Protein 5E2H (pdb70)

InterPro domains:
  IPR001466 Beta-lactamase-related [PF00144] (32-378)
  IPR001586 Beta-lactamase, class-C active site [PS00336] (80-87)
  IPR012338 Beta-lactamase/transpeptidase-like [G3DSA:3.40.710.10] (24-380)
  IPR012338 Beta-lactamase/transpeptidase-like [SSF56601] (26-378)
  IPR050491 Beta-lactamase AmpC-like [PTHR46825] (3-372)
  IPR058136 Beta-lactamase AmpC [NF033085] (29-378)

Foldseek 3Di:
DDLVVLLCVQPVVVCVVFVFQWWKWKWFQRDIDIDIDHALEPVVRHTADLLFKFFQFQLLLLLLLLLLLLLVLVPLDPQQAFLCVQVVLQPPAQLRQAGLQLLLQQQSACAAAEDPPVCADPVVSVCNRPDDGPGHGQWKHQHHQVSQLSSLVSSQSSVPHDSQVVVVVRCVLLVQPCKHLDHDPPSVRYGFFQFPVGDTDDFDDGRSCSRRGRMIGGNVSVSLQLCLLPVPPHDVSSNSSSVQQQFFFWDFDLTTGRSKDKHFPPDDLVSVCVVVDPVNPMTTIHTDGGDDDDWMKIKDWRDGRGWTKIKMDINVRRMIMIITRHHGDPSSVSVSRSSSVVVPD/DDLVVLLCVQPVVVCVVFVFQWWKWKWFQRDIDIDIDHALEPVVRHTADLLFKFFQFQLLLLVLLLLLLLLVVVPLDPQQAFLCVQVVLQPPAQLRQAGLQLLLQQQSACAAAEDPPVQFDDVVSVCNRPDDGPDHGQWKHQHHQVSQLSSLCSSQSSVPHDSQVVCVVGCVLLVQVSKHLDHDPVSVRYGFFQFPVGDTDDFDDGRSCSRRGRMIGGNVSVSLQLCLLPVPVHDVSSNSSSVQQQWFFKDFDLTTGRSKDKHFPPDDLVSVCVVVDPVNPMTTIDTDGGDDDDKMKIKDWRDGRGWTKIKMDINVRRMIMIITRHHGDPSSVSVSRSSSVVVPD/DDLVVLLCVQPVVCCVVFVFQWWKWKWFQRDIDIDIDHALEPVVRHTADLLFKFFQFQLLLLVLLLLLLLLVVVPLDDQQAFLCVQVVLQPPAQLRQAGLQLLLQQQSACAAAEDPPVQFDDVVSVCNRPDDGNGHGQWKHQHHQVSQLSSLCSSQSSVPHDSQVVVVVGCVLLVQVSKHLDHDPVNVRYGFFQAPVGDTDDFDDGRSCSRRGRMIGGNVSVSLQLCLLPVPVHDVSSNSSSVQQQWFFKDFDLTTGRSKDKHFPPDDLVSVCVVVDPVNPMTTIHTDGTDDDDKMKIKDWRDGRGWTKIKIDINVRRMIMIITRHHGDPSSVSVSRSSSVVVPD

Secondary structure (DSSP, 8-state):
---HHHHHHHTTHHHHHHT----EEEEETTEEEEE--SBS-TTT-PBP-TT-BEE-GGGHHHHHHHHHHHHHHHTS--TTS-GGGT-GGGTTSGGGGS-HHHHHTT-SS---SS--TT--SS---HHHHH---SS-TTTEE---HHHHHHHHHHHHHHHTS-TTT--IIIIITTT-TT-BSS--S----BPPEE-TT--EE-PPP-TTHHHHH--EE-S---HHHHHHH-GGGS-HHHHHHHHHTT---EE----B-SS-EEEESS--HHHHHHHT------EE-EE------SSEEEEEEEE-SS-EEEEEEEGGGTEEE--BSB---HHHHHHHHHHHHHH--/---HHHHHHHTHHHHHHHT----EEEEETTEEEEE--SBS-TTT-PBP-TT-BEE-GGGHHHHHHHHHHHHHHHTS--TT--GGGT-GGGTTSGGGGS-HHHHHTT-SS---SS--TT--SS---HHHHH---SS-TTSEE---HHHHHHHHHHHHHHHTS-TTT--IIIIITTT-TT-BSS--S----BPPEE-TT--EE-PPP-TTHHHHH--EE-S---HHHHHHH-GGGS-HHHHHHHHGGG---EE----B-SS-EEEESS--HHHHHHHT------EE-EE------SSEEEEEEEE-SS-EEEEEEEGGGTEEE--BSB---HHHHHHHHHHHHHH--/---HHHHHHHTTTHHHHHT----EEEEETTEEEEE--SBS-TTT-PBP-TT-BEE-GGGHHHHHHHHHHHHHHHTS--TT--GGGT-GGGTTSGGGGS-HHHHHTT-SS---SS--TT--SS---HHHHH---SS-TTSEE---HHHHHHHHHHHHHHHTS-TTT--IIIIITTT-TT-BSS--S----BPPEE-TT--EE-PPP-TTHHHHT--EE-S---HHHHHHH-GGGS-HHHHHHHHGGG---EE----B-SS-EEEESS--HHHHHHHT------EE-EE------SSEEEEEEEE-SS-EEEEEEEGGGTEEE--BSB---HHHHHHHHHHHHHH--

Nearest PDB structures (foldseek):
  4u0t-assembly6_F  TM=9.733E-01  e=4.201E-39  Acinetobacter baumannii
  6m5h-assembly1_A  TM=9.587E-01  e=5.134E-40  Klebsiella pneumoniae
  5wac-assembly4_D  TM=9.723E-01  e=1.308E-38  Acinetobacter baumannii
  5wad-assembly3_C  TM=9.687E-01  e=1.552E-38  Acinetobacter baumannii
  7mqn-assembly2_B  TM=9.662E-01  e=7.193E-38  Cereibacter sphaeroides 2.4.1

Radius of gyration: 34.92 Å; Cα contacts (8 Å, |Δi|>4): 2490; chains: 3; bounding box: 64×82×100 Å

Solvent-accessible surface area: 40040 Å² total

Sequence (1035 aa):
ADPSAAVARAFAPLLDQYDVPGAVAVTVDGRRQHFYEFGVVSKQTQAPVTRDTLFEIGSVSKTFTATLAGYAATRGVLNLDDHPGRYLPALAGTPIDRAELRNLGTYTAGGLPLQFPESVTDDEQIAYFQQFQPVTAPGKIRQYSNPSVGLLGHISARALGGQFTDLQQSQILTGLGLRRRRSFVDVTDEADFYAWGYDKKNHPVRVNPGVFDAEAYGVKSTTADIRRFIEHNIDPGALEPTLRREAVKSTQVGYYKVGPVQDLGWEQYPYPVALDQLLAGNSGEEASSPQAATAIAAPPPPSSVVGGSSALFNKTGSTDGFGAYAAFVPERRIGIVLANKNFPIPARVTAAHTVLDALDADPSAAVARAFAPLLDQYDVPGAVAVTVDGRRQHFYEFGVVSKQQTQAPVTRDTLFEIGSVSKTFTATLAGYAAATTRRGGVVLNLDDHPGRYLPALAGTPIDRAELRNLGTYTAGGLPLQFPESVTDDEQIAYFQQFQPVTAPGKIRQYSNPSVGLLGHISARALGGQFTDLQQSQILTGLGLRRRSFVDVTDEADFYAWGYDKKNHPVRVNPGVFDAEAYGVKSTTADIRRFIEHNIDPGALEEPTLREAVKSTQVGYYKVGPVQDLGWEQYPYPVALDQLLLAGNSGEASPQAATAIAAPPPPSSVVGGSSALFNKTGSTDGFGAYAAFVPERRIGIVLANKNFPIPARVTAAHTVLDALDADPSAAVARAFAPLLDQYDVPGAVAVTVDDGRRQHFYEFGVVSKQTQAPVTRDTLFEIGSVSKTFTATLAGYAATRRGVLNLDDHPGRYLPALAGTPIDRAELRNLGTYTAGGLPLQFPESVTDDEEQIAYFQQFQPVTAPGKIRQYSNPSVGLLGHISARALGGQFTDLQQSQILTGLGLRRSFVDVTDEEADFYAWGYDKKNHPVRVNPGVFDAEAYGVKSTTADIRRFIEHNIDPGALEPTLREAVKSTQVGYYKVGPVQDLGWEQQYPYPVALDQLLAGNSGEASPQAATAIAAPPPPSSVVGGSSALFNKTGSTDGFGAYAAFVPERRRRIGIVLANKNFPIPARVTAAHTVLDALD

B-factor: mean 34.12, std 11.23, range [14.65, 82.43]

Structure (mmCIF, N/CA/C/O backbone):
data_5E2H
#
_entry.id   5E2H
#
_cell.length_a   127.779
_cell.length_b   73.682
_cell.length_c   113.413
_cell.angle_alpha   90.00
_cell.angle_beta   90.19
_cell.angle_gamma   90.00
#
_symmetry.space_group_name_H-M   'C 1 2 1'
#
loop_
_entity.id
_entity.type
_entity.pdbx_description
1 polymer Beta-lactamase
2 non-polymer 'CHLORIDE ION'
3 non-polymer GLYCEROL
4 water water
#
loop_
_atom_site.group_PDB
_atom_site.id
_atom_site.type_symbol
_atom_site.label_atom_id
_atom_site.label_alt_id
_atom_site.label_comp_id
_atom_site.label_asym_id
_atom_site.label_entity_id
_atom_site.label_seq_id
_atom_site.pdbx_PDB_ins_code
_atom_site.Cartn_x
_atom_site.Cartn_y
_atom_site.Cartn_z
_atom_site.occupancy
_atom_site.B_iso_or_equiv
_atom_site.auth_seq_id
_atom_site.auth_comp_id
_atom_site.auth_asym_id
_atom_site.auth_atom_id
_atom_site.pdbx_PDB_model_num
ATOM 1 N N . ALA A 1 3 ? 70.558 -0.856 -14.300 1.00 40.80 0 ALA A N 1
ATOM 2 C CA . ALA A 1 3 ? 71.956 -0.629 -13.936 1.00 37.02 0 ALA A CA 1
ATOM 3 C C . ALA A 1 3 ? 72.452 0.742 -14.407 1.00 33.67 0 ALA A C 1
ATOM 4 O O . ALA A 1 3 ? 73.606 1.108 -14.158 1.00 33.06 0 ALA A O 1
ATOM 6 N N . ASP A 1 4 ? 71.588 1.483 -15.109 1.00 30.90 1 ASP A N 1
ATOM 7 C CA . ASP A 1 4 ? 71.901 2.836 -15.552 1.00 28.33 1 ASP A CA 1
ATOM 8 C C . ASP A 1 4 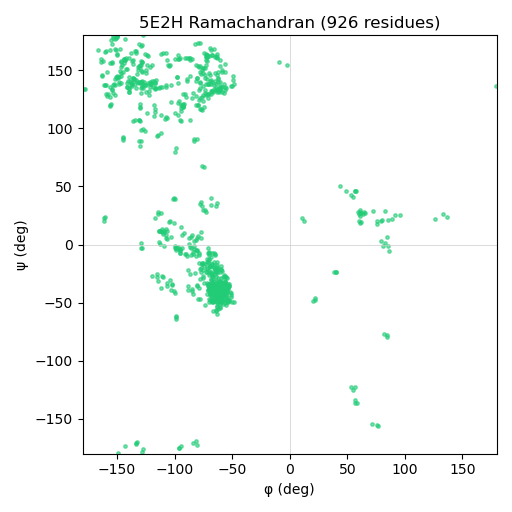? 71.311 3.836 -14.568 1.00 25.36 1 ASP A C 1
ATOM 9 O O . ASP A 1 4 ? 70.078 3.979 -14.509 1.00 25.83 1 ASP A O 1
ATOM 14 N N . PRO A 1 5 ? 72.127 4.569 -13.806 1.00 25.81 2 PRO A N 1
ATOM 15 C CA . PRO A 1 5 ? 71.593 5.484 -12.787 1.00 25.72 2 PRO A CA 1
ATOM 16 C C . PRO A 1 5 ? 71.114 6.830 -13.310 1.00 24.90 2 PRO A C 1
ATOM 17 O O . PRO A 1 5 ? 70.772 7.688 -12.492 1.00 25.62 2 PRO A O 1
ATOM 21 N N . SER A 1 6 ? 71.090 7.067 -14.631 1.00 26.14 3 SER A N 1
ATOM 22 C CA . SER A 1 6 ? 70.965 8.439 -15.128 1.00 24.13 3 SER A CA 1
ATOM 23 C C . SER A 1 6 ? 69.615 9.051 -14.779 1.00 23.30 3 SER A C 1
ATOM 24 O O . SER A 1 6 ? 69.550 10.197 -14.320 1.00 22.30 3 SER A O 1
ATOM 27 N N . ALA A 1 7 ? 68.526 8.323 -15.048 1.00 24.00 4 ALA A N 1
ATOM 28 C CA . ALA A 1 7 ? 67.195 8.867 -14.798 1.00 25.26 4 ALA A CA 1
ATOM 29 C C . ALA A 1 7 ? 67.003 9.161 -13.313 1.00 25.30 4 ALA A C 1
ATOM 30 O O . ALA A 1 7 ? 66.425 10.191 -12.943 1.00 24.76 4 ALA A O 1
ATOM 32 N N . ALA A 1 8 ? 67.496 8.269 -12.451 1.00 21.32 5 ALA A N 1
ATOM 33 C CA . ALA A 1 8 ? 67.362 8.471 -11.013 1.00 21.56 5 ALA A CA 1
ATOM 34 C C . ALA A 1 8 ? 68.183 9.666 -10.549 1.00 20.41 5 ALA A C 1
ATOM 35 O O . ALA A 1 8 ? 67.742 10.422 -9.679 1.00 21.88 5 ALA A O 1
ATOM 37 N N . VAL A 1 9 ? 69.380 9.861 -11.117 1.00 21.06 6 VAL A N 1
ATOM 38 C CA . VAL A 1 9 ? 70.195 11.012 -10.734 1.00 21.71 6 VAL A CA 1
ATOM 39 C C . VAL A 1 9 ? 69.503 12.311 -11.139 1.00 22.21 6 VAL A C 1
ATOM 40 O O . VAL A 1 9 ? 69.493 13.291 -10.386 1.00 21.75 6 VAL A O 1
ATOM 44 N N . ALA A 1 10 ? 68.908 12.342 -12.335 1.00 23.06 7 ALA A N 1
ATOM 45 C CA . ALA A 1 10 ? 68.234 13.560 -12.763 1.00 23.75 7 ALA A CA 1
ATOM 46 C C . ALA A 1 10 ? 67.063 13.881 -11.849 1.00 27.36 7 ALA A C 1
ATOM 47 O O . ALA A 1 10 ? 66.830 15.049 -11.522 1.00 29.89 7 ALA A O 1
ATOM 49 N N . ARG A 1 11 ? 66.307 12.860 -11.425 1.00 23.60 8 ARG A N 1
ATOM 50 C CA . ARG A 1 11 ? 65.172 13.136 -10.549 1.00 24.93 8 ARG A CA 1
ATOM 51 C C . ARG A 1 11 ? 65.632 13.544 -9.156 1.00 27.36 8 ARG A C 1
ATOM 52 O O . ARG A 1 11 ? 65.033 14.425 -8.532 1.00 29.96 8 ARG A O 1
ATOM 60 N N . ALA A 1 12 ? 66.680 12.903 -8.643 1.00 22.53 9 ALA A N 1
ATOM 61 C CA . ALA A 1 12 ? 67.102 13.097 -7.257 1.00 24.37 9 ALA A CA 1
ATOM 62 C C . ALA A 1 12 ? 68.009 14.306 -7.062 1.00 24.97 9 ALA A C 1
ATOM 63 O O . ALA A 1 12 ? 67.901 14.998 -6.040 1.00 26.02 9 ALA A O 1
ATOM 65 N N . PHE A 1 13 ? 68.943 14.553 -7.985 1.00 22.20 10 PHE A N 1
ATOM 66 C CA . PHE A 1 13 ? 69.954 15.580 -7.782 1.00 26.02 10 PHE A CA 1
ATOM 67 C C . PHE A 1 13 ? 69.663 16.894 -8.495 1.00 26.78 10 PHE A C 1
ATOM 68 O O . PHE A 1 13 ? 69.878 17.956 -7.912 1.00 25.07 10 PHE A O 1
ATOM 76 N N . ALA A 1 14 ? 69.191 16.861 -9.737 1.00 27.18 11 ALA A N 1
ATOM 77 C CA . ALA A 1 14 ? 68.928 18.111 -10.461 1.00 27.47 11 ALA A CA 1
ATOM 78 C C . ALA A 1 14 ? 68.071 19.134 -9.710 1.00 26.74 11 ALA A C 1
ATOM 79 O O . ALA A 1 14 ? 68.427 20.326 -9.747 1.00 28.78 11 ALA A O 1
ATOM 81 N N . PRO A 1 15 ? 66.970 18.779 -9.030 1.00 22.77 12 PRO A N 1
ATOM 82 C CA . PRO A 1 15 ? 66.175 19.813 -8.337 1.00 25.95 12 PRO A CA 1
ATOM 83 C C . PRO A 1 15 ? 66.895 20.482 -7.184 1.00 25.81 12 PRO A C 1
ATOM 84 O O . PRO A 1 15 ? 66.429 21.532 -6.716 1.00 23.23 12 PRO A O 1
ATOM 88 N N . LEU A 1 16 ? 67.994 19.900 -6.705 1.00 23.31 13 LEU A N 1
ATOM 89 C CA . LEU A 1 16 ? 68.638 20.411 -5.503 1.00 23.49 13 LEU A CA 1
ATOM 90 C C . LEU A 1 16 ? 69.214 21.799 -5.726 1.00 22.14 13 LEU A C 1
ATOM 91 O O . LEU A 1 16 ? 69.302 22.589 -4.784 1.00 24.94 13 LEU A O 1
ATOM 96 N N . LEU A 1 17 ? 69.656 22.104 -6.940 1.00 21.81 14 LEU A N 1
ATOM 97 C CA . LEU A 1 17 ? 70.337 23.380 -7.130 1.00 24.41 14 LEU A CA 1
ATOM 98 C C . LEU A 1 17 ? 69.374 24.539 -6.898 1.00 26.88 14 LEU A C 1
ATOM 99 O O . LEU A 1 17 ? 69.690 25.491 -6.173 1.00 24.71 14 LEU A O 1
ATOM 104 N N . ASP A 1 18 ? 68.180 24.467 -7.484 1.00 26.96 15 ASP A N 1
ATOM 105 C CA . ASP A 1 18 ? 67.209 25.529 -7.238 1.00 28.36 15 ASP A CA 1
ATOM 106 C C . ASP A 1 18 ? 66.665 25.462 -5.822 1.00 29.44 15 ASP A C 1
ATOM 107 O O . ASP A 1 18 ? 66.393 26.501 -5.221 1.00 29.46 15 ASP A O 1
ATOM 112 N N . GLN A 1 19 ? 66.510 24.260 -5.263 1.00 28.70 16 GLN A N 1
ATOM 113 C CA . GLN A 1 19 ? 65.893 24.162 -3.943 1.00 30.73 16 GLN A CA 1
ATOM 114 C C . GLN A 1 19 ? 66.780 24.776 -2.867 1.00 29.76 16 GLN A C 1
ATOM 115 O O . GLN A 1 19 ? 66.278 25.457 -1.959 1.00 29.49 16 GLN A O 1
ATOM 121 N N . TYR A 1 20 ? 68.098 24.557 -2.952 1.00 26.18 17 TYR A N 1
ATOM 122 C CA . TYR A 1 20 ? 69.035 25.013 -1.926 1.00 27.14 17 TYR A CA 1
ATOM 123 C C . TYR A 1 20 ? 69.959 26.123 -2.416 1.00 29.41 17 TYR A C 1
ATOM 124 O O . TYR A 1 20 ? 70.909 26.471 -1.711 1.00 29.15 17 TYR A O 1
ATOM 133 N N . ASP A 1 21 ? 69.676 26.721 -3.582 1.00 27.77 18 ASP A N 1
ATOM 134 C CA . ASP A 1 21 ? 70.490 27.819 -4.115 1.00 28.52 18 ASP A CA 1
ATOM 135 C C . ASP A 1 21 ? 71.953 27.401 -4.255 1.00 26.12 18 ASP A C 1
ATOM 136 O O . ASP A 1 21 ? 72.876 28.110 -3.840 1.00 27.55 18 ASP A O 1
ATOM 141 N N . VAL A 1 22 ? 72.167 26.224 -4.819 1.00 21.11 19 VAL A N 1
ATOM 142 C CA . VAL A 1 22 ? 73.509 25.657 -4.964 1.00 22.14 19 VAL A CA 1
ATOM 143 C C . VAL A 1 22 ? 74.042 26.073 -6.330 1.00 22.63 19 VAL A C 1
ATOM 144 O O . VAL A 1 22 ? 73.428 25.718 -7.351 1.00 22.96 19 VAL A O 1
ATOM 148 N N . PRO A 1 23 ? 75.146 26.824 -6.411 1.00 24.99 20 PRO A N 1
ATOM 149 C CA . PRO A 1 23 ? 75.610 27.219 -7.751 1.00 24.97 20 PRO A CA 1
ATOM 150 C C . PRO A 1 23 ? 75.980 26.032 -8.631 1.00 23.42 20 PRO A C 1
ATOM 151 O O . PRO A 1 23 ? 75.587 26.018 -9.807 1.00 21.39 20 PRO A O 1
ATOM 155 N N . GLY A 1 24 ? 76.680 25.036 -8.097 1.00 20.20 21 GLY A N 1
ATOM 156 C CA . GLY A 1 24 ? 77.212 23.950 -8.910 1.00 16.85 21 GLY A CA 1
ATOM 157 C C . GLY A 1 24 ? 77.352 22.658 -8.141 1.00 20.26 21 GLY A C 1
ATOM 158 O O . GLY A 1 24 ? 77.572 22.651 -6.927 1.00 19.14 21 GLY A O 1
ATOM 167 N N . ALA A 1 26 ? 78.592 18.273 -8.777 1.00 19.31 23 ALA A N 1
ATOM 168 C CA . ALA A 1 26 ? 79.042 17.139 -9.567 1.00 17.54 23 ALA A CA 1
ATOM 169 C C . ALA A 1 26 ? 78.740 15.830 -8.846 1.00 18.43 23 ALA A C 1
ATOM 170 O O . ALA A 1 26 ? 78.937 15.706 -7.631 1.00 17.45 23 ALA A O 1
ATOM 172 N N . VAL A 1 27 ? 78.259 14.855 -9.601 1.00 17.72 24 VAL A N 1
ATOM 173 C CA . VAL A 1 27 ? 77.896 13.545 -9.075 1.00 18.41 24 VAL A CA 1
ATOM 174 C C . VAL A 1 27 ? 78.568 12.494 -9.940 1.00 20.42 24 VAL A C 1
ATOM 175 O O . VAL A 1 27 ? 78.580 12.610 -11.172 1.00 18.79 24 VAL A O 1
ATOM 179 N N . ALA A 1 28 ? 79.083 11.445 -9.309 1.00 19.62 25 ALA A N 1
ATOM 180 C CA . ALA A 1 28 ? 79.540 10.279 -10.051 1.00 16.27 25 ALA A CA 1
ATOM 181 C C . ALA A 1 28 ? 78.973 9.039 -9.382 1.00 18.06 25 ALA A C 1
ATOM 182 O O . ALA A 1 28 ? 78.875 8.981 -8.153 1.00 18.82 25 ALA A O 1
ATOM 184 N N . VAL A 1 29 ? 78.548 8.072 -10.195 1.00 18.01 26 VAL A N 1
ATOM 185 C CA . VAL A 1 29 ? 78.021 6.803 -9.709 1.00 21.04 26 VAL A CA 1
ATOM 186 C C . VAL A 1 29 ? 78.872 5.701 -10.326 1.00 21.23 26 VAL A C 1
ATOM 187 O O . VAL A 1 29 ? 79.252 5.796 -11.495 1.00 23.43 26 VAL A O 1
ATOM 191 N N . THR A 1 30 ? 79.211 4.674 -9.542 1.00 19.18 27 THR A N 1
ATOM 192 C CA . THR A 1 30 ? 79.883 3.512 -10.097 1.00 21.83 27 THR A CA 1
ATOM 193 C C . THR A 1 30 ? 78.982 2.300 -9.904 1.00 22.16 27 THR A C 1
ATOM 194 O O . THR A 1 30 ? 78.410 2.107 -8.826 1.00 24.71 27 THR A O 1
ATOM 198 N N . VAL A 1 31 ? 78.835 1.507 -10.961 1.00 22.79 28 VAL A N 1
ATOM 199 C CA . VAL A 1 31 ? 77.969 0.327 -10.985 1.00 25.64 28 VAL A CA 1
ATOM 200 C C . VAL A 1 31 ? 78.766 -0.773 -11.672 1.00 28.74 28 VAL A C 1
ATOM 201 O O . VAL A 1 31 ? 78.950 -0.727 -12.895 1.00 28.16 28 VAL A O 1
ATOM 205 N N . ASP A 1 32 ? 79.252 -1.744 -10.893 1.00 32.35 29 ASP A N 1
ATOM 206 C CA . ASP A 1 32 ? 80.053 -2.864 -11.400 1.00 38.91 29 ASP A CA 1
ATOM 207 C C . ASP A 1 32 ? 81.190 -2.385 -12.309 1.00 36.54 29 ASP A C 1
ATOM 208 O O . ASP A 1 32 ? 81.428 -2.917 -13.395 1.00 33.36 29 ASP A O 1
ATOM 213 N N . GLY A 1 33 ? 81.901 -1.363 -11.855 1.00 35.10 30 GLY A N 1
ATOM 214 C CA . GLY A 1 33 ? 83.053 -0.875 -12.573 1.00 36.82 30 GLY A CA 1
ATOM 215 C C . GLY A 1 33 ? 82.776 0.169 -13.635 1.00 34.87 30 GLY A C 1
ATOM 216 O O . GLY A 1 33 ? 83.727 0.804 -14.111 1.00 37.30 30 GLY A O 1
ATOM 217 N N A ARG A 1 34 ? 81.522 0.372 -14.032 0.51 31.70 31 ARG A N 1
ATOM 218 N N B ARG A 1 34 ? 81.520 0.359 -14.034 0.49 31.71 31 ARG A N 1
ATOM 219 C CA A ARG A 1 34 ? 81.208 1.386 -15.030 0.51 30.00 31 ARG A CA 1
ATOM 220 C CA B ARG A 1 34 ? 81.174 1.384 -15.009 0.49 29.99 31 ARG A CA 1
ATOM 221 C C A ARG A 1 34 ? 80.884 2.701 -14.335 0.51 28.22 31 ARG A C 1
ATOM 222 C C B ARG A 1 34 ? 80.919 2.698 -14.284 0.49 28.23 31 ARG A C 1
ATOM 223 O O A ARG A 1 34 ? 80.010 2.751 -13.464 0.51 27.55 31 ARG A O 1
ATOM 224 O O B ARG A 1 34 ? 80.136 2.745 -13.331 0.49 27.74 31 ARG A O 1
ATOM 239 N N . GLN A 1 35 ? 81.584 3.758 -14.731 1.00 26.00 32 GLN A N 1
ATOM 240 C CA . GLN A 1 35 ? 81.482 5.064 -14.097 1.00 25.57 32 GLN A CA 1
ATOM 241 C C . GLN A 1 35 ? 80.534 5.961 -14.886 1.00 25.50 32 GLN A C 1
ATOM 242 O O . GLN A 1 35 ? 80.597 6.014 -16.117 1.00 27.61 32 GLN A O 1
ATOM 248 N N . HIS A 1 36 ? 79.643 6.637 -14.172 1.00 20.85 33 HIS A N 1
ATOM 249 C CA . HIS A 1 36 ? 78.686 7.579 -14.731 1.00 22.08 33 HIS A CA 1
ATOM 250 C C . HIS A 1 36 ? 78.882 8.936 -14.069 1.00 22.21 33 HIS A C 1
ATOM 251 O O . HIS A 1 36 ? 78.880 9.029 -12.838 1.00 23.48 33 HIS A O 1
ATOM 258 N N . PHE A 1 37 ? 79.020 9.977 -14.886 1.00 18.37 34 PHE A N 1
ATOM 259 C CA . PHE A 1 37 ? 79.291 11.326 -14.415 1.00 19.18 34 PHE A CA 1
ATOM 260 C C . PHE A 1 37 ? 78.148 12.254 -14.780 1.00 21.10 34 PHE A C 1
ATOM 261 O O . PHE A 1 37 ? 77.613 12.196 -15.897 1.00 18.62 34 PHE A O 1
ATOM 269 N N . TYR A 1 38 ? 77.791 13.125 -13.835 1.00 18.05 35 TYR A N 1
ATOM 270 C CA . TYR A 1 38 ? 76.705 14.077 -14.031 1.00 21.14 35 TYR A CA 1
ATOM 271 C C . TYR A 1 38 ? 77.150 15.396 -13.429 1.00 20.64 35 TYR A C 1
ATOM 272 O O . TYR A 1 38 ? 77.625 15.422 -12.287 1.00 20.68 35 TYR A O 1
ATOM 281 N N . GLU A 1 39 ? 76.995 16.475 -14.175 1.00 19.66 36 GLU A N 1
ATOM 282 C CA . GLU A 1 39 ? 77.336 17.782 -13.631 1.00 20.06 36 GLU A CA 1
ATOM 283 C C . GLU A 1 39 ? 76.188 18.750 -13.813 1.00 20.62 36 GLU A C 1
ATOM 284 O O . GLU A 1 39 ? 75.438 18.692 -14.802 1.00 21.64 36 GLU A O 1
ATOM 290 N N . PHE A 1 40 ? 76.080 19.678 -12.861 1.00 16.07 37 PHE A N 1
ATOM 291 C CA . PHE A 1 40 ? 75.018 20.672 -12.851 1.00 18.57 37 PHE A CA 1
ATOM 292 C C . PHE A 1 40 ? 75.584 22.035 -12.480 1.00 21.43 37 PHE A C 1
ATOM 293 O O . PHE A 1 40 ? 76.382 22.146 -11.550 1.00 20.84 37 PHE A O 1
ATOM 301 N N . GLY A 1 41 ? 75.160 23.080 -13.188 1.00 22.34 38 GLY A N 1
ATOM 302 C CA . GLY A 1 41 ? 75.512 24.397 -12.651 1.00 20.05 38 GLY A CA 1
ATOM 303 C C . GLY A 1 41 ? 76.965 24.796 -12.882 1.00 21.91 38 GLY A C 1
ATOM 304 O O . GLY A 1 41 ? 77.638 24.316 -13.799 1.00 20.19 38 GLY A O 1
ATOM 305 N N . VAL A 1 42 ? 77.459 25.698 -12.032 1.00 19.82 39 VAL A N 1
ATOM 306 C CA . VAL A 1 42 ? 78.669 26.454 -12.355 1.00 20.76 39 VAL A CA 1
ATOM 307 C C . VAL A 1 42 ? 79.641 26.419 -11.182 1.00 19.52 39 VAL A C 1
ATOM 308 O O . VAL A 1 42 ? 79.238 26.311 -10.022 1.00 19.52 39 VAL A O 1
ATOM 312 N N . VAL A 1 43 ? 80.937 26.553 -11.495 1.00 22.29 40 VAL A N 1
ATOM 313 C CA . VAL A 1 43 ? 81.978 26.564 -10.475 1.00 22.93 40 VAL A CA 1
ATOM 314 C C . VAL A 1 43 ? 82.064 27.896 -9.750 1.00 24.68 40 VAL A C 1
ATOM 315 O O . VAL A 1 43 ? 82.623 27.962 -8.637 1.00 22.83 40 VAL A O 1
ATOM 319 N N . SER A 1 44 ? 81.539 28.964 -10.359 1.00 22.21 41 SER A N 1
ATOM 320 C CA . SER A 1 44 ? 81.663 30.313 -9.840 1.00 25.45 41 SER A CA 1
ATOM 321 C C . SER A 1 44 ? 80.497 31.134 -10.362 1.00 28.98 41 SER A C 1
ATOM 322 O O . SER A 1 44 ? 80.186 31.078 -11.558 1.00 27.08 41 SER A O 1
ATOM 325 N N . LYS A 1 45 ? 79.854 31.889 -9.467 1.00 30.68 42 LYS A N 1
ATOM 326 C CA . LYS A 1 45 ? 78.776 32.767 -9.902 1.00 31.64 42 LYS A CA 1
ATOM 327 C C . LYS A 1 45 ? 79.304 33.888 -10.770 1.00 34.20 42 LYS A C 1
ATOM 328 O O . LYS A 1 45 ? 78.567 34.414 -11.610 1.00 38.04 42 LYS A O 1
ATOM 334 N N . GLN A 1 46 ? 80.581 34.234 -10.613 1.00 33.69 43 GLN A N 1
ATOM 335 C CA . GLN A 1 46 ? 81.161 35.311 -11.396 1.00 35.17 43 GLN A CA 1
ATOM 336 C C . GLN A 1 46 ? 81.532 34.848 -12.807 1.00 35.11 43 GLN A C 1
ATOM 337 O O . GLN A 1 46 ? 81.214 35.525 -13.785 1.00 36.94 43 GLN A O 1
ATOM 343 N N . THR A 1 47 ? 82.201 33.699 -12.945 1.00 34.17 44 THR A N 1
ATOM 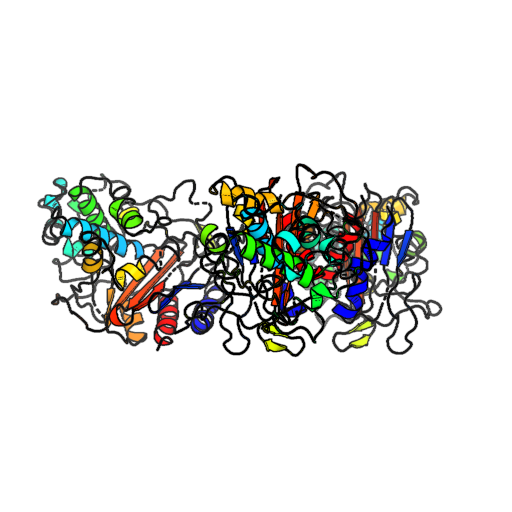344 C CA . THR A 1 47 ? 82.628 33.279 -14.278 1.00 34.43 44 THR A CA 1
ATOM 345 C C . THR A 1 47 ? 81.565 32.496 -15.027 1.00 32.76 44 THR A C 1
ATOM 346 O O . THR A 1 47 ? 81.583 32.478 -16.265 1.00 33.60 44 THR A O 1
ATOM 350 N N . GLN A 1 48 ? 80.658 31.838 -14.305 1.00 30.52 45 GLN A N 1
ATOM 351 C CA . GLN A 1 48 ? 79.622 30.976 -14.878 1.00 31.16 45 GLN A CA 1
ATOM 352 C C . GLN A 1 48 ? 80.214 29.796 -15.650 1.00 30.29 45 GLN A C 1
ATOM 353 O O . GLN A 1 48 ? 79.531 29.175 -16.467 1.00 29.67 45 GLN A O 1
ATOM 359 N N . ALA A 1 49 ? 81.477 29.462 -15.416 1.00 29.89 46 ALA A N 1
ATOM 360 C CA . ALA A 1 49 ? 82.043 28.288 -16.063 1.00 27.77 46 ALA A CA 1
ATOM 361 C C . ALA A 1 49 ? 81.410 27.008 -15.501 1.00 24.97 46 ALA A C 1
ATOM 362 O O . ALA A 1 49 ? 81.151 26.912 -14.292 1.00 25.44 46 ALA A O 1
ATOM 364 N N . PRO A 1 50 ? 81.138 26.019 -16.353 1.00 22.48 47 PRO A N 1
ATOM 365 C CA . PRO A 1 50 ? 80.399 24.826 -15.908 1.00 23.29 47 PRO A CA 1
ATOM 366 C C . PRO A 1 50 ? 81.246 23.913 -15.034 1.00 23.44 47 PRO A C 1
ATOM 367 O O . PRO A 1 50 ? 82.450 23.749 -15.255 1.00 23.29 47 PRO A O 1
ATOM 371 N N . VAL A 1 51 ? 80.591 23.326 -14.033 1.00 22.26 48 VAL A N 1
ATOM 372 C CA . VAL A 1 51 ? 81.157 22.201 -13.294 1.00 21.70 48 VAL A CA 1
ATOM 373 C C . VAL A 1 51 ? 81.481 21.075 -14.261 1.00 20.91 48 VAL A C 1
ATOM 374 O O . VAL A 1 51 ? 80.693 20.768 -15.169 1.00 19.26 48 VAL A O 1
ATOM 378 N N . THR A 1 52 ? 82.632 20.438 -14.063 1.00 20.54 49 THR A N 1
ATOM 379 C CA . THR A 1 52 ? 83.019 19.245 -14.813 1.00 20.34 49 THR A CA 1
ATOM 380 C C . THR A 1 52 ? 83.431 18.162 -13.829 1.00 22.00 49 THR A C 1
ATOM 381 O O . THR A 1 52 ? 83.570 18.415 -12.635 1.00 18.03 49 THR A O 1
ATOM 385 N N . ARG A 1 53 ? 83.645 16.941 -14.338 1.00 21.10 50 ARG A N 1
ATOM 386 C CA . ARG A 1 53 ? 84.173 15.887 -13.477 1.00 21.37 50 ARG A CA 1
ATOM 387 C C . ARG A 1 53 ? 85.598 16.157 -13.004 1.00 20.80 50 ARG A C 1
ATOM 388 O O . ARG A 1 53 ? 86.105 15.389 -12.177 1.00 20.65 50 ARG A O 1
ATOM 396 N N . ASP A 1 54 ? 86.258 17.197 -13.516 1.00 19.57 51 ASP A N 1
ATOM 397 C CA . ASP A 1 54 ? 87.601 17.578 -13.103 1.00 23.30 51 ASP A CA 1
ATOM 398 C C . ASP A 1 54 ? 87.620 18.860 -12.267 1.00 21.93 51 ASP A C 1
ATOM 399 O O . ASP A 1 54 ? 88.698 19.384 -11.968 1.00 24.57 51 ASP A O 1
ATOM 404 N N . THR A 1 55 ? 86.458 19.369 -11.878 1.00 20.30 52 THR A N 1
ATOM 405 C CA . THR A 1 55 ? 86.400 20.515 -10.986 1.00 20.59 52 THR A CA 1
ATOM 406 C C . THR A 1 55 ? 86.782 20.084 -9.568 1.00 20.45 52 THR A C 1
ATOM 407 O O . THR A 1 55 ? 86.280 19.075 -9.070 1.00 18.61 52 THR A O 1
ATOM 411 N N . LEU A 1 56 ? 87.660 20.861 -8.930 1.00 20.19 53 LEU A N 1
ATOM 412 C CA . LEU A 1 56 ? 88.074 20.624 -7.545 1.00 19.36 53 LEU A CA 1
ATOM 413 C C . LEU A 1 56 ? 87.078 21.264 -6.589 1.00 21.57 53 LEU A C 1
ATOM 414 O O . LEU A 1 56 ? 86.760 22.452 -6.724 1.00 23.08 53 LEU A O 1
ATOM 419 N N . PHE A 1 57 ? 86.560 20.462 -5.646 1.00 19.17 54 PHE A N 1
ATOM 420 C CA . PHE A 1 57 ? 85.676 20.906 -4.574 1.00 16.29 54 PHE A CA 1
ATOM 421 C C . PHE A 1 57 ? 86.325 20.563 -3.238 1.00 19.06 54 PHE A C 1
ATOM 422 O O . PHE A 1 57 ? 87.055 19.580 -3.130 1.00 18.30 54 PHE A O 1
ATOM 430 N N . GLU A 1 58 ? 86.007 21.333 -2.208 1.00 22.41 55 GLU A N 1
ATOM 431 C CA . GLU A 1 58 ? 86.404 20.951 -0.860 1.00 22.02 55 GLU A CA 1
ATOM 432 C C . GLU A 1 58 ? 85.507 19.824 -0.384 1.00 22.60 55 GLU A C 1
ATOM 433 O O . GLU A 1 58 ? 84.286 19.954 -0.416 1.00 21.60 55 GLU A O 1
ATOM 439 N N . ILE A 1 59 ? 86.104 18.726 0.097 1.00 23.52 56 ILE A N 1
ATOM 440 C CA . ILE A 1 59 ? 85.290 17.616 0.592 1.00 21.41 56 ILE A CA 1
ATOM 441 C C . ILE A 1 59 ? 85.096 17.658 2.100 1.00 22.48 56 ILE A C 1
ATOM 442 O O . ILE A 1 59 ? 84.386 16.797 2.647 1.00 19.22 56 ILE A O 1
ATOM 447 N N . GLY A 1 60 ? 85.720 18.616 2.798 1.00 21.75 57 GLY A N 1
ATOM 448 C CA . GLY A 1 60 ? 85.485 18.753 4.231 1.00 19.10 57 GLY A CA 1
ATOM 449 C C . GLY A 1 60 ? 85.809 17.465 4.944 1.00 18.15 57 GLY A C 1
ATOM 450 O O . GLY A 1 60 ? 86.796 16.791 4.621 1.00 21.76 57 GLY A O 1
ATOM 451 N N . SER A 1 61 ? 84.931 17.068 5.873 1.00 19.53 58 SER A N 1
ATOM 452 C CA . SER A 1 61 ? 85.222 15.900 6.710 1.00 24.11 58 SER A CA 1
ATOM 453 C C . SER A 1 61 ? 85.242 14.571 5.963 1.00 23.43 58 SER A C 1
ATOM 454 O O . SER A 1 61 ? 85.610 13.559 6.566 1.00 22.68 58 SER A O 1
ATOM 457 N N . VAL A 1 62 ? 84.860 14.522 4.684 1.00 20.18 59 VAL A N 1
ATOM 458 C CA . VAL A 1 62 ? 85.167 13.301 3.953 1.00 22.25 59 VAL A CA 1
ATOM 459 C C . VAL A 1 62 ? 86.684 13.090 3.952 1.00 23.39 59 VAL A C 1
ATOM 460 O O . VAL A 1 62 ? 87.159 11.955 3.802 1.00 23.82 59 VAL A O 1
ATOM 464 N N . SER A 1 63 ? 87.455 14.152 4.239 1.00 21.92 60 SER A N 1
ATOM 465 C CA . SER A 1 63 ? 88.906 14.021 4.383 1.00 24.35 60 SER A CA 1
ATOM 466 C C . SER A 1 63 ? 89.287 13.016 5.466 1.00 22.87 60 SER A C 1
ATOM 467 O O . SER A 1 63 ? 90.368 12.420 5.406 1.00 23.78 60 SER A O 1
ATOM 470 N N . LYS A 1 64 ? 88.437 12.841 6.466 1.00 21.21 61 LYS A N 1
ATOM 471 C CA . LYS A 1 64 ? 88.751 11.899 7.530 1.00 21.47 61 LYS A CA 1
ATOM 472 C C . LYS A 1 64 ? 88.834 10.468 7.019 1.00 23.92 61 LYS A C 1
ATOM 473 O O . LYS A 1 64 ? 89.506 9.649 7.649 1.00 23.30 61 LYS A O 1
ATOM 479 N N . THR A 1 65 ? 88.189 10.141 5.882 1.00 19.13 62 THR A N 1
ATOM 480 C CA . THR A 1 65 ? 88.402 8.810 5.333 1.00 21.57 62 THR A CA 1
ATOM 481 C C . THR A 1 65 ? 89.816 8.686 4.780 1.00 23.92 62 THR A C 1
ATOM 482 O O . THR A 1 65 ? 90.417 7.620 4.865 1.00 22.68 62 THR A O 1
ATOM 486 N N . PHE A 1 66 ? 90.366 9.762 4.217 1.00 22.99 63 PHE A N 1
ATOM 487 C CA . PHE A 1 66 ? 91.773 9.717 3.811 1.00 23.24 63 PHE A CA 1
ATOM 488 C C . PHE A 1 66 ? 92.704 9.662 5.024 1.00 26.17 63 PHE A C 1
ATOM 489 O O . PHE A 1 66 ? 93.693 8.924 5.017 1.00 29.42 63 PHE A O 1
ATOM 497 N N . THR A 1 67 ? 92.414 10.432 6.074 1.00 23.79 64 THR A N 1
ATOM 498 C CA . THR A 1 67 ? 93.270 10.363 7.264 1.00 25.61 64 THR A CA 1
ATOM 499 C C . THR A 1 67 ? 93.260 8.961 7.879 1.00 27.41 64 THR A C 1
ATOM 500 O O . THR A 1 67 ? 94.314 8.437 8.272 1.00 29.08 64 THR A O 1
ATOM 504 N N . ALA A 1 68 ? 92.081 8.327 7.944 1.00 26.66 65 ALA A N 1
ATOM 505 C CA . ALA A 1 68 ? 91.994 6.934 8.374 1.00 28.96 65 ALA A CA 1
ATOM 506 C C . ALA A 1 68 ? 92.849 6.023 7.501 1.00 29.08 65 ALA A C 1
ATOM 507 O O . ALA A 1 68 ? 93.485 5.090 8.006 1.00 31.46 65 ALA A O 1
ATOM 509 N N . THR A 1 69 ? 92.843 6.252 6.182 1.00 25.57 66 THR A N 1
ATOM 510 C CA . THR A 1 69 ? 93.653 5.433 5.275 1.00 27.03 66 THR A CA 1
ATOM 511 C C . THR A 1 69 ? 95.135 5.627 5.569 1.00 29.11 66 THR A C 1
ATOM 512 O O . THR A 1 69 ? 95.905 4.662 5.580 1.00 30.71 66 THR A O 1
ATOM 516 N N . LEU A 1 70 ? 95.549 6.868 5.848 1.00 29.57 67 LEU A N 1
ATOM 517 C CA . LEU A 1 70 ? 96.944 7.103 6.237 1.00 31.29 67 LEU A CA 1
ATOM 518 C C . LEU A 1 70 ? 97.290 6.391 7.538 1.00 31.75 67 LEU A C 1
ATOM 519 O O . LEU A 1 70 ? 98.369 5.797 7.665 1.00 30.70 67 LEU A O 1
ATOM 524 N N . ALA A 1 71 ? 96.399 6.460 8.526 1.00 33.12 68 ALA A N 1
ATOM 525 C CA . ALA A 1 71 ? 96.615 5.740 9.771 1.00 33.23 68 ALA A CA 1
ATOM 526 C C . ALA A 1 71 ? 96.670 4.245 9.524 1.00 34.06 68 ALA A C 1
ATOM 527 O O . ALA A 1 71 ? 97.483 3.541 10.130 1.00 32.55 68 ALA A O 1
ATOM 529 N N . GLY A 1 72 ? 95.835 3.745 8.612 1.00 32.90 69 GLY A N 1
ATOM 530 C CA . GLY A 1 72 ? 95.890 2.336 8.268 1.00 32.87 69 GLY A CA 1
ATOM 531 C C . GLY A 1 72 ? 97.169 1.958 7.547 1.00 35.90 69 GLY A C 1
ATOM 532 O O . GLY A 1 72 ? 97.684 0.853 7.727 1.00 36.98 69 GLY A O 1
ATOM 533 N N . TYR A 1 73 ? 97.692 2.866 6.721 1.00 36.94 70 TYR A N 1
ATOM 534 C CA . TYR A 1 73 ? 98.982 2.645 6.070 1.00 36.53 70 TYR A CA 1
ATOM 535 C C . TYR A 1 73 ? 100.100 2.553 7.109 1.00 38.51 70 TYR A C 1
ATOM 536 O O . TYR A 1 73 ? 100.942 1.650 7.058 1.00 37.45 70 TYR A O 1
ATOM 545 N N . ALA A 1 74 ? 100.106 3.481 8.066 1.00 34.86 71 ALA A N 1
ATOM 546 C CA . ALA A 1 74 ? 101.079 3.435 9.156 1.00 38.02 71 ALA A CA 1
ATOM 547 C C . ALA A 1 74 ? 100.975 2.134 9.944 1.00 39.31 71 ALA A C 1
ATOM 548 O O . ALA A 1 74 ? 101.994 1.500 10.238 1.00 40.19 71 ALA A O 1
ATOM 550 N N . ALA A 1 75 ? 99.754 1.707 10.276 1.00 36.98 72 ALA A N 1
ATOM 551 C CA . ALA A 1 75 ? 99.580 0.479 11.051 1.00 38.47 72 ALA A CA 1
ATOM 552 C C . ALA A 1 75 ? 100.037 -0.755 10.280 1.00 45.88 72 ALA A C 1
ATOM 553 O O . ALA A 1 75 ? 100.633 -1.666 10.864 1.00 42.28 72 ALA A O 1
ATOM 555 N N . THR A 1 76 ? 99.711 -0.833 8.983 1.00 44.90 73 THR A N 1
ATOM 556 C CA . THR A 1 76 ? 100.130 -1.986 8.187 1.00 45.92 73 THR A CA 1
ATOM 557 C C . THR A 1 76 ? 101.644 -2.076 8.116 1.00 44.33 73 THR A C 1
ATOM 558 O O . THR A 1 76 ? 102.212 -3.173 8.158 1.00 48.11 73 THR A O 1
ATOM 562 N N . ARG A 1 77 ? 102.309 -0.928 7.984 1.00 43.55 74 ARG A N 1
ATOM 563 C CA . ARG A 1 77 ? 103.763 -0.894 7.961 1.00 48.75 74 ARG A CA 1
ATOM 564 C C . ARG A 1 77 ? 104.371 -1.234 9.315 1.00 53.99 74 ARG A C 1
ATOM 565 O O . ARG A 1 77 ? 105.552 -1.601 9.378 1.00 57.89 74 ARG A O 1
ATOM 573 N N . GLY A 1 78 ? 103.595 -1.150 10.390 1.00 53.29 75 GLY A N 1
ATOM 574 C CA . GLY A 1 78 ? 104.109 -1.431 11.714 1.00 47.04 75 GLY A CA 1
ATOM 575 C C . GLY A 1 78 ? 104.797 -0.272 12.388 1.00 57.06 75 GLY A C 1
ATOM 576 O O . GLY A 1 78 ? 105.382 -0.458 13.466 1.00 48.50 75 GLY A O 1
ATOM 577 N N . VAL A 1 79 ? 104.754 0.921 11.794 1.00 45.19 76 VAL A N 1
ATOM 578 C CA . VAL A 1 79 ? 105.314 2.083 12.466 1.00 48.03 76 VAL A CA 1
ATOM 579 C C . VAL A 1 79 ? 104.445 2.536 13.640 1.00 43.81 76 VAL A C 1
ATOM 580 O O . VAL A 1 79 ? 104.918 3.265 14.531 1.00 45.07 76 VAL A O 1
ATOM 584 N N . LEU A 1 80 ? 103.193 2.092 13.690 1.00 42.52 77 LEU A N 1
ATOM 585 C CA . LEU A 1 80 ? 102.327 2.378 14.821 1.00 43.99 77 LEU A CA 1
ATOM 586 C C . LEU A 1 80 ? 101.338 1.238 15.000 1.00 41.73 77 LEU A C 1
ATOM 587 O O . LEU A 1 80 ? 101.125 0.422 14.101 1.00 44.67 77 LEU A O 1
ATOM 592 N N . ASN A 1 81 ? 100.725 1.208 16.177 1.00 43.53 78 ASN A N 1
ATOM 593 C CA . ASN A 1 81 ? 99.669 0.264 16.505 1.00 45.44 78 ASN A CA 1
ATOM 594 C C . ASN A 1 81 ? 98.488 1.058 17.031 1.00 42.31 78 ASN A C 1
ATOM 595 O O . ASN A 1 81 ? 98.671 1.975 17.828 1.00 40.15 78 ASN A O 1
ATOM 600 N N . LEU A 1 82 ? 97.279 0.731 16.569 1.00 43.15 79 LEU A N 1
ATOM 601 C CA . LEU A 1 82 ? 96.120 1.505 17.007 1.00 43.26 79 LEU A CA 1
ATOM 602 C C . LEU A 1 82 ? 95.869 1.398 18.509 1.00 40.60 79 LEU A C 1
ATOM 603 O O . LEU A 1 82 ? 95.119 2.209 19.056 1.00 40.18 79 LEU A O 1
ATOM 608 N N . ASP A 1 83 ? 96.478 0.441 19.200 1.00 40.43 80 ASP A N 1
ATOM 609 C CA . ASP A 1 83 ? 96.329 0.399 20.644 1.00 47.42 80 ASP A CA 1
ATOM 610 C C . ASP A 1 83 ? 97.356 1.259 21.367 1.00 45.13 80 ASP A C 1
ATOM 611 O O . ASP A 1 83 ? 97.342 1.307 22.597 1.00 45.68 80 ASP A O 1
ATOM 616 N N . ASP A 1 84 ? 98.242 1.935 20.644 1.00 42.49 81 ASP A N 1
ATOM 617 C CA . ASP A 1 84 ? 99.240 2.759 21.304 1.00 45.58 81 ASP A CA 1
ATOM 618 C C . ASP A 1 84 ? 98.597 4.034 21.839 1.00 43.68 81 ASP A C 1
ATOM 619 O O . ASP A 1 84 ? 97.478 4.400 21.471 1.00 38.92 81 ASP A O 1
ATOM 624 N N . HIS A 1 85 ? 99.314 4.702 22.704 1.00 42.71 82 HIS A N 1
ATOM 625 C CA . HIS A 1 85 ? 98.878 5.966 23.269 1.00 42.10 82 HIS A CA 1
ATOM 626 C C . HIS A 1 85 ? 99.652 7.123 22.637 1.00 41.81 82 HIS A C 1
ATOM 627 O O . HIS A 1 85 ? 100.761 6.934 22.130 1.00 41.48 82 HIS A O 1
ATOM 634 N N . PRO A 1 86 ? 99.080 8.328 22.602 1.00 42.51 83 PRO A N 1
ATOM 635 C CA . PRO A 1 86 ? 99.746 9.441 21.893 1.00 40.85 83 PRO A CA 1
ATOM 636 C C . PRO A 1 86 ? 101.165 9.735 22.368 1.00 41.58 83 PRO A C 1
ATOM 637 O O . PRO A 1 86 ? 102.007 10.149 21.557 1.00 39.36 83 PRO A O 1
ATOM 641 N N . GLY A 1 87 ? 101.454 9.528 23.653 1.00 40.77 84 GLY A N 1
ATOM 642 C CA . GLY A 1 87 ? 102.738 9.910 24.218 1.00 42.51 84 GLY A CA 1
ATOM 643 C C . GLY A 1 87 ? 103.905 9.077 23.726 1.00 45.13 84 GLY A C 1
ATOM 644 O O . GLY A 1 87 ? 105.060 9.499 23.862 1.00 45.45 84 GLY A O 1
ATOM 645 N N . ARG A 1 88 ? 103.628 7.900 23.162 1.00 44.08 85 ARG A N 1
ATOM 646 C CA . ARG A 1 88 ? 104.668 7.117 22.506 1.00 48.55 85 ARG A CA 1
ATOM 647 C C . ARG A 1 88 ? 105.233 7.833 21.283 1.00 48.18 85 ARG A C 1
ATOM 648 O O . ARG A 1 88 ? 106.384 7.583 20.903 1.00 46.42 85 ARG A O 1
ATOM 656 N N . TYR A 1 89 ? 104.467 8.745 20.686 1.00 42.73 86 TYR A N 1
ATOM 657 C CA . TYR A 1 89 ? 104.880 9.453 19.478 1.00 42.04 86 TYR A CA 1
ATOM 658 C C . TYR A 1 89 ? 105.137 10.933 19.706 1.00 45.08 86 TYR A C 1
ATOM 659 O O . TYR A 1 89 ? 106.079 11.488 19.133 1.00 42.48 86 TYR A O 1
ATOM 668 N N . LEU A 1 90 ? 104.342 11.572 20.556 1.00 40.88 87 LEU A N 1
ATOM 669 C CA . LEU A 1 90 ? 104.540 12.967 20.929 1.00 40.82 87 LEU A CA 1
ATOM 670 C C . LEU A 1 90 ? 104.950 13.020 22.395 1.00 42.39 87 LEU A C 1
ATOM 671 O O . LEU A 1 90 ? 104.086 12.982 23.283 1.00 41.92 87 LEU A O 1
ATOM 676 N N . PRO A 1 91 ? 106.246 13.086 22.703 1.00 44.42 88 PRO A N 1
ATOM 677 C CA . PRO A 1 91 ? 106.671 12.992 24.116 1.00 46.14 88 PRO A CA 1
ATOM 678 C C . PRO A 1 91 ? 106.024 14.021 25.033 1.00 45.56 88 PRO A C 1
ATOM 679 O O . PRO A 1 91 ? 105.866 13.756 26.235 1.00 46.44 88 PRO A O 1
ATOM 683 N N . ALA A 1 92 ? 105.647 15.191 24.510 1.00 44.28 89 ALA A N 1
ATOM 684 C CA . ALA A 1 92 ? 105.072 16.221 25.365 1.00 48.05 89 ALA A CA 1
ATOM 685 C C . ALA A 1 92 ? 103.696 15.836 25.895 1.00 45.97 89 ALA A C 1
ATOM 686 O O . ALA A 1 92 ? 103.232 16.444 26.867 1.00 44.00 89 ALA A O 1
ATOM 688 N N . LEU A 1 93 ? 103.039 14.842 25.298 1.00 41.63 90 LEU A N 1
ATOM 689 C CA . LEU A 1 93 ? 101.730 14.403 25.766 1.00 40.65 90 LEU A CA 1
ATOM 690 C C . LEU A 1 93 ? 101.795 13.214 26.717 1.00 43.28 90 LEU A C 1
ATOM 691 O O . LEU A 1 93 ? 100.757 12.817 27.253 1.00 43.21 90 LEU A O 1
ATOM 696 N N . ALA A 1 94 ? 102.973 12.634 26.948 1.00 46.78 91 ALA A N 1
ATOM 697 C CA . ALA A 1 94 ? 103.056 11.497 27.853 1.00 48.92 91 ALA A CA 1
ATOM 698 C C . ALA A 1 94 ? 102.596 11.894 29.254 1.00 51.93 91 ALA A C 1
ATOM 699 O O . ALA A 1 94 ? 102.952 12.959 29.765 1.00 54.22 91 ALA A O 1
ATOM 701 N N . GLY A 1 95 ? 101.790 11.032 29.874 1.00 51.82 92 GLY A N 1
ATOM 702 C CA . GLY A 1 95 ? 101.361 11.251 31.243 1.00 53.73 92 GLY A CA 1
ATOM 703 C C . GLY A 1 95 ? 100.204 12.214 31.410 1.00 53.01 92 GLY A C 1
ATOM 704 O O . GLY A 1 95 ? 99.777 12.452 32.546 1.00 54.99 92 GLY A O 1
ATOM 705 N N . THR A 1 96 ? 99.696 12.783 30.330 1.00 49.22 93 THR A N 1
ATOM 706 C CA . THR A 1 96 ? 98.564 13.691 30.403 1.00 48.40 93 THR A CA 1
ATOM 707 C C . THR A 1 96 ? 97.255 12.914 30.340 1.00 49.14 93 THR A C 1
ATOM 708 O O . THR A 1 96 ? 97.228 11.750 29.922 1.00 44.31 93 THR A O 1
ATOM 712 N N . PRO A 1 97 ? 96.144 13.521 30.777 1.00 48.08 94 PRO A N 1
ATOM 713 C CA . PRO A 1 97 ? 94.875 12.778 30.767 1.00 46.35 94 PRO A CA 1
ATOM 714 C C . PRO A 1 97 ? 94.479 12.260 29.394 1.00 43.75 94 PRO A C 1
ATOM 715 O O . PRO A 1 97 ? 93.939 11.151 29.290 1.00 43.77 94 PRO A O 1
ATOM 719 N N . ILE A 1 98 ? 94.726 13.024 28.324 1.00 42.43 95 ILE A N 1
ATOM 720 C CA . ILE A 1 98 ? 94.379 12.511 27.008 1.00 41.16 95 ILE A CA 1
ATOM 721 C C . ILE A 1 98 ? 95.222 11.294 26.653 1.00 37.84 95 ILE A C 1
ATOM 722 O O . ILE A 1 98 ? 94.816 10.487 25.803 1.00 37.04 95 ILE A O 1
ATOM 727 N N . ASP A 1 99 ? 96.368 11.101 27.313 1.00 40.03 96 ASP A N 1
ATOM 728 C CA . ASP A 1 99 ? 97.217 9.959 27.005 1.00 41.97 96 ASP A CA 1
ATOM 729 C C . ASP A 1 99 ? 96.609 8.641 27.467 1.00 43.69 96 ASP A C 1
ATOM 730 O O . ASP A 1 99 ? 97.173 7.582 27.162 1.00 42.64 96 ASP A O 1
ATOM 735 N N . ARG A 1 100 ? 95.490 8.681 28.206 1.00 43.46 97 ARG A N 1
ATOM 736 C CA . ARG A 1 100 ? 94.759 7.459 28.525 1.00 45.37 97 ARG A CA 1
ATOM 737 C C . ARG A 1 100 ? 94.074 6.888 27.294 1.00 44.93 97 ARG A C 1
ATOM 738 O O . ARG A 1 100 ? 93.789 5.685 27.258 1.00 48.73 97 ARG A O 1
ATOM 746 N N . ALA A 1 101 ? 93.813 7.728 26.296 1.00 41.04 98 ALA A N 1
ATOM 747 C CA . ALA A 1 101 ? 93.184 7.293 25.055 1.00 39.04 98 ALA A CA 1
ATOM 748 C C . ALA A 1 101 ? 94.184 6.542 24.182 1.00 40.09 98 ALA A C 1
ATOM 749 O O . ALA A 1 101 ? 95.396 6.758 24.255 1.00 41.76 98 ALA A O 1
ATOM 751 N N . GLU A 1 102 ? 93.663 5.631 23.374 1.00 37.57 99 GLU A N 1
ATOM 752 C CA . GLU A 1 102 ? 94.432 4.925 22.364 1.00 38.59 99 GLU A CA 1
ATOM 753 C C . GLU A 1 102 ? 94.196 5.582 21.010 1.00 37.47 99 GLU A C 1
ATOM 754 O O . GLU A 1 102 ? 93.220 6.310 20.819 1.00 34.18 99 GLU A O 1
ATOM 760 N N . LEU A 1 103 ? 95.117 5.347 20.070 1.00 35.95 100 LEU A N 1
ATOM 761 C CA . LEU A 1 103 ? 94.928 5.933 18.742 1.00 37.45 100 LEU A CA 1
ATOM 762 C C . LEU A 1 103 ? 93.583 5.529 18.151 1.00 37.03 100 LEU A C 1
ATOM 763 O O . LEU A 1 103 ? 92.953 6.324 17.441 1.00 35.42 100 LEU A O 1
ATOM 768 N N . ARG A 1 104 ? 93.115 4.310 18.450 1.00 38.90 101 ARG A N 1
ATOM 769 C CA . ARG A 1 104 ? 91.811 3.873 17.952 1.00 36.81 101 ARG A CA 1
ATOM 770 C C . ARG A 1 104 ? 90.691 4.770 18.465 1.00 35.07 101 ARG A C 1
ATOM 771 O O . ARG A 1 104 ? 89.716 5.040 17.742 1.00 34.11 101 ARG A O 1
ATOM 779 N N . ASN A 1 105 ? 90.799 5.226 19.719 1.00 32.96 102 ASN A N 1
ATOM 780 C CA . ASN A 1 105 ? 89.782 6.125 20.254 1.00 34.18 102 ASN A CA 1
ATOM 781 C C . ASN A 1 105 ? 89.803 7.463 19.521 1.00 31.48 102 ASN A C 1
ATOM 782 O O . ASN A 1 105 ? 88.750 8.069 19.280 1.00 32.32 102 ASN A O 1
ATOM 787 N N . LEU A 1 106 ? 90.994 7.942 19.156 1.00 30.05 103 LEU A N 1
ATOM 788 C CA . LEU A 1 106 ? 91.075 9.201 18.421 1.00 30.21 103 LEU A CA 1
ATOM 789 C C . LEU A 1 106 ? 90.359 9.094 17.083 1.00 30.34 103 LEU A C 1
ATOM 790 O O . LEU A 1 106 ? 89.659 10.028 16.670 1.00 28.87 103 LEU A O 1
ATOM 795 N N . GLY A 1 107 ? 90.509 7.951 16.407 1.00 31.47 104 GLY A N 1
ATOM 796 C CA . GLY A 1 107 ? 89.924 7.750 15.090 1.00 30.68 104 GLY A CA 1
ATOM 797 C C . GLY A 1 107 ? 88.435 7.475 15.083 1.00 31.61 104 GLY A C 1
ATOM 798 O O . GLY A 1 107 ? 87.804 7.584 14.024 1.00 31.85 104 GLY A O 1
ATOM 799 N N . THR A 1 108 ? 87.865 7.107 16.228 1.00 31.08 105 THR A N 1
ATOM 800 C CA . THR A 1 108 ? 86.442 6.809 16.359 1.00 30.45 105 THR A CA 1
ATOM 801 C C . THR A 1 108 ? 85.703 7.825 17.220 1.00 28.48 105 THR A C 1
ATOM 802 O O . THR A 1 108 ? 84.547 7.583 17.585 1.00 27.45 105 THR A O 1
ATOM 806 N N . TYR A 1 109 ? 86.340 8.956 17.544 1.00 27.44 106 TYR A N 1
ATOM 807 C CA . TYR A 1 109 ? 85.754 10.041 18.340 1.00 29.30 106 TYR A CA 1
ATOM 808 C C . TYR A 1 109 ? 85.359 9.585 19.741 1.00 29.90 106 TYR A C 1
ATOM 809 O O . TYR A 1 109 ? 84.447 10.160 20.348 1.00 28.58 106 TYR A O 1
ATOM 818 N N . THR A 1 110 ? 86.053 8.568 20.276 1.00 32.36 107 THR A N 1
ATOM 819 C CA . THR A 1 110 ? 85.756 8.023 21.597 1.00 33.15 107 THR A CA 1
ATOM 820 C C . THR A 1 110 ? 86.903 8.253 22.586 1.00 34.25 107 THR A C 1
ATOM 821 O O . THR A 1 110 ? 87.039 7.509 23.559 1.00 36.71 107 THR A O 1
ATOM 825 N N . ALA A 1 111 ? 87.716 9.294 22.372 1.00 33.19 108 ALA A N 1
ATOM 826 C CA . ALA A 1 111 ? 88.916 9.482 23.190 1.00 36.25 108 ALA A CA 1
ATOM 827 C C . ALA A 1 111 ? 88.636 10.092 24.555 1.00 40.21 108 ALA A C 1
ATOM 828 O O . ALA A 1 111 ? 89.495 9.997 25.444 1.00 48.04 108 ALA A O 1
ATOM 830 N N . GLY A 1 112 ? 87.466 10.682 24.762 1.00 36.76 109 GLY A N 1
ATOM 831 C CA . GLY A 1 112 ? 87.124 11.197 26.071 1.00 38.95 109 GLY A CA 1
ATOM 832 C C . GLY A 1 112 ? 86.476 12.559 26.016 1.00 39.82 109 GLY A C 1
ATOM 833 O O . GLY A 1 112 ? 86.527 13.315 26.992 1.00 44.34 109 GLY A O 1
ATOM 834 N N . GLY A 1 113 ? 85.872 12.894 24.881 1.00 36.79 110 GLY A N 1
ATOM 835 C CA . GLY A 1 113 ? 85.107 14.114 24.765 1.00 35.16 110 GLY A CA 1
ATOM 836 C C . GLY A 1 113 ? 85.848 15.287 24.181 1.00 32.97 110 GLY A C 1
ATOM 837 O O . GLY A 1 113 ? 85.493 16.436 24.482 1.00 34.24 110 GLY A O 1
ATOM 838 N N . LEU A 1 114 ? 86.874 15.045 23.388 1.00 33.73 111 LEU A N 1
ATOM 839 C CA . LEU A 1 114 ? 87.408 16.105 22.558 1.00 33.41 111 LEU A CA 1
ATOM 840 C C . LEU A 1 114 ? 86.262 16.773 21.796 1.00 33.89 111 LEU A C 1
ATOM 841 O O . LEU A 1 114 ? 85.361 16.084 21.304 1.00 31.14 111 LEU A O 1
ATOM 846 N N . PRO A 1 115 ? 86.237 18.092 21.727 1.00 33.63 112 PRO A N 1
ATOM 847 C CA . PRO A 1 115 ? 85.090 18.795 21.151 1.00 34.83 112 PRO A CA 1
ATOM 848 C C . PRO A 1 115 ? 85.095 18.763 19.629 1.00 34.16 112 PRO A C 1
ATOM 849 O O . PRO A 1 115 ? 86.056 18.338 18.987 1.00 31.90 112 PRO A O 1
ATOM 853 N N . LEU A 1 116 ? 83.989 19.266 19.067 1.00 32.26 113 LEU A N 1
ATOM 854 C CA . LEU A 1 116 ? 83.833 19.357 17.616 1.00 28.75 113 LEU A CA 1
ATOM 855 C C . LEU A 1 116 ? 85.012 20.092 16.987 1.00 33.83 113 LEU A C 1
ATOM 856 O O . LEU A 1 116 ? 85.636 19.592 16.044 1.00 30.86 113 LEU A O 1
ATOM 861 N N . GLN A 1 117 ? 85.355 21.267 17.534 1.00 33.77 114 GLN A N 1
ATOM 862 C CA . GLN A 1 117 ? 86.428 22.109 17.023 1.00 35.43 114 GLN A CA 1
ATOM 863 C C . GLN A 1 117 ? 87.367 22.517 18.154 1.00 35.83 114 GLN A C 1
ATOM 864 O O . GLN A 1 117 ? 86.962 22.577 19.321 1.00 36.25 114 GLN A O 1
ATOM 870 N N . PHE A 1 118 ? 88.622 22.817 17.798 1.00 33.36 115 PHE A N 1
ATOM 871 C CA . PHE A 1 118 ? 89.521 23.492 18.738 1.00 35.46 115 PHE A CA 1
ATOM 872 C C . PHE A 1 118 ? 88.898 24.802 19.216 1.00 37.66 115 PHE A C 1
ATOM 873 O O . PHE A 1 118 ? 88.170 25.459 18.464 1.00 36.98 115 PHE A O 1
ATOM 881 N N . PRO A 1 119 ? 89.185 25.220 20.453 1.00 39.35 116 PRO A N 1
ATOM 882 C CA . PRO A 1 119 ? 88.858 26.590 20.855 1.00 41.92 116 PRO A CA 1
ATOM 883 C C . PRO A 1 119 ? 89.519 27.574 19.907 1.00 43.52 116 PRO A C 1
ATOM 884 O O . PRO A 1 119 ? 90.542 27.279 19.286 1.00 41.71 116 PRO A O 1
ATOM 888 N N . GLU A 1 120 ? 88.929 28.767 19.812 1.00 48.67 117 GLU A N 1
ATOM 889 C CA . GLU A 1 120 ? 89.460 29.779 18.904 1.00 54.87 117 GLU A CA 1
ATOM 890 C C . GLU A 1 120 ? 90.871 30.214 19.280 1.00 54.97 117 GLU A C 1
ATOM 891 O O . GLU A 1 120 ? 91.588 30.758 18.434 1.00 56.09 117 GLU A O 1
ATOM 897 N N . SER A 1 121 ? 91.292 29.966 20.518 1.00 53.18 118 SER A N 1
ATOM 898 C CA . SER A 1 121 ? 92.618 30.380 20.955 1.00 53.43 118 SER A CA 1
ATOM 899 C C . SER A 1 121 ? 93.731 29.484 20.417 1.00 51.72 118 SER A C 1
ATOM 900 O O . SER A 1 121 ? 94.901 29.880 20.458 1.00 54.36 118 SER A O 1
ATOM 903 N N . VAL A 1 122 ? 93.407 28.298 19.912 1.00 47.19 119 VAL A N 1
ATOM 904 C CA . VAL A 1 122 ? 94.410 27.386 19.371 1.00 45.22 119 VAL A CA 1
ATOM 905 C C . VAL A 1 122 ? 94.648 27.748 17.910 1.00 44.17 119 VAL A C 1
ATOM 906 O O . VAL A 1 122 ? 93.809 27.470 17.049 1.00 43.43 119 VAL A O 1
ATOM 910 N N . THR A 1 123 ? 95.804 28.354 17.618 1.00 46.18 120 THR A N 1
ATOM 911 C CA . THR A 1 123 ? 96.095 28.828 16.269 1.00 47.02 120 THR A CA 1
ATOM 912 C C . THR A 1 123 ? 97.433 28.355 15.703 1.00 48.72 120 THR A C 1
ATOM 913 O O . THR A 1 123 ? 97.725 28.662 14.545 1.00 52.04 120 THR A O 1
ATOM 917 N N . ASP A 1 124 ? 98.248 27.622 16.462 1.00 44.73 121 ASP A N 1
ATOM 918 C CA . ASP A 1 124 ? 99.513 27.120 15.941 1.00 45.81 121 ASP A CA 1
ATOM 919 C C . ASP A 1 124 ? 99.856 25.808 16.644 1.00 44.42 121 ASP A C 1
ATOM 920 O O . ASP A 1 124 ? 99.125 25.340 17.520 1.00 41.84 121 ASP A O 1
ATOM 925 N N . ASP A 1 125 ? 100.994 25.222 16.251 1.00 45.14 122 ASP A N 1
ATOM 926 C CA . ASP A 1 125 ? 101.401 23.920 16.772 1.00 46.48 122 ASP A CA 1
ATOM 927 C C . ASP A 1 125 ? 101.749 23.986 18.259 1.00 48.40 122 ASP A C 1
ATOM 928 O O . ASP A 1 125 ? 101.483 23.034 19.004 1.00 47.39 122 ASP A O 1
ATOM 933 N N . GLU A 1 126 ? 102.368 25.086 18.706 1.00 50.74 123 GLU A N 1
ATOM 934 C CA . GLU A 1 126 ? 102.657 25.243 20.128 1.00 52.26 123 GLU A CA 1
ATOM 935 C C . GLU A 1 126 ? 101.372 25.240 20.947 1.00 48.50 123 GLU A C 1
ATOM 936 O O . GLU A 1 126 ? 101.245 24.504 21.936 1.00 45.42 123 GLU A O 1
ATOM 942 N N . GLN A 1 127 ? 100.406 26.070 20.547 1.00 49.09 124 GLN A N 1
ATOM 943 C CA . GLN A 1 127 ? 99.121 26.107 21.229 1.00 48.44 124 GLN A CA 1
ATOM 944 C C . GLN A 1 127 ? 98.382 24.777 21.105 1.00 43.48 124 GLN A C 1
ATOM 945 O O . GLN A 1 127 ? 97.631 24.397 22.013 1.00 42.51 124 GLN A O 1
ATOM 959 N N . ILE A 1 129 ? 99.799 21.731 21.113 1.00 39.70 126 ILE A N 1
ATOM 960 C CA . ILE A 1 129 ? 100.393 20.843 22.116 1.00 40.06 126 ILE A CA 1
ATOM 961 C C . ILE A 1 129 ? 99.877 21.205 23.501 1.00 40.35 126 ILE A C 1
ATOM 962 O O . ILE A 1 129 ? 99.439 20.341 24.268 1.00 40.55 126 ILE A O 1
ATOM 967 N N . ALA A 1 130 ? 99.893 22.499 23.829 1.00 42.32 127 ALA A N 1
ATOM 968 C CA . ALA A 1 130 ? 99.446 22.924 25.151 1.00 43.92 127 ALA A CA 1
ATOM 969 C C . ALA A 1 130 ? 97.973 22.603 25.359 1.00 41.31 127 ALA A C 1
ATOM 970 O O . ALA A 1 130 ? 97.568 22.218 26.462 1.00 41.90 127 ALA A O 1
ATOM 972 N N . TYR A 1 131 ? 97.160 22.742 24.306 1.00 39.61 128 TYR A N 1
ATOM 973 C CA . TYR A 1 131 ? 95.743 22.410 24.413 1.00 40.20 128 TYR A CA 1
ATOM 974 C C . TYR A 1 131 ? 95.548 20.948 24.798 1.00 38.90 128 TYR A C 1
ATOM 975 O O . TYR A 1 131 ? 94.801 20.639 25.734 1.00 38.60 128 TYR A O 1
ATOM 984 N N . PHE A 1 132 ? 96.216 20.027 24.094 1.00 36.47 129 PHE A N 1
ATOM 985 C CA . PHE A 1 132 ? 96.052 18.616 24.440 1.00 39.90 129 PHE A CA 1
ATOM 986 C C . PHE A 1 132 ? 96.641 18.290 25.814 1.00 40.05 129 PHE A C 1
ATOM 987 O O . PHE A 1 132 ? 96.127 17.400 26.502 1.00 37.97 129 PHE A O 1
ATOM 995 N N . GLN A 1 133 ? 97.715 18.978 26.229 1.00 40.70 130 GLN A N 1
ATOM 996 C CA . GLN A 1 133 ? 98.300 18.711 27.544 1.00 41.71 130 GLN A CA 1
ATOM 997 C C . GLN A 1 133 ? 97.322 19.062 28.657 1.00 44.43 130 GLN A C 1
ATOM 998 O O . GLN A 1 133 ? 97.263 18.375 29.685 1.00 43.88 130 GLN A O 1
ATOM 1004 N N . GLN A 1 134 ? 96.556 20.134 28.466 1.00 43.92 131 GLN A N 1
ATOM 1005 C CA . GLN A 1 134 ? 95.660 20.679 29.474 1.00 47.48 131 GLN A CA 1
ATOM 1006 C C . GLN A 1 134 ? 94.262 20.088 29.410 1.00 47.10 131 GLN A C 1
ATOM 1007 O O . GLN A 1 134 ? 93.448 20.361 30.300 1.00 46.37 131 GLN A O 1
ATOM 1013 N N . PHE A 1 135 ? 93.962 19.302 28.379 1.00 43.61 132 PHE A N 1
ATOM 1014 C CA . PHE A 1 135 ? 92.603 18.833 28.169 1.00 43.48 132 PHE A CA 1
ATOM 1015 C C . PHE A 1 135 ? 92.205 17.850 29.259 1.00 44.60 132 PHE A C 1
ATOM 1016 O O . PHE A 1 135 ? 92.920 16.879 29.523 1.00 45.27 132 PHE A O 1
ATOM 1024 N N . GLN A 1 136 ? 91.043 18.084 29.867 1.00 46.54 133 GLN A N 1
ATOM 1025 C CA . GLN A 1 136 ? 90.510 17.197 30.896 1.00 50.61 133 GLN A CA 1
ATOM 1026 C C . GLN A 1 136 ? 89.348 16.403 30.319 1.00 49.18 133 GLN A C 1
ATOM 1027 O O . GLN A 1 136 ? 88.280 16.983 30.073 1.00 50.11 133 GLN A O 1
ATOM 1033 N N . PRO A 1 137 ? 89.490 15.101 30.086 1.00 47.51 134 PRO A N 1
ATOM 1034 C CA . PRO A 1 137 ? 88.388 14.344 29.483 1.00 48.41 134 PRO A CA 1
ATOM 1035 C C . PRO A 1 137 ? 87.147 14.343 30.362 1.00 50.97 134 PRO A C 1
ATOM 1036 O O . PRO A 1 137 ? 87.221 14.319 31.590 1.00 49.98 134 PRO A O 1
ATOM 1040 N N . VAL A 1 138 ? 85.991 14.414 29.702 1.00 54.08 135 VAL A N 1
ATOM 1041 C CA . VAL A 1 138 ? 84.712 14.408 30.397 1.00 60.51 135 VAL A CA 1
ATOM 1042 C C . VAL A 1 138 ? 84.158 13.003 30.556 1.00 64.10 135 VAL A C 1
ATOM 1043 O O . VAL A 1 138 ? 83.167 12.818 31.280 1.00 68.49 135 VAL A O 1
ATOM 1047 N N . THR A 1 139 ? 84.775 12.006 29.928 1.00 61.99 136 THR A N 1
ATOM 1048 C CA . THR A 1 139 ? 84.361 10.621 30.098 1.00 62.64 136 THR A CA 1
ATOM 1049 C C . THR A 1 139 ? 85.540 9.713 29.780 1.00 57.40 136 THR A C 1
ATOM 1050 O O . THR A 1 139 ? 86.549 10.149 29.222 1.00 53.63 136 THR A O 1
ATOM 1054 N N . ALA A 1 140 ? 85.391 8.435 30.142 1.00 55.83 137 ALA A N 1
ATOM 1055 C CA . ALA A 1 140 ? 86.439 7.452 29.920 1.00 53.63 137 ALA A CA 1
ATOM 1056 C C . ALA A 1 140 ? 86.528 7.090 28.439 1.00 50.44 137 ALA A C 1
ATOM 1057 O O . ALA A 1 140 ? 85.534 7.173 27.712 1.00 48.58 137 ALA A O 1
ATOM 1059 N N . PRO A 1 141 ? 87.706 6.687 27.964 1.00 49.08 138 PRO A N 1
ATOM 1060 C CA . PRO A 1 141 ? 87.831 6.330 26.547 1.00 45.44 138 PRO A CA 1
ATOM 1061 C C . PRO A 1 141 ? 86.949 5.140 26.202 1.00 43.72 138 PRO A C 1
ATOM 1062 O O . PRO A 1 141 ? 86.739 4.240 27.020 1.00 43.07 138 PRO A O 1
ATOM 1066 N N . GLY A 1 142 ? 86.382 5.177 24.993 1.00 40.31 139 GLY A N 1
ATOM 1067 C CA . GLY A 1 142 ? 85.610 4.075 24.467 1.00 41.70 139 GLY A CA 1
ATOM 1068 C C . GLY A 1 142 ? 84.147 4.023 24.858 1.00 45.74 139 GLY A C 1
ATOM 1069 O O . GLY A 1 142 ? 83.444 3.104 24.417 1.00 49.05 139 GLY A O 1
ATOM 1070 N N . LYS A 1 143 ? 83.658 4.964 25.669 1.00 43.78 140 LYS A N 1
ATOM 1071 C CA . LYS A 1 143 ? 82.280 4.900 26.145 1.00 45.62 140 LYS A CA 1
ATOM 1072 C C . LYS A 1 143 ? 81.350 5.881 25.449 1.00 41.83 140 LYS A C 1
ATOM 1073 O O . LYS A 1 143 ? 80.155 5.597 25.315 1.00 42.92 140 LYS A O 1
ATOM 1079 N N . ILE A 1 144 ? 81.868 7.026 25.011 1.00 39.15 141 ILE A N 1
ATOM 1080 C CA . ILE A 1 144 ? 81.066 8.111 24.462 1.00 38.99 141 ILE A CA 1
ATOM 1081 C C . ILE A 1 144 ? 81.663 8.509 23.124 1.00 34.63 141 ILE A C 1
ATOM 1082 O O . ILE A 1 144 ? 82.877 8.714 23.026 1.00 34.47 141 ILE A O 1
ATOM 1087 N N . ARG A 1 145 ? 80.822 8.608 22.092 1.00 33.79 142 ARG A N 1
ATOM 1088 C CA . ARG A 1 145 ? 81.244 9.144 20.804 1.00 32.61 142 ARG A CA 1
ATOM 1089 C C . ARG A 1 145 ? 80.853 10.615 20.716 1.00 33.33 142 ARG A C 1
ATOM 1090 O O . ARG A 1 145 ? 79.677 10.959 20.846 1.00 35.44 142 ARG A O 1
ATOM 1098 N N . GLN A 1 146 ? 81.841 11.481 20.501 1.00 32.71 143 GLN A N 1
ATOM 1099 C CA . GLN A 1 146 ? 81.625 12.918 20.344 1.00 30.85 143 GLN A CA 1
ATOM 1100 C C . GLN A 1 146 ? 82.386 13.338 19.096 1.00 28.54 143 GLN A C 1
ATOM 1101 O O . GLN A 1 146 ? 83.622 13.361 19.096 1.00 27.71 143 GLN A O 1
ATOM 1107 N N . TYR A 1 147 ? 81.660 13.622 18.016 1.00 27.68 144 TYR A N 1
ATOM 1108 C CA . TYR A 1 147 ? 82.316 13.891 16.743 1.00 27.91 144 TYR A CA 1
ATOM 1109 C C . TYR A 1 147 ? 83.249 15.095 16.876 1.00 30.24 144 TYR A C 1
ATOM 1110 O O . TYR A 1 147 ? 82.891 16.112 17.478 1.00 28.11 144 TYR A O 1
ATOM 1119 N N . SER A 1 148 ? 84.455 14.972 16.317 1.00 28.36 145 SER A N 1
ATOM 1120 C CA . SER A 1 148 ? 85.556 15.844 16.739 1.00 30.21 145 SER A CA 1
ATOM 1121 C C . SER A 1 148 ? 86.595 15.980 15.637 1.00 30.57 145 SER A C 1
ATOM 1122 O O . SER A 1 148 ? 87.197 14.978 15.225 1.00 29.67 145 SER A O 1
ATOM 1125 N N . ASN A 1 149 ? 86.840 17.221 15.197 1.00 27.36 146 ASN A N 1
ATOM 1126 C CA . ASN A 1 149 ? 87.980 17.486 14.317 1.00 28.58 146 ASN A CA 1
ATOM 1127 C C . ASN A 1 149 ? 89.320 17.344 15.035 1.00 30.56 146 ASN A C 1
ATOM 1128 O O . ASN A 1 149 ? 90.219 16.690 14.474 1.00 34.15 146 ASN A O 1
ATOM 1133 N N . PRO A 1 150 ? 89.552 17.947 16.215 1.00 30.57 147 PRO A N 1
ATOM 1134 C CA . PRO A 1 150 ? 90.840 17.719 16.906 1.00 33.77 147 PRO A CA 1
ATOM 1135 C C . PRO A 1 150 ? 91.177 16.259 17.089 1.00 35.56 147 PRO A C 1
ATOM 1136 O O . PRO A 1 150 ? 92.361 15.890 17.053 1.00 35.70 147 PRO A O 1
ATOM 1140 N N . SER A 1 151 ? 90.163 15.414 17.295 1.00 35.00 148 SER A N 1
ATOM 1141 C CA . SER A 1 151 ? 90.398 13.998 17.570 1.00 34.91 148 SER A CA 1
ATOM 1142 C C . SER A 1 151 ? 91.055 13.300 16.376 1.00 31.14 148 SER A C 1
ATOM 1143 O O . SER A 1 151 ? 92.126 12.700 16.512 1.00 29.03 148 SER A O 1
ATOM 1146 N N . VAL A 1 152 ? 90.422 13.362 15.196 1.00 27.24 149 VAL A N 1
ATOM 1147 C CA . VAL A 1 152 ? 91.012 12.753 14.001 1.00 28.69 149 VAL A CA 1
ATOM 1148 C C . VAL A 1 152 ? 92.237 13.535 13.557 1.00 30.62 149 VAL A C 1
ATOM 1149 O O . VAL A 1 152 ? 93.202 12.952 13.049 1.00 28.13 149 VAL A O 1
ATOM 1153 N N . GLY A 1 153 ? 92.215 14.860 13.727 1.00 29.41 150 GLY A N 1
ATOM 1154 C CA . GLY A 1 153 ? 93.408 15.652 13.480 1.00 30.53 150 GLY A CA 1
ATOM 1155 C C . GLY A 1 153 ? 94.632 15.106 14.183 1.00 30.45 150 GLY A C 1
ATOM 1156 O O . GLY A 1 153 ? 95.682 14.916 13.567 1.00 30.45 150 GLY A O 1
ATOM 1157 N N . LEU A 1 154 ? 94.509 14.826 15.489 1.00 29.19 151 LEU A N 1
ATOM 1158 C CA . LEU A 1 154 ? 95.647 14.315 16.244 1.00 33.25 151 LEU A CA 1
ATOM 1159 C C . LEU A 1 154 ? 96.097 12.952 15.726 1.00 34.25 151 LEU A C 1
ATOM 1160 O O . LEU A 1 154 ? 97.303 12.677 15.640 1.00 36.32 151 LEU A O 1
ATOM 1165 N N . LEU A 1 155 ? 95.144 12.087 15.370 1.00 32.36 152 LEU A N 1
ATOM 1166 C CA . LEU A 1 155 ? 95.506 10.796 14.794 1.00 32.51 152 LEU A CA 1
ATOM 1167 C C . LEU A 1 155 ? 96.330 10.969 13.519 1.00 33.03 152 LEU A C 1
ATOM 1168 O O . LEU A 1 155 ? 97.306 10.241 13.298 1.00 34.05 152 LEU A O 1
ATOM 1173 N N . GLY A 1 156 ? 95.956 11.929 12.670 1.00 31.80 153 GLY A N 1
ATOM 1174 C CA . GLY A 1 156 ? 96.733 12.164 11.462 1.00 32.24 153 GLY A CA 1
ATOM 1175 C C . GLY A 1 156 ? 98.104 12.735 11.761 1.00 33.22 153 GLY A C 1
ATOM 1176 O O . GLY A 1 156 ? 99.092 12.378 11.102 1.00 33.08 153 GLY A O 1
ATOM 1177 N N . HIS A 1 157 ? 98.183 13.640 12.748 1.00 32.07 154 HIS A N 1
ATOM 1178 C CA . HIS A 1 157 ? 99.467 14.194 13.158 1.00 35.66 154 HIS A CA 1
ATOM 1179 C C . HIS A 1 157 ? 100.396 13.094 13.653 1.00 37.98 154 HIS A C 1
ATOM 1180 O O . HIS A 1 157 ? 101.584 13.059 13.303 1.00 37.12 154 HIS A O 1
ATOM 1187 N N . ILE A 1 158 ? 99.858 12.166 14.445 1.00 32.94 155 ILE A N 1
ATOM 1188 C CA . ILE A 1 158 ? 100.662 11.074 14.977 1.00 34.36 155 ILE A CA 1
ATOM 1189 C C . ILE A 1 158 ? 101.050 10.099 13.873 1.00 37.29 155 ILE A C 1
ATOM 1190 O O . ILE A 1 158 ? 102.167 9.566 13.866 1.00 41.15 155 ILE A O 1
ATOM 1195 N N . SER A 1 159 ? 100.145 9.844 12.924 1.00 32.08 156 SER A N 1
ATOM 1196 C CA . SER A 1 159 ? 100.496 8.972 11.803 1.00 31.68 156 SER A CA 1
ATOM 1197 C C . SER A 1 159 ? 101.691 9.527 11.038 1.00 32.66 156 SER A C 1
ATOM 1198 O O . SER A 1 159 ? 102.645 8.797 10.740 1.00 33.40 156 SER A O 1
ATOM 1201 N N . ALA A 1 160 ? 101.668 10.830 10.736 1.00 32.00 157 ALA A N 1
ATOM 1202 C CA . ALA A 1 160 ? 102.801 11.467 10.067 1.00 38.57 157 ALA A CA 1
ATOM 1203 C C . ALA A 1 160 ? 104.081 11.333 10.884 1.00 41.18 157 ALA A C 1
ATOM 1204 O O . ALA A 1 160 ? 105.137 10.995 10.341 1.00 39.74 157 ALA A O 1
ATOM 1206 N N . ARG A 1 161 ? 104.010 11.639 12.184 1.00 40.11 158 ARG A N 1
ATOM 1207 C CA . ARG A 1 161 ? 105.192 11.539 13.039 1.00 44.65 158 ARG A CA 1
ATOM 1208 C C . ARG A 1 161 ? 105.746 10.126 13.027 1.00 43.98 158 ARG A C 1
ATOM 1209 O O . ARG A 1 161 ? 106.953 9.922 12.855 1.00 44.18 158 ARG A O 1
ATOM 1217 N N . ALA A 1 162 ? 104.877 9.131 13.197 1.00 38.09 159 ALA A N 1
ATOM 1218 C CA . ALA A 1 162 ? 105.337 7.749 13.133 1.00 38.89 159 ALA A CA 1
ATOM 1219 C C . ALA A 1 162 ? 106.056 7.474 11.812 1.00 43.41 159 ALA A C 1
ATOM 1220 O O . ALA A 1 162 ? 107.193 7.003 11.800 1.00 42.88 159 ALA A O 1
ATOM 1222 N N . LEU A 1 163 ? 105.423 7.804 10.684 1.00 42.53 160 LEU A N 1
ATOM 1223 C CA . LEU A 1 163 ? 106.020 7.523 9.376 1.00 43.77 160 LEU A CA 1
ATOM 1224 C C . LEU A 1 163 ? 107.232 8.395 9.067 1.00 45.66 160 LEU A C 1
ATOM 1225 O O . LEU A 1 163 ? 107.895 8.159 8.052 1.00 47.49 160 LEU A O 1
ATOM 1230 N N . GLY A 1 164 ? 107.514 9.406 9.884 1.00 44.86 161 GLY A N 1
ATOM 1231 C CA . GLY A 1 164 ? 108.735 10.172 9.747 1.00 44.01 161 GLY A CA 1
ATOM 1232 C C . GLY A 1 164 ? 108.708 11.270 8.710 1.00 45.23 161 GLY A C 1
ATOM 1233 O O . GLY A 1 164 ? 109.758 11.610 8.153 1.00 47.15 161 GLY A O 1
ATOM 1234 N N . GLY A 1 165 ? 107.542 11.849 8.432 1.00 43.59 162 GLY A N 1
ATOM 1235 C CA . GLY A 1 165 ? 107.478 12.944 7.490 1.00 44.04 162 GLY A CA 1
ATOM 1236 C C . GLY A 1 165 ? 106.366 13.908 7.839 1.00 44.46 162 GLY A C 1
ATOM 1237 O O . GLY A 1 165 ? 105.648 13.728 8.823 1.00 45.96 162 GLY A O 1
ATOM 1238 N N . GLN A 1 166 ? 106.238 14.945 7.012 1.00 44.11 163 GLN A N 1
ATOM 1239 C CA . GLN A 1 166 ? 105.129 15.882 7.116 1.00 44.72 163 GLN A CA 1
ATOM 1240 C C . GLN A 1 166 ? 103.836 15.241 6.625 1.00 40.73 163 GLN A C 1
ATOM 1241 O O . GLN A 1 166 ? 103.818 14.555 5.597 1.00 40.38 163 GLN A O 1
ATOM 1247 N N . PHE A 1 167 ? 102.741 15.493 7.351 1.00 36.84 164 PHE A N 1
ATOM 1248 C CA . PHE A 1 167 ? 101.453 14.906 6.980 1.00 34.06 164 PHE A CA 1
ATOM 1249 C C . PHE A 1 167 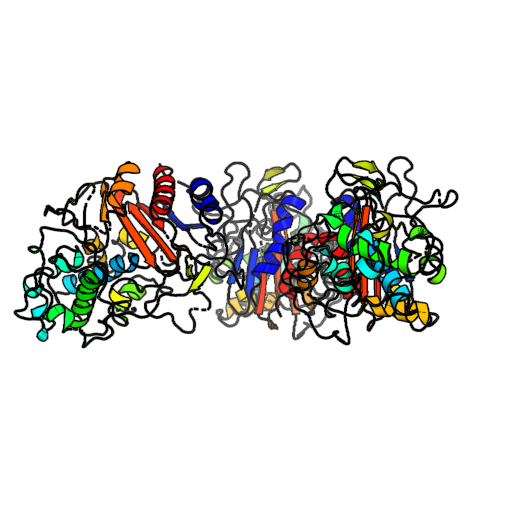? 101.108 15.216 5.525 1.00 35.34 164 PHE A C 1
ATOM 1250 O O . PHE A 1 167 ? 100.715 14.328 4.760 1.00 35.57 164 PHE A O 1
ATOM 1258 N N . THR A 1 168 ? 101.244 16.483 5.130 1.00 38.20 165 THR A N 1
ATOM 1259 C CA . THR A 1 168 ? 100.863 16.885 3.781 1.00 38.95 165 THR A CA 1
ATOM 1260 C C . THR A 1 168 ? 101.653 16.114 2.725 1.00 38.24 165 THR A C 1
ATOM 1261 O O . THR A 1 168 ? 101.079 15.623 1.744 1.00 38.12 165 THR A O 1
ATOM 1265 N N . ASP A 1 169 ? 102.962 15.972 2.924 1.00 38.46 166 ASP A N 1
ATOM 1266 C CA . ASP A 1 169 ? 103.790 15.267 1.952 1.00 40.84 166 ASP A CA 1
ATOM 1267 C C . ASP A 1 169 ? 103.444 13.786 1.904 1.00 39.38 166 ASP A C 1
ATOM 1268 O O . ASP A 1 169 ? 103.354 13.199 0.818 1.00 40.04 166 ASP A O 1
ATOM 1273 N N . LEU A 1 170 ? 103.229 13.171 3.069 1.00 35.83 167 LEU A N 1
ATOM 1274 C CA . LEU A 1 170 ? 102.890 11.751 3.118 1.00 34.56 167 LEU A CA 1
ATOM 1275 C C . LEU A 1 170 ? 101.535 11.488 2.486 1.00 32.76 167 LEU A C 1
ATOM 1276 O O . LEU A 1 170 ? 101.369 10.529 1.718 1.00 34.24 167 LEU A O 1
ATOM 1289 N N A GLN A 1 172 ? 99.956 13.310 0.284 0.52 32.39 169 GLN A N 1
ATOM 1290 N N B GLN A 1 172 ? 99.962 13.293 0.253 0.48 32.47 169 GLN A N 1
ATOM 1291 C CA A GLN A 1 172 ? 99.992 13.561 -1.152 0.52 33.84 169 GLN A CA 1
ATOM 1292 C CA B GLN A 1 172 ? 99.935 13.525 -1.190 0.48 33.73 169 GLN A CA 1
ATOM 1293 C C A GLN A 1 172 ? 100.688 12.426 -1.888 0.52 34.89 169 GLN A C 1
ATOM 1294 C C B GLN A 1 172 ? 100.721 12.459 -1.946 0.48 34.96 169 GLN A C 1
ATOM 1295 O O A GLN A 1 172 ? 100.167 11.905 -2.881 0.52 35.53 169 GLN A O 1
ATOM 1296 O O B GLN A 1 172 ? 100.295 12.018 -3.019 0.48 35.78 169 GLN A O 1
ATOM 1307 N N . SER A 1 173 ? 101.865 12.026 -1.410 1.00 35.35 170 SER A N 1
ATOM 1308 C CA . SER A 1 173 ? 102.672 11.052 -2.141 1.00 38.77 170 SER A CA 1
ATOM 1309 C C . SER A 1 173 ? 102.197 9.620 -1.898 1.00 39.95 170 SER A C 1
ATOM 1310 O O . SER A 1 173 ? 101.902 8.892 -2.850 1.00 44.55 170 SER A O 1
ATOM 1313 N N . GLN A 1 174 ? 102.082 9.206 -0.635 1.00 34.70 171 GLN A N 1
ATOM 1314 C CA . GLN A 1 174 ? 101.844 7.799 -0.331 1.00 31.99 171 GLN A CA 1
ATOM 1315 C C . GLN A 1 174 ? 100.381 7.406 -0.495 1.00 31.19 171 GLN A C 1
ATOM 1316 O O . GLN A 1 174 ? 100.093 6.277 -0.921 1.00 30.63 171 GLN A O 1
ATOM 1322 N N . ILE A 1 175 ? 99.448 8.305 -0.175 1.00 31.09 172 ILE A N 1
ATOM 1323 C CA . ILE A 1 175 ? 98.032 7.954 -0.212 1.00 29.57 172 ILE A CA 1
ATOM 1324 C C . ILE A 1 175 ? 97.373 8.439 -1.502 1.00 29.82 172 ILE A C 1
ATOM 1325 O O . ILE A 1 175 ? 96.864 7.634 -2.287 1.00 31.92 172 ILE A O 1
ATOM 1330 N N . LEU A 1 176 ? 97.344 9.753 -1.731 1.00 27.70 173 LEU A N 1
ATOM 1331 C CA . LEU A 1 176 ? 96.614 10.261 -2.893 1.00 26.84 173 LEU A CA 1
ATOM 1332 C C . LEU A 1 176 ? 97.239 9.755 -4.194 1.00 29.08 173 LEU A C 1
ATOM 1333 O O . LEU A 1 176 ? 96.591 9.041 -4.973 1.00 29.93 173 LEU A O 1
ATOM 1338 N N . THR A 1 177 ? 98.521 10.074 -4.425 1.00 29.66 174 THR A N 1
ATOM 1339 C CA . THR A 1 177 ? 99.212 9.561 -5.608 1.00 32.70 174 THR A CA 1
ATOM 1340 C C . THR A 1 177 ? 99.221 8.037 -5.634 1.00 31.57 174 THR A C 1
ATOM 1341 O O . THR A 1 177 ? 98.978 7.428 -6.687 1.00 31.41 174 THR A O 1
ATOM 1345 N N . GLY A 1 178 ? 99.485 7.401 -4.485 1.00 30.24 175 GLY A N 1
ATOM 1346 C CA . GLY A 1 178 ? 99.476 5.945 -4.441 1.00 32.04 175 GLY A CA 1
ATOM 1347 C C . GLY A 1 178 ? 98.168 5.345 -4.932 1.00 32.49 175 GLY A C 1
ATOM 1348 O O . GLY A 1 178 ? 98.155 4.295 -5.575 1.00 35.44 175 GLY A O 1
ATOM 1349 N N . LEU A 1 179 ? 97.052 5.999 -4.635 1.00 29.58 176 LEU A N 1
ATOM 1350 C CA . LEU A 1 179 ? 95.749 5.521 -5.056 1.00 28.53 176 LEU A CA 1
ATOM 1351 C C . LEU A 1 179 ? 95.380 5.991 -6.456 1.00 30.12 176 LEU A C 1
ATOM 1352 O O . LEU A 1 179 ? 94.245 5.772 -6.892 1.00 30.62 176 LEU A O 1
ATOM 1357 N N . GLY A 1 180 ? 96.303 6.636 -7.167 1.00 28.08 177 GLY A N 1
ATOM 1358 C CA . GLY A 1 180 ? 95.949 7.123 -8.489 1.00 26.32 177 GLY A CA 1
ATOM 1359 C C . GLY A 1 180 ? 95.089 8.363 -8.505 1.00 28.94 177 GLY A C 1
ATOM 1360 O O . GLY A 1 180 ? 94.475 8.660 -9.533 1.00 28.83 177 GLY A O 1
ATOM 1361 N N . LEU A 1 181 ? 95.024 9.100 -7.397 1.00 29.82 178 LEU A N 1
ATOM 1362 C CA . LEU A 1 181 ? 94.207 10.311 -7.295 1.00 30.21 178 LEU A CA 1
ATOM 1363 C C . LEU A 1 181 ? 95.121 11.495 -7.595 1.00 34.68 178 LEU A C 1
ATOM 1364 O O . LEU A 1 181 ? 95.643 12.155 -6.694 1.00 34.39 178 LEU A O 1
ATOM 1369 N N A ARG A 1 182 ? 95.366 11.726 -8.879 0.50 34.53 179 ARG A N 1
ATOM 1370 N N B ARG A 1 182 ? 95.218 11.819 -8.887 0.50 34.31 179 ARG A N 1
ATOM 1371 C CA A ARG A 1 182 ? 96.326 12.738 -9.297 0.50 36.48 179 ARG A CA 1
ATOM 1372 C CA B ARG A 1 182 ? 96.186 12.775 -9.406 0.50 36.46 179 ARG A CA 1
ATOM 1373 C C A ARG A 1 182 ? 95.716 14.127 -9.415 0.50 33.99 179 ARG A C 1
ATOM 1374 C C B ARG A 1 182 ? 95.712 14.222 -9.375 0.50 33.95 179 ARG A C 1
ATOM 1375 O O A ARG A 1 182 ? 96.421 15.065 -9.795 0.50 33.54 179 ARG A O 1
ATOM 1376 O O B ARG A 1 182 ? 96.554 15.122 -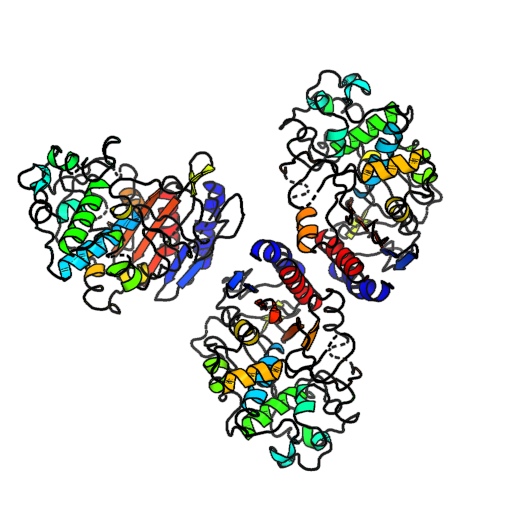9.446 0.50 33.45 179 ARG A O 1
ATOM 1391 N N A ARG A 1 183 ? 94.429 14.281 -9.111 0.50 32.52 180 ARG A N 1
ATOM 1392 N N B ARG A 1 183 ? 94.405 14.481 -9.302 0.50 32.71 180 ARG A N 1
ATOM 1393 C CA A ARG A 1 183 ? 93.783 15.587 -9.105 0.50 31.98 180 ARG A CA 1
ATOM 1394 C CA B ARG A 1 183 ? 93.901 15.831 -9.059 0.50 31.83 180 ARG A CA 1
ATOM 1395 C C A ARG A 1 183 ? 93.182 15.878 -7.732 0.50 31.14 180 ARG A C 1
ATOM 1396 C C B ARG A 1 183 ? 93.182 15.906 -7.716 0.50 31.14 180 ARG A C 1
ATOM 1397 O O A ARG A 1 183 ? 92.186 16.593 -7.606 0.50 31.87 180 ARG A O 1
ATOM 1398 O O B ARG A 1 183 ? 92.092 16.471 -7.597 0.50 31.71 180 ARG A O 1
ATOM 1413 N N . SER A 1 184 ? 93.771 15.307 -6.688 1.00 28.04 181 SER A N 1
ATOM 1414 C CA . SER A 1 184 ? 93.300 15.476 -5.326 1.00 26.67 181 SER A CA 1
ATOM 1415 C C . SER A 1 184 ? 94.468 16.023 -4.519 1.00 26.11 181 SER A C 1
ATOM 1416 O O . SER A 1 184 ? 95.618 15.631 -4.745 1.00 27.64 181 SER A O 1
ATOM 1419 N N . PHE A 1 185 ? 94.191 16.975 -3.634 1.00 24.68 182 PHE A N 1
ATOM 1420 C CA . PHE A 1 185 ? 95.281 17.718 -3.005 1.00 25.42 182 PHE A CA 1
ATOM 1421 C C . PHE A 1 185 ? 94.906 18.095 -1.584 1.00 27.86 182 PHE A C 1
ATOM 1422 O O . PHE A 1 185 ? 93.744 18.391 -1.305 1.00 28.37 182 PHE A O 1
ATOM 1430 N N . VAL A 1 186 ? 95.906 18.141 -0.688 1.00 29.13 183 VAL A N 1
ATOM 1431 C CA . VAL A 1 186 ? 95.704 18.953 0.509 1.00 32.61 183 VAL A CA 1
ATOM 1432 C C . VAL A 1 186 ? 96.053 20.402 0.207 1.00 32.44 183 VAL A C 1
ATOM 1433 O O . VAL A 1 186 ? 95.312 21.313 0.577 1.00 34.60 183 VAL A O 1
ATOM 1437 N N . ASP A 1 187 ? 97.152 20.639 -0.510 1.00 29.29 184 ASP A N 1
ATOM 1438 C CA . ASP A 1 187 ? 97.503 21.964 -1.025 1.00 32.03 184 ASP A CA 1
ATOM 1439 C C . ASP A 1 187 ? 97.401 21.960 -2.552 1.00 29.90 184 ASP A C 1
ATOM 1440 O O . ASP A 1 187 ? 98.218 21.331 -3.232 1.00 29.21 184 ASP A O 1
ATOM 1445 N N . VAL A 1 188 ? 96.419 22.683 -3.091 1.00 27.28 185 VAL A N 1
ATOM 1446 C CA . VAL A 1 188 ? 96.219 22.686 -4.535 1.00 28.68 185 VAL A CA 1
ATOM 1447 C C . VAL A 1 188 ? 97.395 23.381 -5.208 1.00 33.32 185 VAL A C 1
ATOM 1448 O O . VAL A 1 188 ? 97.819 24.473 -4.802 1.00 33.51 185 VAL A O 1
ATOM 1452 N N . THR A 1 189 ? 97.928 22.745 -6.244 1.00 31.24 186 THR A N 1
ATOM 1453 C CA . THR A 1 189 ? 99.087 23.257 -6.947 1.00 33.61 186 THR A CA 1
ATOM 1454 C C . THR A 1 189 ? 98.718 24.483 -7.779 1.00 34.01 186 THR A C 1
ATOM 1455 O O . THR A 1 189 ? 97.548 24.739 -8.075 1.00 30.84 186 THR A O 1
ATOM 1459 N N . ASP A 1 190 ? 99.749 25.234 -8.180 1.00 36.00 187 ASP A N 1
ATOM 1460 C CA . ASP A 1 190 ? 99.530 26.354 -9.091 1.00 40.23 187 ASP A CA 1
ATOM 1461 C C . ASP A 1 190 ? 98.798 25.898 -10.350 1.00 42.25 187 ASP A C 1
ATOM 1462 O O . ASP A 1 190 ? 97.886 26.582 -10.827 1.00 43.18 187 ASP A O 1
ATOM 1467 N N . GLU A 1 191 ? 99.166 24.727 -10.882 1.00 43.45 188 GLU A N 1
ATOM 1468 C CA . GLU A 1 191 ? 98.554 24.231 -12.113 1.00 45.31 188 GLU A CA 1
ATOM 1469 C C . GLU A 1 191 ? 97.072 23.917 -11.910 1.00 39.15 188 GLU A C 1
ATOM 1470 O O . GLU A 1 191 ? 96.220 24.340 -12.703 1.00 39.55 188 GLU A O 1
ATOM 1476 N N . ALA A 1 192 ? 96.747 23.178 -10.849 1.00 33.34 189 ALA A N 1
ATOM 1477 C CA . ALA A 1 192 ? 95.375 22.744 -10.627 1.00 30.77 189 ALA A CA 1
ATOM 1478 C C . ALA A 1 192 ? 94.465 23.862 -10.151 1.00 30.12 189 ALA A C 1
ATOM 1479 O O . ALA A 1 192 ? 93.245 23.656 -10.098 1.00 27.28 189 ALA A O 1
ATOM 1489 N N . ASP A 1 194 ? 93.363 26.534 -11.461 1.00 28.56 191 ASP A N 1
ATOM 1490 C CA . ASP A 1 194 ? 92.344 26.909 -12.445 1.00 32.26 191 ASP A CA 1
ATOM 1491 C C . ASP A 1 194 ? 91.076 26.069 -12.325 1.00 30.98 191 ASP A C 1
ATOM 1492 O O . ASP A 1 194 ? 90.009 26.499 -12.787 1.00 32.23 191 ASP A O 1
ATOM 1497 N N . PHE A 1 195 ? 91.172 24.869 -11.761 1.00 26.33 192 PHE A N 1
ATOM 1498 C CA . PHE A 1 195 ? 90.042 23.958 -11.658 1.00 25.39 192 PHE A CA 1
ATOM 1499 C C . PHE A 1 195 ? 89.320 24.042 -10.326 1.00 25.50 192 PHE A C 1
ATOM 1500 O O . PHE A 1 195 ? 88.315 23.360 -10.144 1.00 26.66 192 PHE A O 1
ATOM 1508 N N . TYR A 1 196 ? 89.818 24.822 -9.377 1.00 26.70 193 TYR A N 1
ATOM 1509 C CA . TYR A 1 196 ? 89.244 24.834 -8.034 1.00 26.31 193 TYR A CA 1
ATOM 1510 C C . TYR A 1 196 ? 87.991 25.709 -8.060 1.00 24.54 193 TYR A C 1
ATOM 1511 O O . TYR A 1 196 ? 88.070 26.883 -8.408 1.00 23.11 193 TYR A O 1
ATOM 1520 N N . ALA A 1 197 ? 86.833 25.141 -7.737 1.00 25.33 194 ALA A N 1
ATOM 1521 C CA . ALA A 1 197 ? 85.610 25.938 -7.686 1.00 24.75 194 ALA A CA 1
ATOM 1522 C C . ALA A 1 197 ? 85.681 26.972 -6.562 1.00 24.65 194 ALA A C 1
ATOM 1523 O O . ALA A 1 197 ? 86.553 26.929 -5.696 1.00 25.76 194 ALA A O 1
ATOM 1525 N N . TRP A 1 198 ? 84.743 27.912 -6.576 1.00 22.86 195 TRP A N 1
ATOM 1526 C CA . TRP A 1 198 ? 84.507 28.772 -5.424 1.00 22.54 195 TRP A CA 1
ATOM 1527 C C . TRP A 1 198 ? 83.341 28.202 -4.641 1.00 24.53 195 TRP A C 1
ATOM 1528 O O . TRP A 1 198 ? 82.420 27.629 -5.228 1.00 23.71 195 TRP A O 1
ATOM 1539 N N . GLY A 1 199 ? 83.400 28.319 -3.311 1.00 22.76 196 GLY A N 1
ATOM 1540 C CA . GLY A 1 199 ? 82.292 27.927 -2.469 1.00 19.88 196 GLY A CA 1
ATOM 1541 C C . GLY A 1 199 ? 81.444 29.135 -2.148 1.00 25.00 196 GLY A C 1
ATOM 1542 O O . GLY A 1 199 ? 81.885 30.270 -2.283 1.00 24.85 196 GLY A O 1
ATOM 1543 N N . TYR A 1 200 ? 80.205 28.903 -1.732 1.00 24.70 197 TYR A N 1
ATOM 1544 C CA . TYR A 1 200 ? 79.285 30.015 -1.521 1.00 25.14 197 TYR A CA 1
ATOM 1545 C C . TYR A 1 200 ? 78.640 29.870 -0.149 1.00 26.63 197 TYR A C 1
ATOM 1546 O O . TYR A 1 200 ? 77.976 28.863 0.127 1.00 26.85 197 TYR A O 1
ATOM 1555 N N . ASP A 1 201 ? 78.889 30.843 0.729 1.00 25.80 198 ASP A N 1
ATOM 1556 C CA . ASP A 1 201 ? 78.483 30.713 2.127 1.00 28.95 198 ASP A CA 1
ATOM 1557 C C . ASP A 1 201 ? 77.001 31.083 2.261 1.00 32.14 198 ASP A C 1
ATOM 1558 O O . ASP A 1 201 ? 76.289 31.262 1.268 1.00 30.11 198 ASP A O 1
ATOM 1563 N N . LYS A 1 202 ? 76.535 31.230 3.510 1.00 40.01 199 LYS A N 1
ATOM 1564 C CA . LYS A 1 202 ? 75.120 31.489 3.774 1.00 44.97 199 LYS A CA 1
ATOM 1565 C C . LYS A 1 202 ? 74.637 32.790 3.144 1.00 46.43 199 LYS A C 1
ATOM 1566 O O . LYS A 1 202 ? 73.465 32.895 2.766 1.00 47.67 199 LYS A O 1
ATOM 1572 N N . LYS A 1 203 ? 75.504 33.794 3.030 1.00 45.71 200 LYS A N 1
ATOM 1573 C CA . LYS A 1 203 ? 75.139 35.052 2.394 1.00 46.34 200 LYS A CA 1
ATOM 1574 C C . LYS A 1 203 ? 75.521 35.090 0.918 1.00 42.12 200 LYS A C 1
ATOM 1575 O O . LYS A 1 203 ? 75.538 36.173 0.319 1.00 40.88 200 LYS A O 1
ATOM 1581 N N . ASN A 1 204 ? 75.824 33.928 0.330 1.00 36.57 201 ASN A N 1
ATOM 1582 C CA . ASN A 1 204 ? 76.213 33.789 -1.076 1.00 32.88 201 ASN A CA 1
ATOM 1583 C C . ASN A 1 204 ? 77.524 34.512 -1.395 1.00 31.82 201 ASN A C 1
ATOM 1584 O O . ASN A 1 204 ? 77.769 34.901 -2.541 1.00 30.02 201 ASN A O 1
ATOM 1589 N N . HIS A 1 205 ? 78.408 34.681 -0.363 1.00 31.62 202 HIS A N 1
ATOM 1590 C CA . HIS A 1 205 ? 79.706 35.239 -0.715 1.00 32.81 202 HIS A CA 1
ATOM 1591 C C . HIS A 1 205 ? 80.647 34.121 -1.147 1.00 29.37 202 HIS A C 1
ATOM 1592 O O . HIS A 1 205 ? 80.564 33.006 -0.620 1.00 26.75 202 HIS A O 1
ATOM 1599 N N . PRO A 1 206 ? 81.531 34.381 -2.114 1.00 26.93 203 PRO A N 1
ATOM 1600 C CA . PRO A 1 206 ? 82.492 33.340 -2.533 1.00 25.97 203 PRO A CA 1
ATOM 1601 C C . PRO A 1 206 ? 83.544 33.140 -1.452 1.00 24.77 203 PRO A C 1
ATOM 1602 O O . PRO A 1 206 ? 84.150 34.107 -0.981 1.00 26.19 203 PRO A O 1
ATOM 1606 N N . VAL A 1 207 ? 83.764 31.882 -1.063 1.00 26.39 204 VAL A N 1
ATOM 1607 C CA . VAL A 1 207 ? 84.696 31.554 0.009 1.00 26.40 204 VAL A CA 1
ATOM 1608 C C . VAL A 1 207 ? 85.417 30.252 -0.326 1.00 28.02 204 VAL A C 1
ATOM 1609 O O . VAL A 1 207 ? 84.933 29.420 -1.099 1.00 23.81 204 VAL A O 1
ATOM 1613 N N . ARG A 1 208 ? 86.577 30.070 0.304 1.00 25.22 205 ARG A N 1
ATOM 1614 C CA . ARG A 1 208 ? 87.267 28.787 0.348 1.00 25.31 205 ARG A CA 1
ATOM 1615 C C . ARG A 1 208 ? 87.692 28.548 1.789 1.00 24.61 205 ARG A C 1
ATOM 1616 O O . ARG A 1 208 ? 87.685 29.474 2.607 1.00 23.61 205 ARG A O 1
ATOM 1624 N N . VAL A 1 209 ? 88.059 27.299 2.098 1.00 25.15 206 VAL A N 1
ATOM 1625 C CA . VAL A 1 209 ? 88.279 26.914 3.498 1.00 22.50 206 VAL A CA 1
ATOM 1626 C C . VAL A 1 209 ? 89.434 27.705 4.088 1.00 26.06 206 VAL A C 1
ATOM 1627 O O . VAL A 1 209 ? 90.511 27.823 3.487 1.00 26.66 206 VAL A O 1
ATOM 1631 N N . ASN A 1 210 ? 89.222 28.244 5.289 1.00 28.22 207 ASN A N 1
ATOM 1632 C CA . ASN A 1 210 ? 90.246 29.045 5.954 1.00 30.00 207 ASN A CA 1
ATOM 1633 C C . ASN A 1 210 ? 91.300 28.162 6.629 1.00 30.88 207 ASN A C 1
ATOM 1634 O O . ASN A 1 210 ? 91.018 27.023 7.012 1.00 28.07 207 ASN A O 1
ATOM 1639 N N . PRO A 1 211 ? 92.525 28.658 6.792 1.00 33.50 208 PRO A N 1
ATOM 1640 C CA . PRO A 1 211 ? 93.548 27.838 7.439 1.00 34.59 208 PRO A CA 1
ATOM 1641 C C . PRO A 1 211 ? 93.215 27.655 8.911 1.00 31.35 208 PRO A C 1
ATOM 1642 O O . PRO A 1 211 ? 92.638 28.534 9.552 1.00 31.31 208 PRO A O 1
ATOM 1646 N N . GLY A 1 212 ? 93.553 26.479 9.435 1.00 30.33 209 GLY A N 1
ATOM 1647 C CA . GLY A 1 212 ? 93.325 26.217 10.844 1.00 30.69 209 GLY A CA 1
ATOM 1648 C C . GLY A 1 212 ? 94.197 25.069 11.302 1.00 30.85 209 GLY A C 1
ATOM 1649 O O . GLY A 1 212 ? 94.753 24.322 10.494 1.00 29.13 209 GLY A O 1
ATOM 1650 N N . VAL A 1 213 ? 94.297 24.920 12.625 1.00 30.19 210 VAL A N 1
ATOM 1651 C CA . VAL A 1 213 ? 95.111 23.840 13.161 1.00 32.04 210 VAL A CA 1
ATOM 1652 C C . VAL A 1 213 ? 94.512 22.501 12.749 1.00 30.69 210 VAL A C 1
ATOM 1653 O O . VAL A 1 213 ? 93.293 22.284 12.830 1.00 30.26 210 VAL A O 1
ATOM 1657 N N . PHE A 1 214 ? 95.365 21.609 12.257 1.00 28.82 211 PHE A N 1
ATOM 1658 C CA . PHE A 1 214 ? 94.926 20.301 11.771 1.00 30.88 211 PHE A CA 1
ATOM 1659 C C . PHE A 1 214 ? 93.913 20.411 10.615 1.00 28.26 211 PHE A C 1
ATOM 1660 O O . PHE A 1 214 ? 93.079 19.522 10.426 1.00 25.18 211 PHE A O 1
ATOM 1668 N N . ASP A 1 215 ? 93.954 21.486 9.814 1.00 28.44 212 ASP A N 1
ATOM 1669 C CA . ASP A 1 215 ? 93.021 21.562 8.689 1.00 29.72 212 ASP A CA 1
ATOM 1670 C C . ASP A 1 215 ? 93.283 20.444 7.688 1.00 28.68 212 ASP A C 1
ATOM 1671 O O . ASP A 1 215 ? 92.354 19.737 7.278 1.00 26.76 212 ASP A O 1
ATOM 1676 N N . ALA A 1 216 ? 94.548 20.244 7.310 1.00 29.87 213 ALA A N 1
ATOM 1677 C CA . ALA A 1 216 ? 94.848 19.184 6.349 1.00 30.76 213 ALA A CA 1
ATOM 1678 C C . ALA A 1 216 ? 94.428 17.826 6.895 1.00 30.53 213 ALA A C 1
ATOM 1679 O O . ALA A 1 216 ? 93.915 16.982 6.158 1.00 27.66 213 ALA A O 1
ATOM 1681 N N . GLU A 1 217 ? 94.607 17.620 8.204 1.00 29.92 214 GLU A N 1
ATOM 1682 C CA . GLU A 1 217 ? 94.396 16.318 8.823 1.00 31.37 214 GLU A CA 1
ATOM 1683 C C . GLU A 1 217 ? 92.917 15.987 9.044 1.00 33.40 214 GLU A C 1
ATOM 1684 O O . GLU A 1 217 ? 92.551 14.805 9.044 1.00 35.20 214 GLU A O 1
ATOM 1690 N N . ALA A 1 218 ? 92.056 16.995 9.250 1.00 28.43 215 ALA A N 1
ATOM 1691 C CA . ALA A 1 218 ? 90.657 16.759 9.593 1.00 27.32 215 ALA A CA 1
ATOM 1692 C C . ALA A 1 218 ? 89.659 17.110 8.495 1.00 28.94 215 ALA A C 1
ATOM 1693 O O . ALA A 1 218 ? 88.566 16.537 8.468 1.00 28.85 215 ALA A O 1
ATOM 1695 N N . TYR A 1 219 ? 89.973 18.058 7.612 1.00 24.87 216 TYR A N 1
ATOM 1696 C CA . TYR A 1 219 ? 88.927 18.492 6.678 1.00 26.38 216 TYR A CA 1
ATOM 1697 C C . TYR A 1 219 ? 89.488 19.197 5.454 1.00 26.96 216 TYR A C 1
ATOM 1698 O O . TYR A 1 219 ? 88.744 19.955 4.822 1.00 29.75 216 TYR A O 1
ATOM 1707 N N . GLY A 1 220 ? 90.743 18.968 5.079 1.00 25.45 217 GLY A N 1
ATOM 1708 C CA . GLY A 1 220 ? 91.407 19.847 4.141 1.00 30.41 217 GLY A CA 1
ATOM 1709 C C . GLY A 1 220 ? 91.621 19.345 2.730 1.00 28.45 217 GLY A C 1
ATOM 1710 O O . GLY A 1 220 ? 92.272 20.042 1.947 1.00 28.99 217 GLY A O 1
ATOM 1711 N N . VAL A 1 221 ? 91.111 18.166 2.370 1.00 26.72 218 VAL A N 1
ATOM 1712 C CA . VAL A 1 221 ? 91.344 17.631 1.027 1.00 23.30 218 VAL A CA 1
ATOM 1713 C C . VAL A 1 221 ? 90.426 18.310 0.020 1.00 23.21 218 VAL A C 1
ATOM 1714 O O . VAL A 1 221 ? 89.243 18.557 0.296 1.00 22.34 218 VAL A O 1
ATOM 1718 N N . LYS A 1 222 ? 90.974 18.600 -1.158 1.00 21.53 219 LYS A N 1
ATOM 1719 C CA . LYS A 1 222 ? 90.212 19.025 -2.319 1.00 21.59 219 LYS A CA 1
ATOM 1720 C C . LYS A 1 222 ? 90.297 17.925 -3.372 1.00 22.09 219 LYS A C 1
ATOM 1721 O O . LYS A 1 222 ? 91.379 17.392 -3.629 1.00 22.50 219 LYS A O 1
ATOM 1727 N N . SER A 1 223 ? 89.167 17.591 -3.993 1.00 21.98 220 SER A N 1
ATOM 1728 C CA . SER A 1 223 ? 89.148 16.474 -4.927 1.00 21.20 220 SER A CA 1
ATOM 1729 C C . SER A 1 223 ? 88.075 16.722 -5.983 1.00 19.14 220 SER A C 1
ATOM 1730 O O . SER A 1 223 ? 87.379 17.741 -5.962 1.00 20.45 220 SER A O 1
ATOM 1733 N N . THR A 1 224 ? 87.989 15.795 -6.932 1.00 18.98 221 THR A N 1
ATOM 1734 C CA . THR A 1 224 ? 87.090 15.874 -8.086 1.00 19.10 221 THR A CA 1
ATOM 1735 C C . THR A 1 224 ? 86.227 14.623 -8.095 1.00 17.60 221 THR A C 1
ATOM 1736 O O . THR A 1 224 ? 86.556 13.624 -7.440 1.00 19.22 221 THR A O 1
ATOM 1740 N N . THR A 1 225 ? 85.119 14.651 -8.846 1.00 19.14 222 THR A N 1
ATOM 1741 C CA . THR A 1 225 ? 84.344 13.412 -8.875 1.00 21.15 222 THR A CA 1
ATOM 1742 C C . THR A 1 225 ? 85.092 12.312 -9.615 1.00 21.60 222 THR A C 1
ATOM 1743 O O . THR A 1 225 ? 84.895 11.132 -9.315 1.00 20.76 222 THR A O 1
ATOM 1747 N N . ALA A 1 226 ? 85.928 12.669 -10.595 1.00 20.55 223 ALA A N 1
ATOM 1748 C CA . ALA A 1 226 ? 86.703 11.642 -11.281 1.00 20.73 223 ALA A CA 1
ATOM 1749 C C . ALA A 1 226 ? 87.648 10.941 -10.306 1.00 24.27 223 ALA A C 1
ATOM 1750 O O . ALA A 1 226 ? 87.764 9.707 -10.315 1.00 24.43 223 ALA A O 1
ATOM 1752 N N . ASP A 1 227 ? 88.311 11.708 -9.434 1.00 19.78 224 ASP A N 1
ATOM 1753 C CA . ASP A 1 227 ? 89.179 11.095 -8.430 1.00 18.38 224 ASP A CA 1
ATOM 1754 C C . ASP A 1 227 ? 88.373 10.403 -7.334 1.00 20.36 224 ASP A C 1
ATOM 1755 O O . ASP A 1 227 ? 88.728 9.297 -6.902 1.00 20.69 224 ASP A O 1
ATOM 1768 N N . ILE A 1 229 ? 85.421 9.032 -7.341 1.00 18.93 226 ILE A N 1
ATOM 1769 C CA . ILE A 1 229 ? 84.825 7.756 -7.740 1.00 19.27 226 ILE A CA 1
ATOM 1770 C C . ILE A 1 229 ? 85.904 6.674 -7.851 1.00 20.71 226 ILE A C 1
ATOM 1771 O O . ILE A 1 229 ? 85.638 5.496 -7.586 1.00 19.07 226 ILE A O 1
ATOM 1776 N N A ARG A 1 230 ? 87.139 7.046 -8.213 0.56 22.38 227 ARG A N 1
ATOM 1777 N N B ARG A 1 230 ? 87.134 7.055 -8.207 0.44 22.37 227 ARG A N 1
ATOM 1778 C CA A ARG A 1 230 ? 88.226 6.069 -8.199 0.56 23.71 227 ARG A CA 1
ATOM 1779 C CA B ARG A 1 230 ? 88.238 6.101 -8.204 0.44 23.81 227 ARG A CA 1
ATOM 1780 C C A ARG A 1 230 ? 88.538 5.626 -6.774 0.56 23.38 227 ARG A C 1
ATOM 1781 C C B ARG A 1 230 ? 88.554 5.639 -6.785 0.44 23.33 227 ARG A C 1
ATOM 1782 O O A ARG A 1 230 ? 88.742 4.433 -6.517 0.56 23.60 227 ARG A O 1
ATOM 1783 O O B ARG A 1 230 ? 88.775 4.446 -6.545 0.44 23.66 227 ARG A O 1
ATOM 1798 N N . PHE A 1 231 ? 88.549 6.572 -5.831 1.00 21.33 228 PHE A N 1
ATOM 1799 C CA . PHE A 1 231 ? 88.742 6.223 -4.421 1.00 22.53 228 PHE A CA 1
ATOM 1800 C C . PHE A 1 231 ? 87.639 5.293 -3.937 1.00 22.08 228 PHE A C 1
ATOM 1801 O O . PHE A 1 231 ? 87.904 4.294 -3.258 1.00 21.73 228 PHE A O 1
ATOM 1809 N N . ILE A 1 232 ? 86.387 5.608 -4.288 1.00 20.29 229 ILE A N 1
ATOM 1810 C CA . ILE A 1 232 ? 85.274 4.744 -3.912 1.00 19.89 229 ILE A CA 1
ATOM 1811 C C . ILE A 1 232 ? 85.421 3.365 -4.545 1.00 22.38 229 ILE A C 1
ATOM 1812 O O . ILE A 1 232 ? 85.092 2.350 -3.920 1.00 21.16 229 ILE A O 1
ATOM 1817 N N . GLU A 1 233 ? 85.911 3.296 -5.796 1.00 24.98 230 GLU A N 1
ATOM 1818 C CA . GLU A 1 233 ? 86.098 1.984 -6.416 1.00 23.57 230 GLU A CA 1
ATOM 1819 C C . GLU A 1 233 ? 87.201 1.190 -5.719 1.00 24.37 230 GLU A C 1
ATOM 1820 O O . GLU A 1 233 ? 87.108 -0.042 -5.614 1.00 25.40 230 GLU A O 1
ATOM 1826 N N . HIS A 1 234 ? 88.264 1.862 -5.264 1.00 22.56 231 HIS A N 1
ATOM 1827 C CA . HIS A 1 234 ? 89.252 1.166 -4.432 1.00 24.55 231 HIS A CA 1
ATOM 1828 C C . HIS A 1 234 ? 88.611 0.612 -3.163 1.00 24.38 231 HIS A C 1
ATOM 1829 O O . HIS A 1 234 ? 88.925 -0.498 -2.733 1.00 26.73 231 HIS A O 1
ATOM 1836 N N . ASN A 1 235 ? 87.718 1.384 -2.539 1.00 23.97 232 ASN A N 1
ATOM 1837 C CA . ASN A 1 235 ? 87.084 0.913 -1.314 1.00 21.47 232 ASN A CA 1
ATOM 1838 C C . ASN A 1 235 ? 86.127 -0.242 -1.588 1.00 24.52 232 ASN A C 1
ATOM 1839 O O . ASN A 1 235 ? 85.999 -1.157 -0.762 1.00 26.50 232 ASN A O 1
ATOM 1844 N N . ILE A 1 236 ? 85.469 -0.227 -2.748 1.00 24.96 233 ILE A N 1
ATOM 1845 C CA . ILE A 1 236 ? 84.573 -1.318 -3.121 1.00 23.37 233 ILE A CA 1
ATOM 1846 C C . ILE A 1 236 ? 85.354 -2.618 -3.280 1.00 26.52 233 ILE A C 1
ATOM 1847 O O . ILE A 1 236 ? 84.955 -3.677 -2.780 1.00 26.75 233 ILE A O 1
ATOM 1852 N N . ASP A 1 237 ? 86.488 -2.559 -3.973 1.00 25.64 234 ASP A N 1
ATOM 1853 C CA . ASP A 1 237 ? 87.299 -3.745 -4.223 1.00 30.04 234 ASP A CA 1
ATOM 1854 C C . ASP A 1 237 ? 88.766 -3.349 -4.207 1.00 32.08 234 ASP A C 1
ATOM 1855 O O . ASP A 1 237 ? 89.346 -3.005 -5.243 1.00 34.22 234 ASP A O 1
ATOM 1860 N N . PRO A 1 238 ? 89.408 -3.394 -3.041 1.00 31.26 235 PRO A N 1
ATOM 1861 C CA . PRO A 1 238 ? 90.819 -3.021 -2.964 1.00 33.42 235 PRO A CA 1
ATOM 1862 C C . PRO A 1 238 ? 91.772 -4.087 -3.478 1.00 36.00 235 PRO A C 1
ATOM 1863 O O . PRO A 1 238 ? 92.983 -3.929 -3.309 1.00 34.08 235 PRO A O 1
ATOM 1867 N N . GLY A 1 239 ? 91.250 -5.134 -4.132 1.00 38.32 236 GLY A N 1
ATOM 1868 C CA . GLY A 1 239 ? 92.074 -6.277 -4.479 1.00 41.15 236 GLY A CA 1
ATOM 1869 C C . GLY A 1 239 ? 93.135 -5.961 -5.509 1.00 41.97 236 GLY A C 1
ATOM 1870 O O . GLY A 1 239 ? 94.178 -6.615 -5.547 1.00 44.66 236 GLY A O 1
ATOM 1871 N N . ALA A 1 240 ? 92.896 -4.955 -6.347 1.00 38.27 237 ALA A N 1
ATOM 1872 C CA . ALA A 1 240 ? 93.876 -4.574 -7.355 1.00 40.46 237 ALA A CA 1
ATOM 1873 C C . ALA A 1 240 ? 95.012 -3.730 -6.789 1.00 36.00 237 ALA A C 1
ATOM 1874 O O . ALA A 1 240 ? 96.016 -3.514 -7.483 1.00 37.59 237 ALA A O 1
ATOM 1876 N N . LEU A 1 241 ? 94.896 -3.283 -5.545 1.00 32.41 238 LEU A N 1
ATOM 1877 C CA . LEU A 1 241 ? 95.917 -2.444 -4.942 1.00 30.82 238 LEU A CA 1
ATOM 1878 C C . LEU A 1 241 ? 97.122 -3.259 -4.500 1.00 33.03 238 LEU A C 1
ATOM 1879 O O . LEU A 1 241 ? 97.011 -4.431 -4.128 1.00 32.03 238 LEU A O 1
ATOM 1884 N N . GLU A 1 242 ? 98.281 -2.618 -4.571 1.00 34.47 239 GLU A N 1
ATOM 1885 C CA . GLU A 1 242 ? 99.472 -3.083 -3.883 1.00 36.57 239 GLU A CA 1
ATOM 1886 C C . GLU A 1 242 ? 99.134 -3.376 -2.421 1.00 31.75 239 GLU A C 1
ATOM 1887 O O . GLU A 1 242 ? 98.358 -2.629 -1.814 1.00 29.77 239 GLU A O 1
ATOM 1893 N N . PRO A 1 243 ? 99.703 -4.439 -1.823 1.00 32.78 240 PRO A N 1
ATOM 1894 C CA . PRO A 1 243 ? 99.267 -4.882 -0.480 1.00 36.95 240 PRO A CA 1
ATOM 1895 C C . PRO A 1 243 ? 99.288 -3.829 0.625 1.00 35.93 240 PRO A C 1
ATOM 1896 O O . PRO A 1 243 ? 98.389 -3.850 1.475 1.00 31.15 240 PRO A O 1
ATOM 1900 N N . THR A 1 244 ? 100.285 -2.940 0.677 1.00 32.07 241 THR A N 1
ATOM 1901 C CA . THR A 1 244 ? 100.282 -1.925 1.740 1.00 32.13 241 THR A CA 1
ATOM 1902 C C . THR A 1 244 ? 99.039 -1.044 1.645 1.00 31.25 241 THR A C 1
ATOM 1903 O O . THR A 1 244 ? 98.286 -0.905 2.616 1.00 31.33 241 THR A O 1
ATOM 1907 N N . LEU A 1 245 ? 98.793 -0.455 0.467 1.00 30.47 242 LEU A N 1
ATOM 1908 C CA . LEU A 1 245 ? 97.590 0.353 0.285 1.00 30.54 242 LEU A CA 1
ATOM 1909 C C . LEU A 1 245 ? 96.317 -0.481 0.398 1.00 28.20 242 LEU A C 1
ATOM 1910 O O . LEU A 1 245 ? 95.297 0.000 0.909 1.00 26.34 242 LEU A O 1
ATOM 1915 N N A ARG A 1 246 ? 96.346 -1.726 -0.085 0.50 29.21 243 ARG A N 1
ATOM 1916 N N B ARG A 1 246 ? 96.348 -1.723 -0.090 0.50 29.21 243 ARG A N 1
ATOM 1917 C CA A ARG A 1 246 ? 95.165 -2.580 0.031 0.50 28.89 243 ARG A CA 1
ATOM 1918 C CA B ARG A 1 246 ? 95.175 -2.586 0.030 0.50 28.91 243 ARG A CA 1
ATOM 1919 C C A ARG A 1 246 ? 94.731 -2.720 1.487 0.50 28.59 243 ARG A C 1
ATOM 1920 C C B ARG A 1 246 ? 94.736 -2.713 1.485 0.50 28.60 243 ARG A C 1
ATOM 1921 O O A ARG A 1 246 ? 93.558 -2.513 1.823 0.50 28.49 243 ARG A O 1
ATOM 1922 O O B ARG A 1 246 ? 93.564 -2.495 1.817 0.50 28.47 243 ARG A O 1
ATOM 1937 N N . GLU A 1 247 ? 95.673 -3.058 2.370 1.00 29.41 244 GLU A N 1
ATOM 1938 C CA . GLU A 1 247 ? 95.338 -3.165 3.786 1.00 33.46 244 GLU A CA 1
ATOM 1939 C C . GLU A 1 247 ? 94.988 -1.812 4.389 1.00 31.84 244 GLU A C 1
ATOM 1940 O O . GLU A 1 247 ? 94.148 -1.744 5.293 1.00 29.87 244 GLU A O 1
ATOM 1946 N N . ALA A 1 248 ? 95.621 -0.731 3.921 1.00 33.13 245 ALA A N 1
ATOM 1947 C CA . ALA A 1 248 ? 95.254 0.591 4.427 1.00 29.11 245 ALA A CA 1
ATOM 1948 C C . ALA A 1 248 ? 93.792 0.891 4.128 1.00 28.15 245 ALA A C 1
ATOM 1949 O O . ALA A 1 248 ? 93.055 1.361 5.001 1.00 25.85 245 ALA A O 1
ATOM 1951 N N . VAL A 1 249 ? 93.340 0.572 2.919 1.00 26.24 246 VAL A N 1
ATOM 1952 C CA . VAL A 1 249 ? 91.937 0.786 2.581 1.00 27.12 246 VAL A CA 1
ATOM 1953 C C . VAL A 1 249 ? 91.042 -0.146 3.394 1.00 26.66 246 VAL A C 1
ATOM 1954 O O . VAL A 1 249 ? 90.022 0.282 3.964 1.00 26.82 246 VAL A O 1
ATOM 1958 N N . LYS A 1 250 ? 91.402 -1.435 3.466 1.00 27.66 247 LYS A N 1
ATOM 1959 C CA . LYS A 1 250 ? 90.551 -2.367 4.201 1.00 28.12 247 LYS A CA 1
ATOM 1960 C C . LYS A 1 250 ? 90.421 -1.958 5.654 1.00 28.80 247 LYS A C 1
ATOM 1961 O O . LYS A 1 250 ? 89.360 -2.145 6.259 1.00 31.84 247 LYS A O 1
ATOM 1967 N N . SER A 1 251 ? 91.469 -1.360 6.217 1.00 30.62 248 SER A N 1
ATOM 1968 C CA . SER A 1 251 ? 91.454 -1.000 7.633 1.00 32.87 248 SER A CA 1
ATOM 1969 C C . SER A 1 251 ? 90.379 0.031 7.957 1.00 31.98 248 SER A C 1
ATOM 1970 O O . SER A 1 251 ? 89.992 0.143 9.125 1.00 33.07 248 SER A O 1
ATOM 1973 N N . THR A 1 252 ? 89.892 0.783 6.953 1.00 24.23 249 THR A N 1
ATOM 1974 C CA . THR A 1 252 ? 88.853 1.792 7.177 1.00 28.22 249 THR A CA 1
ATOM 1975 C C . THR A 1 252 ? 87.454 1.200 7.186 1.00 26.95 249 THR A C 1
ATOM 1976 O O . THR A 1 252 ? 86.496 1.935 7.449 1.00 26.34 249 THR A O 1
ATOM 1980 N N . GLN A 1 253 ? 87.316 -0.097 6.921 1.00 26.63 250 GLN A N 1
ATOM 1981 C CA . GLN A 1 253 ? 86.015 -0.740 6.789 1.00 29.31 250 GLN A CA 1
ATOM 1982 C C . GLN A 1 253 ? 85.729 -1.691 7.945 1.00 30.30 250 GLN A C 1
ATOM 1983 O O . GLN A 1 253 ? 84.779 -2.475 7.879 1.00 34.10 250 GLN A O 1
ATOM 1989 N N . VAL A 1 254 ? 86.514 -1.614 9.012 1.00 29.17 251 VAL A N 1
ATOM 1990 C CA . VAL A 1 254 ? 86.336 -2.450 10.196 1.00 30.34 251 VAL A CA 1
ATOM 1991 C C . VAL A 1 254 ? 85.485 -1.670 11.193 1.00 31.70 251 VAL A C 1
ATOM 1992 O O . VAL A 1 254 ? 85.865 -0.572 11.622 1.00 29.44 251 VAL A O 1
ATOM 1996 N N . GLY A 1 255 ? 84.333 -2.230 11.558 1.00 31.39 252 GLY A N 1
ATOM 1997 C CA . GLY A 1 255 ? 83.468 -1.576 12.530 1.00 31.39 252 GLY A CA 1
ATOM 1998 C C . GLY A 1 255 ? 83.974 -1.790 13.949 1.00 32.48 252 GLY A C 1
ATOM 1999 O O . GLY A 1 255 ? 84.322 -2.912 14.338 1.00 35.94 252 GLY A O 1
ATOM 2000 N N . TYR A 1 256 ? 84.021 -0.712 14.727 1.00 31.80 253 TYR A N 1
ATOM 2001 C CA . TYR A 1 256 ? 84.531 -0.793 16.094 1.00 33.91 253 TYR A CA 1
ATOM 2002 C C . TYR A 1 256 ? 83.507 -0.495 17.177 1.00 35.50 253 TYR A C 1
ATOM 2003 O O . TYR A 1 256 ? 83.655 -1.013 18.292 1.00 37.56 253 TYR A O 1
ATOM 2012 N N . TYR A 1 257 ? 82.487 0.315 16.890 1.00 32.41 254 TYR A N 1
ATOM 2013 C CA . TYR A 1 257 ? 81.477 0.686 17.871 1.00 34.79 254 TYR A CA 1
ATOM 2014 C C . TYR A 1 257 ? 80.099 0.672 17.236 1.00 33.11 254 TYR A C 1
ATOM 2015 O O . TYR A 1 257 ? 79.918 1.114 16.097 1.00 30.63 254 TYR A O 1
ATOM 2024 N N . LYS A 1 258 ? 79.122 0.196 17.991 1.00 36.33 255 LYS A N 1
ATOM 2025 C CA . LYS A 1 258 ? 77.732 0.461 17.671 1.00 34.23 255 LYS A CA 1
ATOM 2026 C C . LYS A 1 258 ? 77.310 1.741 18.380 1.00 34.52 255 LYS A C 1
ATOM 2027 O O . LYS A 1 258 ? 77.528 1.893 19.587 1.00 36.12 255 LYS A O 1
ATOM 2033 N N . VAL A 1 259 ? 76.764 2.683 17.613 1.00 31.04 256 VAL A N 1
ATOM 2034 C CA . VAL A 1 259 ? 76.263 3.951 18.144 1.00 32.99 256 VAL A CA 1
ATOM 2035 C C . VAL A 1 259 ? 74.849 4.099 17.592 1.00 35.01 256 VAL A C 1
ATOM 2036 O O . VAL A 1 259 ? 74.646 4.654 16.508 1.00 32.51 256 VAL A O 1
ATOM 2040 N N . GLY A 1 260 ? 73.864 3.569 18.310 1.00 36.64 257 GLY A N 1
ATOM 2041 C CA . GLY A 1 260 ? 72.508 3.576 17.816 1.00 36.61 257 GLY A CA 1
ATOM 2042 C C . GLY A 1 260 ? 72.416 2.936 16.444 1.00 35.18 257 GLY A C 1
ATOM 2043 O O . GLY A 1 260 ? 72.872 1.809 16.227 1.00 34.74 257 GLY A O 1
ATOM 2044 N N . PRO A 1 261 ? 71.856 3.662 15.474 1.00 32.26 258 PRO A N 1
ATOM 2045 C CA . PRO A 1 261 ? 71.627 3.079 14.145 1.00 33.15 258 PRO A CA 1
ATOM 2046 C C . PRO A 1 261 ? 72.871 2.978 13.273 1.00 33.31 258 PRO A C 1
ATOM 2047 O O . PRO A 1 261 ? 72.766 2.477 12.149 1.00 35.08 258 PRO A O 1
ATOM 2059 N N . VAL A 1 263 ? 77.349 2.236 12.781 1.00 24.99 260 VAL A N 1
ATOM 2060 C CA . VAL A 1 263 ? 78.562 1.580 13.266 1.00 27.77 260 VAL A CA 1
ATOM 2061 C C . VAL A 1 263 ? 79.742 2.459 12.873 1.00 27.72 260 VAL A C 1
ATOM 2062 O O . VAL A 1 263 ? 79.840 2.873 11.716 1.00 29.13 260 VAL A O 1
ATOM 2066 N N . GLN A 1 264 ? 80.602 2.777 13.842 1.00 28.82 261 GLN A N 1
ATOM 2067 C CA . GLN A 1 264 ? 81.743 3.670 13.643 1.00 28.02 261 GLN A CA 1
ATOM 2068 C C . GLN A 1 264 ? 82.991 2.868 13.285 1.00 27.89 261 GLN A C 1
ATOM 2069 O O . GLN A 1 264 ? 83.430 2.029 14.077 1.00 32.61 261 GLN A O 1
ATOM 2075 N N . ASP A 1 265 ? 83.567 3.149 12.113 1.00 27.63 262 ASP A N 1
ATOM 2076 C CA . ASP A 1 265 ? 84.885 2.702 11.694 1.00 26.94 262 ASP A CA 1
ATOM 2077 C C . ASP A 1 265 ? 85.894 3.810 11.982 1.00 29.34 262 ASP A C 1
ATOM 2078 O O . ASP A 1 265 ? 85.560 4.859 12.540 1.00 29.79 262 ASP A O 1
ATOM 2083 N N . LEU A 1 266 ? 87.138 3.600 11.554 1.00 29.89 263 LEU A N 1
ATOM 2084 C CA . LEU A 1 266 ? 88.040 4.714 11.293 1.00 29.44 263 LEU A CA 1
ATOM 2085 C C . LEU A 1 266 ? 87.655 5.333 9.945 1.00 31.27 263 LEU A C 1
ATOM 2086 O O . LEU A 1 266 ? 87.723 4.658 8.909 1.00 27.86 263 LEU A O 1
ATOM 2091 N N . GLY A 1 267 ? 87.229 6.598 9.957 1.00 30.09 264 GLY A N 1
ATOM 2092 C CA . GLY A 1 267 ? 86.795 7.263 8.742 1.00 29.18 264 GLY A CA 1
ATOM 2093 C C . GLY A 1 267 ? 85.352 7.012 8.353 1.00 24.81 264 GLY A C 1
ATOM 2094 O O . GLY A 1 267 ? 84.481 7.867 8.585 1.00 23.40 264 GLY A O 1
ATOM 2095 N N . TRP A 1 268 ? 85.072 5.841 7.776 1.00 24.46 265 TRP A N 1
ATOM 2096 C CA . TRP A 1 268 ? 83.717 5.545 7.322 1.00 23.15 265 TRP A CA 1
ATOM 2097 C C . TRP A 1 268 ? 82.787 5.292 8.507 1.00 24.82 265 TRP A C 1
ATOM 2098 O O . TRP A 1 268 ? 83.216 5.008 9.634 1.00 26.16 265 TRP A O 1
ATOM 2109 N N . GLU A 1 269 ? 81.498 5.409 8.224 1.00 21.04 266 GLU A N 1
ATOM 2110 C CA . GLU A 1 269 ? 80.414 5.005 9.106 1.00 23.62 266 GLU A CA 1
ATOM 2111 C C . GLU A 1 269 ? 79.544 4.036 8.323 1.00 24.96 266 GLU A C 1
ATOM 2112 O O . GLU A 1 269 ? 79.298 4.249 7.125 1.00 23.51 266 GLU A O 1
ATOM 2118 N N . GLN A 1 270 ? 79.116 2.946 8.973 1.00 24.03 267 GLN A N 1
ATOM 2119 C CA . GLN A 1 270 ? 78.563 1.834 8.223 1.00 26.53 267 GLN A CA 1
ATOM 2120 C C . GLN A 1 270 ? 77.204 1.409 8.766 1.00 27.77 267 GLN A C 1
ATOM 2121 O O . GLN A 1 270 ? 76.842 1.667 9.924 1.00 25.13 267 GLN A O 1
ATOM 2127 N N . TYR A 1 271 ? 76.461 0.769 7.870 1.00 21.31 268 TYR A N 1
ATOM 2128 C CA . TYR A 1 271 ? 75.055 0.412 7.972 1.00 29.67 268 TYR A CA 1
ATOM 2129 C C . TYR A 1 271 ? 74.871 -0.942 7.302 1.00 28.75 268 TYR A C 1
ATOM 2130 O O . TYR A 1 271 ? 75.706 -1.356 6.487 1.00 27.32 268 TYR A O 1
ATOM 2139 N N . PRO A 1 272 ? 73.795 -1.651 7.619 1.00 26.49 269 PRO A N 1
ATOM 2140 C CA . PRO A 1 272 ? 73.430 -2.804 6.797 1.00 26.25 269 PRO A CA 1
ATOM 2141 C C . PRO A 1 272 ? 73.004 -2.321 5.420 1.00 27.82 269 PRO A C 1
ATOM 2142 O O . PRO A 1 272 ? 72.745 -1.132 5.206 1.00 28.97 269 PRO A O 1
ATOM 2146 N N . TYR A 1 273 ? 72.989 -3.250 4.468 1.00 28.46 270 TYR A N 1
ATOM 2147 C CA . TYR A 1 273 ? 72.424 -2.940 3.147 1.00 28.31 270 TYR A CA 1
ATOM 2148 C C . TYR A 1 273 ? 71.647 -4.151 2.632 1.00 29.26 270 TYR A C 1
ATOM 2149 O O . TYR A 1 273 ? 72.103 -5.286 2.765 1.00 30.06 270 TYR A O 1
ATOM 2158 N N . PRO A 1 274 ? 70.443 -3.934 2.084 1.00 30.93 271 PRO A N 1
ATOM 2159 C CA . PRO A 1 274 ? 69.752 -2.641 1.943 1.00 29.73 271 PRO A CA 1
ATOM 2160 C C . PRO A 1 274 ? 69.432 -2.025 3.305 1.00 30.11 271 PRO A C 1
ATOM 2161 O O . PRO A 1 274 ? 69.448 -2.726 4.320 1.00 26.94 271 PRO A O 1
ATOM 2165 N N . VAL A 1 275 ? 69.169 -0.728 3.299 1.00 30.14 272 VAL A N 1
ATOM 2166 C CA . VAL A 1 275 ? 68.975 0.072 4.500 1.00 30.38 272 VAL A CA 1
ATOM 2167 C C . VAL A 1 275 ? 67.796 0.992 4.230 1.00 28.89 272 VAL A C 1
ATOM 2168 O O . VAL A 1 275 ? 67.652 1.509 3.117 1.00 29.16 272 VAL A O 1
ATOM 2172 N N . ALA A 1 276 ? 66.907 1.140 5.213 1.00 27.61 273 ALA A N 1
ATOM 2173 C CA . ALA A 1 276 ? 65.855 2.131 5.068 1.00 26.26 273 ALA A CA 1
ATOM 2174 C C . ALA A 1 276 ? 66.491 3.509 5.103 1.00 24.94 273 ALA A C 1
ATOM 2175 O O . ALA A 1 276 ? 67.435 3.748 5.864 1.00 26.15 273 ALA A O 1
ATOM 2177 N N . LEU A 1 277 ? 66.004 4.416 4.254 1.00 23.35 274 LEU A N 1
ATOM 2178 C CA . LEU A 1 277 ? 66.524 5.777 4.296 1.00 22.20 274 LEU A CA 1
ATOM 2179 C C . LEU A 1 277 ? 66.383 6.369 5.690 1.00 22.69 274 LEU A C 1
ATOM 2180 O O . LEU A 1 277 ? 67.274 7.082 6.161 1.00 23.08 274 LEU A O 1
ATOM 2185 N N . ASP A 1 278 ? 65.308 6.036 6.401 1.00 23.50 275 ASP A N 1
ATOM 2186 C CA . ASP A 1 278 ? 65.168 6.600 7.736 1.00 25.63 275 ASP A CA 1
ATOM 2187 C C . ASP A 1 278 ? 66.351 6.230 8.636 1.00 26.52 275 ASP A C 1
ATOM 2188 O O . ASP A 1 278 ? 66.794 7.052 9.449 1.00 24.55 275 ASP A O 1
ATOM 2193 N N . GLN A 1 279 ? 66.882 5.004 8.512 1.00 24.92 276 GLN A N 1
ATOM 2194 C CA . GLN A 1 279 ? 67.995 4.619 9.372 1.00 24.65 276 GLN A CA 1
ATOM 2195 C C . GLN A 1 279 ? 69.257 5.375 8.985 1.00 24.73 276 GLN A C 1
ATOM 2196 O O . GLN A 1 279 ? 70.016 5.813 9.863 1.00 25.17 276 GLN A O 1
ATOM 2202 N N . LEU A 1 280 ? 69.477 5.567 7.677 1.00 21.76 277 LEU A N 1
ATOM 2203 C CA . LEU A 1 280 ? 70.577 6.407 7.197 1.00 22.96 277 LEU A CA 1
ATOM 2204 C C . LEU A 1 280 ? 70.432 7.854 7.648 1.00 23.97 277 LEU A C 1
ATOM 2205 O O . LEU A 1 280 ? 71.433 8.517 7.954 1.00 25.32 277 LEU A O 1
ATOM 2210 N N . LEU A 1 281 ? 69.199 8.381 7.661 1.00 23.67 278 LEU A N 1
ATOM 2211 C CA . LEU A 1 281 ? 69.017 9.750 8.128 1.00 22.68 278 LEU A CA 1
ATOM 2212 C C . LEU A 1 281 ? 69.244 9.859 9.631 1.00 24.65 278 LEU A C 1
ATOM 2213 O O . LEU A 1 281 ? 69.792 10.862 10.101 1.00 25.15 278 LEU A O 1
ATOM 2218 N N . ALA A 1 282 ? 68.798 8.856 10.396 1.00 24.94 279 ALA A N 1
ATOM 2219 C CA . ALA A 1 282 ? 69.045 8.838 11.840 1.00 25.98 279 ALA A CA 1
ATOM 2220 C C . ALA A 1 282 ? 70.539 8.816 12.138 1.00 27.64 279 ALA A C 1
ATOM 2221 O O . ALA A 1 282 ? 71.024 9.555 13.005 1.00 27.78 279 ALA A O 1
ATOM 2223 N N . GLY A 1 283 ? 71.287 7.963 11.430 1.00 24.21 280 GLY A N 1
ATOM 2224 C CA . GLY A 1 283 ? 72.726 7.871 11.658 1.00 23.44 280 GLY A CA 1
ATOM 2225 C C . GLY A 1 283 ? 73.498 9.106 11.234 1.00 24.56 280 GLY A C 1
ATOM 2226 O O . GLY A 1 283 ? 74.598 9.349 11.742 1.00 26.38 280 GLY A O 1
ATOM 2227 N N . ASN A 1 284 ? 72.944 9.891 10.318 1.00 23.97 281 ASN A N 1
ATOM 2228 C CA . ASN A 1 284 ? 73.566 11.098 9.800 1.00 23.31 281 ASN A CA 1
ATOM 2229 C C . ASN A 1 284 ? 72.936 12.374 10.371 1.00 25.49 281 ASN A C 1
ATOM 2230 O O . ASN A 1 284 ? 73.088 13.454 9.793 1.00 24.53 281 ASN A O 1
ATOM 2235 N N . SER A 1 285 ? 72.244 12.271 11.495 1.00 24.53 282 SER A N 1
ATOM 2236 C CA . SER A 1 285 ? 71.497 13.400 12.023 1.00 26.02 282 SER A CA 1
ATOM 2237 C C . SER A 1 285 ? 72.427 14.463 12.599 1.00 30.02 282 SER A C 1
ATOM 2238 O O . SER A 1 285 ? 73.593 14.209 12.934 1.00 27.65 282 SER A O 1
ATOM 2241 N N . GLY A 1 286 ? 71.870 15.664 12.761 1.00 30.26 283 GLY A N 1
ATOM 2242 C CA . GLY A 1 286 ? 72.601 16.719 13.440 1.00 30.21 283 GLY A CA 1
ATOM 2243 C C . GLY A 1 286 ? 72.940 16.365 14.876 1.00 30.24 283 GLY A C 1
ATOM 2244 O O . GLY A 1 286 ? 74.022 16.697 15.364 1.00 32.94 283 GLY A O 1
ATOM 2245 N N A GLU A 1 287 ? 72.032 15.676 15.571 0.45 28.68 284 GLU A N 1
ATOM 2246 N N B GLU A 1 287 ? 72.020 15.686 15.570 0.55 28.36 284 GLU A N 1
ATOM 2247 C CA A GLU A 1 287 ? 72.325 15.307 16.953 0.45 32.30 284 GLU A CA 1
ATOM 2248 C CA B GLU A 1 287 ? 72.301 15.268 16.943 0.55 32.36 284 GLU A CA 1
ATOM 2249 C C A GLU A 1 287 ? 73.423 14.255 17.048 0.45 31.21 284 GLU A C 1
ATOM 2250 C C B GLU A 1 287 ? 73.503 14.337 16.993 0.55 31.21 284 GLU A C 1
ATOM 2251 O O A GLU A 1 287 ? 74.102 14.172 18.080 0.45 30.43 284 GLU A O 1
ATOM 2252 O O B GLU A 1 287 ? 74.319 14.404 17.924 0.55 29.51 284 GLU A O 1
ATOM 2271 N N . ALA A 1 289 ? 76.076 14.346 15.178 1.00 28.59 286 ALA A N 1
ATOM 2272 C CA . ALA A 1 289 ? 77.307 15.095 14.958 1.00 29.30 286 ALA A CA 1
ATOM 2273 C C . ALA A 1 289 ? 77.577 16.144 16.035 1.00 32.56 286 ALA A C 1
ATOM 2274 O O . ALA A 1 289 ? 78.722 16.590 16.176 1.00 31.58 286 ALA A O 1
ATOM 2292 N N A SER A 1 291 ? 76.209 16.070 19.551 0.44 35.59 288 SER A N 1
ATOM 2293 N N B SER A 1 291 ? 76.283 16.090 19.535 0.56 35.46 288 SER A N 1
ATOM 2294 C CA A SER A 1 291 ? 75.977 15.685 20.934 0.44 36.67 288 SER A CA 1
ATOM 2295 C CA B SER A 1 291 ? 76.066 15.724 20.924 0.56 36.64 288 SER A CA 1
ATOM 2296 C C A SER A 1 291 ? 76.712 14.393 21.277 0.44 36.12 288 SER A C 1
ATOM 2297 C C B SER A 1 291 ? 76.756 14.411 21.274 0.56 36.12 288 SER A C 1
ATOM 2298 O O A SER A 1 291 ? 77.069 13.613 20.384 0.44 34.24 288 SER A O 1
ATOM 2299 O O B SER A 1 291 ? 77.116 13.629 20.384 0.56 33.98 288 SER A O 1
ATOM 2304 N N . PRO A 1 292 ? 76.969 14.139 22.562 1.00 37.27 289 PRO A N 1
ATOM 2305 C CA . PRO A 1 292 ? 77.572 12.854 22.943 1.00 38.64 289 PRO A CA 1
ATOM 2306 C C . PRO A 1 292 ? 76.567 11.729 22.771 1.00 38.68 289 PRO A C 1
ATOM 2307 O O . PRO A 1 292 ? 75.398 11.863 23.144 1.00 39.61 289 PRO A O 1
ATOM 2311 N N . GLN A 1 293 ? 77.036 10.603 22.241 1.00 34.38 290 GLN A N 1
ATOM 2312 C CA . GLN A 1 293 ? 76.209 9.413 22.086 1.00 35.07 290 GLN A CA 1
ATOM 2313 C C . GLN A 1 293 ? 76.914 8.200 22.683 1.00 35.84 290 GLN A C 1
ATOM 2314 O O . GLN A 1 293 ? 78.122 8.019 22.505 1.00 33.72 290 GLN A O 1
ATOM 2320 N N . ALA A 1 294 ? 76.158 7.373 23.403 1.00 36.84 291 ALA A N 1
ATOM 2321 C CA . ALA A 1 294 ? 76.733 6.169 23.984 1.00 39.03 291 ALA A CA 1
ATOM 2322 C C . ALA A 1 294 ? 77.272 5.271 22.876 1.00 36.94 291 ALA A C 1
ATOM 2323 O O . ALA A 1 294 ? 76.622 5.072 21.846 1.00 35.95 291 ALA A O 1
ATOM 2325 N N . ALA A 1 295 ? 78.490 4.776 23.063 1.00 35.89 292 ALA A N 1
ATOM 2326 C CA . ALA A 1 295 ? 79.133 3.912 22.086 1.00 35.22 292 ALA A CA 1
ATOM 2327 C C . ALA A 1 295 ? 79.413 2.568 22.732 1.00 36.72 292 ALA A C 1
ATOM 2328 O O . ALA A 1 295 ? 79.885 2.502 23.870 1.00 39.61 292 ALA A O 1
ATOM 2330 N N . THR A 1 296 ? 79.116 1.498 22.010 1.00 37.04 293 THR A N 1
ATOM 2331 C CA . THR A 1 296 ? 79.288 0.143 22.518 1.00 42.15 293 THR A CA 1
ATOM 2332 C C . THR A 1 296 ? 80.309 -0.582 21.653 1.00 40.86 293 THR A C 1
ATOM 2333 O O . THR A 1 296 ? 80.110 -0.727 20.437 1.00 39.28 293 THR A O 1
ATOM 2337 N N . ALA A 1 297 ? 81.402 -1.023 22.275 1.00 40.75 294 ALA A N 1
ATOM 2338 C CA . ALA A 1 297 ? 82.433 -1.727 21.523 1.00 39.54 294 ALA A CA 1
ATOM 2339 C C . ALA A 1 297 ? 81.875 -3.044 21.005 1.00 42.06 294 ALA A C 1
ATOM 2340 O O . ALA A 1 297 ? 81.204 -3.776 21.733 1.00 41.95 294 ALA A O 1
ATOM 2342 N N . ILE A 1 298 ? 82.121 -3.332 19.727 1.00 42.59 295 ILE A N 1
ATOM 2343 C CA . ILE A 1 298 ? 81.622 -4.553 19.115 1.00 44.15 295 ILE A CA 1
ATOM 2344 C C . ILE A 1 298 ? 82.766 -5.237 18.379 1.00 49.84 295 ILE A C 1
ATOM 2345 O O . ILE A 1 298 ? 83.793 -4.629 18.063 1.00 50.16 295 ILE A O 1
ATOM 2350 N N A ALA A 1 299 ? 82.604 -6.535 18.157 0.49 53.93 296 ALA A N 1
ATOM 2351 N N B ALA A 1 299 ? 82.559 -6.517 18.089 0.51 53.81 296 ALA A N 1
ATOM 2352 C CA A ALA A 1 299 ? 83.521 -7.231 17.277 0.49 55.66 296 ALA A CA 1
ATOM 2353 C CA B ALA A 1 299 ? 83.397 -7.201 17.122 0.51 55.47 296 ALA A CA 1
ATOM 2354 C C A ALA A 1 299 ? 83.307 -6.734 15.850 0.49 54.50 296 ALA A C 1
ATOM 2355 C C B ALA A 1 299 ? 83.021 -6.747 15.713 0.51 54.38 296 ALA A C 1
ATOM 2356 O O A ALA A 1 299 ? 82.195 -6.339 15.489 0.49 53.48 296 ALA A O 1
ATOM 2357 O O B ALA A 1 299 ? 81.864 -6.401 15.451 0.51 53.17 296 ALA A O 1
ATOM 2360 N N A PRO A 1 300 ? 84.355 -6.720 15.031 0.49 55.20 297 PRO A N 1
ATOM 2361 N N B PRO A 1 300 ? 83.975 -6.740 14.787 0.51 54.97 297 PRO A N 1
ATOM 2362 C CA A PRO A 1 300 ? 84.201 -6.272 13.639 0.49 53.81 297 PRO A CA 1
ATOM 2363 C CA B PRO A 1 300 ? 83.708 -6.204 13.439 0.51 53.56 297 PRO A CA 1
ATOM 2364 C C A PRO A 1 300 ? 83.116 -7.072 12.948 0.49 55.26 297 PRO A C 1
ATOM 2365 C C B PRO A 1 300 ? 82.668 -7.036 12.709 0.51 54.90 297 PRO A C 1
ATOM 2366 O O A PRO A 1 300 ? 83.253 -8.294 12.776 0.49 57.41 297 PRO A O 1
ATOM 2367 O O B PRO A 1 300 ? 82.827 -8.259 12.571 0.51 57.22 297 PRO A O 1
ATOM 2374 N N A PRO A 1 301 ? 82.005 -6.438 12.574 0.49 54.15 298 PRO A N 1
ATOM 2375 N N B PRO A 1 301 ? 81.585 -6.416 12.234 0.51 54.24 298 PRO A N 1
ATOM 2376 C CA A PRO A 1 301 ? 80.938 -7.177 11.893 0.49 55.06 298 PRO A CA 1
ATOM 2377 C CA B PRO A 1 301 ? 80.686 -7.112 11.302 0.51 54.74 298 PRO A CA 1
ATOM 2378 C C A PRO A 1 301 ? 81.283 -7.374 10.425 0.49 54.02 298 PRO A C 1
ATOM 2379 C C B PRO A 1 301 ? 81.384 -7.317 9.967 0.51 53.33 298 PRO A C 1
ATOM 2380 O O A PRO A 1 301 ? 81.239 -6.432 9.631 0.49 52.13 298 PRO A O 1
ATOM 2381 O O B PRO A 1 301 ? 82.246 -6.531 9.574 0.51 51.59 298 PRO A O 1
ATOM 2388 N N A SER A 1 302 ? 81.639 -8.602 10.060 0.49 55.99 299 SER A N 1
ATOM 2389 N N B SER A 1 302 ? 81.033 -8.399 9.270 0.51 54.28 299 SER A N 1
ATOM 2390 C CA A SER A 1 302 ? 81.751 -8.896 8.635 0.49 54.77 299 SER A CA 1
ATOM 2391 C CA B SER A 1 302 ? 81.940 -8.821 8.208 0.51 54.43 299 SER A CA 1
ATOM 2392 C C A SER A 1 302 ? 80.354 -8.959 8.028 0.49 53.51 299 SER A C 1
ATOM 2393 C C B SER A 1 302 ? 81.323 -9.628 7.072 0.51 54.54 299 SER A C 1
ATOM 2394 O O A SER A 1 302 ? 79.912 -10.017 7.562 0.49 54.88 299 SER A O 1
ATOM 2395 O O B SER A 1 302 ? 82.011 -9.908 6.084 0.51 53.42 299 SER A O 1
ATOM 2400 N N A VAL A 1 303 ? 79.649 -7.824 8.046 0.49 50.40 300 VAL A N 1
ATOM 2401 N N B VAL A 1 303 ? 80.060 -10.034 7.181 0.51 54.16 300 VAL A N 1
ATOM 2402 C CA A VAL A 1 303 ? 78.307 -7.764 7.477 0.49 47.92 300 VAL A CA 1
ATOM 2403 C CA B VAL A 1 303 ? 79.479 -10.879 6.144 0.51 52.39 300 VAL A CA 1
ATOM 2404 C C A VAL A 1 303 ? 78.395 -8.154 6.013 0.49 47.06 300 VAL A C 1
ATOM 2405 C C B VAL A 1 303 ? 78.278 -10.181 5.524 0.51 49.37 300 VAL A C 1
ATOM 2406 O O A VAL A 1 303 ? 79.070 -7.484 5.220 0.49 45.13 300 VAL A O 1
ATOM 2407 O O B VAL A 1 303 ? 77.653 -9.297 6.120 0.51 47.95 300 VAL A O 1
ATOM 2414 N N A GLY A 1 304 ? 77.743 -9.267 5.659 0.49 48.01 301 GLY A N 1
ATOM 2415 N N B GLY A 1 304 ? 77.967 -10.594 4.297 0.51 49.46 301 GLY A N 1
ATOM 2416 C CA A GLY A 1 304 ? 77.783 -9.742 4.282 0.49 47.62 301 GLY A CA 1
ATOM 2417 C CA B GLY A 1 304 ? 76.793 -10.077 3.624 0.51 47.87 301 GLY A CA 1
ATOM 2418 C C A GLY A 1 304 ? 77.476 -8.652 3.276 0.49 45.01 301 GLY A C 1
ATOM 2419 C C B GLY A 1 304 ? 77.025 -8.689 3.056 0.51 45.16 301 GLY A C 1
ATOM 2420 O O A GLY A 1 304 ? 78.131 -8.547 2.237 0.49 45.18 301 GLY A O 1
ATOM 2421 O O B GLY A 1 304 ? 78.102 -8.362 2.541 0.51 44.73 301 GLY A O 1
ATOM 2422 N N A SER A 1 305 ? 76.494 -7.807 3.582 0.49 43.15 302 SER A N 1
ATOM 2423 N N B SER A 1 305 ? 75.997 -7.853 3.158 0.51 43.11 302 SER A N 1
ATOM 2424 C CA A SER A 1 305 ? 76.105 -6.703 2.712 0.49 40.00 302 SER A CA 1
ATOM 2425 C CA B SER A 1 305 ? 75.971 -6.560 2.498 0.51 39.86 302 SER A CA 1
ATOM 2426 C C A SER A 1 305 ? 76.030 -5.450 3.575 0.49 35.51 302 SER A C 1
ATOM 2427 C C B SER A 1 305 ? 76.031 -5.454 3.544 0.51 35.50 302 SER A C 1
ATOM 2428 O O A SER A 1 305 ? 75.159 -5.343 4.442 0.49 34.60 302 SER A O 1
ATOM 2429 O O B SER A 1 305 ? 75.266 -5.466 4.514 0.51 34.76 302 SER A O 1
ATOM 2434 N N . ALA A 1 306 ? 76.943 -4.507 3.348 1.00 31.68 303 ALA A N 1
ATOM 2435 C CA . ALA A 1 306 ? 77.048 -3.327 4.195 1.00 28.19 303 ALA A CA 1
ATOM 2436 C C . ALA A 1 306 ? 77.225 -2.075 3.353 1.00 25.42 303 ALA A C 1
ATOM 2437 O O . ALA A 1 306 ? 77.864 -2.099 2.301 1.00 24.91 303 ALA A O 1
ATOM 2439 N N . LEU A 1 307 ? 76.687 -0.971 3.846 1.00 23.42 304 LEU A N 1
ATOM 2440 C CA . LEU A 1 307 ? 76.883 0.323 3.220 1.00 24.00 304 LEU A CA 1
ATOM 2441 C C . LEU A 1 307 ? 77.824 1.149 4.084 1.00 23.82 304 LEU A C 1
ATOM 2442 O O . LEU A 1 307 ? 77.700 1.157 5.317 1.00 25.64 304 LEU A O 1
ATOM 2447 N N . PHE A 1 308 ? 78.763 1.840 3.435 1.00 22.19 305 PHE A N 1
ATOM 2448 C CA . PHE A 1 308 ? 79.690 2.747 4.104 1.00 23.19 305 PHE A CA 1
ATOM 2449 C C . PHE A 1 308 ? 79.458 4.166 3.596 1.00 21.49 305 PHE A C 1
ATOM 2450 O O . PHE A 1 308 ? 79.236 4.365 2.402 1.00 19.36 305 PHE A O 1
ATOM 2458 N N . ASN A 1 309 ? 79.491 5.162 4.484 1.00 19.35 306 ASN A N 1
ATOM 2459 C CA . ASN A 1 309 ? 79.313 6.524 4.000 1.00 19.29 306 ASN A CA 1
ATOM 2460 C C . ASN A 1 309 ? 80.110 7.504 4.843 1.00 18.34 306 ASN A C 1
ATOM 2461 O O . ASN A 1 309 ? 80.616 7.175 5.921 1.00 21.49 306 ASN A O 1
ATOM 2466 N N . LYS A 1 310 ? 80.204 8.734 4.331 1.00 19.60 307 LYS A N 1
ATOM 2467 C CA . LYS A 1 310 ? 80.748 9.841 5.112 1.00 17.99 307 LYS A CA 1
ATOM 2468 C C . LYS A 1 310 ? 80.272 11.152 4.504 1.00 18.46 307 LYS A C 1
ATOM 2469 O O . LYS A 1 310 ? 80.334 11.333 3.271 1.00 17.35 307 LYS A O 1
ATOM 2475 N N . THR A 1 311 ? 79.720 12.018 5.349 1.00 19.90 308 THR A N 1
ATOM 2476 C CA . THR A 1 311 ? 79.370 13.379 4.959 1.00 19.89 308 THR A CA 1
ATOM 2477 C C . THR A 1 311 ? 80.549 14.306 5.197 1.00 22.23 308 THR A C 1
ATOM 2478 O O . THR A 1 311 ? 81.418 14.034 6.020 1.00 19.53 308 THR A O 1
ATOM 2482 N N . GLY A 1 312 ? 80.536 15.461 4.533 1.00 17.58 309 GLY A N 1
ATOM 2483 C CA . GLY A 1 312 ? 81.562 16.445 4.826 1.00 22.90 309 GLY A CA 1
ATOM 2484 C C . GLY A 1 312 ? 81.152 17.799 4.306 1.00 20.89 309 GLY A C 1
ATOM 2485 O O . GLY A 1 312 ? 80.501 17.900 3.265 1.00 20.57 309 GLY A O 1
ATOM 2486 N N . SER A 1 313 ? 81.534 18.846 5.038 1.00 21.45 310 SER A N 1
ATOM 2487 C CA . SER A 1 313 ? 81.193 20.205 4.628 1.00 22.31 310 SER A CA 1
ATOM 2488 C C . SER A 1 313 ? 82.301 21.165 5.024 1.00 22.82 310 SER A C 1
ATOM 2489 O O . SER A 1 313 ? 83.073 20.911 5.954 1.00 22.06 310 SER A O 1
ATOM 2492 N N . THR A 1 314 ? 82.336 22.301 4.341 1.00 21.44 311 THR A N 1
ATOM 2493 C CA . THR A 1 314 ? 83.069 23.477 4.787 1.00 24.74 311 THR A CA 1
ATOM 2494 C C . THR A 1 314 ? 82.098 24.650 4.751 1.00 25.57 311 THR A C 1
ATOM 2495 O O . THR A 1 314 ? 80.919 24.480 4.429 1.00 22.91 311 THR A O 1
ATOM 2499 N N . ASP A 1 315 ? 82.579 25.847 5.102 1.00 25.86 312 ASP A N 1
ATOM 2500 C CA . ASP A 1 315 ? 81.693 27.009 5.053 1.00 26.87 312 ASP A CA 1
ATOM 2501 C C . ASP A 1 315 ? 81.041 27.153 3.680 1.00 25.55 312 ASP A C 1
ATOM 2502 O O . ASP A 1 315 ? 79.866 27.513 3.584 1.00 24.15 312 ASP A O 1
ATOM 2507 N N . GLY A 1 316 ? 81.777 26.852 2.611 1.00 24.95 313 GLY A N 1
ATOM 2508 C CA . GLY A 1 316 ? 81.255 27.042 1.269 1.00 24.16 313 GLY A CA 1
ATOM 2509 C C . GLY A 1 316 ? 80.920 25.790 0.472 1.00 21.96 313 GLY A C 1
ATOM 2510 O O . GLY A 1 316 ? 80.448 25.903 -0.660 1.00 20.44 313 GLY A O 1
ATOM 2511 N N . PHE A 1 317 ? 81.145 24.589 1.015 1.00 20.36 314 PHE A N 1
ATOM 2512 C CA . PHE A 1 317 ? 80.991 23.378 0.218 1.00 20.24 314 PHE A CA 1
ATOM 2513 C C . PHE A 1 317 ? 80.267 22.295 0.997 1.00 18.05 314 PHE A C 1
ATOM 2514 O O . PHE A 1 317 ? 80.289 22.262 2.230 1.00 18.59 314 PHE A O 1
ATOM 2522 N N . GLY A 1 318 ? 79.689 21.361 0.249 1.00 17.30 315 GLY A N 1
ATOM 2523 C CA . GLY A 1 318 ? 79.077 20.178 0.821 1.00 21.26 315 GLY A CA 1
ATOM 2524 C C . GLY A 1 318 ? 79.456 18.939 0.028 1.00 24.07 315 GLY A C 1
ATOM 2525 O O . GLY A 1 318 ? 79.560 19.005 -1.201 1.00 25.25 315 GLY A O 1
ATOM 2526 N N . ALA A 1 319 ? 79.659 17.804 0.699 1.00 20.19 316 ALA A N 1
ATOM 2527 C CA . ALA A 1 319 ? 79.989 16.565 0.006 1.00 18.70 316 ALA A CA 1
ATOM 2528 C C . ALA A 1 319 ? 79.316 15.374 0.687 1.00 20.95 316 ALA A C 1
ATOM 2529 O O . ALA A 1 319 ? 78.959 15.422 1.872 1.00 19.72 316 ALA A O 1
ATOM 2531 N N . TYR A 1 320 ? 79.179 14.283 -0.072 1.00 18.40 317 TYR A N 1
ATOM 2532 C CA . TYR A 1 320 ? 78.701 13.021 0.486 1.00 19.84 317 TYR A CA 1
ATOM 2533 C C . TYR A 1 320 ? 79.255 11.871 -0.354 1.00 19.60 317 TYR A C 1
ATOM 2534 O O . TYR A 1 320 ? 79.300 11.960 -1.584 1.00 19.44 317 TYR A O 1
ATOM 2543 N N . ALA A 1 321 ? 79.723 10.804 0.309 1.00 16.33 318 ALA A N 1
ATOM 2544 C CA . ALA A 1 321 ? 80.130 9.589 -0.398 1.00 16.79 318 ALA A CA 1
ATOM 2545 C C . ALA A 1 321 ? 79.499 8.364 0.250 1.00 21.31 318 ALA A C 1
ATOM 2546 O O . ALA A 1 321 ? 79.460 8.274 1.474 1.00 18.99 318 ALA A O 1
ATOM 2548 N N . ALA A 1 322 ? 79.035 7.409 -0.561 1.00 18.70 319 ALA A N 1
ATOM 2549 C CA . ALA A 1 322 ? 78.490 6.171 -0.010 1.00 19.40 319 ALA A CA 1
ATOM 2550 C C . ALA A 1 322 ? 78.721 5.038 -0.993 1.00 19.86 319 ALA A C 1
ATOM 2551 O O . ALA A 1 322 ? 78.646 5.252 -2.207 1.00 21.15 319 ALA A O 1
ATOM 2553 N N . PHE A 1 323 ? 78.981 3.832 -0.474 1.00 19.39 320 PHE A N 1
ATOM 2554 C CA . PHE A 1 323 ? 79.234 2.702 -1.352 1.00 19.90 320 PHE A CA 1
ATOM 2555 C C . PHE A 1 323 ? 78.880 1.395 -0.645 1.00 23.80 320 PHE A C 1
ATOM 2556 O O . PHE A 1 323 ? 78.828 1.307 0.594 1.00 23.01 320 PHE A O 1
ATOM 2564 N N . VAL A 1 324 ? 78.617 0.379 -1.459 1.00 18.63 321 VAL A N 1
ATOM 2565 C CA . VAL A 1 324 ? 78.238 -0.946 -0.970 1.00 21.40 321 VAL A CA 1
ATOM 2566 C C . VAL A 1 324 ? 79.141 -1.952 -1.663 1.00 22.57 321 VAL A C 1
ATOM 2567 O O . VAL A 1 324 ? 78.895 -2.310 -2.827 1.00 24.36 321 VAL A O 1
ATOM 2571 N N . PRO A 1 325 ? 80.201 -2.403 -0.999 1.00 22.10 322 PRO A N 1
ATOM 2572 C CA . PRO A 1 325 ? 81.147 -3.311 -1.660 1.00 22.56 322 PRO A CA 1
ATOM 2573 C C . PRO A 1 325 ? 80.504 -4.569 -2.231 1.00 29.07 322 PRO A C 1
ATOM 2574 O O . PRO A 1 325 ? 80.749 -4.911 -3.399 1.00 28.68 322 PRO A O 1
ATOM 2578 N N . GLU A 1 326 ? 79.659 -5.261 -1.456 1.00 27.65 323 GLU A N 1
ATOM 2579 C CA . GLU A 1 326 ? 79.101 -6.522 -1.947 1.00 33.82 323 GLU A CA 1
ATOM 2580 C C . GLU A 1 326 ? 78.293 -6.336 -3.231 1.00 29.01 323 GLU A C 1
ATOM 2581 O O . GLU A 1 326 ? 78.216 -7.259 -4.047 1.00 32.08 323 GLU A O 1
ATOM 2587 N N . ARG A 1 327 ? 77.692 -5.161 -3.428 1.00 28.55 324 ARG A N 1
ATOM 2588 C CA . ARG A 1 327 ? 76.893 -4.851 -4.610 1.00 28.87 324 ARG A CA 1
ATOM 2589 C C . ARG A 1 327 ? 77.685 -4.136 -5.702 1.00 29.80 324 ARG A C 1
ATOM 2590 O O . ARG A 1 327 ? 77.141 -3.906 -6.796 1.00 28.62 324 ARG A O 1
ATOM 2598 N N . ARG A 1 328 ? 78.930 -3.755 -5.417 1.00 27.05 325 ARG A N 1
ATOM 2599 C CA . ARG A 1 328 ? 79.779 -2.999 -6.341 1.00 28.43 325 ARG A CA 1
ATOM 2600 C C . ARG A 1 328 ? 79.096 -1.728 -6.865 1.00 26.64 325 ARG A C 1
ATOM 2601 O O . ARG A 1 328 ? 79.174 -1.407 -8.055 1.00 26.39 325 ARG A O 1
ATOM 2609 N N . ILE A 1 329 ? 78.415 -0.995 -5.972 1.00 23.52 326 ILE A N 1
ATOM 2610 C CA . ILE A 1 329 ? 77.791 0.285 -6.297 1.00 21.64 326 ILE A CA 1
ATOM 2611 C C . ILE A 1 329 ? 78.309 1.350 -5.329 1.00 22.27 326 ILE A C 1
ATOM 2612 O O . ILE A 1 329 ? 78.654 1.062 -4.176 1.00 21.55 326 ILE A O 1
ATOM 2617 N N . GLY A 1 330 ? 78.416 2.580 -5.828 1.00 20.46 327 GLY A N 1
ATOM 2618 C CA . GLY A 1 330 ? 78.925 3.694 -5.047 1.00 20.23 327 GLY A CA 1
ATOM 2619 C C . GLY A 1 330 ? 78.531 5.007 -5.686 1.00 20.81 327 GLY A C 1
ATOM 2620 O O . GLY A 1 330 ? 78.226 5.074 -6.890 1.00 19.09 327 GLY A O 1
ATOM 2621 N N . ILE A 1 331 ? 78.530 6.057 -4.869 1.00 19.88 328 ILE A N 1
ATOM 2622 C CA . ILE A 1 331 ? 78.140 7.383 -5.343 1.00 19.00 328 ILE A CA 1
ATOM 2623 C C . ILE A 1 331 ? 78.903 8.457 -4.568 1.00 18.27 328 ILE A C 1
ATOM 2624 O O . ILE A 1 331 ? 79.164 8.328 -3.361 1.00 18.04 328 ILE A O 1
ATOM 2629 N N . VAL A 1 332 ? 79.263 9.540 -5.267 1.00 17.51 329 VAL A N 1
ATOM 2630 C CA . VAL A 1 332 ? 79.834 10.716 -4.619 1.00 15.78 329 VAL A CA 1
ATOM 2631 C C . VAL A 1 332 ? 79.128 11.940 -5.168 1.00 18.43 329 VAL A C 1
ATOM 2632 O O . VAL A 1 332 ? 78.834 12.007 -6.366 1.00 19.50 329 VAL A O 1
ATOM 2644 N N . LEU A 1 334 ? 79.610 16.211 -4.891 1.00 17.99 331 LEU A N 1
ATOM 2645 C CA . LEU A 1 334 ? 80.361 17.386 -4.465 1.00 15.08 331 LEU A CA 1
ATOM 2646 C C . LEU A 1 334 ? 79.624 18.652 -4.911 1.00 19.55 331 LEU A C 1
ATOM 2647 O O . LEU A 1 334 ? 79.153 18.735 -6.050 1.00 19.62 331 LEU A O 1
ATOM 2652 N N . ALA A 1 335 ? 79.532 19.644 -4.025 1.00 18.70 332 ALA A N 1
ATOM 2653 C CA . ALA A 1 335 ? 78.734 20.827 -4.311 1.00 18.54 332 ALA A CA 1
ATOM 2654 C C . ALA A 1 335 ? 79.412 22.041 -3.699 1.00 22.56 332 ALA A C 1
ATOM 2655 O O . ALA A 1 335 ? 80.058 21.941 -2.647 1.00 20.19 332 ALA A O 1
ATOM 2657 N N . ASN A 1 336 ? 79.251 23.191 -4.350 1.00 18.25 333 ASN A N 1
ATOM 2658 C CA . ASN A 1 336 ? 79.876 24.408 -3.826 1.00 20.35 333 ASN A CA 1
ATOM 2659 C C . ASN A 1 336 ? 78.880 25.264 -3.057 1.00 21.33 333 ASN A C 1
ATOM 2660 O O . ASN A 1 336 ? 78.909 26.502 -3.100 1.00 21.15 333 ASN A O 1
ATOM 2665 N N . LYS A 1 337 ? 78.018 24.587 -2.296 1.00 21.37 334 LYS A N 1
ATOM 2666 C CA . LYS A 1 337 ? 77.265 25.191 -1.207 1.00 24.30 334 LYS A CA 1
ATOM 2667 C C . LYS A 1 337 ? 77.046 24.138 -0.126 1.00 22.20 334 LYS A C 1
ATOM 2668 O O . LYS A 1 337 ? 76.773 22.981 -0.435 1.00 21.66 334 LYS A O 1
ATOM 2674 N N . ASN A 1 338 ? 77.203 24.537 1.139 1.00 22.53 335 ASN A N 1
ATOM 2675 C CA . ASN A 1 338 ? 76.973 23.657 2.294 1.00 23.76 335 ASN A CA 1
ATOM 2676 C C . ASN A 1 338 ? 75.469 23.642 2.529 1.00 24.77 335 ASN A C 1
ATOM 2677 O O . ASN A 1 338 ? 74.929 24.502 3.216 1.00 24.93 335 ASN A O 1
ATOM 2682 N N . PHE A 1 339 ? 74.775 22.686 1.907 1.00 23.28 336 PHE A N 1
ATOM 2683 C CA . PHE A 1 339 ? 73.331 22.609 2.062 1.00 23.80 336 PHE A CA 1
ATOM 2684 C C . PHE A 1 339 ? 72.983 21.350 2.863 1.00 23.81 336 PHE A C 1
ATOM 2685 O O . PHE A 1 339 ? 73.841 20.484 3.054 1.00 21.49 336 PHE A O 1
ATOM 2693 N N . PRO A 1 340 ? 71.763 21.243 3.398 1.00 21.30 337 PRO A N 1
ATOM 2694 C CA . PRO A 1 340 ? 71.511 20.280 4.480 1.00 23.02 337 PRO A CA 1
ATOM 2695 C C . PRO A 1 340 ? 71.864 18.842 4.120 1.00 24.05 337 PRO A C 1
ATOM 2696 O O . PRO A 1 340 ? 71.489 18.329 3.068 1.00 20.82 337 PRO A O 1
ATOM 2700 N N . ILE A 1 341 ? 72.572 18.191 5.040 1.00 25.21 338 ILE A N 1
ATOM 2701 C CA . ILE A 1 341 ? 72.957 16.792 4.914 1.00 23.39 338 ILE A CA 1
ATOM 2702 C C . ILE A 1 341 ? 71.779 15.875 4.588 1.00 19.46 338 ILE A C 1
ATOM 2703 O O . ILE A 1 341 ? 71.942 15.005 3.721 1.00 18.34 338 ILE A O 1
ATOM 2708 N N . PRO A 1 342 ? 70.602 15.989 5.232 1.00 20.08 339 PRO A N 1
ATOM 2709 C CA . PRO A 1 342 ? 69.510 15.065 4.873 1.00 19.71 339 PRO A CA 1
ATOM 2710 C C . PRO A 1 342 ? 69.161 15.091 3.395 1.00 21.37 339 PRO A C 1
ATOM 2711 O O . PRO A 1 342 ? 68.793 14.048 2.843 1.00 24.17 339 PRO A O 1
ATOM 2715 N N . ALA A 1 343 ? 69.261 16.248 2.736 1.00 17.46 340 ALA A N 1
ATOM 2716 C CA . ALA A 1 343 ? 68.974 16.288 1.306 1.00 19.28 340 ALA A CA 1
ATOM 2717 C C . ALA A 1 343 ? 70.041 15.544 0.509 1.00 21.99 340 ALA A C 1
ATOM 2718 O O . ALA A 1 343 ? 69.720 14.836 -0.458 1.00 20.80 340 ALA A O 1
ATOM 2720 N N . ARG A 1 344 ? 71.309 15.646 0.924 1.00 18.69 341 ARG A N 1
ATOM 2721 C CA . ARG A 1 344 ? 72.375 14.892 0.262 1.00 19.04 341 ARG A CA 1
ATOM 2722 C C . ARG A 1 344 ? 72.138 13.398 0.394 1.00 20.18 341 ARG A C 1
ATOM 2723 O O . ARG A 1 344 ? 72.260 12.637 -0.578 1.00 20.48 341 ARG A O 1
ATOM 2731 N N . VAL A 1 345 ? 71.869 12.957 1.624 1.00 19.12 342 VAL A N 1
ATOM 2732 C CA . VAL A 1 345 ? 71.753 11.535 1.894 1.00 21.51 342 VAL A CA 1
ATOM 2733 C C . VAL A 1 345 ? 70.543 10.958 1.167 1.00 22.45 342 VAL A C 1
ATOM 2734 O O . VAL A 1 345 ? 70.611 9.865 0.591 1.00 22.85 342 VAL A O 1
ATOM 2738 N N . THR A 1 346 ? 69.422 11.684 1.189 1.00 21.98 343 THR A N 1
ATOM 2739 C CA . THR A 1 346 ? 68.210 11.222 0.520 1.00 19.32 343 THR A CA 1
ATOM 2740 C C . THR A 1 346 ? 68.451 11.044 -0.975 1.00 19.85 343 THR A C 1
ATOM 2741 O O . THR A 1 346 ? 68.091 10.018 -1.560 1.00 20.55 343 THR A O 1
ATOM 2745 N N . ALA A 1 347 ? 69.050 12.044 -1.610 1.00 20.11 344 ALA A N 1
ATOM 2746 C CA . ALA A 1 347 ? 69.319 11.940 -3.044 1.00 23.72 344 ALA A CA 1
ATOM 2747 C C . ALA A 1 347 ? 70.208 10.738 -3.342 1.00 23.21 344 ALA A C 1
ATOM 2748 O O . ALA A 1 347 ? 69.903 9.924 -4.224 1.00 20.07 344 ALA A O 1
ATOM 2750 N N . ALA A 1 348 ? 71.299 10.591 -2.596 1.00 21.94 345 ALA A N 1
ATOM 2751 C CA . ALA A 1 348 ? 72.214 9.485 -2.861 1.00 21.56 345 ALA A CA 1
ATOM 2752 C C . ALA A 1 348 ? 71.550 8.135 -2.598 1.00 22.05 345 ALA A C 1
ATOM 2753 O O . ALA A 1 348 ? 71.714 7.197 -3.385 1.00 22.60 345 ALA A O 1
ATOM 2755 N N . HIS A 1 349 ? 70.787 8.021 -1.502 1.00 18.81 346 HIS A N 1
ATOM 2756 C CA . HIS A 1 349 ? 70.129 6.757 -1.188 1.00 23.20 346 HIS A CA 1
ATOM 2757 C C . HIS A 1 349 ? 69.117 6.385 -2.266 1.00 24.00 346 HIS A C 1
ATOM 2758 O O . HIS A 1 349 ? 69.015 5.215 -2.658 1.00 23.93 346 HIS A O 1
ATOM 2765 N N . THR A 1 350 ? 68.368 7.375 -2.756 1.00 22.83 347 THR A N 1
ATOM 2766 C CA . THR A 1 350 ? 67.373 7.137 -3.800 1.00 22.60 347 THR A CA 1
ATOM 2767 C C . THR A 1 350 ? 68.024 6.557 -5.053 1.00 21.82 347 THR A C 1
ATOM 2768 O O . THR A 1 350 ? 67.505 5.608 -5.651 1.00 20.81 347 THR A O 1
ATOM 2772 N N . VAL A 1 351 ? 69.179 7.097 -5.447 1.00 21.87 348 VAL A N 1
ATOM 2773 C CA . VAL A 1 351 ? 69.874 6.587 -6.630 1.00 21.32 348 VAL A CA 1
ATOM 2774 C C . VAL A 1 351 ? 70.370 5.161 -6.400 1.00 21.67 348 VAL A C 1
ATOM 2775 O O . VAL A 1 351 ? 70.156 4.269 -7.231 1.00 20.95 348 VAL A O 1
ATOM 2779 N N . LEU A 1 352 ? 71.053 4.917 -5.275 1.00 19.34 349 LEU A N 1
ATOM 2780 C CA . LEU A 1 352 ? 71.538 3.562 -5.008 1.00 19.95 349 LEU A CA 1
ATOM 2781 C C . LEU A 1 352 ? 70.389 2.563 -4.943 1.00 22.13 349 LEU A C 1
ATOM 2782 O O . LEU A 1 352 ? 70.486 1.461 -5.502 1.00 23.15 349 LEU A O 1
ATOM 2787 N N . ASP A 1 353 ? 69.287 2.923 -4.269 1.00 21.60 350 ASP A N 1
ATOM 2788 C CA . ASP A 1 353 ? 68.129 2.029 -4.195 1.00 24.42 350 ASP A CA 1
ATOM 2789 C C . ASP A 1 353 ? 67.558 1.714 -5.578 1.00 27.41 350 ASP A C 1
ATOM 2790 O O . ASP A 1 353 ? 67.014 0.623 -5.791 1.00 28.00 350 ASP A O 1
ATOM 2795 N N . ALA A 1 354 ? 67.641 2.663 -6.515 1.00 25.44 351 ALA A N 1
ATOM 2796 C CA . ALA A 1 354 ? 67.075 2.469 -7.849 1.00 25.43 351 ALA A CA 1
ATOM 2797 C C . ALA A 1 354 ? 67.890 1.479 -8.673 1.00 28.83 351 ALA A C 1
ATOM 2798 O O . ALA A 1 354 ? 67.370 0.932 -9.648 1.00 30.90 351 ALA A O 1
ATOM 2800 N N . LEU A 1 355 ? 69.148 1.241 -8.306 1.00 29.02 352 LEU A N 1
ATOM 2801 C CA . LEU A 1 355 ? 69.948 0.196 -8.933 1.00 31.21 352 LEU A CA 1
ATOM 2802 C C . LEU A 1 355 ? 69.558 -1.162 -8.347 1.00 42.16 352 LEU A C 1
ATOM 2803 O O . LEU A 1 355 ? 69.590 -1.351 -7.130 1.00 45.99 352 LEU A O 1
ATOM 2808 N N . ASP A 1 356 ? 69.179 -2.100 -9.207 1.00 51.21 353 ASP A N 1
ATOM 2809 C CA . ASP A 1 356 ? 68.533 -3.343 -8.743 1.00 62.00 353 ASP A CA 1
ATOM 2810 C C . ASP A 1 356 ? 67.326 -3.034 -7.858 1.00 64.77 353 ASP A C 1
ATOM 2811 O O . ASP A 1 356 ? 66.182 -3.114 -8.302 1.00 67.79 353 ASP A O 1
ATOM 2816 N N . ALA B 1 3 ? 89.542 31.862 -23.585 1.00 39.08 0 ALA B N 1
ATOM 2817 C CA . ALA B 1 3 ? 90.106 30.521 -23.767 1.00 37.02 0 ALA B CA 1
ATOM 2818 C C . ALA B 1 3 ? 89.130 29.419 -23.348 1.00 33.67 0 ALA B C 1
ATOM 2819 O O . ALA B 1 3 ? 89.382 28.244 -23.602 1.00 33.04 0 ALA B O 1
ATOM 2821 N N . ASP B 1 4 ? 88.022 29.792 -22.699 1.00 30.76 1 ASP B N 1
ATOM 2822 C CA . ASP B 1 4 ? 87.014 28.825 -22.286 1.00 30.13 1 ASP B CA 1
ATOM 2823 C C . ASP B 1 4 ? 85.857 28.833 -23.277 1.00 27.08 1 ASP B C 1
ATOM 2824 O O . ASP B 1 4 ? 85.121 29.835 -23.343 1.00 26.87 1 ASP B O 1
ATOM 2829 N N . PRO B 1 5 ? 85.630 27.756 -24.036 1.00 22.95 2 PRO B N 1
ATOM 2830 C CA . PRO B 1 5 ? 84.586 27.789 -25.070 1.00 23.76 2 PRO B CA 1
ATOM 2831 C C . PRO B 1 5 ? 83.176 27.557 -24.553 1.00 23.60 2 PRO B C 1
ATOM 2832 O O . PRO B 1 5 ? 82.249 27.477 -25.370 1.00 22.66 2 PRO B O 1
ATOM 2836 N N . SER B 1 6 ? 82.980 27.431 -23.231 1.00 23.16 3 SER B N 1
ATOM 2837 C CA . SER B 1 6 ? 81.730 26.870 -22.714 1.00 23.20 3 SER B CA 1
ATOM 2838 C C . SER B 1 6 ? 80.532 27.748 -23.045 1.00 24.14 3 SER B C 1
ATOM 2839 O O . SER B 1 6 ? 79.486 27.244 -23.471 1.00 24.46 3 SER B O 1
ATOM 2842 N N . ALA B 1 7 ? 80.647 29.059 -22.795 1.00 23.70 4 ALA B N 1
ATOM 2843 C CA . ALA B 1 7 ? 79.526 29.963 -23.048 1.00 25.06 4 ALA B CA 1
ATOM 2844 C C . ALA B 1 7 ? 79.139 29.963 -24.525 1.00 25.36 4 ALA B C 1
ATOM 2845 O O . ALA B 1 7 ? 77.955 29.974 -24.857 1.00 24.36 4 ALA B O 1
ATOM 2847 N N . ALA B 1 8 ? 80.130 29.968 -25.421 1.00 24.34 5 ALA B N 1
ATOM 2848 C CA . ALA B 1 8 ? 79.841 29.978 -26.855 1.00 26.51 5 ALA B CA 1
ATOM 2849 C C . ALA B 1 8 ? 79.235 28.656 -27.316 1.00 23.65 5 ALA B C 1
ATOM 2850 O O . ALA B 1 8 ? 78.343 28.649 -28.181 1.00 22.46 5 ALA B O 1
ATOM 2852 N N . VAL B 1 9 ? 79.722 27.526 -26.775 1.00 21.80 6 VAL B N 1
ATOM 2853 C CA . VAL B 1 9 ? 79.151 26.225 -27.116 1.00 20.13 6 VAL B CA 1
ATOM 2854 C C . VAL B 1 9 ? 77.675 26.184 -26.730 1.00 23.65 6 VAL B C 1
ATOM 2855 O O . VAL B 1 9 ? 76.822 25.735 -27.512 1.00 22.72 6 VAL B O 1
ATOM 2859 N N . ALA B 1 10 ? 77.339 26.707 -25.541 1.00 24.66 7 ALA B N 1
ATOM 2860 C CA . ALA B 1 10 ? 75.940 26.720 -25.120 1.00 25.28 7 ALA B CA 1
ATOM 2861 C C . ALA B 1 10 ? 75.078 27.572 -26.047 1.00 29.07 7 ALA B C 1
ATOM 2862 O O . ALA B 1 10 ? 73.943 27.202 -26.360 1.00 31.26 7 ALA B O 1
ATOM 2864 N N . ARG B 1 11 ? 75.574 28.737 -26.470 1.00 24.92 8 ARG B N 1
ATOM 2865 C CA . ARG B 1 11 ? 74.758 29.560 -27.361 1.00 28.63 8 ARG B CA 1
ATOM 2866 C C . ARG B 1 11 ? 74.647 28.934 -28.745 1.00 29.93 8 ARG B C 1
ATOM 2867 O O . ARG B 1 11 ? 73.583 28.994 -29.377 1.00 31.64 8 ARG B O 1
ATOM 2875 N N . ALA B 1 12 ? 75.733 28.345 -29.239 1.00 25.03 9 ALA B N 1
ATOM 2876 C CA . ALA B 1 12 ? 75.787 27.904 -30.628 1.00 27.32 9 ALA B CA 1
ATOM 2877 C C . ALA B 1 12 ? 75.196 26.512 -30.838 1.00 26.63 9 ALA B C 1
ATOM 2878 O O . ALA B 1 12 ? 74.540 26.274 -31.857 1.00 28.00 9 ALA B O 1
ATOM 2880 N N . PHE B 1 13 ? 75.415 25.578 -29.914 1.00 22.42 10 PHE B N 1
ATOM 2881 C CA . PHE B 1 13 ? 75.033 24.190 -30.124 1.00 24.16 10 PHE B CA 1
ATOM 2882 C C . PHE B 1 13 ? 73.768 23.782 -29.374 1.00 27.13 10 PHE B C 1
ATOM 2883 O O . PHE B 1 13 ? 72.956 23.032 -29.918 1.00 26.01 10 PHE B O 1
ATOM 2891 N N . ALA B 1 14 ? 73.575 24.238 -28.140 1.00 26.05 11 ALA B N 1
ATOM 2892 C CA . ALA B 1 14 ? 72.380 23.840 -27.389 1.00 28.58 11 ALA B CA 1
ATOM 2893 C C . ALA B 1 14 ? 71.064 24.032 -28.141 1.00 28.78 11 ALA B C 1
ATOM 2894 O O . ALA B 1 14 ? 70.208 23.133 -28.047 1.00 29.49 11 ALA B O 1
ATOM 2896 N N . PRO B 1 15 ? 70.826 25.121 -28.886 1.00 25.00 12 PRO B N 1
ATOM 2897 C CA . PRO B 1 15 ? 69.520 25.273 -29.545 1.00 28.12 12 PRO B CA 1
ATOM 2898 C C . PRO B 1 15 ? 69.310 24.338 -30.708 1.00 27.20 12 PRO B C 1
ATOM 2899 O O . PRO B 1 15 ? 68.172 24.248 -31.198 1.00 26.19 12 PRO B O 1
ATOM 2903 N N . LEU B 1 16 ? 70.378 23.709 -31.214 1.00 24.30 13 LEU B N 1
ATOM 2904 C CA . LEU B 1 16 ? 70.248 22.876 -32.399 1.00 22.74 13 LEU B CA 1
ATOM 2905 C C . LEU B 1 16 ? 69.342 21.691 -32.148 1.00 22.53 13 LEU B C 1
ATOM 2906 O O . LEU B 1 16 ? 68.690 21.207 -33.076 1.00 23.97 13 LEU B O 1
ATOM 2911 N N . LEU B 1 17 ? 69.308 21.174 -30.921 1.00 24.59 14 LEU B N 1
ATOM 2912 C CA . LEU B 1 17 ? 68.526 19.959 -30.708 1.00 24.74 14 LEU B CA 1
ATOM 2913 C C . LEU B 1 17 ? 67.045 20.222 -30.966 1.00 26.73 14 LEU B C 1
ATOM 2914 O O . LEU B 1 17 ? 66.384 19.483 -31.711 1.00 25.68 14 LEU B O 1
ATOM 2919 N N . ASP B 1 18 ? 66.510 21.290 -30.381 1.00 27.61 15 ASP B N 1
ATOM 2920 C CA . ASP B 1 18 ? 65.102 21.597 -30.619 1.00 28.96 15 ASP B CA 1
ATOM 2921 C C . ASP B 1 18 ? 64.869 22.077 -32.044 1.00 28.24 15 ASP B C 1
ATOM 2922 O O . ASP B 1 18 ? 63.841 21.752 -32.644 1.00 30.25 15 ASP B O 1
ATOM 2927 N N . GLN B 1 19 ? 65.809 22.837 -32.615 1.00 28.08 16 GLN B N 1
ATOM 2928 C CA . GLN B 1 19 ? 65.557 23.406 -33.941 1.00 30.18 16 GLN B CA 1
ATOM 2929 C C . GLN B 1 19 ? 65.489 22.327 -35.020 1.00 29.18 16 GLN B C 1
ATOM 2930 O O . GLN B 1 19 ? 64.702 22.444 -35.974 1.00 25.67 16 GLN B O 1
ATOM 2936 N N . TYR B 1 20 ? 66.320 21.286 -34.907 1.00 27.91 17 TYR B N 1
ATOM 2937 C CA . TYR B 1 20 ? 66.411 20.257 -35.938 1.00 27.79 17 TYR B CA 1
ATOM 2938 C C . TYR B 1 20 ? 65.923 18.899 -35.460 1.00 27.31 17 TYR B C 1
ATOM 2939 O O . TYR B 1 20 ? 66.106 17.905 -36.173 1.00 27.18 17 TYR B O 1
ATOM 2948 N N . ASP B 1 21 ? 65.272 18.837 -34.300 1.00 26.69 18 ASP B N 1
ATOM 2949 C CA . ASP B 1 21 ? 64.728 17.578 -33.791 1.00 26.03 18 ASP B CA 1
ATOM 2950 C C . ASP B 1 21 ? 65.836 16.536 -33.655 1.00 25.95 18 ASP B C 1
ATOM 2951 O O . ASP B 1 21 ? 65.693 15.386 -34.077 1.00 27.08 18 ASP B O 1
ATOM 2956 N N . VAL B 1 22 ? 66.962 16.948 -33.087 1.00 21.12 19 VAL B N 1
ATOM 2957 C CA . VAL B 1 22 ? 68.121 16.071 -32.924 1.00 20.78 19 VAL B CA 1
ATOM 2958 C C . VAL B 1 22 ? 68.024 15.436 -31.542 1.00 21.90 19 VAL B C 1
ATOM 2959 O O . VAL B 1 22 ? 67.985 16.174 -30.542 1.00 20.77 19 VAL B O 1
ATOM 2963 N N . PRO B 1 23 ? 67.931 14.111 -31.435 1.00 21.96 20 PRO B N 1
ATOM 2964 C CA . PRO B 1 23 ? 67.794 13.520 -30.092 1.00 21.67 20 PRO B CA 1
ATOM 2965 C C . PRO B 1 23 ? 68.994 13.768 -29.203 1.00 20.07 20 PRO B C 1
ATOM 2966 O O . PRO B 1 23 ? 68.813 14.067 -28.020 1.00 21.59 20 PRO B O 1
ATOM 2970 N N . GLY B 1 24 ? 70.208 13.695 -29.743 1.00 19.57 21 GLY B N 1
ATOM 2971 C CA . GLY B 1 24 ? 71.404 13.756 -28.922 1.00 20.25 21 GLY B CA 1
ATOM 2972 C C . GLY B 1 24 ? 72.592 14.256 -29.708 1.00 19.05 21 GLY B C 1
ATOM 2973 O O . GLY B 1 24 ? 72.668 14.098 -30.929 1.00 18.88 21 GLY B O 1
ATOM 2982 N N . ALA B 1 26 ? 77.031 15.339 -29.051 1.00 21.50 23 ALA B N 1
ATOM 2983 C CA . ALA B 1 26 ? 78.231 15.517 -28.244 1.00 20.98 23 ALA B CA 1
ATOM 2984 C C . ALA B 1 26 ? 79.203 16.440 -28.974 1.00 20.25 23 ALA B C 1
ATOM 2985 O O . ALA B 1 26 ? 79.393 16.329 -30.191 1.00 19.40 23 ALA B O 1
ATOM 2987 N N . VAL B 1 27 ? 79.801 17.357 -28.228 1.00 16.83 24 VAL B N 1
ATOM 2988 C CA . VAL B 1 27 ? 80.755 18.322 -28.754 1.00 17.68 24 VAL B CA 1
ATOM 2989 C C . VAL B 1 27 ? 82.011 18.273 -27.898 1.00 21.49 24 VAL B C 1
ATOM 2990 O O . VAL B 1 27 ? 81.925 18.177 -26.668 1.00 20.67 24 VAL B O 1
ATOM 2994 N N . ALA B 1 28 ? 83.177 18.373 -28.533 1.00 20.04 25 ALA B N 1
ATOM 2995 C CA . ALA B 1 28 ? 84.406 18.537 -27.760 1.00 20.44 25 ALA B CA 1
ATOM 2996 C C . ALA B 1 28 ? 85.233 19.625 -28.427 1.00 19.80 25 ALA B C 1
ATOM 2997 O O . ALA B 1 28 ? 85.205 19.773 -29.649 1.00 18.81 25 ALA B O 1
ATOM 2999 N N . VAL B 1 29 ? 85.888 20.437 -27.613 1.00 19.06 26 VAL B N 1
ATOM 3000 C CA . VAL B 1 29 ? 86.726 21.532 -28.082 1.00 19.93 26 VAL B CA 1
ATOM 3001 C C . VAL B 1 29 ? 88.098 21.347 -27.453 1.00 19.05 26 VAL B C 1
ATOM 3002 O O . VAL B 1 29 ? 88.204 21.020 -26.267 1.00 21.28 26 VAL B O 1
ATOM 3006 N N . THR B 1 30 ? 89.160 21.546 -28.233 1.00 19.86 27 THR B N 1
ATOM 3007 C CA . THR B 1 30 ? 90.492 21.576 -27.655 1.00 23.79 27 THR B CA 1
ATOM 3008 C C . THR B 1 30 ? 91.092 22.964 -27.849 1.00 21.75 27 THR B C 1
ATOM 3009 O O . THR B 1 30 ? 90.957 23.564 -28.922 1.00 20.62 27 THR B O 1
ATOM 3013 N N . VAL B 1 31 ? 91.699 23.489 -26.790 1.00 23.12 28 VAL B N 1
ATOM 3014 C CA . VAL B 1 31 ? 92.310 24.821 -26.775 1.00 24.84 28 VAL B CA 1
ATOM 3015 C C . VAL B 1 31 ? 93.674 24.681 -26.108 1.00 25.55 28 VAL B C 1
ATOM 3016 O O . VAL B 1 31 ? 93.744 24.512 -24.885 1.00 27.10 28 VAL B O 1
ATOM 3020 N N . ASP B 1 32 ? 94.750 24.761 -26.900 1.00 27.56 29 ASP B N 1
ATOM 3021 C CA . ASP B 1 32 ? 96.134 24.565 -26.438 1.00 35.08 29 ASP B CA 1
ATOM 3022 C C . ASP B 1 32 ? 96.252 23.356 -25.500 1.00 32.20 29 ASP B C 1
ATOM 3023 O O . ASP B 1 32 ? 96.806 23.427 -24.401 1.00 33.15 29 ASP B O 1
ATOM 3028 N N . GLY B 1 33 ? 95.711 22.228 -25.945 1.00 28.40 30 GLY B N 1
ATOM 3029 C CA . GLY B 1 33 ? 95.849 20.980 -25.218 1.00 30.16 30 GLY B CA 1
ATOM 3030 C C . GLY B 1 33 ? 94.833 20.733 -24.121 1.00 31.19 30 GLY B C 1
ATOM 3031 O O . GLY B 1 33 ? 94.778 19.608 -23.593 1.00 32.66 30 GLY B O 1
ATOM 3032 N N A ARG B 1 34 ? 94.035 21.729 -23.742 0.56 28.69 31 ARG B N 1
ATOM 3033 N N B ARG B 1 34 ? 94.043 21.738 -23.747 0.44 28.80 31 ARG B N 1
ATOM 3034 C CA A ARG B 1 34 ? 92.975 21.507 -22.770 0.56 28.05 31 ARG B CA 1
ATOM 3035 C CA B ARG B 1 34 ? 92.952 21.553 -22.800 0.44 28.01 31 ARG B CA 1
ATOM 3036 C C A ARG B 1 34 ? 91.698 21.137 -23.510 0.56 26.67 31 ARG B C 1
ATOM 3037 C C B ARG B 1 34 ? 91.711 21.112 -23.562 0.44 26.61 31 ARG B C 1
ATOM 3038 O O A ARG B 1 34 ? 91.259 21.865 -24.402 0.56 25.56 31 ARG B O 1
ATOM 3039 O O B ARG B 1 34 ? 91.308 21.764 -24.528 0.44 25.88 31 ARG B O 1
ATOM 3054 N N . GLN B 1 35 ? 91.108 20.009 -23.127 1.00 26.27 32 GLN B N 1
ATOM 3055 C CA . GLN B 1 35 ? 89.915 19.475 -23.766 1.00 26.04 32 GLN B CA 1
ATOM 3056 C C . GLN B 1 35 ? 88.677 19.848 -22.955 1.00 25.28 32 GLN B C 1
ATOM 3057 O O . GLN B 1 35 ? 88.689 19.807 -21.722 1.00 25.30 32 GLN B O 1
ATOM 3063 N N . HIS B 1 36 ? 87.623 20.234 -23.661 1.00 20.99 33 HIS B N 1
ATOM 3064 C CA . HIS B 1 36 ? 86.343 20.616 -23.081 1.00 19.50 33 HIS B CA 1
ATOM 3065 C C . HIS B 1 36 ? 85.262 19.764 -23.726 1.00 22.79 33 HIS B C 1
ATOM 3066 O O . HIS B 1 36 ? 85.206 19.680 -24.955 1.00 21.99 33 HIS B O 1
ATOM 3073 N N . PHE B 1 37 ? 84.387 19.172 -22.911 1.00 19.72 34 PHE B N 1
ATOM 3074 C CA . PHE B 1 37 ? 83.361 18.265 -23.395 1.00 19.85 34 PHE B CA 1
ATOM 3075 C C . PHE B 1 37 ? 81.987 18.795 -23.034 1.00 20.33 34 PHE B C 1
ATOM 3076 O O . PHE B 1 37 ? 81.768 19.283 -21.921 1.00 20.06 34 PHE B O 1
ATOM 3084 N N . TYR B 1 38 ? 81.065 18.682 -23.977 1.00 17.94 35 TYR B N 1
ATOM 3085 C CA . TYR B 1 38 ? 79.691 19.112 -23.763 1.00 19.02 35 TYR B CA 1
ATOM 3086 C C . TYR B 1 38 ? 78.782 18.073 -24.403 1.00 23.44 35 TYR B C 1
ATOM 3087 O O . TYR B 1 38 ? 79.009 17.673 -25.548 1.00 22.65 35 TYR B O 1
ATOM 3096 N N . GLU B 1 39 ? 77.743 17.661 -23.693 1.00 20.60 36 GLU B N 1
ATOM 3097 C CA . GLU B 1 39 ? 76.808 16.708 -24.270 1.00 21.01 36 GLU B CA 1
ATOM 3098 C C . GLU B 1 39 ? 75.393 17.204 -24.058 1.00 22.32 36 GLU B C 1
ATOM 3099 O O . GLU B 1 39 ? 75.108 17.879 -23.067 1.00 23.08 36 GLU B O 1
ATOM 3105 N N . PHE B 1 40 ? 74.507 16.848 -24.995 1.00 18.57 37 PHE B N 1
ATOM 3106 C CA . PHE B 1 40 ? 73.115 17.265 -24.971 1.00 21.04 37 PHE B CA 1
ATOM 3107 C C . PHE B 1 40 ? 72.227 16.088 -25.353 1.00 22.30 37 PHE B C 1
ATOM 3108 O O . PHE B 1 40 ? 72.540 15.347 -26.288 1.00 20.43 37 PHE B O 1
ATOM 3116 N N . GLY B 1 41 ? 71.102 15.933 -24.664 1.00 22.38 38 GLY B N 1
ATOM 3117 C CA . GLY B 1 41 ? 70.147 14.971 -25.190 1.00 20.65 38 GLY B CA 1
ATOM 3118 C C . GLY B 1 41 ? 70.540 13.515 -24.952 1.00 20.60 38 GLY B C 1
ATOM 3119 O O . GLY B 1 41 ? 71.290 13.175 -24.031 1.00 21.21 38 GLY B O 1
ATOM 3120 N N . VAL B 1 42 ? 70.016 12.641 -25.811 1.00 18.32 39 VAL B N 1
ATOM 3121 C CA . VAL B 1 42 ? 69.988 11.207 -25.523 1.00 17.86 39 VAL B CA 1
ATOM 3122 C C . VAL B 1 42 ? 70.509 10.397 -26.696 1.00 20.01 39 VAL B C 1
ATOM 3123 O O . VAL B 1 42 ? 70.408 10.799 -27.862 1.00 20.10 39 VAL B O 1
ATOM 3127 N N . VAL B 1 43 ? 71.032 9.210 -26.373 1.00 23.28 40 VAL B N 1
ATOM 3128 C CA . VAL B 1 43 ? 71.546 8.303 -27.390 1.00 23.84 40 VAL B CA 1
ATOM 3129 C C . VAL B 1 43 ? 70.435 7.564 -28.105 1.00 23.87 40 VAL B C 1
ATOM 3130 O O . VAL B 1 43 ? 70.656 7.018 -29.196 1.00 21.24 40 VAL B O 1
ATOM 3134 N N . SER B 1 44 ? 69.258 7.479 -27.494 1.00 23.21 41 SER B N 1
ATOM 3135 C CA . SER B 1 44 ? 68.163 6.697 -28.033 1.00 25.58 41 SER B CA 1
ATOM 3136 C C . SER B 1 44 ? 66.866 7.285 -27.505 1.00 28.25 41 SER B C 1
ATOM 3137 O O . SER B 1 44 ? 66.756 7.567 -26.307 1.00 28.50 41 SER B O 1
ATOM 3140 N N . LYS B 1 45 ? 65.900 7.485 -28.401 1.00 28.47 42 LYS B N 1
ATOM 3141 C CA . LYS B 1 45 ? 64.599 7.971 -27.969 1.00 29.41 42 LYS B CA 1
ATOM 3142 C C . LYS B 1 45 ? 63.897 6.966 -27.084 1.00 33.09 42 LYS B C 1
ATOM 3143 O O . LYS B 1 45 ? 63.043 7.352 -26.281 1.00 34.16 42 LYS B O 1
ATOM 3149 N N A GLN B 1 46 ? 64.240 5.680 -27.211 0.59 33.77 43 GLN B N 1
ATOM 3150 N N B GLN B 1 46 ? 64.222 5.677 -27.227 0.41 33.74 43 GLN B N 1
ATOM 3151 C CA A GLN B 1 46 ? 63.560 4.645 -26.444 0.59 35.10 43 GLN B CA 1
ATOM 3152 C CA B GLN B 1 46 ? 63.565 4.643 -26.436 0.41 35.07 43 GLN B CA 1
ATOM 3153 C C A GLN B 1 46 ? 64.114 4.533 -25.024 0.59 34.60 43 GLN B C 1
ATOM 3154 C C B GLN B 1 46 ? 64.119 4.582 -25.017 0.41 34.49 43 GLN B C 1
ATOM 3155 O O A GLN B 1 46 ? 63.344 4.484 -24.061 0.59 34.94 43 GLN B O 1
ATOM 3156 O O B GLN B 1 46 ? 63.355 4.624 -24.048 0.41 35.01 43 GLN B O 1
ATOM 3167 N N . THR B 1 47 ? 65.443 4.472 -24.867 1.00 32.70 44 THR B N 1
ATOM 3168 C CA . THR B 1 47 ? 66.008 4.344 -23.522 1.00 33.14 44 THR B CA 1
ATOM 3169 C C . THR B 1 47 ? 66.130 5.679 -22.815 1.00 32.44 44 THR B C 1
ATOM 3170 O O . THR B 1 47 ? 66.122 5.720 -21.580 1.00 33.42 44 THR B O 1
ATOM 3174 N N . GLN B 1 48 ? 66.253 6.765 -23.572 1.00 28.46 45 GLN B N 1
ATOM 3175 C CA . GLN B 1 48 ? 66.474 8.104 -23.019 1.00 29.59 45 GLN B CA 1
ATOM 3176 C C . GLN B 1 48 ? 67.787 8.191 -22.240 1.00 27.90 45 GLN B C 1
ATOM 3177 O O . GLN B 1 48 ? 67.979 9.111 -21.448 1.00 28.48 45 GLN B O 1
ATOM 3183 N N . ALA B 1 49 ? 68.717 7.259 -22.466 1.00 29.62 46 ALA B N 1
ATOM 3184 C CA . ALA B 1 49 ? 70.022 7.337 -21.814 1.00 29.03 46 ALA B CA 1
ATOM 3185 C C . ALA B 1 49 ? 70.812 8.529 -22.361 1.00 25.45 46 ALA B C 1
ATOM 3186 O O . ALA B 1 49 ? 70.740 8.827 -23.552 1.00 24.44 46 ALA B O 1
ATOM 3188 N N . PRO B 1 50 ? 71.558 9.237 -21.523 1.00 23.67 47 PRO B N 1
ATOM 3189 C CA . PRO B 1 50 ? 72.187 10.481 -21.974 1.00 23.15 47 PRO B CA 1
ATOM 3190 C C . PRO B 1 50 ? 73.411 10.228 -22.829 1.00 23.19 47 PRO B C 1
ATOM 3191 O O . PRO B 1 50 ? 74.136 9.248 -22.648 1.00 24.67 47 PRO B O 1
ATOM 3195 N N . VAL B 1 51 ? 73.612 11.136 -23.781 1.00 20.66 48 VAL B N 1
ATOM 3196 C CA . VAL B 1 51 ? 74.865 11.200 -24.532 1.00 20.11 48 VAL B CA 1
ATOM 3197 C C . VAL B 1 51 ? 76.012 11.465 -23.562 1.00 21.87 48 VAL B C 1
ATOM 3198 O O . VAL B 1 51 ? 75.881 12.261 -22.626 1.00 19.19 48 VAL B O 1
ATOM 3202 N N . THR B 1 52 ? 77.147 10.805 -23.787 1.00 20.98 49 THR B N 1
ATOM 3203 C CA . THR B 1 52 ? 78.373 11.091 -23.055 1.00 20.52 49 THR B CA 1
ATOM 3204 C C . THR B 1 52 ? 79.504 11.240 -24.058 1.00 21.81 49 THR B C 1
ATOM 3205 O O . THR B 1 52 ? 79.334 10.976 -25.249 1.00 20.87 49 THR B O 1
ATOM 3209 N N . ARG B 1 53 ? 80.675 11.663 -23.561 1.00 20.20 50 ARG B N 1
ATOM 3210 C CA . ARG B 1 53 ? 81.878 11.730 -24.386 1.00 20.47 50 ARG B CA 1
ATOM 3211 C C . ARG B 1 53 ? 82.356 10.361 -24.851 1.00 20.94 50 ARG B C 1
ATOM 3212 O O . ARG B 1 53 ? 83.273 10.303 -25.681 1.00 21.30 50 ARG B O 1
ATOM 3220 N N . ASP B 1 54 ? 81.784 9.273 -24.331 1.00 20.96 51 ASP B N 1
ATOM 3221 C CA . ASP B 1 54 ? 82.133 7.915 -24.742 1.00 22.92 51 ASP B CA 1
ATOM 3222 C C . ASP B 1 54 ? 81.043 7.252 -25.577 1.00 22.14 51 ASP B C 1
ATOM 3223 O O . ASP B 1 54 ? 81.160 6.068 -25.899 1.00 22.59 51 ASP B O 1
ATOM 3228 N N . THR B 1 55 ? 79.994 7.985 -25.932 1.00 20.15 52 THR B N 1
ATOM 3229 C CA . THR B 1 55 ? 78.992 7.483 -26.859 1.00 19.97 52 THR B CA 1
ATOM 3230 C C . THR B 1 55 ? 79.565 7.380 -28.268 1.00 19.48 52 THR B C 1
ATOM 3231 O O . THR B 1 55 ? 80.126 8.343 -28.789 1.00 21.00 52 THR B O 1
ATOM 3235 N N . LEU B 1 56 ? 79.387 6.219 -28.885 1.00 22.31 53 LEU B N 1
ATOM 3236 C CA . LEU B 1 56 ? 79.776 6.010 -30.270 1.00 21.26 53 LEU B CA 1
ATOM 3237 C C . LEU B 1 56 ? 78.715 6.557 -31.212 1.00 20.22 53 LEU B C 1
ATOM 3238 O O . LEU B 1 56 ? 77.532 6.218 -31.093 1.00 20.81 53 LEU B O 1
ATOM 3243 N N . PHE B 1 57 ? 79.148 7.395 -32.151 1.00 19.12 54 PHE B N 1
ATOM 3244 C CA . PHE B 1 57 ? 78.332 7.898 -33.251 1.00 18.56 54 PHE B CA 1
ATOM 3245 C C . PHE B 1 57 ? 78.944 7.490 -34.584 1.00 19.15 54 PHE B C 1
ATOM 3246 O O . PHE B 1 57 ? 80.159 7.338 -34.707 1.00 21.73 54 PHE B O 1
ATOM 3254 N N . GLU B 1 58 ? 78.109 7.400 -35.613 1.00 22.69 55 GLU B N 1
ATOM 3255 C CA . GLU B 1 58 ? 78.618 7.236 -36.968 1.00 21.78 55 GLU B CA 1
ATOM 3256 C C . GLU B 1 58 ? 79.156 8.567 -37.468 1.00 21.20 55 GLU B C 1
ATOM 3257 O O . GLU B 1 58 ? 78.440 9.572 -37.451 1.00 23.01 55 GLU B O 1
ATOM 3263 N N . ILE B 1 59 ? 80.410 8.580 -37.940 1.00 21.72 56 ILE B N 1
ATOM 3264 C CA . ILE B 1 59 ? 80.985 9.833 -38.420 1.00 24.19 56 ILE B CA 1
ATOM 3265 C C . ILE B 1 59 ? 80.854 10.004 -39.932 1.00 23.43 56 ILE B C 1
ATOM 3266 O O . ILE B 1 59 ? 81.239 11.055 -40.449 1.00 20.13 56 ILE B O 1
ATOM 3271 N N . GLY B 1 60 ? 80.333 9.006 -40.654 1.00 23.71 57 GLY B N 1
ATOM 3272 C CA . GLY B 1 60 ? 80.108 9.165 -42.086 1.00 21.71 57 GLY B CA 1
ATOM 3273 C C . GLY B 1 60 ? 81.395 9.500 -42.816 1.00 21.96 57 GLY B C 1
ATOM 3274 O O . GLY B 1 60 ? 82.461 8.944 -42.525 1.00 24.89 57 GLY B O 1
ATOM 3275 N N . SER B 1 61 ? 81.320 10.466 -43.740 1.00 20.20 58 SER B N 1
ATOM 3276 C CA . SER B 1 61 ? 82.496 10.770 -44.563 1.00 24.85 58 SER B CA 1
ATOM 3277 C C . SER B 1 61 ? 83.629 11.461 -43.813 1.00 25.18 58 SER B C 1
ATOM 3278 O O . SER B 1 61 ? 84.698 11.662 -44.417 1.00 24.86 58 SER B O 1
ATOM 3281 N N . VAL B 1 62 ? 83.482 11.791 -42.525 1.00 21.51 59 VAL B N 1
ATOM 3282 C CA . VAL B 1 62 ? 84.689 12.110 -41.770 1.00 21.99 59 VAL B CA 1
ATOM 3283 C C . VAL B 1 62 ? 85.629 10.902 -41.776 1.00 22.66 59 VAL B C 1
ATOM 3284 O O . VAL B 1 62 ? 86.854 11.062 -41.658 1.00 23.10 59 VAL B O 1
ATOM 3288 N N . SER B 1 63 ? 85.089 9.696 -42.015 1.00 20.89 60 SER B N 1
ATOM 3289 C CA . SER B 1 63 ? 85.936 8.515 -42.177 1.00 24.50 60 SER B CA 1
ATOM 3290 C C . SER B 1 63 ? 86.974 8.692 -43.283 1.00 23.89 60 SER B C 1
ATOM 3291 O O . SER B 1 63 ? 88.028 8.051 -43.243 1.00 25.40 60 SER B O 1
ATOM 3294 N N . LYS B 1 64 ? 86.694 9.528 -44.282 1.00 22.16 61 LYS B N 1
ATOM 3295 C CA . LYS B 1 64 ? 87.674 9.720 -45.344 1.00 21.61 61 LYS B CA 1
ATOM 3296 C C . LYS B 1 64 ? 88.979 10.331 -44.829 1.00 22.03 61 LYS B C 1
ATOM 3297 O O . LYS B 1 64 ? 90.020 10.146 -45.477 1.00 23.11 61 LYS B O 1
ATOM 3303 N N . THR B 1 65 ? 88.967 11.029 -43.674 1.00 20.49 62 THR B N 1
ATOM 3304 C CA . THR B 1 65 ? 90.230 11.524 -43.126 1.00 21.00 62 THR B CA 1
ATOM 3305 C C . THR B 1 65 ? 91.074 10.375 -42.574 1.00 20.08 62 THR B C 1
ATOM 3306 O O . THR B 1 65 ? 92.297 10.399 -42.688 1.00 22.57 62 THR B O 1
ATOM 3310 N N . PHE B 1 66 ? 90.432 9.343 -42.037 1.00 21.29 63 PHE B N 1
ATOM 3311 C CA . PHE B 1 66 ? 91.152 8.138 -41.625 1.00 23.35 63 PHE B CA 1
ATOM 3312 C C . PHE B 1 66 ? 91.635 7.327 -42.827 1.00 25.60 63 PHE B C 1
ATOM 3313 O O . PHE B 1 66 ? 92.763 6.829 -42.836 1.00 28.17 63 PHE B O 1
ATOM 3321 N N . THR B 1 67 ? 90.801 7.175 -43.855 1.00 25.78 64 THR B N 1
ATOM 3322 C CA . THR B 1 67 ? 91.284 6.497 -45.054 1.00 25.95 64 THR B CA 1
ATOM 3323 C C . THR B 1 67 ? 92.483 7.219 -45.656 1.00 28.14 64 THR B C 1
ATOM 3324 O O . THR B 1 67 ? 93.449 6.574 -46.088 1.00 26.53 64 THR B O 1
ATOM 3328 N N . ALA B 1 68 ? 92.453 8.560 -45.673 1.00 25.71 65 ALA B N 1
ATOM 3329 C CA . ALA B 1 68 ? 93.608 9.318 -46.158 1.00 26.16 65 ALA B CA 1
ATOM 3330 C C . ALA B 1 68 ? 94.827 9.093 -45.274 1.00 27.63 65 ALA B C 1
ATOM 3331 O O . ALA B 1 68 ? 95.964 9.084 -45.759 1.00 26.86 65 ALA B O 1
ATOM 3333 N N . THR B 1 69 ? 94.616 8.962 -43.965 1.00 25.43 66 THR B N 1
ATOM 3334 C CA . THR B 1 69 ? 95.747 8.669 -43.081 1.00 27.62 66 THR B CA 1
ATOM 3335 C C . THR B 1 69 ? 96.330 7.295 -43.392 1.00 27.36 66 THR B C 1
ATOM 3336 O O . THR B 1 69 ? 97.558 7.127 -43.435 1.00 27.82 66 THR B O 1
ATOM 3340 N N . LEU B 1 70 ? 95.466 6.308 -43.658 1.00 27.00 67 LEU B N 1
ATOM 3341 C CA . LEU B 1 70 ? 95.966 4.981 -44.023 1.00 28.51 67 LEU B CA 1
ATOM 3342 C C . LEU B 1 70 ? 96.733 5.018 -45.336 1.00 30.27 67 LEU B C 1
ATOM 3343 O O . LEU B 1 70 ? 97.777 4.367 -45.469 1.00 31.22 67 LEU B O 1
ATOM 3348 N N . ALA B 1 71 ? 96.248 5.784 -46.316 1.00 30.89 68 ALA B N 1
ATOM 3349 C CA . ALA B 1 71 ? 96.982 5.911 -47.571 1.00 30.47 68 ALA B CA 1
ATOM 3350 C C . ALA B 1 71 ? 98.316 6.594 -47.341 1.00 33.41 68 ALA B C 1
ATOM 3351 O O . ALA B 1 71 ? 99.331 6.204 -47.930 1.00 30.55 68 ALA B O 1
ATOM 3353 N N . GLY B 1 72 ? 98.335 7.611 -46.475 1.00 33.53 69 GLY B N 1
ATOM 3354 C CA . GLY B 1 72 ? 99.595 8.243 -46.120 1.00 31.61 69 GLY B CA 1
ATOM 3355 C C . GLY B 1 72 ? 100.511 7.314 -45.343 1.00 31.81 69 GLY B C 1
ATOM 3356 O O . GLY B 1 72 ? 101.729 7.327 -45.534 1.00 33.02 69 GLY B O 1
ATOM 3357 N N . TYR B 1 73 ? 99.937 6.477 -44.481 1.00 31.24 70 TYR B N 1
ATOM 3358 C CA . TYR B 1 73 ? 100.725 5.444 -43.813 1.00 33.38 70 TYR B CA 1
ATOM 3359 C C . TYR B 1 73 ? 101.361 4.506 -44.837 1.00 35.36 70 TYR B C 1
ATOM 3360 O O . TYR B 1 73 ? 102.564 4.237 -44.785 1.00 34.32 70 TYR B O 1
ATOM 3369 N N . ALA B 1 74 ? 100.575 4.037 -45.807 1.00 32.06 71 ALA B N 1
ATOM 3370 C CA . ALA B 1 74 ? 101.118 3.136 -46.822 1.00 36.68 71 ALA B CA 1
ATOM 3371 C C . ALA B 1 74 ? 102.197 3.820 -47.661 1.00 36.29 71 ALA B C 1
ATOM 3372 O O . ALA B 1 74 ? 103.204 3.193 -48.024 1.00 37.54 71 ALA B O 1
ATOM 3374 N N A ALA B 1 75 ? 101.997 5.095 -48.004 0.48 35.11 72 ALA B N 1
ATOM 3375 N N B ALA B 1 75 ? 102.027 5.115 -47.936 0.52 35.04 72 ALA B N 1
ATOM 3376 C CA A ALA B 1 75 ? 103.042 5.830 -48.712 0.48 36.75 72 ALA B CA 1
ATOM 3377 C CA B ALA B 1 75 ? 102.996 5.852 -48.745 0.52 36.70 72 ALA B CA 1
ATOM 3378 C C A ALA B 1 75 ? 104.269 6.031 -47.835 0.48 38.62 72 ALA B C 1
ATOM 3379 C C B ALA B 1 75 ? 104.325 6.020 -48.015 0.52 38.79 72 ALA B C 1
ATOM 3380 O O A ALA B 1 75 ? 105.383 6.183 -48.348 0.48 39.45 72 ALA B O 1
ATOM 3381 O O B ALA B 1 75 ? 105.379 5.640 -48.533 0.52 40.65 72 ALA B O 1
ATOM 3384 N N A THR B 1 76 ? 104.080 6.051 -46.516 0.48 38.38 73 THR B N 1
ATOM 3385 N N B THR B 1 76 ? 104.296 6.616 -46.818 0.52 37.97 73 THR B N 1
ATOM 3386 C CA A THR B 1 76 ? 105.212 6.162 -45.605 0.48 39.74 73 THR B CA 1
ATOM 3387 C CA B THR B 1 76 ? 105.530 6.865 -46.071 0.52 39.91 73 THR B CA 1
ATOM 3388 C C A THR B 1 76 ? 105.988 4.851 -45.539 0.48 40.68 73 THR B C 1
ATOM 3389 C C B THR B 1 76 ? 106.389 5.610 -45.964 0.52 40.74 73 THR B C 1
ATOM 3390 O O A THR B 1 76 ? 107.222 4.843 -45.604 0.48 43.16 73 THR B O 1
ATOM 3391 O O B THR B 1 76 ? 107.621 5.678 -46.073 0.52 43.82 73 THR B O 1
ATOM 3398 N N A ARG B 1 77 ? 105.278 3.725 -45.419 0.48 40.71 74 ARG B N 1
ATOM 3399 N N B ARG B 1 77 ? 105.754 4.454 -45.751 0.52 40.61 74 ARG B N 1
ATOM 3400 C CA A ARG B 1 77 ? 105.933 2.421 -45.390 0.48 42.11 74 ARG B CA 1
ATOM 3401 C CA B ARG B 1 77 ? 106.469 3.183 -45.735 0.52 42.46 74 ARG B CA 1
ATOM 3402 C C A ARG B 1 77 ? 106.490 2.011 -46.745 0.48 43.89 74 ARG B C 1
ATOM 3403 C C B ARG B 1 77 ? 107.079 2.847 -47.093 0.52 44.66 74 ARG B C 1
ATOM 3404 O O A ARG B 1 77 ? 107.164 0.976 -46.827 0.48 45.27 74 ARG B O 1
ATOM 3405 O O B ARG B 1 77 ? 108.068 2.105 -47.152 0.52 46.76 74 ARG B O 1
ATOM 3420 N N A GLY B 1 78 ? 106.232 2.788 -47.796 0.48 43.11 75 GLY B N 1
ATOM 3421 N N B GLY B 1 78 ? 106.526 3.384 -48.179 0.52 43.68 75 GLY B N 1
ATOM 3422 C CA A GLY B 1 78 ? 106.809 2.548 -49.101 0.48 43.02 75 GLY B CA 1
ATOM 3423 C CA B GLY B 1 78 ? 106.977 3.053 -49.517 0.52 43.19 75 GLY B CA 1
ATOM 3424 C C A GLY B 1 78 ? 106.113 1.501 -49.940 0.48 47.49 75 GLY B C 1
ATOM 3425 C C B GLY B 1 78 ? 106.293 1.859 -50.141 0.52 47.56 75 GLY B C 1
ATOM 3426 O O A GLY B 1 78 ? 106.608 1.175 -51.028 0.48 44.78 75 GLY B O 1
ATOM 3427 O O B GLY B 1 78 ? 106.772 1.352 -51.165 0.52 44.98 75 GLY B O 1
ATOM 3428 N N A VAL B 1 79 ? 104.993 0.946 -49.474 0.48 41.68 76 VAL B N 1
ATOM 3429 N N B VAL B 1 79 ? 105.201 1.378 -49.548 0.52 41.70 76 VAL B N 1
ATOM 3430 C CA A VAL B 1 79 ? 104.275 -0.029 -50.290 0.48 41.89 76 VAL B CA 1
ATOM 3431 C CA B VAL B 1 79 ? 104.478 0.239 -50.098 0.52 41.85 76 VAL B CA 1
ATOM 3432 C C A VAL B 1 79 ? 103.514 0.624 -51.430 0.48 43.75 76 VAL B C 1
ATOM 3433 C C B VAL B 1 79 ? 103.628 0.654 -51.295 0.52 43.80 76 VAL B C 1
ATOM 3434 O O A VAL B 1 79 ? 103.067 -0.082 -52.345 0.48 44.08 76 VAL B O 1
ATOM 3435 O O B VAL B 1 79 ? 103.244 -0.192 -52.113 0.52 44.65 76 VAL B O 1
ATOM 3442 N N . LEU B 1 80 ? 103.353 1.947 -51.419 1.00 39.88 77 LEU B N 1
ATOM 3443 C CA . LEU B 1 80 ? 102.678 2.565 -52.546 1.00 44.69 77 LEU B CA 1
ATOM 3444 C C . LEU B 1 80 ? 103.237 3.962 -52.739 1.00 42.75 77 LEU B C 1
ATOM 3445 O O . LEU B 1 80 ? 103.856 4.533 -51.841 1.00 42.67 77 LEU B O 1
ATOM 3450 N N . ASN B 1 81 ? 102.988 4.511 -53.920 1.00 42.85 78 ASN B N 1
ATOM 3451 C CA . ASN B 1 81 ? 103.295 5.899 -54.221 1.00 45.74 78 ASN B CA 1
ATOM 3452 C C . ASN B 1 81 ? 102.053 6.553 -54.794 1.00 43.09 78 ASN B C 1
ATOM 3453 O O . ASN B 1 81 ? 101.381 5.970 -55.646 1.00 39.84 78 ASN B O 1
ATOM 3458 N N . LEU B 1 82 ? 101.747 7.766 -54.331 1.00 43.60 79 LEU B N 1
ATOM 3459 C CA . LEU B 1 82 ? 100.503 8.404 -54.755 1.00 44.62 79 LEU B CA 1
ATOM 3460 C C . LEU B 1 82 ? 100.462 8.686 -56.248 1.00 42.87 79 LEU B C 1
ATOM 3461 O O . LEU B 1 82 ? 99.377 8.910 -56.788 1.00 40.12 79 LEU B O 1
ATOM 3466 N N . ASP B 1 83 ? 101.607 8.674 -56.933 1.00 41.55 80 ASP B N 1
ATOM 3467 C CA . ASP B 1 83 ? 101.599 8.816 -58.382 1.00 44.55 80 ASP B CA 1
ATOM 3468 C C . ASP B 1 83 ? 101.281 7.511 -59.099 1.00 42.93 80 ASP B C 1
ATOM 3469 O O . ASP B 1 83 ? 101.154 7.518 -60.324 1.00 42.49 80 ASP B O 1
ATOM 3474 N N . ASP B 1 84 ? 101.150 6.401 -58.376 1.00 41.46 81 ASP B N 1
ATOM 3475 C CA . ASP B 1 84 ? 100.933 5.114 -59.016 1.00 44.19 81 ASP B CA 1
ATOM 3476 C C . ASP B 1 84 ? 99.516 5.018 -59.574 1.00 41.61 81 ASP B C 1
ATOM 3477 O O . ASP B 1 84 ? 98.625 5.791 -59.222 1.00 38.58 81 ASP B O 1
ATOM 3482 N N . HIS B 1 85 ? 99.316 4.046 -60.449 1.00 43.10 82 HIS B N 1
ATOM 3483 C CA . HIS B 1 85 ? 98.008 3.795 -61.014 1.00 44.70 82 HIS B CA 1
ATOM 3484 C C . HIS B 1 85 ? 97.384 2.558 -60.376 1.00 42.61 82 HIS B C 1
ATOM 3485 O O . HIS B 1 85 ? 98.090 1.688 -59.857 1.00 42.95 82 HIS B O 1
ATOM 3492 N N . PRO B 1 86 ? 96.053 2.469 -60.360 1.00 41.96 83 PRO B N 1
ATOM 3493 C CA . PRO B 1 86 ? 95.388 1.334 -59.690 1.00 40.77 83 PRO B CA 1
ATOM 3494 C C . PRO B 1 86 ? 95.812 -0.035 -60.190 1.00 39.99 83 PRO B C 1
ATOM 3495 O O . PRO B 1 86 ? 95.825 -0.995 -59.407 1.00 42.24 83 PRO B O 1
ATOM 3499 N N . GLY B 1 87 ? 96.158 -0.156 -61.469 1.00 41.66 84 GLY B N 1
ATOM 3500 C CA . GLY B 1 87 ? 96.459 -1.456 -62.036 1.00 43.50 84 GLY B CA 1
ATOM 3501 C C . GLY B 1 87 ? 97.738 -2.074 -61.521 1.00 44.69 84 GLY B C 1
ATOM 3502 O O . GLY B 1 87 ? 97.935 -3.283 -61.682 1.00 46.09 84 GLY B O 1
ATOM 3503 N N . ARG B 1 88 ? 98.619 -1.267 -60.928 1.00 44.35 85 ARG B N 1
ATOM 3504 C CA . ARG B 1 88 ? 99.813 -1.800 -60.277 1.00 46.81 85 ARG B CA 1
ATOM 3505 C C . ARG B 1 88 ? 99.456 -2.638 -59.053 1.00 45.15 85 ARG B C 1
ATOM 3506 O O . ARG B 1 88 ? 100.201 -3.557 -58.686 1.00 47.17 85 ARG B O 1
ATOM 3514 N N . TYR B 1 89 ? 98.318 -2.355 -58.428 1.00 42.59 86 TYR B N 1
ATOM 3515 C CA . TYR B 1 89 ? 97.882 -3.064 -57.231 1.00 41.76 86 TYR B CA 1
ATOM 3516 C C . TYR B 1 89 ? 96.726 -4.022 -57.480 1.00 50.55 86 TYR B C 1
ATOM 3517 O O . TYR B 1 89 ? 96.701 -5.111 -56.900 1.00 42.35 86 TYR B O 1
ATOM 3526 N N . LEU B 1 90 ? 95.799 -3.667 -58.368 1.00 45.27 87 LEU B N 1
ATOM 3527 C CA . LEU B 1 90 ? 94.673 -4.524 -58.738 1.00 43.89 87 LEU B CA 1
ATOM 3528 C C . LEU B 1 90 ? 94.811 -4.917 -60.205 1.00 45.82 87 LEU B C 1
ATOM 3529 O O . LEU B 1 90 ? 94.391 -4.155 -61.094 1.00 44.52 87 LEU B O 1
ATOM 3534 N N . PRO B 1 91 ? 95.405 -6.078 -60.510 1.00 48.00 88 PRO B N 1
ATOM 3535 C CA . PRO B 1 91 ? 95.712 -6.404 -61.919 1.00 48.13 88 PRO B CA 1
ATOM 3536 C C . PRO B 1 91 ? 94.506 -6.389 -62.840 1.00 47.21 88 PRO B C 1
ATOM 3537 O O . PRO B 1 91 ? 94.665 -6.167 -64.049 1.00 48.38 88 PRO B O 1
ATOM 3541 N N . ALA B 1 92 ? 93.304 -6.626 -62.312 1.00 46.00 89 ALA B N 1
ATOM 3542 C CA . ALA B 1 92 ? 92.112 -6.620 -63.149 1.00 54.62 89 ALA B CA 1
ATOM 3543 C C . ALA B 1 92 ? 91.811 -5.241 -63.724 1.00 53.58 89 ALA B C 1
ATOM 3544 O O . ALA B 1 92 ? 91.081 -5.144 -64.717 1.00 45.51 89 ALA B O 1
ATOM 3546 N N . LEU B 1 93 ? 92.359 -4.178 -63.139 1.00 43.69 90 LEU B N 1
ATOM 3547 C CA . LEU B 1 93 ? 92.096 -2.826 -63.619 1.00 46.11 90 LEU B CA 1
ATOM 3548 C C . LEU B 1 93 ? 93.171 -2.295 -64.554 1.00 44.17 90 LEU B C 1
ATOM 3549 O O . LEU B 1 93 ? 93.035 -1.174 -65.049 1.00 44.54 90 LEU B O 1
ATOM 3554 N N . ALA B 1 94 ? 94.237 -3.054 -64.804 1.00 45.74 91 ALA B N 1
ATOM 3555 C CA . ALA B 1 94 ? 95.280 -2.580 -65.705 1.00 51.12 91 ALA B CA 1
ATOM 3556 C C . ALA B 1 94 ? 94.715 -2.323 -67.099 1.00 51.91 91 ALA B C 1
ATOM 3557 O O . ALA B 1 94 ? 93.986 -3.151 -67.654 1.00 53.37 91 ALA B O 1
ATOM 3559 N N . GLY B 1 95 ? 95.048 -1.167 -67.664 1.00 51.35 92 GLY B N 1
ATOM 3560 C CA . GLY B 1 95 ? 94.694 -0.872 -69.036 1.00 53.73 92 GLY B CA 1
ATOM 3561 C C . GLY B 1 95 ? 93.263 -0.440 -69.266 1.00 53.21 92 GLY B C 1
ATOM 3562 O O . GLY B 1 95 ? 92.874 -0.254 -70.424 1.00 56.66 92 GLY B O 1
ATOM 3563 N N . THR B 1 96 ? 92.468 -0.298 -68.214 1.00 50.62 93 THR B N 1
ATOM 3564 C CA . THR B 1 96 ? 91.123 0.243 -68.248 1.00 50.19 93 THR B CA 1
ATOM 3565 C C . THR B 1 96 ? 91.164 1.765 -68.169 1.00 50.61 93 THR B C 1
ATOM 3566 O O . THR B 1 96 ? 92.157 2.348 -67.713 1.00 48.63 93 THR B O 1
ATOM 3570 N N . PRO B 1 97 ? 90.090 2.446 -68.594 1.00 49.08 94 PRO B N 1
ATOM 3571 C CA . PRO B 1 97 ? 90.112 3.918 -68.557 1.00 48.51 94 PRO B CA 1
ATOM 3572 C C . PRO B 1 97 ? 90.371 4.505 -67.180 1.00 45.57 94 PRO B C 1
ATOM 3573 O O . PRO B 1 97 ? 91.106 5.495 -67.078 1.00 46.22 94 PRO B O 1
ATOM 3577 N N . ILE B 1 98 ? 89.798 3.934 -66.113 1.00 43.36 95 ILE B N 1
ATOM 3578 C CA . ILE B 1 98 ? 90.054 4.477 -64.779 1.00 43.53 95 ILE B CA 1
ATOM 3579 C C . ILE B 1 98 ? 91.525 4.348 -64.411 1.00 44.38 95 ILE B C 1
ATOM 3580 O O . ILE B 1 98 ? 92.015 5.090 -63.551 1.00 45.69 95 ILE B O 1
ATOM 3585 N N . ASP B 1 99 ? 92.258 3.435 -65.058 1.00 40.36 96 ASP B N 1
ATOM 3586 C CA . ASP B 1 99 ? 93.674 3.265 -64.757 1.00 41.29 96 ASP B CA 1
ATOM 3587 C C . ASP B 1 99 ? 94.515 4.442 -65.239 1.00 45.91 96 ASP B C 1
ATOM 3588 O O . ASP B 1 99 ? 95.709 4.492 -64.927 1.00 45.86 96 ASP B O 1
ATOM 3593 N N . ARG B 1 100 ? 93.932 5.384 -65.992 1.00 44.88 97 ARG B N 1
ATOM 3594 C CA . ARG B 1 100 ? 94.638 6.618 -66.321 1.00 46.10 97 ARG B CA 1
ATOM 3595 C C . ARG B 1 100 ? 94.801 7.510 -65.103 1.00 44.55 97 ARG B C 1
ATOM 3596 O O . ARG B 1 100 ? 95.703 8.353 -65.076 1.00 48.25 97 ARG B O 1
ATOM 3604 N N . ALA B 1 101 ? 93.932 7.351 -64.114 1.00 40.85 98 ALA B N 1
ATOM 3605 C CA . ALA B 1 101 ? 93.997 8.126 -62.886 1.00 39.32 98 ALA B CA 1
ATOM 3606 C C . ALA B 1 101 ? 95.129 7.633 -61.992 1.00 41.32 98 ALA B C 1
ATOM 3607 O O . ALA B 1 101 ? 95.521 6.463 -62.031 1.00 43.28 98 ALA B O 1
ATOM 3609 N N . GLU B 1 102 ? 95.660 8.544 -61.193 1.00 37.94 99 GLU B N 1
ATOM 3610 C CA . GLU B 1 102 ? 96.626 8.213 -60.155 1.00 44.10 99 GLU B CA 1
ATOM 3611 C C . GLU B 1 102 ? 95.919 8.066 -58.811 1.00 40.55 99 GLU B C 1
ATOM 3612 O O . GLU B 1 102 ? 94.801 8.545 -58.621 1.00 38.27 99 GLU B O 1
ATOM 3618 N N . LEU B 1 103 ? 96.572 7.362 -57.878 1.00 37.76 100 LEU B N 1
ATOM 3619 C CA . LEU B 1 103 ? 95.972 7.217 -56.552 1.00 36.76 100 LEU B CA 1
ATOM 3620 C C . LEU B 1 103 ? 95.633 8.584 -55.959 1.00 33.95 100 LEU B C 1
ATOM 3621 O O . LEU B 1 103 ? 94.589 8.751 -55.317 1.00 31.64 100 LEU B O 1
ATOM 3626 N N . ARG B 1 104 ? 96.491 9.583 -56.197 1.00 36.69 101 ARG B N 1
ATOM 3627 C CA . ARG B 1 104 ? 96.224 10.940 -55.716 1.00 35.78 101 ARG B CA 1
ATOM 3628 C C . ARG B 1 104 ? 94.896 11.465 -56.231 1.00 37.56 101 ARG B C 1
ATOM 3629 O O . ARG B 1 104 ? 94.176 12.172 -55.512 1.00 38.25 101 ARG B O 1
ATOM 3637 N N . ASN B 1 105 ? 94.568 11.157 -57.491 1.00 35.60 102 ASN B N 1
ATOM 3638 C CA . ASN B 1 105 ? 93.297 11.607 -58.039 1.00 35.11 102 ASN B CA 1
ATOM 3639 C C . ASN B 1 105 ? 92.137 10.952 -57.305 1.00 33.02 102 ASN B C 1
ATOM 3640 O O . ASN B 1 105 ? 91.135 11.609 -57.016 1.00 31.55 102 ASN B O 1
ATOM 3645 N N . LEU B 1 106 ? 92.257 9.657 -56.987 1.00 31.86 103 LEU B N 1
ATOM 3646 C CA . LEU B 1 106 ? 91.190 8.997 -56.239 1.00 32.03 103 LEU B CA 1
ATOM 3647 C C . LEU B 1 106 ? 90.962 9.684 -54.900 1.00 30.73 103 LEU B C 1
ATOM 3648 O O . LEU B 1 106 ? 89.817 9.832 -54.452 1.00 30.17 103 LEU B O 1
ATOM 3653 N N . GLY B 1 107 ? 92.048 10.115 -54.251 1.00 30.95 104 GLY B N 1
ATOM 3654 C CA . GLY B 1 107 ? 91.956 10.706 -52.924 1.00 31.11 104 GLY B CA 1
ATOM 3655 C C . GLY B 1 107 ? 91.437 12.129 -52.901 1.00 31.75 104 GLY B C 1
ATOM 3656 O O . GLY B 1 107 ? 91.039 12.612 -51.837 1.00 32.61 104 GLY B O 1
ATOM 3657 N N . THR B 1 108 ? 91.448 12.814 -54.044 1.00 30.91 105 THR B N 1
ATOM 3658 C CA . THR B 1 108 ? 90.992 14.195 -54.168 1.00 31.20 105 THR B CA 1
ATOM 3659 C C . THR B 1 108 ? 89.738 14.333 -55.038 1.00 31.90 105 THR B C 1
ATOM 3660 O O . THR B 1 108 ? 89.368 15.455 -55.401 1.00 28.06 105 THR B O 1
ATOM 3664 N N . TYR B 1 109 ? 89.077 13.219 -55.375 1.00 32.19 106 TYR B N 1
ATOM 3665 C CA . TYR B 1 109 ? 87.847 13.192 -56.189 1.00 32.72 106 TYR B CA 1
ATOM 3666 C C . TYR B 1 109 ? 88.059 13.774 -57.585 1.00 33.20 106 TYR B C 1
ATOM 3667 O O . TYR B 1 109 ? 87.121 14.307 -58.192 1.00 30.76 106 TYR B O 1
ATOM 3676 N N . THR B 1 110 ? 89.280 13.662 -58.113 1.00 33.34 107 THR B N 1
ATOM 3677 C CA . THR B 1 110 ? 89.611 14.166 -59.444 1.00 33.30 107 THR B CA 1
ATOM 3678 C C . THR B 1 110 ? 89.980 13.044 -60.424 1.00 35.30 107 THR B C 1
ATOM 3679 O O . THR B 1 110 ? 90.729 13.274 -61.373 1.00 39.14 107 THR B O 1
ATOM 3683 N N . ALA B 1 111 ? 89.453 11.830 -60.228 1.00 34.03 108 ALA B N 1
ATOM 3684 C CA . ALA B 1 111 ? 89.893 10.692 -61.032 1.00 35.10 108 ALA B CA 1
ATOM 3685 C C . ALA B 1 111 ? 89.180 10.573 -62.372 1.00 39.70 108 ALA B C 1
ATOM 3686 O O . ALA B 1 111 ? 89.601 9.759 -63.203 1.00 46.97 108 ALA B O 1
ATOM 3688 N N . GLY B 1 112 ? 88.147 11.367 -62.620 1.00 37.32 109 GLY B N 1
ATOM 3689 C CA . GLY B 1 112 ? 87.493 11.347 -63.912 1.00 37.69 109 GLY B CA 1
ATOM 3690 C C . GLY B 1 112 ? 85.986 11.284 -63.854 1.00 40.59 109 GLY B C 1
ATOM 3691 O O . GLY B 1 112 ? 85.343 10.821 -64.803 1.00 45.01 109 GLY B O 1
ATOM 3692 N N . GLY B 1 113 ? 85.401 11.772 -62.762 1.00 39.65 110 GLY B N 1
ATOM 3693 C CA . GLY B 1 113 ? 83.957 11.835 -62.658 1.00 37.81 110 GLY B CA 1
ATOM 3694 C C . GLY B 1 113 ? 83.308 10.600 -62.086 1.00 37.34 110 GLY B C 1
ATOM 3695 O O . GLY B 1 113 ? 82.132 10.350 -62.369 1.00 41.51 110 GLY B O 1
ATOM 3696 N N . LEU B 1 114 ? 84.045 9.794 -61.334 1.00 35.74 111 LEU B N 1
ATOM 3697 C CA . LEU B 1 114 ? 83.410 8.783 -60.507 1.00 34.68 111 LEU B CA 1
ATOM 3698 C C . LEU B 1 114 ? 82.276 9.429 -59.712 1.00 35.08 111 LEU B C 1
ATOM 3699 O O . LEU B 1 114 ? 82.432 10.551 -59.217 1.00 36.03 111 LEU B O 1
ATOM 3704 N N . PRO B 1 115 ? 81.129 8.778 -59.595 1.00 34.27 112 PRO B N 1
ATOM 3705 C CA . PRO B 1 115 ? 79.952 9.428 -59.015 1.00 33.27 112 PRO B CA 1
ATOM 3706 C C . PRO B 1 115 ? 79.986 9.458 -57.491 1.00 33.07 112 PRO B C 1
ATOM 3707 O O . PRO B 1 115 ? 80.834 8.852 -56.838 1.00 30.21 112 PRO B O 1
ATOM 3711 N N . LEU B 1 116 ? 78.999 10.164 -56.928 1.00 30.91 113 LEU B N 1
ATOM 3712 C CA . LEU B 1 116 ? 78.875 10.249 -55.474 1.00 30.42 113 LEU B CA 1
ATOM 3713 C C . LEU B 1 116 ? 78.780 8.860 -54.844 1.00 33.39 113 LEU B C 1
ATOM 3714 O O . LEU B 1 116 ? 79.475 8.564 -53.866 1.00 30.10 113 LEU B O 1
ATOM 3719 N N . GLN B 1 117 ? 77.929 7.990 -55.404 1.00 35.37 114 GLN B N 1
ATOM 3720 C CA . GLN B 1 117 ? 77.689 6.650 -54.889 1.00 35.69 114 GLN B CA 1
ATOM 3721 C C . GLN B 1 117 ? 77.827 5.626 -56.010 1.00 35.44 114 GLN B C 1
ATOM 3722 O O . GLN B 1 117 ? 77.628 5.951 -57.184 1.00 36.46 114 GLN B O 1
ATOM 3728 N N . PHE B 1 118 ? 78.157 4.382 -55.639 1.00 34.52 115 PHE B N 1
ATOM 3729 C CA . PHE B 1 118 ? 78.060 3.274 -56.587 1.00 36.14 115 PHE B CA 1
ATOM 3730 C C . PHE B 1 118 ? 76.622 3.158 -57.086 1.00 38.25 115 PHE B C 1
ATOM 3731 O O . PHE B 1 118 ? 75.680 3.472 -56.353 1.00 37.63 115 PHE B O 1
ATOM 3739 N N . PRO B 1 119 ? 76.418 2.682 -58.314 1.00 41.25 116 PRO B N 1
ATOM 3740 C CA . PRO B 1 119 ? 75.061 2.321 -58.734 1.00 43.48 116 PRO B CA 1
ATOM 3741 C C . PRO B 1 119 ? 74.518 1.226 -57.832 1.00 43.47 116 PRO B C 1
ATOM 3742 O O . PRO B 1 119 ? 75.272 0.433 -57.270 1.00 38.74 116 PRO B O 1
ATOM 3746 N N . GLU B 1 120 ? 73.189 1.170 -57.714 1.00 48.86 117 GLU B N 1
ATOM 3747 C CA . GLU B 1 120 ? 72.565 0.161 -56.860 1.00 55.06 117 GLU B CA 1
ATOM 3748 C C . GLU B 1 120 ? 72.913 -1.263 -57.271 1.00 55.20 117 GLU B C 1
ATOM 3749 O O . GLU B 1 120 ? 72.837 -2.172 -56.438 1.00 55.29 117 GLU B O 1
ATOM 3755 N N . SER B 1 121 ? 73.299 -1.482 -58.527 1.00 54.74 118 SER B N 1
ATOM 3756 C CA . SER B 1 121 ? 73.641 -2.823 -58.978 1.00 55.59 118 SER B CA 1
ATOM 3757 C C . SER B 1 121 ? 74.962 -3.335 -58.407 1.00 52.64 118 SER B C 1
ATOM 3758 O O . SER B 1 121 ? 75.246 -4.531 -58.529 1.00 52.55 118 SER B O 1
ATOM 3761 N N . VAL B 1 122 ? 75.776 -2.481 -57.797 1.00 49.22 119 VAL B N 1
ATOM 3762 C CA . VAL B 1 122 ? 77.076 -2.896 -57.282 1.00 46.96 119 VAL B CA 1
ATOM 3763 C C . VAL B 1 122 ? 76.914 -3.242 -55.804 1.00 46.97 119 VAL B C 1
ATOM 3764 O O . VAL B 1 122 ? 76.751 -2.355 -54.958 1.00 45.35 119 VAL B O 1
ATOM 3768 N N . THR B 1 123 ? 76.960 -4.545 -55.490 1.00 49.14 120 THR B N 1
ATOM 3769 C CA . THR B 1 123 ? 76.687 -5.028 -54.144 1.00 49.49 120 THR B CA 1
ATOM 3770 C C . THR B 1 123 ? 77.748 -5.967 -53.589 1.00 50.16 120 THR B C 1
ATOM 3771 O O . THR B 1 123 ? 77.613 -6.398 -52.443 1.00 52.24 120 THR B O 1
ATOM 3775 N N . ASP B 1 124 ? 78.782 -6.313 -54.354 1.00 48.56 121 ASP B N 1
ATOM 3776 C CA . ASP B 1 124 ? 79.878 -7.109 -53.818 1.00 48.23 121 ASP B CA 1
ATOM 3777 C C . ASP B 1 124 ? 81.156 -6.749 -54.568 1.00 46.30 121 ASP B C 1
ATOM 3778 O O . ASP B 1 124 ? 81.154 -5.911 -55.471 1.00 44.37 121 ASP B O 1
ATOM 3783 N N . ASP B 1 125 ? 82.257 -7.400 -54.188 1.00 48.03 122 ASP B N 1
ATOM 3784 C CA . ASP B 1 125 ? 83.566 -7.010 -54.688 1.00 50.41 122 ASP B CA 1
ATOM 3785 C C . ASP B 1 125 ? 83.825 -7.488 -56.107 1.00 50.84 122 ASP B C 1
ATOM 3786 O O . ASP B 1 125 ? 84.652 -6.888 -56.807 1.00 48.87 122 ASP B O 1
ATOM 3791 N N . GLU B 1 126 ? 83.137 -8.547 -56.542 1.00 51.50 123 GLU B N 1
ATOM 3792 C CA . GLU B 1 126 ? 83.193 -8.951 -57.937 1.00 52.78 123 GLU B CA 1
ATOM 3793 C C . GLU B 1 126 ? 82.524 -7.905 -58.821 1.00 51.21 123 GLU B C 1
ATOM 3794 O O . GLU B 1 126 ? 83.063 -7.511 -59.865 1.00 48.20 123 GLU B O 1
ATOM 3800 N N . GLN B 1 127 ? 81.349 -7.429 -58.399 1.00 48.74 124 GLN B N 1
ATOM 3801 C CA . GLN B 1 127 ? 80.660 -6.366 -59.114 1.00 46.78 124 GLN B CA 1
ATOM 3802 C C . GLN B 1 127 ? 81.408 -5.042 -59.015 1.00 42.03 124 GLN B C 1
ATOM 3803 O O . GLN B 1 127 ? 81.321 -4.209 -59.926 1.00 41.72 124 GLN B O 1
ATOM 3817 N N . ILE B 1 129 ? 84.771 -4.670 -58.913 1.00 42.27 126 ILE B N 1
ATOM 3818 C CA . ILE B 1 129 ? 85.852 -4.744 -59.899 1.00 44.03 126 ILE B CA 1
ATOM 3819 C C . ILE B 1 129 ? 85.301 -4.530 -61.301 1.00 42.40 126 ILE B C 1
ATOM 3820 O O . ILE B 1 129 ? 85.847 -3.753 -62.094 1.00 41.51 126 ILE B O 1
ATOM 3825 N N . ALA B 1 130 ? 84.198 -5.208 -61.624 1.00 45.28 127 ALA B N 1
ATOM 3826 C CA . ALA B 1 130 ? 83.624 -5.076 -62.957 1.00 46.69 127 ALA B CA 1
ATOM 3827 C C . ALA B 1 130 ? 83.111 -3.662 -63.197 1.00 44.72 127 ALA B C 1
ATOM 3828 O O . ALA B 1 130 ? 83.213 -3.138 -64.312 1.00 45.49 127 ALA B O 1
ATOM 3830 N N . TYR B 1 131 ? 82.563 -3.025 -62.162 1.00 42.43 128 TYR B N 1
ATOM 3831 C CA . TYR B 1 131 ? 82.156 -1.630 -62.292 1.00 41.83 128 TYR B CA 1
ATOM 3832 C C . TYR B 1 131 ? 83.337 -0.747 -62.678 1.00 41.06 128 TYR B C 1
ATOM 3833 O O . TYR B 1 131 ? 83.243 0.072 -63.601 1.00 39.38 128 TYR B O 1
ATOM 3842 N N . PHE B 1 132 ? 84.458 -0.882 -61.964 1.00 38.93 129 PHE B N 1
ATOM 3843 C CA . PHE B 1 132 ? 85.606 -0.041 -62.286 1.00 39.93 129 PHE B CA 1
ATOM 3844 C C . PHE B 1 132 ? 86.200 -0.396 -63.643 1.00 40.48 129 PHE B C 1
ATOM 3845 O O . PHE B 1 132 ? 86.699 0.495 -64.339 1.00 41.04 129 PHE B O 1
ATOM 3853 N N . GLN B 1 133 ? 86.165 -1.681 -64.036 1.00 41.03 130 GLN B N 1
ATOM 3854 C CA . GLN B 1 133 ? 86.664 -2.070 -65.356 1.00 40.92 130 GLN B CA 1
ATOM 3855 C C . GLN B 1 133 ? 85.895 -1.380 -66.470 1.00 43.97 130 GLN B C 1
ATOM 3856 O O . GLN B 1 133 ? 86.475 -1.038 -67.510 1.00 43.46 130 GLN B O 1
ATOM 3862 N N . GLN B 1 134 ? 84.594 -1.176 -66.278 1.00 43.17 131 GLN B N 1
ATOM 3863 C CA . GLN B 1 134 ? 83.703 -0.687 -67.321 1.00 49.29 131 GLN B CA 1
ATOM 3864 C C . GLN B 1 134 ? 83.443 0.808 -67.229 1.00 47.44 131 GLN B C 1
ATOM 3865 O O . GLN B 1 134 ? 82.768 1.360 -68.100 1.00 45.80 131 GLN B O 1
ATOM 3871 N N . PHE B 1 135 ? 83.954 1.469 -66.197 1.00 43.55 132 PHE B N 1
ATOM 3872 C CA . PHE B 1 135 ? 83.678 2.884 -65.993 1.00 43.76 132 PHE B CA 1
ATOM 3873 C C . PHE B 1 135 ? 84.334 3.716 -67.089 1.00 46.09 132 PHE B C 1
ATOM 3874 O O . PHE B 1 135 ? 85.518 3.544 -67.393 1.00 45.37 132 PHE B O 1
ATOM 3882 N N . GLN B 1 136 ? 83.564 4.631 -67.670 1.00 47.73 133 GLN B N 1
ATOM 3883 C CA . GLN B 1 136 ? 84.051 5.532 -68.710 1.00 50.00 133 GLN B CA 1
ATOM 3884 C C . GLN B 1 136 ? 84.160 6.939 -68.144 1.00 50.97 133 GLN B C 1
ATOM 3885 O O . GLN B 1 136 ? 83.125 7.581 -67.905 1.00 50.81 133 GLN B O 1
ATOM 3891 N N . PRO B 1 137 ? 85.363 7.458 -67.905 1.00 52.44 134 PRO B N 1
ATOM 3892 C CA . PRO B 1 137 ? 85.477 8.786 -67.293 1.00 52.07 134 PRO B CA 1
ATOM 3893 C C . PRO B 1 137 ? 84.929 9.873 -68.203 1.00 53.10 134 PRO B C 1
ATOM 3894 O O . PRO B 1 137 ? 85.089 9.836 -69.425 1.00 53.38 134 PRO B O 1
ATOM 3898 N N . VAL B 1 138 ? 84.249 10.840 -67.586 1.00 54.65 135 VAL B N 1
ATOM 3899 C CA . VAL B 1 138 ? 83.653 11.940 -68.334 1.00 59.75 135 VAL B CA 1
ATOM 3900 C C . VAL B 1 138 ? 84.613 13.105 -68.506 1.00 62.89 135 VAL B C 1
ATOM 3901 O O . VAL B 1 138 ? 84.317 14.029 -69.277 1.00 64.25 135 VAL B O 1
ATOM 3905 N N . THR B 1 139 ? 85.755 13.093 -67.823 1.00 61.86 136 THR B N 1
ATOM 3906 C CA . THR B 1 139 ? 86.783 14.089 -68.080 1.00 63.65 136 THR B CA 1
ATOM 3907 C C . THR B 1 139 ? 88.138 13.524 -67.693 1.00 57.37 136 THR B C 1
ATOM 3908 O O . THR B 1 139 ? 88.236 12.445 -67.108 1.00 53.25 136 THR B O 1
ATOM 3912 N N . ALA B 1 140 ? 89.188 14.275 -68.029 1.00 56.84 137 ALA B N 1
ATOM 3913 C CA . ALA B 1 140 ? 90.546 13.830 -67.776 1.00 54.43 137 ALA B CA 1
ATOM 3914 C C . ALA B 1 140 ? 90.876 13.980 -66.293 1.00 49.76 137 ALA B C 1
ATOM 3915 O O . ALA B 1 140 ? 90.331 14.854 -65.614 1.00 45.17 137 ALA B O 1
ATOM 3917 N N . PRO B 1 141 ? 91.749 13.127 -65.766 1.00 50.76 138 PRO B N 1
ATOM 3918 C CA . PRO B 1 141 ? 92.057 13.187 -64.334 1.00 47.67 138 PRO B CA 1
ATOM 3919 C C . PRO B 1 141 ? 92.703 14.510 -63.952 1.00 46.00 138 PRO B C 1
ATOM 3920 O O . PRO B 1 141 ? 93.447 15.113 -64.728 1.00 46.83 138 PRO B O 1
ATOM 3924 N N . GLY B 1 142 ? 92.389 14.967 -62.737 1.00 42.78 139 GLY B N 1
ATOM 3925 C CA . GLY B 1 142 ? 92.955 16.178 -62.181 1.00 43.45 139 GLY B CA 1
ATOM 3926 C C . GLY B 1 142 ? 92.292 17.474 -62.598 1.00 45.80 139 GLY B C 1
ATOM 3927 O O . GLY B 1 142 ? 92.740 18.544 -62.162 1.00 46.53 139 GLY B O 1
ATOM 3928 N N . LYS B 1 143 ? 91.242 17.426 -63.416 1.00 45.00 140 LYS B N 1
ATOM 3929 C CA . LYS B 1 143 ? 90.647 18.650 -63.943 1.00 47.78 140 LYS B CA 1
ATOM 3930 C C . LYS B 1 143 ? 89.359 19.052 -63.241 1.00 45.35 140 LYS B C 1
ATOM 3931 O O . LYS B 1 143 ? 89.090 20.250 -63.107 1.00 40.81 140 LYS B O 1
ATOM 3937 N N . ILE B 1 144 ? 88.545 18.097 -62.805 1.00 41.34 141 ILE B N 1
ATOM 3938 C CA . ILE B 1 144 ? 87.301 18.434 -62.132 1.00 41.49 141 ILE B CA 1
ATOM 3939 C C . ILE B 1 144 ? 87.196 17.596 -60.872 1.00 38.47 141 ILE B C 1
ATOM 3940 O O . ILE B 1 144 ? 87.642 16.442 -60.817 1.00 38.20 141 ILE B O 1
ATOM 3945 N N . ARG B 1 145 ? 86.585 18.195 -59.856 1.00 34.74 142 ARG B N 1
ATOM 3946 C CA . ARG B 1 145 ? 86.357 17.545 -58.577 1.00 31.21 142 ARG B CA 1
ATOM 3947 C C . ARG B 1 145 ? 84.900 17.120 -58.507 1.00 35.94 142 ARG B C 1
ATOM 3948 O O . ARG B 1 145 ? 84.002 17.955 -58.648 1.00 38.13 142 ARG B O 1
ATOM 3956 N N . GLN B 1 146 ? 84.663 15.829 -58.302 1.00 31.41 143 GLN B N 1
ATOM 3957 C CA . GLN B 1 146 ? 83.307 15.310 -58.164 1.00 30.35 143 GLN B CA 1
ATOM 3958 C C . GLN B 1 146 ? 83.310 14.445 -56.917 1.00 31.11 143 GLN B C 1
ATOM 3959 O O . GLN B 1 146 ? 83.886 13.348 -56.918 1.00 31.24 143 GLN B O 1
ATOM 3965 N N . TYR B 1 147 ? 82.691 14.951 -55.853 1.00 28.85 144 TYR B N 1
ATOM 3966 C CA . TYR B 1 147 ? 82.762 14.271 -54.568 1.00 30.67 144 TYR B CA 1
ATOM 3967 C C . TYR B 1 147 ? 82.192 12.862 -54.716 1.00 32.52 144 TYR B C 1
ATOM 3968 O O . TYR B 1 147 ? 81.167 12.669 -55.379 1.00 32.01 144 TYR B O 1
ATOM 3977 N N . SER B 1 148 ? 82.886 11.873 -54.150 1.00 29.49 145 SER B N 1
ATOM 3978 C CA . SER B 1 148 ? 82.687 10.483 -54.574 1.00 29.00 145 SER B CA 1
ATOM 3979 C C . SER B 1 148 ? 83.091 9.517 -53.471 1.00 30.18 145 SER B C 1
ATOM 3980 O O . SER B 1 148 ? 84.265 9.483 -53.090 1.00 29.25 145 SER B O 1
ATOM 3983 N N . ASN B 1 149 ? 82.137 8.691 -53.016 1.00 29.37 146 ASN B N 1
ATOM 3984 C CA . ASN B 1 149 ? 82.482 7.569 -52.138 1.00 30.69 146 ASN B CA 1
ATOM 3985 C C . ASN B 1 149 ? 83.283 6.480 -52.851 1.00 32.49 146 ASN B C 1
ATOM 3986 O O . ASN B 1 149 ? 84.314 6.050 -52.297 1.00 33.22 146 ASN B O 1
ATOM 3991 N N . PRO B 1 150 ? 82.898 5.988 -54.048 1.00 30.47 147 PRO B N 1
ATOM 3992 C CA . PRO B 1 150 ? 83.739 4.978 -54.726 1.00 29.90 147 PRO B CA 1
ATOM 3993 C C . PRO B 1 150 ? 85.175 5.419 -54.950 1.00 30.76 147 PRO B C 1
ATOM 3994 O O . PRO B 1 150 ? 86.085 4.575 -54.955 1.00 30.64 147 PRO B O 1
ATOM 3998 N N . SER B 1 151 ? 85.403 6.719 -55.154 1.00 30.91 148 SER B N 1
ATOM 3999 C CA . SER B 1 151 ? 86.754 7.217 -55.406 1.00 31.36 148 SER B CA 1
ATOM 4000 C C . SER B 1 151 ? 87.674 6.976 -54.203 1.00 29.83 148 SER B C 1
ATOM 4001 O O . SER B 1 151 ? 88.766 6.411 -54.347 1.00 30.26 148 SER B O 1
ATOM 4004 N N . VAL B 1 152 ? 87.262 7.431 -53.014 1.00 27.28 149 VAL B N 1
ATOM 4005 C CA . VAL B 1 152 ? 88.082 7.226 -51.812 1.00 30.71 149 VAL B CA 1
ATOM 4006 C C . VAL B 1 152 ? 87.995 5.780 -51.354 1.00 30.88 149 VAL B C 1
ATOM 4007 O O . VAL B 1 152 ? 88.976 5.226 -50.825 1.00 30.56 149 VAL B O 1
ATOM 4011 N N . GLY B 1 153 ? 86.836 5.144 -51.560 1.00 27.47 150 GLY B N 1
ATOM 4012 C CA . GLY B 1 153 ? 86.735 3.707 -51.356 1.00 29.36 150 GLY B CA 1
ATOM 4013 C C . GLY B 1 153 ? 87.856 2.945 -52.032 1.00 31.53 150 GLY B C 1
ATOM 4014 O O . GLY B 1 153 ? 88.531 2.123 -51.407 1.00 29.97 150 GLY B O 1
ATOM 4015 N N . LEU B 1 154 ? 88.096 3.239 -53.314 1.00 29.71 151 LEU B N 1
ATOM 4016 C CA . LEU B 1 154 ? 89.110 2.518 -54.071 1.00 32.54 151 LEU B CA 1
ATOM 4017 C C . LEU B 1 154 ? 90.514 2.817 -53.554 1.00 34.03 151 LEU B C 1
ATOM 4018 O O . LEU B 1 154 ? 91.345 1.904 -53.436 1.00 33.88 151 LEU B O 1
ATOM 4023 N N . LEU B 1 155 ? 90.793 4.079 -53.211 1.00 30.25 152 LEU B N 1
ATOM 4024 C CA . LEU B 1 155 ? 92.088 4.398 -52.611 1.00 30.50 152 LEU B CA 1
ATOM 4025 C C . LEU B 1 155 ? 92.328 3.590 -51.340 1.00 32.56 152 LEU B C 1
ATOM 4026 O O . LEU B 1 155 ? 93.434 3.081 -51.124 1.00 32.11 152 LEU B O 1
ATOM 4031 N N . GLY B 1 156 ? 91.310 3.467 -50.481 1.00 29.71 153 GLY B N 1
ATOM 4032 C CA . GLY B 1 156 ? 91.467 2.648 -49.288 1.00 29.90 153 GLY B CA 1
ATOM 4033 C C . GLY B 1 156 ? 91.704 1.183 -49.606 1.00 31.14 153 GLY B C 1
ATOM 4034 O O . GLY B 1 156 ? 92.545 0.531 -48.977 1.00 33.19 153 GLY B O 1
ATOM 4035 N N . HIS B 1 157 ? 90.949 0.639 -50.569 1.00 31.53 154 HIS B N 1
ATOM 4036 C CA . HIS B 1 157 ? 91.113 -0.758 -50.966 1.00 35.70 154 HIS B CA 1
ATOM 4037 C C . HIS B 1 157 ? 92.523 -1.009 -51.485 1.00 39.47 154 HIS B C 1
ATOM 4038 O O . HIS B 1 157 ? 93.151 -2.026 -51.152 1.00 41.32 154 HIS B O 1
ATOM 4045 N N . ILE B 1 158 ? 93.046 -0.073 -52.279 1.00 33.82 155 ILE B N 1
ATOM 4046 C CA . ILE B 1 158 ? 94.401 -0.199 -52.802 1.00 34.96 155 ILE B CA 1
ATOM 4047 C C . ILE B 1 158 ? 95.426 -0.080 -51.685 1.00 36.65 155 ILE B C 1
ATOM 4048 O O . ILE B 1 158 ? 96.450 -0.778 -51.691 1.00 42.68 155 ILE B O 1
ATOM 4053 N N . SER B 1 159 ? 95.197 0.828 -50.732 1.00 33.90 156 SER B N 1
ATOM 4054 C CA . SER B 1 159 ? 96.130 0.955 -49.616 1.00 34.14 156 SER B CA 1
ATOM 4055 C C . SER B 1 159 ? 96.223 -0.352 -48.842 1.00 34.96 156 SER B C 1
ATOM 4056 O O . SER B 1 159 ? 97.320 -0.798 -48.483 1.00 36.10 156 SER B O 1
ATOM 4059 N N . ALA B 1 160 ? 95.078 -0.989 -48.594 1.00 34.61 157 ALA B N 1
ATOM 4060 C CA . ALA B 1 160 ? 95.072 -2.268 -47.893 1.00 38.74 157 ALA B CA 1
ATOM 4061 C C . ALA B 1 160 ? 95.826 -3.325 -48.685 1.00 40.24 157 ALA B C 1
ATOM 4062 O O . ALA B 1 160 ? 96.647 -4.066 -48.131 1.00 39.07 157 ALA B O 1
ATOM 4064 N N . ARG B 1 161 ? 95.557 -3.412 -49.990 1.00 38.95 158 ARG B N 1
ATOM 4065 C CA . ARG B 1 161 ? 96.259 -4.389 -50.815 1.00 44.00 158 ARG B CA 1
ATOM 4066 C C . ARG B 1 161 ? 97.755 -4.126 -50.803 1.00 44.66 158 ARG B C 1
ATOM 4067 O O . ARG B 1 161 ? 98.557 -5.054 -50.640 1.00 41.87 158 ARG B O 1
ATOM 4075 N N . ALA B 1 162 ? 98.152 -2.863 -50.953 1.00 39.36 159 ALA B N 1
ATOM 4076 C CA . ALA B 1 162 ? 99.573 -2.546 -50.935 1.00 40.31 159 ALA B CA 1
ATOM 4077 C C . ALA B 1 162 ? 100.215 -2.963 -49.611 1.00 40.89 159 ALA B C 1
ATOM 4078 O O . ALA B 1 162 ? 101.345 -3.450 -49.590 1.00 42.47 159 ALA B O 1
ATOM 4080 N N . LEU B 1 163 ? 99.494 -2.819 -48.501 1.00 42.58 160 LEU B N 1
ATOM 4081 C CA . LEU B 1 163 ? 100.028 -3.194 -47.192 1.00 44.57 160 LEU B CA 1
ATOM 4082 C C . LEU B 1 163 ? 99.935 -4.691 -46.914 1.00 44.48 160 LEU B C 1
ATOM 4083 O O . LEU B 1 163 ? 100.453 -5.151 -45.885 1.00 45.98 160 LEU B O 1
ATOM 4088 N N . GLY B 1 164 ? 99.306 -5.456 -47.803 1.00 42.21 161 GLY B N 1
ATOM 4089 C CA . GLY B 1 164 ? 99.202 -6.891 -47.628 1.00 43.82 161 GLY B CA 1
ATOM 4090 C C . GLY B 1 164 ? 98.248 -7.333 -46.543 1.00 47.07 161 GLY B C 1
ATOM 4091 O O . GLY B 1 164 ? 98.449 -8.396 -45.951 1.00 48.01 161 GLY B O 1
ATOM 4092 N N . GLY B 1 165 ? 97.205 -6.547 -46.258 1.00 44.09 162 GLY B N 1
ATOM 4093 C CA . GLY B 1 165 ? 96.208 -6.942 -45.288 1.00 44.49 162 GLY B CA 1
ATOM 4094 C C . GLY B 1 165 ? 94.820 -6.510 -45.715 1.00 45.66 162 GLY B C 1
ATOM 4095 O O . GLY B 1 165 ? 94.643 -5.846 -46.738 1.00 46.17 162 GLY B O 1
ATOM 4096 N N . GLN B 1 166 ? 93.837 -6.901 -44.908 1.00 46.06 163 GLN B N 1
ATOM 4097 C CA . GLN B 1 166 ? 92.476 -6.426 -45.104 1.00 44.87 163 GLN B CA 1
ATOM 4098 C C . GLN B 1 166 ? 92.326 -5.031 -44.515 1.00 41.19 163 GLN B C 1
ATOM 4099 O O . GLN B 1 166 ? 92.912 -4.711 -43.472 1.00 39.17 163 GLN B O 1
ATOM 4105 N N . PHE B 1 167 ? 91.529 -4.207 -45.193 1.00 35.40 164 PHE B N 1
ATOM 4106 C CA . PHE B 1 167 ? 91.381 -2.805 -44.803 1.00 35.03 164 PHE B CA 1
ATOM 4107 C C . PHE B 1 167 ? 90.966 -2.655 -43.343 1.00 36.27 164 PHE B C 1
ATOM 4108 O O . PHE B 1 167 ? 91.486 -1.796 -42.624 1.00 32.60 164 PHE B O 1
ATOM 4116 N N . THR B 1 168 ? 89.994 -3.450 -42.892 1.00 38.65 165 THR B N 1
ATOM 4117 C CA . THR B 1 168 ? 89.467 -3.223 -41.550 1.00 37.18 165 THR B CA 1
ATOM 4118 C C . THR B 1 168 ? 90.508 -3.550 -40.484 1.00 38.04 165 THR B C 1
ATOM 4119 O O . THR B 1 168 ? 90.648 -2.812 -39.500 1.00 39.07 165 THR B O 1
ATOM 4123 N N . ASP B 1 169 ? 91.267 -4.625 -40.677 1.00 38.39 166 ASP B N 1
ATOM 4124 C CA . ASP B 1 169 ? 92.303 -4.973 -39.709 1.00 42.83 166 ASP B CA 1
ATOM 4125 C C . ASP B 1 169 ? 93.414 -3.931 -39.701 1.00 40.89 166 ASP B C 1
ATOM 4126 O O . ASP B 1 169 ? 93.886 -3.533 -38.633 1.00 39.43 166 ASP B O 1
ATOM 4131 N N . LEU B 1 170 ? 93.831 -3.466 -40.880 1.00 40.42 167 LEU B N 1
ATOM 4132 C CA . LEU B 1 170 ? 94.877 -2.453 -40.953 1.00 35.18 167 LEU B CA 1
ATOM 4133 C C . LEU B 1 170 ? 94.416 -1.145 -40.326 1.00 34.94 167 LEU B C 1
ATOM 4134 O O . LEU B 1 170 ? 95.146 -0.530 -39.538 1.00 35.91 167 LEU B O 1
ATOM 4147 N N A GLN B 1 172 ? 92.072 -0.681 -38.094 0.57 33.35 169 GLN B N 1
ATOM 4148 N N B GLN B 1 172 ? 92.103 -0.681 -38.074 0.43 33.56 169 GLN B N 1
ATOM 4149 C CA A GLN B 1 172 ? 91.880 -0.826 -36.654 0.57 34.95 169 GLN B CA 1
ATOM 4150 C CA B GLN B 1 172 ? 91.876 -0.745 -36.636 0.43 34.77 169 GLN B CA 1
ATOM 4151 C C A GLN B 1 172 ? 93.215 -0.859 -35.922 0.57 35.01 169 GLN B C 1
ATOM 4152 C C B GLN B 1 172 ? 93.167 -0.963 -35.846 0.43 35.25 169 GLN B C 1
ATOM 4153 O O A GLN B 1 172 ? 93.421 -0.129 -34.944 0.57 35.47 169 GLN B O 1
ATOM 4154 O O B GLN B 1 172 ? 93.295 -0.434 -34.736 0.43 36.29 169 GLN B O 1
ATOM 4165 N N . SER B 1 173 ? 94.142 -1.695 -36.392 1.00 34.76 170 SER B N 1
ATOM 4166 C CA . SER B 1 173 ? 95.387 -1.916 -35.653 1.00 43.95 170 SER B CA 1
ATOM 4167 C C . SER B 1 173 ? 96.408 -0.806 -35.882 1.00 44.79 170 SER B C 1
ATOM 4168 O O . SER B 1 173 ? 96.920 -0.226 -34.921 1.00 50.12 170 SER B O 1
ATOM 4171 N N . GLN B 1 174 ? 96.701 -0.483 -37.140 1.00 41.42 171 GLN B N 1
ATOM 4172 C CA . GLN B 1 174 ? 97.779 0.448 -37.451 1.00 35.36 171 GLN B CA 1
ATOM 4173 C C . GLN B 1 174 ? 97.371 1.900 -37.250 1.00 34.04 171 GLN B C 1
ATOM 4174 O O . GLN B 1 174 ? 98.173 2.704 -36.751 1.00 34.40 171 GLN B O 1
ATOM 4180 N N . ILE B 1 175 ? 96.126 2.254 -37.583 1.00 28.72 172 ILE B N 1
ATOM 4181 C CA . ILE B 1 175 ? 95.717 3.652 -37.517 1.00 27.59 172 ILE B CA 1
ATOM 4182 C C . ILE B 1 175 ? 94.958 3.978 -36.233 1.00 29.20 172 ILE B C 1
ATOM 4183 O O . ILE B 1 175 ? 95.396 4.816 -35.440 1.00 29.40 172 ILE B O 1
ATOM 4188 N N . LEU B 1 176 ? 93.811 3.350 -36.003 1.00 28.93 173 LEU B N 1
ATOM 4189 C CA . LEU B 1 176 ? 93.012 3.755 -34.847 1.00 27.34 173 LEU B CA 1
ATOM 4190 C C . LEU B 1 176 ? 93.731 3.418 -33.541 1.00 28.86 173 LEU B C 1
ATOM 4191 O O . LEU B 1 176 ? 94.015 4.309 -32.723 1.00 27.51 173 LEU B O 1
ATOM 4196 N N . THR B 1 177 ? 94.076 2.146 -33.346 1.00 28.34 174 THR B N 1
ATOM 4197 C CA . THR B 1 177 ? 94.872 1.778 -32.170 1.00 30.52 174 THR B CA 1
ATOM 4198 C C . THR B 1 177 ? 96.201 2.519 -32.156 1.00 32.53 174 THR B C 1
ATOM 4199 O O . THR B 1 177 ? 96.634 3.010 -31.107 1.00 31.88 174 THR B O 1
ATOM 4203 N N . GLY B 1 178 ? 96.855 2.642 -33.319 1.00 31.37 175 GLY B N 1
ATOM 4204 C CA . GLY B 1 178 ? 98.139 3.327 -33.354 1.00 32.04 175 GLY B CA 1
ATOM 4205 C C . GLY B 1 178 ? 98.063 4.766 -32.874 1.00 31.99 175 GLY B C 1
ATOM 4206 O O . GLY B 1 178 ? 99.011 5.274 -32.266 1.00 32.06 175 GLY B O 1
ATOM 4207 N N . LEU B 1 179 ? 96.945 5.444 -33.144 1.00 30.68 176 LEU B N 1
ATOM 4208 C CA . LEU B 1 179 ? 96.717 6.822 -32.713 1.00 29.68 176 LEU B CA 1
ATOM 4209 C C . LEU B 1 179 ? 96.106 6.921 -31.316 1.00 33.26 176 LEU B C 1
ATOM 4210 O O . LEU B 1 179 ? 95.797 8.034 -30.864 1.00 32.84 176 LEU B O 1
ATOM 4215 N N . GLY B 1 180 ? 95.948 5.798 -30.611 1.00 30.84 177 GLY B N 1
ATOM 4216 C CA . GLY B 1 180 ? 95.384 5.849 -29.277 1.00 30.42 177 GLY B CA 1
ATOM 4217 C C . GLY B 1 180 ? 93.882 5.974 -29.239 1.00 27.58 177 GLY B C 1
ATOM 4218 O O . GLY B 1 180 ? 93.329 6.360 -28.204 1.00 28.97 177 GLY B O 1
ATOM 4219 N N . LEU B 1 181 ? 93.201 5.627 -30.325 1.00 27.61 178 LEU B N 1
ATOM 4220 C CA . LEU B 1 181 ? 91.749 5.744 -30.420 1.00 30.25 178 LEU B CA 1
ATOM 4221 C C . LEU B 1 181 ? 91.146 4.367 -30.153 1.00 32.22 178 LEU B C 1
ATOM 4222 O O . LEU B 1 181 ? 90.779 3.632 -31.066 1.00 32.03 178 LEU B O 1
ATOM 4227 N N . ARG B 1 182 ? 91.005 4.043 -28.871 1.00 32.03 179 ARG B N 1
ATOM 4228 C CA . ARG B 1 182 ? 90.604 2.711 -28.445 1.00 37.58 179 ARG B CA 1
ATOM 4229 C C . ARG B 1 182 ? 89.098 2.515 -28.409 1.00 33.36 179 ARG B C 1
ATOM 4230 O O . ARG B 1 182 ? 88.645 1.400 -28.154 1.00 35.07 179 ARG B O 1
ATOM 4238 N N A ARG B 1 183 ? 88.310 3.573 -28.595 0.50 31.08 180 ARG B N 1
ATOM 4239 N N B ARG B 1 183 ? 88.321 3.566 -28.643 0.50 31.08 180 ARG B N 1
ATOM 4240 C CA A ARG B 1 183 ? 86.859 3.475 -28.729 0.50 29.88 180 ARG B CA 1
ATOM 4241 C CA B ARG B 1 183 ? 86.871 3.455 -28.710 0.50 29.92 180 ARG B CA 1
ATOM 4242 C C A ARG B 1 183 ? 86.434 4.024 -30.085 0.50 28.43 180 ARG B C 1
ATOM 4243 C C B ARG B 1 183 ? 86.353 3.789 -30.097 0.50 28.25 180 ARG B C 1
ATOM 4244 O O A ARG B 1 183 ? 85.464 4.782 -30.216 0.50 28.19 180 ARG B O 1
ATOM 4245 O O B ARG B 1 183 ? 85.190 4.166 -30.248 0.50 28.36 180 ARG B O 1
ATOM 4260 N N . SER B 1 184 ? 87.204 3.687 -31.112 1.00 25.87 181 SER B N 1
ATOM 4261 C CA . SER B 1 184 ? 86.845 3.995 -32.480 1.00 22.96 181 SER B CA 1
ATOM 4262 C C . SER B 1 184 ? 86.962 2.699 -33.267 1.00 24.27 181 SER B C 1
ATOM 4263 O O . SER B 1 184 ? 87.883 1.903 -33.022 1.00 25.97 181 SER B O 1
ATOM 4266 N N . PHE B 1 185 ? 86.000 2.466 -34.163 1.00 25.49 182 PHE B N 1
ATOM 4267 C CA . PHE B 1 185 ? 85.867 1.161 -34.803 1.00 27.21 182 PHE B CA 1
ATOM 4268 C C . PHE B 1 185 ? 85.355 1.300 -36.223 1.00 25.85 182 PHE B C 1
ATOM 4269 O O . PHE B 1 185 ? 84.504 2.145 -36.513 1.00 26.14 182 PHE B O 1
ATOM 4277 N N . VAL B 1 186 ? 85.847 0.415 -37.099 1.00 25.81 183 VAL B N 1
ATOM 4278 C CA . VAL B 1 186 ? 85.119 0.102 -38.318 1.00 29.86 183 VAL B CA 1
ATOM 4279 C C . VAL B 1 186 ? 83.981 -0.857 -38.006 1.00 33.46 183 VAL B C 1
ATOM 4280 O O . VAL B 1 186 ? 82.844 -0.673 -38.454 1.00 34.55 183 VAL B O 1
ATOM 4284 N N . ASP B 1 187 ? 84.278 -1.900 -37.235 1.00 31.51 184 ASP B N 1
ATOM 4285 C CA . ASP B 1 187 ? 83.287 -2.868 -36.775 1.00 35.19 184 ASP B CA 1
ATOM 4286 C C . ASP B 1 187 ? 83.232 -2.788 -35.256 1.00 31.90 184 ASP B C 1
ATOM 4287 O O . ASP B 1 187 ? 84.216 -3.105 -34.580 1.00 32.23 184 ASP B O 1
ATOM 4292 N N . VAL B 1 188 ? 82.101 -2.336 -34.717 1.00 29.38 185 VAL B N 1
ATOM 4293 C CA . VAL B 1 188 ? 82.027 -2.121 -33.280 1.00 28.38 185 VAL B CA 1
ATOM 4294 C C . VAL B 1 188 ? 82.024 -3.472 -32.580 1.00 31.50 185 VAL B C 1
ATOM 4295 O O . VAL B 1 188 ? 81.279 -4.386 -32.957 1.00 33.64 185 VAL B O 1
ATOM 4299 N N . THR B 1 189 ? 82.895 -3.621 -31.589 1.00 31.29 186 THR B N 1
ATOM 4300 C CA . THR B 1 189 ? 83.017 -4.871 -30.862 1.00 33.83 186 THR B CA 1
ATOM 4301 C C . THR B 1 189 ? 81.765 -5.142 -30.032 1.00 33.37 186 THR B C 1
ATOM 4302 O O . THR B 1 189 ? 80.963 -4.244 -29.752 1.00 30.84 186 THR B O 1
ATOM 4306 N N . ASP B 1 190 ? 81.627 -6.403 -29.607 1.00 35.28 187 ASP B N 1
ATOM 4307 C CA . ASP B 1 190 ? 80.520 -6.777 -28.730 1.00 39.98 187 ASP B CA 1
ATOM 4308 C C . ASP B 1 190 ? 80.508 -5.925 -27.466 1.00 41.00 187 ASP B C 1
ATOM 4309 O O . ASP B 1 190 ? 79.442 -5.502 -27.008 1.00 40.67 187 ASP B O 1
ATOM 4314 N N . GLU B 1 191 ? 81.687 -5.654 -26.896 1.00 41.83 188 GLU B N 1
ATOM 4315 C CA . GLU B 1 191 ? 81.757 -4.904 -25.646 1.00 44.87 188 GLU B CA 1
ATOM 4316 C C . GLU B 1 191 ? 81.335 -3.454 -25.850 1.00 39.06 188 GLU B C 1
ATOM 4317 O O . GLU B 1 191 ? 80.599 -2.894 -25.028 1.00 41.22 188 GLU B O 1
ATOM 4323 N N . ALA B 1 192 ? 81.801 -2.826 -26.931 1.00 32.24 189 ALA B N 1
ATOM 4324 C CA . ALA B 1 192 ? 81.503 -1.424 -27.194 1.00 29.78 189 ALA B CA 1
ATOM 4325 C C . ALA B 1 192 ? 80.088 -1.206 -27.708 1.00 28.66 189 ALA B C 1
ATOM 4326 O O . ALA B 1 192 ? 79.635 -0.058 -27.761 1.00 26.68 189 ALA B O 1
ATOM 4336 N N . ASP B 1 194 ? 77.298 -1.560 -26.368 1.00 30.10 191 ASP B N 1
ATOM 4337 C CA . ASP B 1 194 ? 76.491 -0.869 -25.363 1.00 32.65 191 ASP B CA 1
ATOM 4338 C C . ASP B 1 194 ? 76.565 0.650 -25.472 1.00 30.80 191 ASP B C 1
ATOM 4339 O O . ASP B 1 194 ? 75.667 1.333 -24.967 1.00 29.71 191 ASP B O 1
ATOM 4344 N N . PHE B 1 195 ? 77.632 1.195 -26.064 1.00 26.89 192 PHE B N 1
ATOM 4345 C CA . PHE B 1 195 ? 77.849 2.633 -26.150 1.00 26.39 192 PHE B CA 1
ATOM 4346 C C . PHE B 1 195 ? 77.459 3.219 -27.501 1.00 25.62 192 PHE B C 1
ATOM 4347 O O . PHE B 1 195 ? 77.594 4.420 -27.697 1.00 25.62 192 PHE B O 1
ATOM 4355 N N . TYR B 1 196 ? 77.005 2.400 -28.433 1.00 24.99 193 TYR B N 1
ATOM 4356 C CA . TYR B 1 196 ? 76.693 2.856 -29.788 1.00 23.53 193 TYR B CA 1
ATOM 4357 C C . TYR B 1 196 ? 75.306 3.502 -29.774 1.00 21.85 193 TYR B C 1
ATOM 4358 O O . TYR B 1 196 ? 74.330 2.861 -29.383 1.00 22.41 193 TYR B O 1
ATOM 4367 N N . ALA B 1 197 ? 75.219 4.782 -30.136 1.00 21.63 194 ALA B N 1
ATOM 4368 C CA . ALA B 1 197 ? 73.919 5.436 -30.196 1.00 21.56 194 ALA B CA 1
ATOM 4369 C C . ALA B 1 197 ? 73.067 4.871 -31.341 1.00 22.35 194 ALA B C 1
ATOM 4370 O O . ALA B 1 197 ? 73.550 4.189 -32.243 1.00 24.61 194 ALA B O 1
ATOM 4372 N N . TRP B 1 198 ? 71.784 5.211 -31.317 1.00 21.18 195 TRP B N 1
ATOM 4373 C CA . TRP B 1 198 ? 70.894 5.021 -32.456 1.00 20.78 195 TRP B CA 1
ATOM 4374 C C . TRP B 1 198 ? 70.784 6.321 -33.236 1.00 23.74 195 TRP B C 1
ATOM 4375 O O . TRP B 1 198 ? 70.758 7.406 -32.651 1.00 22.63 195 TRP B O 1
ATOM 4386 N N . GLY B 1 199 ? 70.793 6.209 -34.578 1.00 25.20 196 GLY B N 1
ATOM 4387 C CA . GLY B 1 199 ? 70.524 7.349 -35.419 1.00 21.74 196 GLY B CA 1
ATOM 4388 C C . GLY B 1 199 ? 69.057 7.446 -35.736 1.00 24.45 196 GLY B C 1
ATOM 4389 O O . GLY B 1 199 ? 68.318 6.474 -35.592 1.00 25.73 196 GLY B O 1
ATOM 4390 N N . TYR B 1 200 ? 68.619 8.630 -36.150 1.00 23.24 197 TYR B N 1
ATOM 4391 C CA . TYR B 1 200 ? 67.199 8.870 -36.370 1.00 24.54 197 TYR B CA 1
ATOM 4392 C C . TYR B 1 200 ? 67.007 9.491 -37.746 1.00 27.81 197 TYR B C 1
ATOM 4393 O O . TYR B 1 200 ? 67.520 10.584 -38.010 1.00 24.82 197 TYR B O 1
ATOM 4402 N N . ASP B 1 201 ? 66.277 8.792 -38.625 1.00 25.52 198 ASP B N 1
ATOM 4403 C CA . ASP B 1 201 ? 66.165 9.257 -40.008 1.00 28.59 198 ASP B CA 1
ATOM 4404 C C . ASP B 1 201 ? 65.115 10.364 -40.105 1.00 33.30 198 ASP B C 1
ATOM 4405 O O . ASP B 1 201 ? 64.579 10.833 -39.099 1.00 30.68 198 ASP B O 1
ATOM 4410 N N . LYS B 1 202 ? 64.796 10.788 -41.339 1.00 39.89 199 LYS B N 1
ATOM 4411 C CA . LYS B 1 202 ? 63.850 11.883 -41.549 1.00 45.90 199 LYS B CA 1
ATOM 4412 C C . LYS B 1 202 ? 62.475 11.564 -40.995 1.00 44.78 199 LYS B C 1
ATOM 4413 O O . LYS B 1 202 ? 61.710 12.485 -40.694 1.00 46.67 199 LYS B O 1
ATOM 4419 N N . LYS B 1 203 ? 62.139 10.286 -40.862 1.00 41.62 200 LYS B N 1
ATOM 4420 C CA . LYS B 1 203 ? 60.874 9.891 -40.266 1.00 44.01 200 LYS B CA 1
ATOM 4421 C C . LYS B 1 203 ? 61.005 9.613 -38.776 1.00 39.96 200 LYS B C 1
ATOM 4422 O O . LYS B 1 203 ? 60.043 9.147 -38.159 1.00 38.59 200 LYS B O 1
ATOM 4428 N N . ASN B 1 204 ? 62.167 9.913 -38.189 1.00 35.39 201 ASN B N 1
ATOM 4429 C CA . ASN B 1 204 ? 62.435 9.681 -36.773 1.00 33.42 201 ASN B CA 1
ATOM 4430 C C . ASN B 1 204 ? 62.446 8.195 -36.419 1.00 32.12 201 ASN B C 1
ATOM 4431 O O . ASN B 1 204 ? 62.168 7.820 -35.279 1.00 31.33 201 ASN B O 1
ATOM 4436 N N . HIS B 1 205 ? 62.764 7.359 -37.366 1.00 33.23 202 HIS B N 1
ATOM 4437 C CA . HIS B 1 205 ? 62.928 5.937 -37.093 1.00 31.65 202 HIS B CA 1
ATOM 4438 C C . HIS B 1 205 ? 64.370 5.643 -36.690 1.00 30.31 202 HIS B C 1
ATOM 4439 O O . HIS B 1 205 ? 65.300 6.258 -37.220 1.00 27.38 202 HIS B O 1
ATOM 4446 N N . PRO B 1 206 ? 64.574 4.732 -35.736 1.00 29.95 203 PRO B N 1
ATOM 4447 C CA . PRO B 1 206 ? 65.945 4.385 -35.330 1.00 29.62 203 PRO B CA 1
ATOM 4448 C C . PRO B 1 206 ? 66.636 3.598 -36.430 1.00 26.43 203 PRO B C 1
ATOM 4449 O O . PRO B 1 206 ? 66.111 2.589 -36.905 1.00 27.47 203 PRO B O 1
ATOM 4453 N N . VAL B 1 207 ? 67.811 4.074 -36.851 1.00 23.33 204 VAL B N 1
ATOM 4454 C CA . VAL B 1 207 ? 68.576 3.407 -37.895 1.00 25.81 204 VAL B CA 1
ATOM 4455 C C . VAL B 1 207 ? 70.055 3.441 -37.544 1.00 26.54 204 VAL B C 1
ATOM 4456 O O . VAL B 1 207 ? 70.521 4.278 -36.767 1.00 23.84 204 VAL B O 1
ATOM 4460 N N . ARG B 1 208 ? 70.800 2.541 -38.173 1.00 24.18 205 ARG B N 1
ATOM 4461 C CA . ARG B 1 208 ? 72.256 2.605 -38.219 1.00 23.41 205 ARG B CA 1
ATOM 4462 C C . ARG B 1 208 ? 72.683 2.349 -39.658 1.00 24.40 205 ARG B C 1
ATOM 4463 O O . ARG B 1 208 ? 71.879 1.938 -40.502 1.00 26.26 205 ARG B O 1
ATOM 4471 N N . VAL B 1 209 ? 73.948 2.642 -39.951 1.00 25.08 206 VAL B N 1
ATOM 4472 C CA . VAL B 1 209 ? 74.394 2.680 -41.342 1.00 24.77 206 VAL B CA 1
ATOM 4473 C C . VAL B 1 209 ? 74.282 1.286 -41.946 1.00 24.90 206 VAL B C 1
ATOM 4474 O O . VAL B 1 209 ? 74.661 0.288 -41.321 1.00 25.66 206 VAL B O 1
ATOM 4478 N N . ASN B 1 210 ? 73.741 1.206 -43.153 1.00 26.11 207 ASN B N 1
ATOM 4479 C CA . ASN B 1 210 ? 73.556 -0.083 -43.810 1.00 28.71 207 ASN B CA 1
ATOM 4480 C C . ASN B 1 210 ? 74.856 -0.562 -44.465 1.00 28.95 207 ASN B C 1
ATOM 4481 O O . ASN B 1 210 ? 75.714 0.249 -44.818 1.00 29.11 207 ASN B O 1
ATOM 4486 N N . PRO B 1 211 ? 75.023 -1.876 -44.635 1.00 30.58 208 PRO B N 1
ATOM 4487 C CA . PRO B 1 211 ? 76.198 -2.382 -45.358 1.00 30.07 208 PRO B CA 1
ATOM 4488 C C . PRO B 1 211 ? 76.213 -1.886 -46.797 1.00 29.62 208 PRO B C 1
ATOM 4489 O O . PRO B 1 211 ? 75.170 -1.691 -47.418 1.00 29.62 208 PRO B O 1
ATOM 4493 N N . GLY B 1 212 ? 77.413 -1.705 -47.337 1.00 31.14 209 GLY B N 1
ATOM 4494 C CA . GLY B 1 212 ? 77.523 -1.426 -48.760 1.00 30.10 209 GLY B CA 1
ATOM 4495 C C . GLY B 1 212 ? 78.965 -1.579 -49.186 1.00 29.19 209 GLY B C 1
ATOM 4496 O O . GLY B 1 212 ? 79.876 -1.637 -48.356 1.00 28.90 209 GLY B O 1
ATOM 4497 N N . VAL B 1 213 ? 79.167 -1.609 -50.505 1.00 29.11 210 VAL B N 1
ATOM 4498 C CA . VAL B 1 213 ? 80.519 -1.760 -51.029 1.00 32.52 210 VAL B CA 1
ATOM 4499 C C . VAL B 1 213 ? 81.365 -0.569 -50.599 1.00 32.84 210 VAL B C 1
ATOM 4500 O O . VAL B 1 213 ? 80.935 0.589 -50.678 1.00 31.11 210 VAL B O 1
ATOM 4504 N N . PHE B 1 214 ? 82.566 -0.852 -50.108 1.00 33.08 211 PHE B N 1
ATOM 4505 C CA . PHE B 1 214 ? 83.486 0.186 -49.634 1.00 31.05 211 PHE B CA 1
ATOM 4506 C C . PHE B 1 214 ? 82.913 1.017 -48.477 1.00 30.40 211 PHE B C 1
ATOM 4507 O O . PHE B 1 214 ? 83.328 2.159 -48.271 1.00 29.42 211 PHE B O 1
ATOM 4515 N N . ASP B 1 215 ? 81.982 0.463 -47.687 1.00 29.67 212 ASP B N 1
ATOM 4516 C CA . ASP B 1 215 ? 81.418 1.238 -46.580 1.00 28.53 212 ASP B CA 1
ATOM 4517 C C . ASP B 1 215 ? 82.491 1.571 -45.545 1.00 29.05 212 ASP B C 1
ATOM 4518 O O . ASP B 1 215 ? 82.650 2.737 -45.149 1.00 28.29 212 ASP B O 1
ATOM 4523 N N . ALA B 1 216 ? 83.278 0.571 -45.143 1.00 29.24 213 ALA B N 1
ATOM 4524 C CA . ALA B 1 216 ? 84.375 0.822 -44.210 1.00 30.83 213 ALA B CA 1
ATOM 4525 C C . ALA B 1 216 ? 85.340 1.873 -44.756 1.00 31.76 213 ALA B C 1
ATOM 4526 O O . ALA B 1 216 ? 85.816 2.737 -44.010 1.00 29.83 213 ALA B O 1
ATOM 4528 N N . GLU B 1 217 ? 85.635 1.804 -46.061 1.00 32.21 214 GLU B N 1
ATOM 4529 C CA . GLU B 1 217 ? 86.675 2.622 -46.676 1.00 32.64 214 GLU B CA 1
ATOM 4530 C C . GLU B 1 217 ? 86.243 4.075 -46.872 1.00 33.40 214 GLU B C 1
ATOM 4531 O O . GLU B 1 217 ? 87.096 4.970 -46.898 1.00 33.94 214 GLU B O 1
ATOM 4537 N N . ALA B 1 218 ? 84.938 4.334 -47.025 1.00 30.68 215 ALA B N 1
ATOM 4538 C CA . ALA B 1 218 ? 84.466 5.664 -47.396 1.00 29.89 215 ALA B CA 1
ATOM 4539 C C . ALA B 1 218 ? 83.615 6.350 -46.335 1.00 27.74 215 ALA B C 1
ATOM 4540 O O . ALA B 1 218 ? 83.568 7.583 -46.307 1.00 27.53 215 ALA B O 1
ATOM 4542 N N . TYR B 1 219 ? 82.946 5.606 -45.454 1.00 26.42 216 TYR B N 1
ATOM 4543 C CA . TYR B 1 219 ? 82.043 6.303 -44.531 1.00 27.04 216 TYR B CA 1
ATOM 4544 C C . TYR B 1 219 ? 81.685 5.480 -43.301 1.00 29.11 216 TYR B C 1
ATOM 4545 O O . TYR B 1 219 ? 80.650 5.763 -42.687 1.00 28.94 216 TYR B O 1
ATOM 4554 N N . GLY B 1 220 ? 82.492 4.499 -42.908 1.00 27.26 217 GLY B N 1
ATOM 4555 C CA . GLY B 1 220 ? 82.059 3.507 -41.952 1.00 28.62 217 GLY B CA 1
ATOM 4556 C C . GLY B 1 220 ? 82.662 3.551 -40.564 1.00 25.25 217 GLY B C 1
ATOM 4557 O O . GLY B 1 220 ? 82.467 2.598 -39.803 1.00 28.60 217 GLY B O 1
ATOM 4558 N N . VAL B 1 221 ? 83.384 4.591 -40.197 1.00 23.10 218 VAL B N 1
ATOM 4559 C CA . VAL B 1 221 ? 83.980 4.630 -38.859 1.00 21.48 218 VAL B CA 1
ATOM 4560 C C . VAL B 1 221 ? 82.934 5.094 -37.856 1.00 22.97 218 VAL B C 1
ATOM 4561 O O . VAL B 1 221 ? 82.143 5.993 -38.138 1.00 21.01 218 VAL B O 1
ATOM 4565 N N . LYS B 1 222 ? 82.934 4.483 -36.673 1.00 23.47 219 LYS B N 1
ATOM 4566 C CA . LYS B 1 222 ? 82.149 4.943 -35.539 1.00 20.84 219 LYS B CA 1
ATOM 4567 C C . LYS B 1 222 ? 83.131 5.402 -34.467 1.00 19.77 219 LYS B C 1
ATOM 4568 O O . LYS B 1 222 ? 84.136 4.736 -34.222 1.00 22.03 219 LYS B O 1
ATOM 4574 N N . SER B 1 223 ? 82.876 6.554 -33.866 1.00 20.78 220 SER B N 1
ATOM 4575 C CA . SER B 1 223 ? 83.851 7.094 -32.924 1.00 20.90 220 SER B CA 1
ATOM 4576 C C . SER B 1 223 ? 83.123 7.907 -31.856 1.00 20.59 220 SER B C 1
ATOM 4577 O O . SER B 1 223 ? 81.897 8.046 -31.880 1.00 21.09 220 SER B O 1
ATOM 4580 N N . THR B 1 224 ? 83.897 8.432 -30.899 1.00 19.24 221 THR B N 1
ATOM 4581 C CA . THR B 1 224 ? 83.381 9.181 -29.762 1.00 19.88 221 THR B CA 1
ATOM 4582 C C . THR B 1 224 ? 84.030 10.558 -29.754 1.00 18.03 221 THR B C 1
ATOM 4583 O O . THR B 1 224 ? 85.070 10.769 -30.390 1.00 18.66 221 THR B O 1
ATOM 4587 N N . THR B 1 225 ? 83.430 11.507 -29.032 1.00 18.39 222 THR B N 1
ATOM 4588 C CA . THR B 1 225 ? 84.125 12.796 -28.953 1.00 23.09 222 THR B CA 1
ATOM 4589 C C . THR B 1 225 ? 85.457 12.677 -28.202 1.00 23.00 222 THR B C 1
ATOM 4590 O O . THR B 1 225 ? 86.420 13.376 -28.552 1.00 21.14 222 THR B O 1
ATOM 4594 N N . ALA B 1 226 ? 85.546 11.799 -27.185 1.00 21.54 223 ALA B N 1
ATOM 4595 C CA . ALA B 1 226 ? 86.825 11.621 -26.503 1.00 21.32 223 ALA B CA 1
ATOM 4596 C C . ALA B 1 226 ? 87.903 11.152 -27.480 1.00 23.72 223 ALA B C 1
ATOM 4597 O O . ALA B 1 226 ? 89.034 11.659 -27.449 1.00 21.73 223 ALA B O 1
ATOM 4599 N N . ASP B 1 227 ? 87.567 10.206 -28.380 1.00 19.14 224 ASP B N 1
ATOM 4600 C CA . ASP B 1 227 ? 88.547 9.757 -29.359 1.00 20.23 224 ASP B CA 1
ATOM 4601 C C . ASP B 1 227 ? 88.753 10.788 -30.462 1.00 22.45 224 ASP B C 1
ATOM 4602 O O . ASP B 1 227 ? 89.890 11.015 -30.893 1.00 22.91 224 ASP B O 1
ATOM 4615 N N . ILE B 1 229 ? 88.498 14.012 -30.422 1.00 20.69 226 ILE B N 1
ATOM 4616 C CA . ILE B 1 229 ? 89.298 15.177 -30.050 1.00 19.98 226 ILE B CA 1
ATOM 4617 C C . ILE B 1 229 ? 90.774 14.794 -29.943 1.00 21.61 226 ILE B C 1
ATOM 4618 O O . ILE B 1 229 ? 91.651 15.614 -30.246 1.00 21.39 226 ILE B O 1
ATOM 4623 N N A ARG B 1 230 ? 91.074 13.543 -29.561 0.54 21.66 227 ARG B N 1
ATOM 4624 N N B ARG B 1 230 ? 91.064 13.539 -29.577 0.46 21.74 227 ARG B N 1
ATOM 4625 C CA A ARG B 1 230 ? 92.454 13.060 -29.607 0.54 23.19 227 ARG B CA 1
ATOM 4626 C CA B ARG B 1 230 ? 92.437 13.038 -29.596 0.46 23.26 227 ARG B CA 1
ATOM 4627 C C A ARG B 1 230 ? 92.985 13.049 -31.035 0.54 23.36 227 ARG B C 1
ATOM 4628 C C B ARG B 1 230 ? 92.994 12.996 -31.016 0.46 23.27 227 ARG B C 1
ATOM 4629 O O A ARG B 1 230 ? 94.120 13.475 -31.292 0.54 22.69 227 ARG B O 1
ATOM 4630 O O B ARG B 1 230 ? 94.154 13.364 -31.248 0.46 22.65 227 ARG B O 1
ATOM 4645 N N . PHE B 1 231 ? 92.182 12.541 -31.980 1.00 21.01 228 PHE B N 1
ATOM 4646 C CA . PHE B 1 231 ? 92.599 12.529 -33.382 1.00 22.61 228 PHE B CA 1
ATOM 4647 C C . PHE B 1 231 ? 92.851 13.948 -33.889 1.00 23.63 228 PHE B C 1
ATOM 4648 O O . PHE B 1 231 ? 93.852 14.212 -34.569 1.00 22.59 228 PHE B O 1
ATOM 4656 N N . ILE B 1 232 ? 91.985 14.886 -33.516 1.00 22.97 229 ILE B N 1
ATOM 4657 C CA . ILE B 1 232 ? 92.181 16.284 -33.888 1.00 22.39 229 ILE B CA 1
ATOM 4658 C C . ILE B 1 232 ? 93.436 16.854 -33.232 1.00 22.62 229 ILE B C 1
ATOM 4659 O O . ILE B 1 232 ? 94.171 17.638 -33.851 1.00 22.94 229 ILE B O 1
ATOM 4664 N N . GLU B 1 233 ? 93.710 16.481 -31.975 1.00 21.06 230 GLU B N 1
ATOM 4665 C CA . GLU B 1 233 ? 94.936 16.975 -31.352 1.00 22.04 230 GLU B CA 1
ATOM 4666 C C . GLU B 1 233 ? 96.176 16.405 -32.042 1.00 22.68 230 GLU B C 1
ATOM 4667 O O . GLU B 1 233 ? 97.182 17.109 -32.182 1.00 24.17 230 GLU B O 1
ATOM 4673 N N . HIS B 1 234 ? 96.130 15.136 -32.473 1.00 21.05 231 HIS B N 1
ATOM 4674 C CA . HIS B 1 234 ? 97.222 14.600 -33.297 1.00 21.92 231 HIS B CA 1
ATOM 4675 C C . HIS B 1 234 ? 97.387 15.412 -34.580 1.00 25.20 231 HIS B C 1
ATOM 4676 O O . HIS B 1 234 ? 98.514 15.653 -35.034 1.00 25.41 231 HIS B O 1
ATOM 4683 N N . ASN B 1 235 ? 96.272 15.814 -35.197 1.00 22.90 232 ASN B N 1
ATOM 4684 C CA . ASN B 1 235 ? 96.362 16.589 -36.430 1.00 22.19 232 ASN B CA 1
ATOM 4685 C C . ASN B 1 235 ? 96.883 18.004 -36.161 1.00 24.47 232 ASN B C 1
ATOM 4686 O O . ASN B 1 235 ? 97.659 18.549 -36.959 1.00 24.87 232 ASN B O 1
ATOM 4691 N N . ILE B 1 236 ? 96.504 18.597 -35.027 1.00 23.02 233 ILE B N 1
ATOM 4692 C CA . ILE B 1 236 ? 97.026 19.914 -34.645 1.00 22.77 233 ILE B CA 1
ATOM 4693 C C . ILE B 1 236 ? 98.542 19.880 -34.507 1.00 27.22 233 ILE B C 1
ATOM 4694 O O . ILE B 1 236 ? 99.250 20.759 -35.017 1.00 26.20 233 ILE B O 1
ATOM 4699 N N . ASP B 1 237 ? 99.067 18.874 -33.808 1.00 26.61 234 ASP B N 1
ATOM 4700 C CA . ASP B 1 237 ? 100.505 18.763 -33.579 1.00 29.91 234 ASP B CA 1
ATOM 4701 C C . ASP B 1 237 ? 100.888 17.293 -33.586 1.00 30.75 234 ASP B C 1
ATOM 4702 O O . ASP B 1 237 ? 100.841 16.616 -32.553 1.00 32.32 234 ASP B O 1
ATOM 4707 N N . PRO B 1 238 ? 101.288 16.772 -34.737 1.00 30.94 235 PRO B N 1
ATOM 4708 C CA . PRO B 1 238 ? 101.626 15.344 -34.842 1.00 33.04 235 PRO B CA 1
ATOM 4709 C C . PRO B 1 238 ? 102.991 15.021 -34.249 1.00 35.58 235 PRO B C 1
ATOM 4710 O O . PRO B 1 238 ? 103.455 13.878 -34.336 1.00 33.77 235 PRO B O 1
ATOM 4714 N N . GLY B 1 239 ? 103.626 16.027 -33.635 1.00 37.86 236 GLY B N 1
ATOM 4715 C CA . GLY B 1 239 ? 105.037 15.939 -33.306 1.00 36.98 236 GLY B CA 1
ATOM 4716 C C . GLY B 1 239 ? 105.373 14.865 -32.297 1.00 40.48 236 GLY B C 1
ATOM 4717 O O . GLY B 1 239 ? 106.486 14.327 -32.312 1.00 43.94 236 GLY B O 1
ATOM 4718 N N . ALA B 1 240 ? 104.432 14.524 -31.417 1.00 37.78 237 ALA B N 1
ATOM 4719 C CA . ALA B 1 240 ? 104.730 13.490 -30.434 1.00 40.01 237 ALA B CA 1
ATOM 4720 C C . ALA B 1 240 ? 104.478 12.088 -30.962 1.00 35.20 237 ALA B C 1
ATOM 4721 O O . ALA B 1 240 ? 104.752 11.118 -30.252 1.00 37.09 237 ALA B O 1
ATOM 4723 N N . LEU B 1 241 ? 103.975 11.957 -32.181 1.00 31.20 238 LEU B N 1
ATOM 4724 C CA . LEU B 1 241 ? 103.730 10.645 -32.760 1.00 28.72 238 LEU B CA 1
ATOM 4725 C C . LEU B 1 241 ? 105.024 10.018 -33.249 1.00 30.84 238 LEU B C 1
ATOM 4726 O O . LEU B 1 241 ? 105.968 10.712 -33.640 1.00 31.08 238 LEU B O 1
ATOM 4731 N N A GLU B 1 242 ? 105.054 8.687 -33.200 0.59 29.32 239 GLU B N 1
ATOM 4732 N N B GLU B 1 242 ? 105.067 8.690 -33.220 0.41 29.49 239 GLU B N 1
ATOM 4733 C CA A GLU B 1 242 ? 106.058 7.887 -33.883 0.59 30.65 239 GLU B CA 1
ATOM 4734 C CA B GLU B 1 242 ? 106.190 8.001 -33.821 0.41 30.58 239 GLU B CA 1
ATOM 4735 C C A GLU B 1 242 ? 106.175 8.338 -35.342 0.59 28.80 239 GLU B C 1
ATOM 4736 C C B GLU B 1 242 ? 106.198 8.282 -35.326 0.41 28.90 239 GLU B C 1
ATOM 4737 O O A GLU B 1 242 ? 105.162 8.712 -35.947 0.59 26.70 239 GLU B O 1
ATOM 4738 O O B GLU B 1 242 ? 105.142 8.482 -35.933 0.41 26.76 239 GLU B O 1
ATOM 4749 N N . PRO B 1 243 ? 107.383 8.328 -35.937 1.00 29.39 240 PRO B N 1
ATOM 4750 C CA . PRO B 1 243 ? 107.525 8.915 -37.290 1.00 27.81 240 PRO B CA 1
ATOM 4751 C C . PRO B 1 243 ? 106.624 8.366 -38.389 1.00 27.40 240 PRO B C 1
ATOM 4752 O O . PRO B 1 243 ? 106.225 9.151 -39.253 1.00 28.61 240 PRO B O 1
ATOM 4756 N N . THR B 1 244 ? 106.312 7.068 -38.420 1.00 27.48 241 THR B N 1
ATOM 4757 C CA . THR B 1 244 ? 105.451 6.566 -39.496 1.00 27.20 241 THR B CA 1
ATOM 4758 C C . THR B 1 244 ? 104.077 7.208 -39.417 1.00 30.32 241 THR B C 1
ATOM 4759 O O . THR B 1 244 ? 103.589 7.794 -40.391 1.00 30.63 241 THR B O 1
ATOM 4763 N N . LEU B 1 245 ? 103.454 7.130 -38.243 1.00 30.97 242 LEU B N 1
ATOM 4764 C CA . LEU B 1 245 ? 102.149 7.738 -38.042 1.00 31.89 242 LEU B CA 1
ATOM 4765 C C . LEU B 1 245 ? 102.219 9.257 -38.149 1.00 29.47 242 LEU B C 1
ATOM 4766 O O . LEU B 1 245 ? 101.293 9.890 -38.666 1.00 28.58 242 LEU B O 1
ATOM 4771 N N . ARG B 1 246 ? 103.307 9.866 -37.673 1.00 28.83 243 ARG B N 1
ATOM 4772 C CA . ARG B 1 246 ? 103.442 11.316 -37.796 1.00 27.35 243 ARG B CA 1
ATOM 4773 C C . ARG B 1 246 ? 103.329 11.765 -39.250 1.00 27.34 243 ARG B C 1
ATOM 4774 O O . ARG B 1 246 ? 102.602 12.713 -39.563 1.00 27.92 243 ARG B O 1
ATOM 4782 N N . GLU B 1 247 ? 104.091 11.133 -40.142 1.00 28.03 244 GLU B N 1
ATOM 4783 C CA . GLU B 1 247 ? 104.005 11.493 -41.553 1.00 33.57 244 GLU B CA 1
ATOM 4784 C C . GLU B 1 247 ? 102.664 11.104 -42.149 1.00 30.69 244 GLU B C 1
ATOM 4785 O O . GLU B 1 247 ? 102.171 11.778 -43.064 1.00 31.17 244 GLU B O 1
ATOM 4791 N N . ALA B 1 248 ? 102.079 9.999 -41.690 1.00 29.78 245 ALA B N 1
ATOM 4792 C CA . ALA B 1 248 ? 100.758 9.648 -42.195 1.00 28.65 245 ALA B CA 1
ATOM 4793 C C . ALA B 1 248 ? 99.767 10.771 -41.923 1.00 29.04 245 ALA B C 1
ATOM 4794 O O . ALA B 1 248 ? 99.002 11.151 -42.812 1.00 26.60 245 ALA B O 1
ATOM 4796 N N . VAL B 1 249 ? 99.803 11.349 -40.713 1.00 27.10 246 VAL B N 1
ATOM 4797 C CA . VAL B 1 249 ? 98.890 12.442 -40.379 1.00 26.15 246 VAL B CA 1
ATOM 4798 C C . VAL B 1 249 ? 99.252 13.703 -41.159 1.00 28.45 246 VAL B C 1
ATOM 4799 O O . VAL B 1 249 ? 98.372 14.409 -41.681 1.00 29.09 246 VAL B O 1
ATOM 4803 N N . LYS B 1 250 ? 100.550 14.016 -41.249 1.00 26.92 247 LYS B N 1
ATOM 4804 C CA . LYS B 1 250 ? 100.938 15.211 -41.983 1.00 26.72 247 LYS B CA 1
ATOM 4805 C C . LYS B 1 250 ? 100.536 15.105 -43.445 1.00 25.32 247 LYS B C 1
ATOM 4806 O O . LYS B 1 250 ? 100.203 16.118 -44.069 1.00 29.22 247 LYS B O 1
ATOM 4812 N N . SER B 1 251 ? 100.538 13.890 -43.998 1.00 27.51 248 SER B N 1
ATOM 4813 C CA . SER B 1 251 ? 100.225 13.713 -45.418 1.00 27.29 248 SER B CA 1
ATOM 4814 C C . SER B 1 251 ? 98.810 14.152 -45.751 1.00 27.90 248 SER B C 1
ATOM 4815 O O . SER B 1 251 ? 98.534 14.453 -46.912 1.00 28.78 248 SER B O 1
ATOM 4818 N N . THR B 1 252 ? 97.913 14.218 -44.760 1.00 23.59 249 THR B N 1
ATOM 4819 C CA . THR B 1 252 ? 96.522 14.618 -44.989 1.00 27.13 249 THR B CA 1
ATOM 4820 C C . THR B 1 252 ? 96.337 16.128 -45.001 1.00 27.54 249 THR B C 1
ATOM 4821 O O . THR B 1 252 ? 95.226 16.601 -45.283 1.00 23.99 249 THR B O 1
ATOM 4825 N N . GLN B 1 253 ? 97.384 16.885 -44.682 1.00 25.77 250 GLN B N 1
ATOM 4826 C CA . GLN B 1 253 ? 97.313 18.335 -44.573 1.00 26.08 250 GLN B CA 1
ATOM 4827 C C . GLN B 1 253 ? 97.983 19.033 -45.746 1.00 28.05 250 GLN B C 1
ATOM 4828 O O . GLN B 1 253 ? 98.162 20.253 -45.716 1.00 28.64 250 GLN B O 1
ATOM 4834 N N . VAL B 1 254 ? 98.315 18.290 -46.795 1.00 29.31 251 VAL B N 1
ATOM 4835 C CA . VAL B 1 254 ? 98.938 18.838 -47.993 1.00 29.45 251 VAL B CA 1
ATOM 4836 C C . VAL B 1 254 ? 97.839 19.189 -48.992 1.00 29.69 251 VAL B C 1
ATOM 4837 O O . VAL B 1 254 ? 97.101 18.308 -49.443 1.00 30.25 251 VAL B O 1
ATOM 4841 N N . GLY B 1 255 ? 97.737 20.468 -49.344 1.00 29.28 252 GLY B N 1
ATOM 4842 C CA . GLY B 1 255 ? 96.804 20.880 -50.384 1.00 31.34 252 GLY B CA 1
ATOM 4843 C C . GLY B 1 255 ? 97.299 20.528 -51.783 1.00 32.10 252 GLY B C 1
ATOM 4844 O O . GLY B 1 255 ? 98.475 20.699 -52.121 1.00 33.54 252 GLY B O 1
ATOM 4845 N N . TYR B 1 256 ? 96.380 20.014 -52.603 1.00 31.54 253 TYR B N 1
ATOM 4846 C CA . TYR B 1 256 ? 96.702 19.594 -53.965 1.00 32.93 253 TYR B CA 1
ATOM 4847 C C . TYR B 1 256 ? 95.923 20.325 -55.046 1.00 33.26 253 TYR B C 1
ATOM 4848 O O . TYR B 1 256 ? 96.424 20.439 -56.176 1.00 35.74 253 TYR B O 1
ATOM 4857 N N . TYR B 1 257 ? 94.719 20.811 -54.738 1.00 30.39 254 TYR B N 1
ATOM 4858 C CA . TYR B 1 257 ? 93.858 21.493 -55.701 1.00 34.77 254 TYR B CA 1
ATOM 4859 C C . TYR B 1 257 ? 93.158 22.661 -55.030 1.00 33.53 254 TYR B C 1
ATOM 4860 O O . TYR B 1 257 ? 92.713 22.553 -53.881 1.00 33.57 254 TYR B O 1
ATOM 4869 N N . LYS B 1 258 ? 93.066 23.770 -55.752 1.00 34.30 255 LYS B N 1
ATOM 4870 C CA . LYS B 1 258 ? 92.142 24.842 -55.415 1.00 32.30 255 LYS B CA 1
ATOM 4871 C C . LYS B 1 258 ? 90.831 24.594 -56.145 1.00 31.78 255 LYS B C 1
ATOM 4872 O O . LYS B 1 258 ? 90.823 24.333 -57.357 1.00 29.70 255 LYS B O 1
ATOM 4878 N N . VAL B 1 259 ? 89.732 24.634 -55.397 1.00 31.60 256 VAL B N 1
ATOM 4879 C CA . VAL B 1 259 ? 88.388 24.432 -55.937 1.00 35.74 256 VAL B CA 1
ATOM 4880 C C . VAL B 1 259 ? 87.550 25.584 -55.389 1.00 35.94 256 VAL B C 1
ATOM 4881 O O . VAL B 1 259 ? 86.953 25.477 -54.312 1.00 33.26 256 VAL B O 1
ATOM 4885 N N . GLY B 1 260 ? 87.519 26.703 -56.117 1.00 36.35 257 GLY B N 1
ATOM 4886 C CA . GLY B 1 260 ? 86.870 27.899 -55.632 1.00 34.80 257 GLY B CA 1
ATOM 4887 C C . GLY B 1 260 ? 87.366 28.321 -54.258 1.00 34.79 257 GLY B C 1
ATOM 4888 O O . GLY B 1 260 ? 88.562 28.546 -54.037 1.00 35.27 257 GLY B O 1
ATOM 4889 N N . PRO B 1 261 ? 86.446 28.419 -53.298 1.00 32.33 258 PRO B N 1
ATOM 4890 C CA . PRO B 1 261 ? 86.811 28.901 -51.961 1.00 31.21 258 PRO B CA 1
ATOM 4891 C C . PRO B 1 261 ? 87.537 27.869 -51.114 1.00 29.55 258 PRO B C 1
ATOM 4892 O O . PRO B 1 261 ? 87.912 28.184 -49.977 1.00 29.41 258 PRO B O 1
ATOM 4904 N N . VAL B 1 263 ? 90.354 24.350 -50.668 1.00 28.53 260 VAL B N 1
ATOM 4905 C CA . VAL B 1 263 ? 91.549 23.638 -51.119 1.00 29.59 260 VAL B CA 1
ATOM 4906 C C . VAL B 1 263 ? 91.404 22.174 -50.696 1.00 28.56 260 VAL B C 1
ATOM 4907 O O . VAL B 1 263 ? 91.161 21.883 -49.519 1.00 27.60 260 VAL B O 1
ATOM 4911 N N . GLN B 1 264 ? 91.556 21.260 -51.654 1.00 28.42 261 GLN B N 1
ATOM 4912 C CA . GLN B 1 264 ? 91.332 19.834 -51.432 1.00 26.86 261 GLN B CA 1
ATOM 4913 C C . GLN B 1 264 ? 92.639 19.147 -51.042 1.00 27.77 261 GLN B C 1
ATOM 4914 O O . GLN B 1 264 ? 93.586 19.137 -51.834 1.00 25.44 261 GLN B O 1
ATOM 4920 N N . ASP B 1 265 ? 92.675 18.549 -49.843 1.00 27.43 262 ASP B N 1
ATOM 4921 C CA . ASP B 1 265 ? 93.739 17.635 -49.455 1.00 26.82 262 ASP B CA 1
ATOM 4922 C C . ASP B 1 265 ? 93.323 16.192 -49.746 1.00 29.63 262 ASP B C 1
ATOM 4923 O O . ASP B 1 265 ? 92.266 15.920 -50.324 1.00 30.54 262 ASP B O 1
ATOM 4928 N N . LEU B 1 266 ? 94.144 15.245 -49.305 1.00 28.93 263 LEU B N 1
ATOM 4929 C CA . LEU B 1 266 ? 93.672 13.891 -49.047 1.00 28.08 263 LEU B CA 1
ATOM 4930 C C . LEU B 1 266 ? 92.897 13.912 -47.728 1.00 29.51 263 LEU B C 1
ATOM 4931 O O . LEU B 1 266 ? 93.467 14.220 -46.673 1.00 27.85 263 LEU B O 1
ATOM 4936 N N . GLY B 1 267 ? 91.598 13.619 -47.790 1.00 28.13 264 GLY B N 1
ATOM 4937 C CA . GLY B 1 267 ? 90.753 13.661 -46.612 1.00 28.01 264 GLY B CA 1
ATOM 4938 C C . GLY B 1 267 ? 90.249 15.043 -46.238 1.00 28.85 264 GLY B C 1
ATOM 4939 O O . GLY B 1 267 ? 89.085 15.387 -46.500 1.00 27.77 264 GLY B O 1
ATOM 4940 N N . TRP B 1 268 ? 91.114 15.852 -45.634 1.00 24.76 265 TRP B N 1
ATOM 4941 C CA . TRP B 1 268 ? 90.704 17.177 -45.198 1.00 22.94 265 TRP B CA 1
ATOM 4942 C C . TRP B 1 268 ? 90.491 18.121 -46.384 1.00 24.43 265 TRP B C 1
ATOM 4943 O O . TRP B 1 268 ? 91.006 17.924 -47.489 1.00 28.06 265 TRP B O 1
ATOM 4954 N N . GLU B 1 269 ? 89.703 19.160 -46.123 1.00 22.04 266 GLU B N 1
ATOM 4955 C CA . GLU B 1 269 ? 89.539 20.313 -46.995 1.00 23.87 266 GLU B CA 1
ATOM 4956 C C . GLU B 1 269 ? 89.952 21.537 -46.192 1.00 25.38 266 GLU B C 1
ATOM 4957 O O . GLU B 1 269 ? 89.635 21.619 -44.997 1.00 25.08 266 GLU B O 1
ATOM 4963 N N . GLN B 1 270 ? 90.692 22.471 -46.814 1.00 25.06 267 GLN B N 1
ATOM 4964 C CA . GLN B 1 270 ? 91.352 23.504 -46.029 1.00 24.62 267 GLN B CA 1
ATOM 4965 C C . GLN B 1 270 ? 91.051 24.893 -46.571 1.00 24.69 267 GLN B C 1
ATOM 4966 O O . GLN B 1 270 ? 90.687 25.081 -47.741 1.00 23.59 267 GLN B O 1
ATOM 4972 N N . TYR B 1 271 ? 91.219 25.857 -45.672 1.00 21.20 268 TYR B N 1
ATOM 4973 C CA . TYR B 1 271 ? 90.852 27.258 -45.802 1.00 23.65 268 TYR B CA 1
ATOM 4974 C C . TYR B 1 271 ? 91.922 28.102 -45.130 1.00 26.42 268 TYR B C 1
ATOM 4975 O O . TYR B 1 271 ? 92.678 27.599 -44.290 1.00 27.60 268 TYR B O 1
ATOM 4984 N N . PRO B 1 272 ? 91.999 29.390 -45.454 1.00 26.42 269 PRO B N 1
ATOM 4985 C CA . PRO B 1 272 ? 92.797 30.295 -44.627 1.00 26.63 269 PRO B CA 1
ATOM 4986 C C . PRO B 1 272 ? 92.183 30.404 -43.238 1.00 30.03 269 PRO B C 1
ATOM 4987 O O . PRO B 1 272 ? 91.020 30.053 -43.007 1.00 30.29 269 PRO B O 1
ATOM 4991 N N . TYR B 1 273 ? 92.988 30.863 -42.292 1.00 31.52 270 TYR B N 1
ATOM 4992 C CA . TYR B 1 273 ? 92.427 31.187 -40.990 1.00 31.27 270 TYR B CA 1
ATOM 4993 C C . TYR B 1 273 ? 93.108 32.457 -40.480 1.00 34.79 270 TYR B C 1
ATOM 4994 O O . TYR B 1 273 ? 94.318 32.602 -40.613 1.00 35.22 270 TYR B O 1
ATOM 5003 N N . PRO B 1 274 ? 92.326 33.403 -39.932 1.00 36.41 271 PRO B N 1
ATOM 5004 C CA . PRO B 1 274 ? 90.859 33.373 -39.821 1.00 33.45 271 PRO B CA 1
ATOM 5005 C C . PRO B 1 274 ? 90.139 33.353 -41.166 1.00 30.57 271 PRO B C 1
ATOM 5006 O O . PRO B 1 274 ? 90.733 33.657 -42.201 1.00 28.78 271 PRO B O 1
ATOM 5010 N N . VAL B 1 275 ? 88.862 32.992 -41.122 1.00 29.16 272 VAL B N 1
ATOM 5011 C CA . VAL B 1 275 ? 88.047 32.773 -42.311 1.00 30.33 272 VAL B CA 1
ATOM 5012 C C . VAL B 1 275 ? 86.658 33.330 -42.033 1.00 27.92 272 VAL B C 1
ATOM 5013 O O . VAL B 1 275 ? 86.149 33.225 -40.910 1.00 28.34 272 VAL B O 1
ATOM 5017 N N . ALA B 1 276 ? 86.062 33.960 -43.038 1.00 30.24 273 ALA B N 1
ATOM 5018 C CA . ALA B 1 276 ? 84.676 34.378 -42.906 1.00 28.41 273 ALA B CA 1
ATOM 5019 C C . ALA B 1 276 ? 83.798 33.139 -42.933 1.00 27.60 273 ALA B C 1
ATOM 5020 O O . ALA B 1 276 ? 84.029 32.223 -43.727 1.00 28.91 273 ALA B O 1
ATOM 5022 N N . LEU B 1 277 ? 82.789 33.102 -42.062 1.00 26.68 274 LEU B N 1
ATOM 5023 C CA . LEU B 1 277 ? 81.849 31.984 -42.118 1.00 26.45 274 LEU B CA 1
ATOM 5024 C C . LEU B 1 277 ? 81.288 31.802 -43.537 1.00 26.87 274 LEU B C 1
ATOM 5025 O O . LEU B 1 277 ? 81.099 30.672 -43.999 1.00 27.17 274 LEU B O 1
ATOM 5030 N N . ASP B 1 278 ? 81.065 32.894 -44.260 1.00 28.34 275 ASP B N 1
ATOM 5031 C CA . ASP B 1 278 ? 80.526 32.757 -45.613 1.00 29.09 275 ASP B CA 1
ATOM 5032 C C . ASP B 1 278 ? 81.440 31.926 -46.518 1.00 28.91 275 ASP B C 1
ATOM 5033 O O . ASP B 1 278 ? 80.952 31.152 -47.351 1.00 27.80 275 ASP B O 1
ATOM 5038 N N . GLN B 1 279 ? 82.765 32.077 -46.383 1.00 28.95 276 GLN B N 1
ATOM 5039 C CA . GLN B 1 279 ? 83.673 31.270 -47.197 1.00 29.64 276 GLN B CA 1
ATOM 5040 C C . GLN B 1 279 ? 83.604 29.799 -46.795 1.00 26.10 276 GLN B C 1
ATOM 5041 O O . GLN B 1 279 ? 83.602 28.918 -47.665 1.00 25.36 276 GLN B O 1
ATOM 5047 N N A LEU B 1 280 ? 83.571 29.514 -45.487 0.49 23.69 277 LEU B N 1
ATOM 5048 N N B LEU B 1 280 ? 83.511 29.518 -45.487 0.51 23.75 277 LEU B N 1
ATOM 5049 C CA A LEU B 1 280 ? 83.374 28.139 -45.029 0.49 24.11 277 LEU B CA 1
ATOM 5050 C CA B LEU B 1 280 ? 83.392 28.140 -45.010 0.51 24.11 277 LEU B CA 1
ATOM 5051 C C A LEU B 1 280 ? 82.072 27.567 -45.563 0.49 24.97 277 LEU B C 1
ATOM 5052 C C B LEU B 1 280 ? 82.039 27.525 -45.365 0.51 24.77 277 LEU B C 1
ATOM 5053 O O A LEU B 1 280 ? 82.030 26.427 -46.046 0.49 22.98 277 LEU B O 1
ATOM 5054 O O B LEU B 1 280 ? 81.941 26.305 -45.553 0.51 23.75 277 LEU B O 1
ATOM 5063 N N . LEU B 1 281 ? 80.988 28.342 -45.470 1.00 24.12 278 LEU B N 1
ATOM 5064 C CA . LEU B 1 281 ? 79.709 27.835 -45.940 1.00 26.05 278 LEU B CA 1
ATOM 5065 C C . LEU B 1 281 ? 79.740 27.576 -47.445 1.00 28.34 278 LEU B C 1
ATOM 5066 O O . LEU B 1 281 ? 79.183 26.578 -47.923 1.00 29.63 278 LEU B O 1
ATOM 5071 N N . ALA B 1 282 ? 80.380 28.466 -48.208 1.00 26.08 279 ALA B N 1
ATOM 5072 C CA . ALA B 1 282 ? 80.475 28.251 -49.648 1.00 27.93 279 ALA B CA 1
ATOM 5073 C C . ALA B 1 282 ? 81.272 26.990 -49.955 1.00 27.25 279 ALA B C 1
ATOM 5074 O O . ALA B 1 282 ? 80.919 26.228 -50.860 1.00 26.88 279 ALA B O 1
ATOM 5076 N N . GLY B 1 283 ? 82.353 26.752 -49.208 1.00 25.33 280 GLY B N 1
ATOM 5077 C CA . GLY B 1 283 ? 83.169 25.575 -49.456 1.00 25.31 280 GLY B CA 1
ATOM 5078 C C . GLY B 1 283 ? 82.503 24.281 -49.042 1.00 27.79 280 GLY B C 1
ATOM 5079 O O . GLY B 1 283 ? 82.818 23.226 -49.599 1.00 31.08 280 GLY B O 1
ATOM 5080 N N . ASN B 1 284 ? 81.552 24.348 -48.115 1.00 26.23 281 ASN B N 1
ATOM 5081 C CA . ASN B 1 284 ? 80.813 23.190 -47.638 1.00 24.63 281 ASN B CA 1
ATOM 5082 C C . ASN B 1 284 ? 79.400 23.119 -48.211 1.00 27.51 281 ASN B C 1
ATOM 5083 O O . ASN B 1 284 ? 78.534 22.458 -47.633 1.00 26.00 281 ASN B O 1
ATOM 5088 N N . SER B 1 285 ? 79.148 23.797 -49.328 1.00 27.39 282 SER B N 1
ATOM 5089 C CA . SER B 1 285 ? 77.808 23.905 -49.880 1.00 27.14 282 SER B CA 1
ATOM 5090 C C . SER B 1 285 ? 77.346 22.583 -50.480 1.00 28.70 282 SER B C 1
ATOM 5091 O O . SER B 1 285 ? 78.141 21.699 -50.809 1.00 27.15 282 SER B O 1
ATOM 5094 N N . GLY B 1 286 ? 76.032 22.472 -50.652 1.00 29.28 283 GLY B N 1
ATOM 5095 C CA . GLY B 1 286 ? 75.489 21.295 -51.298 1.00 30.87 283 GLY B CA 1
ATOM 5096 C C . GLY B 1 286 ? 75.959 21.170 -52.732 1.00 31.60 283 GLY B C 1
ATOM 5097 O O . GLY B 1 286 ? 76.216 20.066 -53.214 1.00 32.44 283 GLY B O 1
ATOM 5098 N N . GLU B 1 287 ? 76.107 22.303 -53.428 1.00 32.17 284 GLU B N 1
ATOM 5099 C CA . GLU B 1 287 ? 76.576 22.221 -54.810 1.00 37.01 284 GLU B CA 1
ATOM 5100 C C . GLU B 1 287 ? 78.032 21.766 -54.874 1.00 33.59 284 GLU B C 1
ATOM 5101 O O . GLU B 1 287 ? 78.410 21.035 -55.797 1.00 30.60 284 GLU B O 1
ATOM 5115 N N . ALA B 1 289 ? 79.271 19.546 -53.044 1.00 27.31 286 ALA B N 1
ATOM 5116 C CA . ALA B 1 289 ? 79.225 18.110 -52.798 1.00 29.36 286 ALA B CA 1
ATOM 5117 C C . ALA B 1 289 ? 78.464 17.323 -53.860 1.00 34.16 286 ALA B C 1
ATOM 5118 O O . ALA B 1 289 ? 78.653 16.103 -53.953 1.00 32.15 286 ALA B O 1
ATOM 5136 N N . SER B 1 291 ? 77.829 18.475 -57.419 1.00 38.19 288 SER B N 1
ATOM 5137 C CA . SER B 1 291 ? 78.081 18.823 -58.810 1.00 40.17 288 SER B CA 1
ATOM 5138 C C . SER B 1 291 ? 79.570 18.846 -59.115 1.00 37.88 288 SER B C 1
ATOM 5139 O O . SER B 1 291 ? 80.396 19.010 -58.208 1.00 36.64 288 SER B O 1
ATOM 5142 N N . PRO B 1 292 ? 79.956 18.680 -60.381 1.00 36.85 289 PRO B N 1
ATOM 5143 C CA . PRO B 1 292 ? 81.377 18.789 -60.723 1.00 36.78 289 PRO B CA 1
ATOM 5144 C C . PRO B 1 292 ? 81.838 20.233 -60.608 1.00 35.35 289 PRO B C 1
ATOM 5145 O O . PRO B 1 292 ? 81.144 21.161 -61.029 1.00 35.81 289 PRO B O 1
ATOM 5149 N N . GLN B 1 293 ? 83.024 20.411 -60.046 1.00 35.19 290 GLN B N 1
ATOM 5150 C CA . GLN B 1 293 ? 83.610 21.725 -59.854 1.00 34.67 290 GLN B CA 1
ATOM 5151 C C . GLN B 1 293 ? 85.008 21.727 -60.450 1.00 34.52 290 GLN B C 1
ATOM 5152 O O . GLN B 1 293 ? 85.767 20.768 -60.285 1.00 34.49 290 GLN B O 1
ATOM 5158 N N . ALA B 1 294 ? 85.352 22.803 -61.143 1.00 35.64 291 ALA B N 1
ATOM 5159 C CA . ALA B 1 294 ? 86.659 22.854 -61.781 1.00 38.43 291 ALA B CA 1
ATOM 5160 C C . ALA B 1 294 ? 87.750 22.866 -60.714 1.00 38.17 291 ALA B C 1
ATOM 5161 O O . ALA B 1 294 ? 87.618 23.506 -59.666 1.00 38.11 291 ALA B O 1
ATOM 5163 N N . ALA B 1 295 ? 88.803 22.094 -60.952 1.00 37.07 292 ALA B N 1
ATOM 5164 C CA . ALA B 1 295 ? 89.886 21.940 -59.991 1.00 37.02 292 ALA B CA 1
ATOM 5165 C C . ALA B 1 295 ? 91.190 22.377 -60.637 1.00 41.02 292 ALA B C 1
ATOM 5166 O O . ALA B 1 295 ? 91.427 22.108 -61.819 1.00 43.82 292 ALA B O 1
ATOM 5168 N N . THR B 1 296 ? 92.019 23.068 -59.860 1.00 42.66 293 THR B N 1
ATOM 5169 C CA . THR B 1 296 ? 93.284 23.621 -60.335 1.00 43.71 293 THR B CA 1
ATOM 5170 C C . THR B 1 296 ? 94.408 23.103 -59.448 1.00 43.00 293 THR B C 1
ATOM 5171 O O . THR B 1 296 ? 94.470 23.435 -58.257 1.00 38.76 293 THR B O 1
ATOM 5175 N N . ALA B 1 297 ? 95.287 22.288 -60.020 1.00 43.93 294 ALA B N 1
ATOM 5176 C CA . ALA B 1 297 ? 96.436 21.802 -59.272 1.00 43.17 294 ALA B CA 1
ATOM 5177 C C . ALA B 1 297 ? 97.271 22.982 -58.793 1.00 44.87 294 ALA B C 1
ATOM 5178 O O . ALA B 1 297 ? 97.576 23.897 -59.565 1.00 47.05 294 ALA B O 1
ATOM 5180 N N . ILE B 1 298 ? 97.630 22.973 -57.509 1.00 43.49 295 ILE B N 1
ATOM 5181 C CA . ILE B 1 298 ? 98.432 24.035 -56.919 1.00 45.67 295 ILE B CA 1
ATOM 5182 C C . ILE B 1 298 ? 99.603 23.426 -56.158 1.00 49.72 295 ILE B C 1
ATOM 5183 O O . ILE B 1 298 ? 99.653 22.222 -55.892 1.00 48.33 295 ILE B O 1
ATOM 5188 N N A ALA B 1 299 ? 100.588 24.268 -55.871 0.47 52.82 296 ALA B N 1
ATOM 5189 N N B ALA B 1 299 ? 100.539 24.296 -55.788 0.53 52.69 296 ALA B N 1
ATOM 5190 C CA A ALA B 1 299 ? 101.638 23.871 -54.955 0.47 54.16 296 ALA B CA 1
ATOM 5191 C CA B ALA B 1 299 ? 101.541 23.982 -54.783 0.53 53.95 296 ALA B CA 1
ATOM 5192 C C A ALA B 1 299 ? 101.051 23.763 -53.551 0.47 51.95 296 ALA B C 1
ATOM 5193 C C B ALA B 1 299 ? 100.927 24.121 -53.391 0.53 51.88 296 ALA B C 1
ATOM 5194 O O A ALA B 1 299 ? 100.102 24.479 -53.217 0.47 50.18 296 ALA B O 1
ATOM 5195 O O B ALA B 1 299 ? 100.101 25.012 -53.160 0.53 49.98 296 ALA B O 1
ATOM 5198 N N A PRO B 1 300 ? 101.576 22.866 -52.720 0.47 52.22 297 PRO B N 1
ATOM 5199 N N B PRO B 1 300 ? 101.309 23.265 -52.451 0.53 51.96 297 PRO B N 1
ATOM 5200 C CA A PRO B 1 300 ? 101.044 22.726 -51.363 0.47 51.01 297 PRO B CA 1
ATOM 5201 C CA B PRO B 1 300 ? 100.640 23.249 -51.148 0.53 50.39 297 PRO B CA 1
ATOM 5202 C C A PRO B 1 300 ? 101.139 24.043 -50.617 0.47 52.20 297 PRO B C 1
ATOM 5203 C C B PRO B 1 300 ? 100.983 24.485 -50.337 0.53 52.24 297 PRO B C 1
ATOM 5204 O O A PRO B 1 300 ? 102.245 24.536 -50.352 0.47 55.69 297 PRO B O 1
ATOM 5205 O O B PRO B 1 300 ? 102.156 24.870 -50.243 0.53 55.68 297 PRO B O 1
ATOM 5212 N N A PRO B 1 301 ? 100.004 24.658 -50.287 0.47 50.23 298 PRO B N 1
ATOM 5213 N N B PRO B 1 301 ? 99.989 25.142 -49.742 0.53 50.87 298 PRO B N 1
ATOM 5214 C CA A PRO B 1 301 ? 100.051 25.936 -49.567 0.47 51.22 298 PRO B CA 1
ATOM 5215 C CA B PRO B 1 301 ? 100.283 26.141 -48.708 0.53 51.58 298 PRO B CA 1
ATOM 5216 C C A PRO B 1 301 ? 100.634 25.798 -48.170 0.47 51.71 298 PRO B C 1
ATOM 5217 C C B PRO B 1 301 ? 100.901 25.483 -47.482 0.53 51.71 298 PRO B C 1
ATOM 5218 O O A PRO B 1 301 ? 100.006 25.227 -47.274 0.47 50.09 298 PRO B O 1
ATOM 5219 O O B PRO B 1 301 ? 100.784 24.274 -47.267 0.53 50.04 298 PRO B O 1
ATOM 5226 N N A SER B 1 302 ? 101.842 26.312 -47.972 0.47 54.65 299 SER B N 1
ATOM 5227 N N B SER B 1 302 ? 101.565 26.300 -46.661 0.53 53.30 299 SER B N 1
ATOM 5228 C CA A SER B 1 302 ? 102.392 26.429 -46.623 0.47 55.35 299 SER B CA 1
ATOM 5229 C CA B SER B 1 302 ? 102.386 25.736 -45.595 0.53 54.93 299 SER B CA 1
ATOM 5230 C C A SER B 1 302 ? 101.798 27.604 -45.862 0.47 53.92 299 SER B C 1
ATOM 5231 C C B SER B 1 302 ? 102.867 26.758 -44.569 0.53 55.61 299 SER B C 1
ATOM 5232 O O A SER B 1 302 ? 102.523 28.327 -45.175 0.47 55.55 299 SER B O 1
ATOM 5233 O O B SER B 1 302 ? 103.495 26.380 -43.576 0.53 56.10 299 SER B O 1
ATOM 5238 N N A VAL B 1 303 ? 100.485 27.821 -45.972 0.47 51.50 300 VAL B N 1
ATOM 5239 N N B VAL B 1 303 ? 102.600 28.042 -44.790 0.53 55.12 300 VAL B N 1
ATOM 5240 C CA A VAL B 1 303 ? 99.877 29.007 -45.381 0.47 49.73 300 VAL B CA 1
ATOM 5241 C CA B VAL B 1 303 ? 103.045 29.080 -43.867 0.53 54.77 300 VAL B CA 1
ATOM 5242 C C A VAL B 1 303 ? 100.007 28.924 -43.867 0.47 49.66 300 VAL B C 1
ATOM 5243 C C B VAL B 1 303 ? 101.821 29.746 -43.253 0.53 53.05 300 VAL B C 1
ATOM 5244 O O A VAL B 1 303 ? 99.731 27.881 -43.256 0.47 48.04 300 VAL B O 1
ATOM 5245 O O B VAL B 1 303 ? 100.727 29.729 -43.826 0.53 50.90 300 VAL B O 1
ATOM 5252 N N A GLY B 1 304 ? 100.490 30.015 -43.265 0.47 50.54 301 GLY B N 1
ATOM 5253 N N B GLY B 1 304 ? 102.010 30.325 -42.069 0.53 53.84 301 GLY B N 1
ATOM 5254 C CA A GLY B 1 304 ? 100.870 29.976 -41.861 0.47 52.06 301 GLY B CA 1
ATOM 5255 C CA B GLY B 1 304 ? 100.909 31.020 -41.421 0.53 53.03 301 GLY B CA 1
ATOM 5256 C C A GLY B 1 304 ? 99.735 29.538 -40.959 0.47 49.72 301 GLY B C 1
ATOM 5257 C C B GLY B 1 304 ? 99.890 30.056 -40.838 0.53 50.43 301 GLY B C 1
ATOM 5258 O O A GLY B 1 304 ? 99.893 28.642 -40.126 0.47 50.74 301 GLY B O 1
ATOM 5259 O O B GLY B 1 304 ? 100.234 29.002 -40.290 0.53 51.69 301 GLY B O 1
ATOM 5260 N N A SER B 1 305 ? 98.572 30.156 -41.118 0.47 47.66 302 SER B N 1
ATOM 5261 N N B SER B 1 305 ? 98.612 30.414 -40.959 0.53 47.97 302 SER B N 1
ATOM 5262 C CA A SER B 1 305 ? 97.393 29.820 -40.330 0.47 44.30 302 SER B CA 1
ATOM 5263 C CA B SER B 1 305 ? 97.532 29.682 -40.312 0.53 44.53 302 SER B CA 1
ATOM 5264 C C A SER B 1 305 ? 96.341 29.269 -41.283 0.47 39.41 302 SER B C 1
ATOM 5265 C C B SER B 1 305 ? 96.491 29.221 -41.327 0.53 39.55 302 SER B C 1
ATOM 5266 O O A SER B 1 305 ? 95.810 30.005 -42.123 0.47 36.48 302 SER B O 1
ATOM 5267 O O B SER B 1 305 ? 96.084 29.979 -42.213 0.53 37.06 302 SER B O 1
ATOM 5272 N N . ALA B 1 306 ? 96.053 27.974 -41.167 1.00 31.49 303 ALA B N 1
ATOM 5273 C CA . ALA B 1 306 ? 95.068 27.319 -42.017 1.00 28.27 303 ALA B CA 1
ATOM 5274 C C . ALA B 1 306 ? 94.043 26.608 -41.153 1.00 25.94 303 ALA B C 1
ATOM 5275 O O . ALA B 1 306 ? 94.354 26.136 -40.057 1.00 26.34 303 ALA B O 1
ATOM 5277 N N . LEU B 1 307 ? 92.819 26.531 -41.654 1.00 22.40 304 LEU B N 1
ATOM 5278 C CA . LEU B 1 307 ? 91.782 25.729 -41.036 1.00 22.52 304 LEU B CA 1
ATOM 5279 C C . LEU B 1 307 ? 91.531 24.509 -41.902 1.00 23.61 304 LEU B C 1
ATOM 5280 O O . LEU B 1 307 ? 91.426 24.621 -43.135 1.00 25.17 304 LEU B O 1
ATOM 5285 N N . PHE B 1 308 ? 91.419 23.352 -41.251 1.00 19.46 305 PHE B N 1
ATOM 5286 C CA . PHE B 1 308 ? 91.100 22.094 -41.911 1.00 20.90 305 PHE B CA 1
ATOM 5287 C C . PHE B 1 308 ? 89.758 21.601 -41.395 1.00 21.34 305 PHE B C 1
ATOM 5288 O O . PHE B 1 308 ? 89.484 21.711 -40.201 1.00 20.64 305 PHE B O 1
ATOM 5296 N N . ASN B 1 309 ? 88.929 21.026 -42.276 1.00 20.72 306 ASN B N 1
ATOM 5297 C CA . ASN B 1 309 ? 87.647 20.509 -41.804 1.00 20.05 306 ASN B CA 1
ATOM 5298 C C . ASN B 1 309 ? 87.174 19.336 -42.657 1.00 20.18 306 ASN B C 1
ATOM 5299 O O . ASN B 1 309 ? 87.712 19.058 -43.733 1.00 20.40 306 ASN B O 1
ATOM 5304 N N . LYS B 1 310 ? 86.159 18.639 -42.144 1.00 17.15 307 LYS B N 1
ATOM 5305 C CA . LYS B 1 310 ? 85.458 17.621 -42.921 1.00 19.96 307 LYS B CA 1
ATOM 5306 C C . LYS B 1 310 ? 84.080 17.438 -42.300 1.00 19.85 307 LYS B C 1
ATOM 5307 O O . LYS B 1 310 ? 83.959 17.286 -41.078 1.00 17.94 307 LYS B O 1
ATOM 5313 N N . THR B 1 311 ? 83.054 17.500 -43.131 1.00 18.68 308 THR B N 1
ATOM 5314 C CA . THR B 1 311 ? 81.703 17.101 -42.761 1.00 19.87 308 THR B CA 1
ATOM 5315 C C . THR B 1 311 ? 81.524 15.601 -42.994 1.00 20.30 308 THR B C 1
ATOM 5316 O O . THR B 1 311 ? 82.237 14.981 -43.779 1.00 21.14 308 THR B O 1
ATOM 5320 N N . GLY B 1 312 ? 80.522 15.026 -42.342 1.00 18.85 309 GLY B N 1
ATOM 5321 C CA . GLY B 1 312 ? 80.153 13.655 -42.641 1.00 21.91 309 GLY B CA 1
ATOM 5322 C C . GLY B 1 312 ? 78.773 13.332 -42.119 1.00 22.35 309 GLY B C 1
ATOM 5323 O O . GLY B 1 312 ? 78.344 13.861 -41.088 1.00 23.15 309 GLY B O 1
ATOM 5324 N N . SER B 1 313 ? 78.057 12.478 -42.856 1.00 22.56 310 SER B N 1
ATOM 5325 C CA . SER B 1 313 ? 76.706 12.119 -42.459 1.00 22.81 310 SER B CA 1
ATOM 5326 C C . SER B 1 313 ? 76.434 10.680 -42.858 1.00 22.91 310 SER B C 1
ATOM 5327 O O . SER B 1 313 ? 77.071 10.133 -43.760 1.00 23.90 310 SER B O 1
ATOM 5330 N N . THR B 1 314 ? 75.473 10.071 -42.170 1.00 19.73 311 THR B N 1
ATOM 5331 C CA . THR B 1 314 ? 74.811 8.859 -42.627 1.00 25.04 311 THR B CA 1
ATOM 5332 C C . THR B 1 314 ? 73.308 9.124 -42.592 1.00 25.86 311 THR B C 1
ATOM 5333 O O . THR B 1 314 ? 72.870 10.243 -42.295 1.00 24.94 311 THR B O 1
ATOM 5337 N N . ASP B 1 315 ? 72.501 8.098 -42.900 1.00 25.59 312 ASP B N 1
ATOM 5338 C CA . ASP B 1 315 ? 71.054 8.312 -42.902 1.00 28.12 312 ASP B CA 1
ATOM 5339 C C . ASP B 1 315 ? 70.559 8.774 -41.539 1.00 26.44 312 ASP B C 1
ATOM 5340 O O . ASP B 1 315 ? 69.617 9.577 -41.456 1.00 24.39 312 ASP B O 1
ATOM 5345 N N . GLY B 1 316 ? 71.201 8.324 -40.464 1.00 24.39 313 GLY B N 1
ATOM 5346 C CA . GLY B 1 316 ? 70.758 8.709 -39.139 1.00 24.73 313 GLY B CA 1
ATOM 5347 C C . GLY B 1 316 ? 71.702 9.604 -38.346 1.00 22.08 313 GLY B C 1
ATOM 5348 O O . GLY B 1 316 ? 71.369 9.965 -37.219 1.00 21.48 313 GLY B O 1
ATOM 5349 N N . PHE B 1 317 ? 72.857 9.997 -38.895 1.00 21.32 314 PHE B N 1
ATOM 5350 C CA . PHE B 1 317 ? 73.844 10.716 -38.096 1.00 20.70 314 PHE B CA 1
ATOM 5351 C C . PHE B 1 317 ? 74.425 11.899 -38.866 1.00 20.22 314 PHE B C 1
ATOM 5352 O O . PHE B 1 317 ? 74.408 11.944 -40.100 1.00 20.07 314 PHE B O 1
ATOM 5360 N N . GLY B 1 318 ? 74.966 12.852 -38.113 1.00 18.59 315 GLY B N 1
ATOM 5361 C CA . GLY B 1 318 ? 75.677 13.988 -38.685 1.00 20.39 315 GLY B CA 1
ATOM 5362 C C . GLY B 1 318 ? 76.913 14.318 -37.864 1.00 23.30 315 GLY B C 1
ATOM 5363 O O . GLY B 1 318 ? 76.898 14.178 -36.637 1.00 22.45 315 GLY B O 1
ATOM 5364 N N . ALA B 1 319 ? 77.995 14.733 -38.527 1.00 20.84 316 ALA B N 1
ATOM 5365 C CA . ALA B 1 319 ? 79.264 14.988 -37.857 1.00 19.30 316 ALA B CA 1
ATOM 5366 C C . ALA B 1 319 ? 79.959 16.156 -38.542 1.00 20.76 316 ALA B C 1
ATOM 5367 O O . ALA B 1 319 ? 79.738 16.431 -39.729 1.00 19.00 316 ALA B O 1
ATOM 5369 N N . TYR B 1 320 ? 80.816 16.836 -37.781 1.00 18.67 317 TYR B N 1
ATOM 5370 C CA . TYR B 1 320 ? 81.681 17.878 -38.319 1.00 20.04 317 TYR B CA 1
ATOM 5371 C C . TYR B 1 320 ? 82.952 17.981 -37.483 1.00 20.00 317 TYR B C 1
ATOM 5372 O O . TYR B 1 320 ? 82.897 17.915 -36.253 1.00 20.78 317 TYR B O 1
ATOM 5381 N N . ALA B 1 321 ? 84.105 18.116 -38.147 1.00 18.65 318 ALA B N 1
ATOM 5382 C CA . ALA B 1 321 ? 85.377 18.269 -37.440 1.00 18.19 318 ALA B CA 1
ATOM 5383 C C . ALA B 1 321 ? 86.156 19.417 -38.081 1.00 22.25 318 ALA B C 1
ATOM 5384 O O . ALA B 1 321 ? 86.212 19.508 -39.303 1.00 21.54 318 ALA B O 1
ATOM 5386 N N . ALA B 1 322 ? 86.735 20.305 -37.273 1.00 20.42 319 ALA B N 1
ATOM 5387 C CA . ALA B 1 322 ? 87.505 21.424 -37.818 1.00 20.28 319 ALA B CA 1
ATOM 5388 C C . ALA B 1 322 ? 88.603 21.787 -36.832 1.00 23.84 319 ALA B C 1
ATOM 5389 O O . ALA B 1 322 ? 88.385 21.728 -35.620 1.00 22.23 319 ALA B O 1
ATOM 5391 N N . PHE B 1 323 ? 89.781 22.160 -37.346 1.00 21.68 320 PHE B N 1
ATOM 5392 C CA . PHE B 1 323 ? 90.879 22.502 -36.452 1.00 21.49 320 PHE B CA 1
ATOM 5393 C C . PHE B 1 323 ? 91.836 23.453 -37.160 1.00 22.37 320 PHE B C 1
ATOM 5394 O O . PHE B 1 323 ? 91.890 23.519 -38.399 1.00 22.07 320 PHE B O 1
ATOM 5402 N N . VAL B 1 324 ? 92.564 24.212 -36.347 1.00 19.23 321 VAL B N 1
ATOM 5403 C CA . VAL B 1 324 ? 93.556 25.180 -36.812 1.00 22.02 321 VAL B CA 1
ATOM 5404 C C . VAL B 1 324 ? 94.894 24.884 -36.147 1.00 26.40 321 VAL B C 1
ATOM 5405 O O . VAL B 1 324 ? 95.123 25.316 -35.006 1.00 25.68 321 VAL B O 1
ATOM 5409 N N . PRO B 1 325 ? 95.807 24.179 -36.817 1.00 27.42 322 PRO B N 1
ATOM 5410 C CA . PRO B 1 325 ? 97.081 23.830 -36.167 1.00 28.31 322 PRO B CA 1
ATOM 5411 C C . PRO B 1 325 ? 97.822 25.017 -35.561 1.00 28.65 322 PRO B C 1
ATOM 5412 O O . PRO B 1 325 ? 98.234 24.954 -34.400 1.00 26.34 322 PRO B O 1
ATOM 5416 N N . GLU B 1 326 ? 97.982 26.113 -36.307 1.00 26.21 323 GLU B N 1
ATOM 5417 C CA . GLU B 1 326 ? 98.803 27.226 -35.833 1.00 34.20 323 GLU B CA 1
ATOM 5418 C C . GLU B 1 326 ? 98.249 27.844 -34.552 1.00 28.71 323 GLU B C 1
ATOM 5419 O O . GLU B 1 326 ? 99.019 28.351 -33.729 1.00 30.71 323 GLU B O 1
ATOM 5425 N N . ARG B 1 327 ? 96.933 27.775 -34.347 1.00 27.84 324 ARG B N 1
ATOM 5426 C CA . ARG B 1 327 ? 96.271 28.292 -33.156 1.00 30.87 324 ARG B CA 1
ATOM 5427 C C . ARG B 1 327 ? 96.040 27.235 -32.079 1.00 29.89 324 ARG B C 1
ATOM 5428 O O . ARG B 1 327 ? 95.585 27.585 -30.983 1.00 29.49 324 ARG B O 1
ATOM 5436 N N . ARG B 1 328 ? 96.313 25.963 -32.376 1.00 27.12 325 ARG B N 1
ATOM 5437 C CA . ARG B 1 328 ? 96.100 24.869 -31.430 1.00 26.12 325 ARG B CA 1
ATOM 5438 C C . ARG B 1 328 ? 94.656 24.838 -30.915 1.00 26.41 325 ARG B C 1
ATOM 5439 O O . ARG B 1 328 ? 94.405 24.602 -29.727 1.00 28.20 325 ARG B O 1
ATOM 5447 N N . ILE B 1 329 ? 93.693 25.073 -31.809 1.00 21.73 326 ILE B N 1
ATOM 5448 C CA . ILE B 1 329 ? 92.274 24.963 -31.466 1.00 20.42 326 ILE B CA 1
ATOM 5449 C C . ILE B 1 329 ? 91.599 24.002 -32.439 1.00 23.86 326 ILE B C 1
ATOM 5450 O O . ILE B 1 329 ? 92.004 23.864 -33.604 1.00 21.68 326 ILE B O 1
ATOM 5455 N N . GLY B 1 330 ? 90.564 23.323 -31.949 1.00 21.39 327 GLY B N 1
ATOM 5456 C CA . GLY B 1 330 ? 89.875 22.323 -32.743 1.00 20.66 327 GLY B CA 1
ATOM 5457 C C . GLY B 1 330 ? 88.541 21.993 -32.113 1.00 19.58 327 GLY B C 1
ATOM 5458 O O . GLY B 1 330 ? 88.338 22.199 -30.911 1.00 19.94 327 GLY B O 1
ATOM 5459 N N . ILE B 1 331 ? 87.630 21.481 -32.937 1.00 19.11 328 ILE B N 1
ATOM 5460 C CA . ILE B 1 331 ? 86.273 21.173 -32.480 1.00 17.55 328 ILE B CA 1
ATOM 5461 C C . ILE B 1 331 ? 85.735 19.973 -33.251 1.00 19.37 328 ILE B C 1
ATOM 5462 O O . ILE B 1 331 ? 86.005 19.809 -34.448 1.00 19.02 328 ILE B O 1
ATOM 5467 N N . VAL B 1 332 ? 84.949 19.131 -32.558 1.00 19.29 329 VAL B N 1
ATOM 5468 C CA . VAL B 1 332 ? 84.225 18.042 -33.202 1.00 20.21 329 VAL B CA 1
ATOM 5469 C C . VAL B 1 332 ? 82.793 18.043 -32.682 1.00 19.65 329 VAL B C 1
ATOM 5470 O O . VAL B 1 332 ? 82.558 18.250 -31.491 1.00 20.62 329 VAL B O 1
ATOM 5482 N N . LEU B 1 334 ? 79.336 15.471 -32.936 1.00 18.25 331 LEU B N 1
ATOM 5483 C CA . LEU B 1 334 ? 78.690 14.232 -33.360 1.00 17.94 331 LEU B CA 1
ATOM 5484 C C . LEU B 1 334 ? 77.222 14.272 -32.943 1.00 21.48 331 LEU B C 1
ATOM 5485 O O . LEU B 1 334 ? 76.913 14.640 -31.807 1.00 21.35 331 LEU B O 1
ATOM 5490 N N . ALA B 1 335 ? 76.310 13.909 -33.854 1.00 18.23 332 ALA B N 1
ATOM 5491 C CA . ALA B 1 335 ? 74.890 13.950 -33.539 1.00 18.21 332 ALA B CA 1
ATOM 5492 C C . ALA B 1 335 ? 74.187 12.757 -34.172 1.00 20.91 332 ALA B C 1
ATOM 5493 O O . ALA B 1 335 ? 74.607 12.255 -35.222 1.00 18.65 332 ALA B O 1
ATOM 5495 N N . ASN B 1 336 ? 73.103 12.311 -33.535 1.00 19.41 333 ASN B N 1
ATOM 5496 C CA . ASN B 1 336 ? 72.367 11.161 -34.054 1.00 19.82 333 ASN B CA 1
ATOM 5497 C C . ASN B 1 336 ? 71.126 11.606 -34.816 1.00 20.71 333 ASN B C 1
ATOM 5498 O O . ASN B 1 336 ? 70.042 11.022 -34.700 1.00 20.77 333 ASN B O 1
ATOM 5503 N N . LYS B 1 337 ? 71.285 12.683 -35.583 1.00 21.40 334 LYS B N 1
ATOM 5504 C CA . LYS B 1 337 ? 70.384 13.034 -36.674 1.00 24.46 334 LYS B CA 1
ATOM 5505 C C . LYS B 1 337 ? 71.210 13.734 -37.741 1.00 24.48 334 LYS B C 1
ATOM 5506 O O . LYS B 1 337 ? 72.104 14.518 -37.424 1.00 22.76 334 LYS B O 1
ATOM 5512 N N . ASN B 1 338 ? 70.917 13.429 -39.007 1.00 27.19 335 ASN B N 1
ATOM 5513 C CA . ASN B 1 338 ? 71.592 14.060 -40.144 1.00 24.90 335 ASN B CA 1
ATOM 5514 C C . ASN B 1 338 ? 70.880 15.382 -40.389 1.00 25.12 335 ASN B C 1
ATOM 5515 O O . ASN B 1 338 ? 69.899 15.439 -41.112 1.00 28.65 335 ASN B O 1
ATOM 5520 N N . PHE B 1 339 ? 71.351 16.459 -39.763 1.00 22.90 336 PHE B N 1
ATOM 5521 C CA . PHE B 1 339 ? 70.688 17.754 -39.941 1.00 24.10 336 PHE B CA 1
ATOM 5522 C C . PHE B 1 339 ? 71.593 18.685 -40.754 1.00 23.84 336 PHE B C 1
ATOM 5523 O O . PHE B 1 339 ? 72.772 18.380 -40.950 1.00 22.83 336 PHE B O 1
ATOM 5531 N N . PRO B 1 340 ? 71.070 19.793 -41.290 1.00 25.36 337 PRO B N 1
ATOM 5532 C CA . PRO B 1 340 ? 71.788 20.502 -42.365 1.00 25.14 337 PRO B CA 1
ATOM 5533 C C . PRO B 1 340 ? 73.215 20.908 -42.008 1.00 23.72 337 PRO B C 1
ATOM 5534 O O . PRO B 1 340 ? 73.491 21.435 -40.924 1.00 23.42 337 PRO B O 1
ATOM 5538 N N . ILE B 1 341 ? 74.124 20.651 -42.946 1.00 23.73 338 ILE B N 1
ATOM 5539 C CA . ILE B 1 341 ? 75.538 20.969 -42.802 1.00 21.38 338 ILE B CA 1
ATOM 5540 C C . ILE B 1 341 ? 75.754 22.447 -42.473 1.00 22.22 338 ILE B C 1
ATOM 5541 O O . ILE B 1 341 ? 76.567 22.727 -41.584 1.00 21.72 338 ILE B O 1
ATOM 5546 N N . PRO B 1 342 ? 75.069 23.424 -43.118 1.00 21.40 339 PRO B N 1
ATOM 5547 C CA . PRO B 1 342 ? 75.329 24.830 -42.752 1.00 21.48 339 PRO B CA 1
ATOM 5548 C C . PRO B 1 342 ? 75.178 25.092 -41.269 1.00 23.69 339 PRO B C 1
ATOM 5549 O O . PRO B 1 342 ? 75.910 25.914 -40.720 1.00 23.19 339 PRO B O 1
ATOM 5553 N N . ALA B 1 343 ? 74.222 24.429 -40.613 1.00 23.05 340 ALA B N 1
ATOM 5554 C CA . ALA B 1 343 ? 74.032 24.643 -39.187 1.00 21.91 340 ALA B CA 1
ATOM 5555 C C . ALA B 1 343 ? 75.201 24.085 -38.382 1.00 21.96 340 ALA B C 1
ATOM 5556 O O . ALA B 1 343 ? 75.639 24.711 -37.412 1.00 23.02 340 ALA B O 1
ATOM 5558 N N . ARG B 1 344 ? 75.730 22.920 -38.769 1.00 18.21 341 ARG B N 1
ATOM 5559 C CA . ARG B 1 344 ? 76.914 22.379 -38.090 1.00 20.73 341 ARG B CA 1
ATOM 5560 C C . ARG B 1 344 ? 78.105 23.314 -38.248 1.00 20.89 341 ARG B C 1
ATOM 5561 O O . ARG B 1 344 ? 78.835 23.600 -37.285 1.00 19.26 341 ARG B O 1
ATOM 5569 N N . VAL B 1 345 ? 78.338 23.768 -39.479 1.00 20.16 342 VAL B N 1
ATOM 5570 C CA . VAL B 1 345 ? 79.506 24.594 -39.746 1.00 21.76 342 VAL B CA 1
ATOM 5571 C C . VAL B 1 345 ? 79.392 25.928 -39.019 1.00 24.23 342 VAL B C 1
ATOM 5572 O O . VAL B 1 345 ? 80.372 26.415 -38.441 1.00 24.28 342 VAL B O 1
ATOM 5576 N N . THR B 1 346 ? 78.194 26.531 -39.028 1.00 20.93 343 THR B N 1
ATOM 5577 C CA . THR B 1 346 ? 77.988 27.813 -38.365 1.00 22.74 343 THR B CA 1
ATOM 5578 C C . THR B 1 346 ? 78.273 27.700 -36.869 1.00 22.28 343 THR B C 1
ATOM 5579 O O . THR B 1 346 ? 78.950 28.553 -36.284 1.00 23.68 343 THR B O 1
ATOM 5583 N N . ALA B 1 347 ? 77.744 26.661 -36.232 1.00 20.50 344 ALA B N 1
ATOM 5584 C CA . ALA B 1 347 ? 77.935 26.522 -34.795 1.00 23.11 344 ALA B CA 1
ATOM 5585 C C . ALA B 1 347 ? 79.418 26.368 -34.470 1.00 24.17 344 ALA B C 1
ATOM 5586 O O . ALA B 1 347 ? 79.954 27.061 -33.593 1.00 22.56 344 ALA B O 1
ATOM 5588 N N . ALA B 1 348 ? 80.097 25.475 -35.191 1.00 20.98 345 ALA B N 1
ATOM 5589 C CA . ALA B 1 348 ? 81.512 25.227 -34.945 1.00 23.63 345 ALA B CA 1
ATOM 5590 C C . ALA B 1 348 ? 82.346 26.471 -35.202 1.00 24.20 345 ALA B C 1
ATOM 5591 O O . ALA B 1 348 ? 83.236 26.802 -34.411 1.00 21.32 345 ALA B O 1
ATOM 5593 N N . HIS B 1 349 ? 82.079 27.168 -36.309 1.00 19.96 346 HIS B N 1
ATOM 5594 C CA . HIS B 1 349 ? 82.870 28.347 -36.633 1.00 23.15 346 HIS B CA 1
ATOM 5595 C C . HIS B 1 349 ? 82.666 29.439 -35.593 1.00 23.53 346 HIS B C 1
ATOM 5596 O O . HIS B 1 349 ? 83.615 30.134 -35.225 1.00 23.26 346 HIS B O 1
ATOM 5603 N N . THR B 1 350 ? 81.432 29.602 -35.107 1.00 19.76 347 THR B N 1
ATOM 5604 C CA . THR B 1 350 ? 81.153 30.596 -34.076 1.00 22.50 347 THR B CA 1
ATOM 5605 C C . THR B 1 350 ? 81.984 30.338 -32.816 1.00 21.55 347 THR B C 1
ATOM 5606 O O . THR B 1 350 ? 82.499 31.274 -32.189 1.00 21.49 347 THR B O 1
ATOM 5610 N N . VAL B 1 351 ? 82.125 29.074 -32.442 1.00 22.15 348 VAL B N 1
ATOM 5611 C CA . VAL B 1 351 ? 82.866 28.738 -31.227 1.00 22.89 348 VAL B CA 1
ATOM 5612 C C . VAL B 1 351 ? 84.352 29.013 -31.423 1.00 20.32 348 VAL B C 1
ATOM 5613 O O . VAL B 1 351 ? 84.992 29.636 -30.576 1.00 21.98 348 VAL B O 1
ATOM 5617 N N . LEU B 1 352 ? 84.917 28.573 -32.552 1.00 20.48 349 LEU B N 1
ATOM 5618 C CA . LEU B 1 352 ? 86.337 28.821 -32.797 1.00 22.30 349 LEU B CA 1
ATOM 5619 C C . LEU B 1 352 ? 86.630 30.314 -32.874 1.00 25.28 349 LEU B C 1
ATOM 5620 O O . LEU B 1 352 ? 87.626 30.783 -32.313 1.00 26.03 349 LEU B O 1
ATOM 5625 N N . ASP B 1 353 ? 85.763 31.079 -33.551 1.00 25.44 350 ASP B N 1
ATOM 5626 C CA . ASP B 1 353 ? 85.949 32.527 -33.640 1.00 26.25 350 ASP B CA 1
ATOM 5627 C C . ASP B 1 353 ? 85.929 33.181 -32.258 1.00 27.44 350 ASP B C 1
ATOM 5628 O O . ASP B 1 353 ? 86.647 34.159 -32.016 1.00 27.72 350 ASP B O 1
ATOM 5633 N N . ALA B 1 354 ? 85.106 32.656 -31.339 1.00 25.16 351 ALA B N 1
ATOM 5634 C CA . ALA B 1 354 ? 85.001 33.219 -29.994 1.00 26.95 351 ALA B CA 1
ATOM 5635 C C . ALA B 1 354 ? 86.281 33.028 -29.188 1.00 28.38 351 ALA B C 1
ATOM 5636 O O . ALA B 1 354 ? 86.540 33.796 -28.259 1.00 29.31 351 ALA B O 1
ATOM 5638 N N . LEU B 1 355 ? 87.082 32.017 -29.511 1.00 26.74 352 LEU B N 1
ATOM 5639 C CA . LEU B 1 355 ? 88.373 31.815 -28.854 1.00 31.31 352 LEU B CA 1
ATOM 5640 C C . LEU B 1 355 ? 89.370 32.835 -29.396 1.00 43.79 352 LEU B C 1
ATOM 5641 O O . LEU B 1 355 ? 89.589 32.904 -30.608 1.00 46.19 352 LEU B O 1
ATOM 5646 N N . ASP B 1 356 ? 89.972 33.621 -28.511 1.00 54.52 353 ASP B N 1
ATOM 5647 C CA . ASP B 1 356 ? 90.719 34.820 -28.929 1.00 65.40 353 ASP B CA 1
ATOM 5648 C C . ASP B 1 356 ? 89.841 35.723 -29.793 1.00 66.44 353 ASP B C 1
ATOM 5649 O O . ASP B 1 356 ? 89.797 36.938 -29.593 1.00 70.04 353 ASP B O 1
ATOM 5654 N N . ALA C 1 3 ? 83.012 43.395 -52.044 1.00 40.44 0 ALA C N 1
ATOM 5655 C CA . ALA C 1 3 ? 82.085 44.487 -51.784 1.00 38.10 0 ALA C CA 1
ATOM 5656 C C . ALA C 1 3 ? 80.650 44.162 -52.208 1.00 35.23 0 ALA C C 1
ATOM 5657 O O . ALA C 1 3 ? 79.747 44.922 -51.889 1.00 35.29 0 ALA C O 1
ATOM 5659 N N . ASP C 1 4 ? 80.440 43.062 -52.945 1.00 31.60 1 ASP C N 1
ATOM 5660 C CA . ASP C 1 4 ? 79.094 42.656 -53.347 1.00 30.16 1 ASP C CA 1
ATOM 5661 C C . ASP C 1 4 ? 78.537 41.651 -52.346 1.00 25.58 1 ASP C C 1
ATOM 5662 O O . ASP C 1 4 ? 79.051 40.527 -52.268 1.00 26.99 1 ASP C O 1
ATOM 5667 N N . PRO C 1 5 ? 77.472 41.977 -51.605 1.00 24.54 2 PRO C N 1
ATOM 5668 C CA . PRO C 1 5 ? 76.957 41.051 -50.582 1.00 24.08 2 PRO C CA 1
ATOM 5669 C C . PRO C 1 5 ? 76.032 39.961 -51.107 1.00 25.61 2 PRO C C 1
ATOM 5670 O O . PRO C 1 5 ? 75.496 39.194 -50.296 1.00 23.09 2 PRO C O 1
ATOM 5674 N N . SER C 1 6 ? 75.803 39.877 -52.424 1.00 24.22 3 SER C N 1
ATOM 5675 C CA . SER C 1 6 ? 74.706 39.055 -52.941 1.00 20.16 3 SER C CA 1
ATOM 5676 C C . SER C 1 6 ? 74.871 37.581 -52.590 1.00 20.06 3 SER C C 1
ATOM 5677 O O . SER C 1 6 ? 73.923 36.934 -52.134 1.00 22.09 3 SER C O 1
ATOM 5680 N N . ALA C 1 7 ? 76.057 37.020 -52.841 1.00 23.03 4 ALA C N 1
ATOM 5681 C CA . ALA C 1 7 ? 76.263 35.596 -52.590 1.00 24.77 4 ALA C CA 1
ATOM 5682 C C . ALA C 1 7 ? 76.113 35.257 -51.111 1.00 23.36 4 ALA C C 1
ATOM 5683 O O . ALA C 1 7 ? 75.568 34.205 -50.768 1.00 21.86 4 ALA C O 1
ATOM 5685 N N . ALA C 1 8 ? 76.621 36.120 -50.222 1.00 22.44 5 ALA C N 1
ATOM 5686 C CA . ALA C 1 8 ? 76.503 35.857 -48.789 1.00 24.01 5 ALA C CA 1
ATOM 5687 C C . ALA C 1 8 ? 75.051 35.957 -48.336 1.00 21.68 5 ALA C C 1
ATOM 5688 O O . ALA C 1 8 ? 74.610 35.188 -47.472 1.00 22.74 5 ALA C O 1
ATOM 5690 N N . VAL C 1 9 ? 74.309 36.930 -48.875 1.00 21.17 6 VAL C N 1
ATOM 5691 C CA . VAL C 1 9 ? 72.895 37.064 -48.520 1.00 22.26 6 VAL C CA 1
ATOM 5692 C C . VAL C 1 9 ? 72.126 35.809 -48.924 1.00 24.09 6 VAL C C 1
ATOM 5693 O O . VAL C 1 9 ? 71.296 35.289 -48.156 1.00 22.65 6 VAL C O 1
ATOM 5697 N N . ALA C 1 10 ? 72.410 35.279 -50.116 1.00 24.04 7 ALA C N 1
ATOM 5698 C CA . ALA C 1 10 ? 71.751 34.053 -50.560 1.00 23.43 7 ALA C CA 1
ATOM 5699 C C . ALA C 1 10 ? 72.025 32.893 -49.609 1.00 27.48 7 ALA C C 1
ATOM 5700 O O . ALA C 1 10 ? 71.115 32.128 -49.271 1.00 31.79 7 ALA C O 1
ATOM 5702 N N . ARG C 1 11 ? 73.286 32.714 -49.198 1.00 24.72 8 ARG C N 1
ATOM 5703 C CA . ARG C 1 11 ? 73.600 31.612 -48.283 1.00 28.41 8 ARG C CA 1
ATOM 5704 C C . ARG C 1 11 ? 73.001 31.832 -46.897 1.00 29.98 8 ARG C C 1
ATOM 5705 O O . ARG C 1 11 ? 72.567 30.873 -46.248 1.00 29.90 8 ARG C O 1
ATOM 5713 N N . ALA C 1 12 ? 72.992 33.076 -46.408 1.00 26.02 9 ALA C N 1
ATOM 5714 C CA . ALA C 1 12 ? 72.618 33.327 -45.016 1.00 26.47 9 ALA C CA 1
ATOM 5715 C C . ALA C 1 12 ? 71.116 33.535 -44.814 1.00 24.92 9 ALA C C 1
ATOM 5716 O O . ALA C 1 12 ? 70.561 33.056 -43.824 1.00 26.76 9 ALA C O 1
ATOM 5718 N N . PHE C 1 13 ? 70.434 34.232 -45.721 1.00 25.04 10 PHE C N 1
ATOM 5719 C CA . PHE C 1 13 ? 69.032 34.580 -45.516 1.00 27.02 10 PHE C CA 1
ATOM 5720 C C . PHE C 1 13 ? 68.044 33.680 -46.254 1.00 27.80 10 PHE C C 1
ATOM 5721 O O . PHE C 1 13 ? 66.992 33.367 -45.704 1.00 25.69 10 PHE C O 1
ATOM 5729 N N . ALA C 1 14 ? 68.320 33.285 -47.493 1.00 28.16 11 ALA C N 1
ATOM 5730 C CA . ALA C 1 14 ? 67.362 32.455 -48.228 1.00 29.61 11 ALA C CA 1
ATOM 5731 C C . ALA C 1 14 ? 66.892 31.201 -47.489 1.00 28.44 11 ALA C C 1
ATOM 5732 O O . ALA C 1 14 ? 65.683 30.909 -47.553 1.00 27.63 11 ALA C O 1
ATOM 5734 N N . PRO C 1 15 ? 67.737 30.439 -46.779 1.00 26.83 12 PRO C N 1
ATOM 5735 C CA . PRO C 1 15 ? 67.232 29.227 -46.103 1.00 26.80 12 PRO C CA 1
ATOM 5736 C C . PRO C 1 15 ? 66.342 29.508 -44.902 1.00 26.46 12 PRO C C 1
ATOM 5737 O O . PRO C 1 15 ? 65.676 28.580 -44.428 1.00 24.99 12 PRO C O 1
ATOM 5741 N N . LEU C 1 16 ? 66.339 30.742 -44.381 1.00 21.18 13 LEU C N 1
ATOM 5742 C CA . LEU C 1 16 ? 65.530 31.066 -43.213 1.00 20.99 13 LEU C CA 1
ATOM 5743 C C . LEU C 1 16 ? 64.049 30.844 -43.468 1.00 22.40 13 LEU C C 1
ATOM 5744 O O . LEU C 1 16 ? 63.296 30.545 -42.529 1.00 22.68 13 LEU C O 1
ATOM 5749 N N . LEU C 1 17 ? 63.588 31.042 -44.706 1.00 21.53 14 LEU C N 1
ATOM 5750 C CA . LEU C 1 17 ? 62.144 30.997 -44.920 1.00 23.91 14 LEU C CA 1
ATOM 5751 C C . LEU C 1 17 ? 61.604 29.588 -44.696 1.00 26.38 14 LEU C C 1
ATOM 5752 O O . LEU C 1 17 ? 60.608 29.402 -43.987 1.00 25.87 14 LEU C O 1
ATOM 5757 N N . ASP C 1 18 ? 62.240 28.578 -45.289 1.00 28.65 15 ASP C N 1
ATOM 5758 C CA . ASP C 1 18 ? 61.770 27.219 -45.028 1.00 31.16 15 ASP C CA 1
ATOM 5759 C C . ASP C 1 18 ? 62.086 26.788 -43.607 1.00 30.08 15 ASP C C 1
ATOM 5760 O O . ASP C 1 18 ? 61.307 26.055 -42.995 1.00 29.92 15 ASP C O 1
ATOM 5765 N N . GLN C 1 19 ? 63.214 27.238 -43.059 1.00 29.75 16 GLN C N 1
ATOM 5766 C CA . GLN C 1 19 ? 63.616 26.753 -41.743 1.00 29.93 16 GLN C CA 1
ATOM 5767 C C . GLN C 1 19 ? 62.661 27.238 -40.658 1.00 28.78 16 GLN C C 1
ATOM 5768 O O . GLN C 1 19 ? 62.300 26.469 -39.760 1.00 27.86 16 GLN C O 1
ATOM 5774 N N . TYR C 1 20 ? 62.235 28.504 -40.723 1.00 27.27 17 TYR C N 1
ATOM 5775 C CA . TYR C 1 20 ? 61.372 29.084 -39.698 1.00 27.89 17 TYR C CA 1
ATOM 5776 C C . TYR C 1 20 ? 59.945 29.319 -40.192 1.00 27.30 17 TYR C C 1
ATOM 5777 O O . TYR C 1 20 ? 59.162 29.965 -39.495 1.00 26.75 17 TYR C O 1
ATOM 5786 N N . ASP C 1 21 ? 59.579 28.780 -41.355 1.00 28.36 18 ASP C N 1
ATOM 5787 C CA . ASP C 1 21 ? 58.218 28.921 -41.882 1.00 28.45 18 ASP C CA 1
ATOM 5788 C C . ASP C 1 21 ? 57.835 30.398 -42.021 1.00 25.58 18 ASP C C 1
ATOM 5789 O O . ASP C 1 21 ? 56.757 30.824 -41.597 1.00 27.81 18 ASP C O 1
ATOM 5794 N N . VAL C 1 22 ? 58.744 31.190 -42.580 1.00 21.61 19 VAL C N 1
ATOM 5795 C CA . VAL C 1 22 ? 58.543 32.630 -42.740 1.00 22.70 19 VAL C CA 1
ATOM 5796 C C . VAL C 1 22 ? 57.921 32.865 -44.116 1.00 22.09 19 VAL C C 1
ATOM 5797 O O . VAL C 1 22 ? 58.523 32.460 -45.129 1.00 21.92 19 VAL C O 1
ATOM 5801 N N . PRO C 1 23 ? 56.737 33.469 -44.208 1.00 22.26 20 PRO C N 1
ATOM 5802 C CA . PRO C 1 23 ? 56.147 33.656 -45.552 1.00 22.16 20 PRO C CA 1
ATOM 5803 C C . PRO C 1 23 ? 56.983 34.571 -46.436 1.00 22.36 20 PRO C C 1
ATOM 5804 O O . PRO C 1 23 ? 57.176 34.248 -47.619 1.00 23.12 20 PRO C O 1
ATOM 5808 N N . GLY C 1 24 ? 57.508 35.669 -45.891 1.00 19.65 21 GLY C N 1
ATOM 5809 C CA . GLY C 1 24 ? 58.207 36.663 -46.694 1.00 20.02 21 GLY C CA 1
ATOM 5810 C C . GLY C 1 24 ? 59.237 37.445 -45.909 1.00 21.38 21 GLY C C 1
ATOM 5811 O O . GLY C 1 24 ? 59.093 37.674 -44.704 1.00 21.11 21 GLY C O 1
ATOM 5820 N N . ALA C 1 26 ? 62.401 40.719 -46.543 1.00 20.36 23 ALA C N 1
ATOM 5821 C CA . ALA C 1 26 ? 63.150 41.684 -47.323 1.00 17.34 23 ALA C CA 1
ATOM 5822 C C . ALA C 1 26 ? 64.437 42.052 -46.603 1.00 19.59 23 ALA C C 1
ATOM 5823 O O . ALA C 1 26 ? 64.446 42.288 -45.384 1.00 19.50 23 ALA C O 1
ATOM 5825 N N . VAL C 1 27 ? 65.517 42.136 -47.375 1.00 19.20 24 VAL C N 1
ATOM 5826 C CA . VAL C 1 27 ? 66.840 42.455 -46.861 1.00 20.01 24 VAL C CA 1
ATOM 5827 C C . VAL C 1 27 ? 67.419 43.561 -47.720 1.00 21.39 24 VAL C C 1
ATOM 5828 O O . VAL C 1 27 ? 67.276 43.543 -48.949 1.00 19.07 24 VAL C O 1
ATOM 5832 N N . ALA C 1 28 ? 68.090 44.515 -47.086 1.00 18.05 25 ALA C N 1
ATOM 5833 C CA . ALA C 1 28 ? 68.828 45.523 -47.836 1.00 19.62 25 ALA C CA 1
ATOM 5834 C C . ALA C 1 28 ? 70.200 45.669 -47.202 1.00 22.05 25 ALA C C 1
ATOM 5835 O O . ALA C 1 28 ? 70.339 45.576 -45.980 1.00 20.01 25 ALA C O 1
ATOM 5837 N N . VAL C 1 29 ? 71.218 45.842 -48.036 1.00 20.06 26 VAL C N 1
ATOM 5838 C CA . VAL C 1 29 ? 72.585 45.996 -47.567 1.00 21.69 26 VAL C CA 1
ATOM 5839 C C . VAL C 1 29 ? 73.127 47.275 -48.186 1.00 19.63 26 VAL C C 1
ATOM 5840 O O . VAL C 1 29 ? 72.852 47.569 -49.354 1.00 21.90 26 VAL C O 1
ATOM 5844 N N . THR C 1 30 ? 73.877 48.051 -47.404 1.00 19.20 27 THR C N 1
ATOM 5845 C CA . THR C 1 30 ? 74.558 49.209 -47.967 1.00 21.04 27 THR C CA 1
ATOM 5846 C C . THR C 1 30 ? 76.056 49.068 -47.741 1.00 21.81 27 THR C C 1
ATOM 5847 O O . THR C 1 30 ? 76.505 48.672 -46.655 1.00 23.57 27 THR C O 1
ATOM 5851 N N . VAL C 1 31 ? 76.824 49.365 -48.785 1.00 23.73 28 VAL C N 1
ATOM 5852 C CA . VAL C 1 31 ? 78.279 49.210 -48.802 1.00 25.45 28 VAL C CA 1
ATOM 5853 C C . VAL C 1 31 ? 78.820 50.442 -49.505 1.00 28.47 28 VAL C C 1
ATOM 5854 O O . VAL C 1 31 ? 78.672 50.571 -50.727 1.00 31.88 28 VAL C O 1
ATOM 5858 N N A ASP C 1 32 ? 79.426 51.355 -48.746 0.43 31.10 29 ASP C N 1
ATOM 5859 N N B ASP C 1 32 ? 79.447 51.334 -48.743 0.57 31.00 29 ASP C N 1
ATOM 5860 C CA A ASP C 1 32 ? 80.023 52.569 -49.311 0.43 33.88 29 ASP C CA 1
ATOM 5861 C CA B ASP C 1 32 ? 79.985 52.594 -49.250 0.57 33.85 29 ASP C CA 1
ATOM 5862 C C A ASP C 1 32 ? 79.014 53.363 -50.144 0.43 32.83 29 ASP C C 1
ATOM 5863 C C B ASP C 1 32 ? 78.990 53.295 -50.167 0.57 32.83 29 ASP C C 1
ATOM 5864 O O A ASP C 1 32 ? 79.345 53.908 -51.198 0.43 32.93 29 ASP C O 1
ATOM 5865 O O B ASP C 1 32 ? 79.304 53.695 -51.289 0.57 32.65 29 ASP C O 1
ATOM 5874 N N . GLY C 1 33 ? 77.766 53.422 -49.680 1.00 30.54 30 GLY C N 1
ATOM 5875 C CA . GLY C 1 33 ? 76.746 54.162 -50.377 1.00 31.91 30 GLY C CA 1
ATOM 5876 C C . GLY C 1 33 ? 76.014 53.414 -51.468 1.00 32.22 30 GLY C C 1
ATOM 5877 O O . GLY C 1 33 ? 75.040 53.956 -52.015 1.00 35.17 30 GLY C O 1
ATOM 5878 N N A ARG C 1 34 ? 76.419 52.185 -51.795 0.56 28.96 31 ARG C N 1
ATOM 5879 N N B ARG C 1 34 ? 76.457 52.211 -51.832 0.44 29.34 31 ARG C N 1
ATOM 5880 C CA A ARG C 1 34 ? 75.745 51.396 -52.822 0.56 29.08 31 ARG C CA 1
ATOM 5881 C CA B ARG C 1 34 ? 75.733 51.399 -52.798 0.44 29.07 31 ARG C CA 1
ATOM 5882 C C A ARG C 1 34 ? 74.762 50.457 -52.134 0.56 27.50 31 ARG C C 1
ATOM 5883 C C B ARG C 1 34 ? 74.725 50.548 -52.044 0.44 27.55 31 ARG C C 1
ATOM 5884 O O A ARG C 1 34 ? 75.149 49.696 -51.239 0.56 26.30 31 ARG C O 1
ATOM 5885 O O B ARG C 1 34 ? 75.058 49.940 -51.021 0.44 26.01 31 ARG C O 1
ATOM 5900 N N . GLN C 1 35 ? 73.491 50.539 -52.527 1.00 26.78 32 GLN C N 1
ATOM 5901 C CA . GLN C 1 35 ? 72.416 49.799 -51.888 1.00 25.36 32 GLN C CA 1
ATOM 5902 C C . GLN C 1 35 ? 72.104 48.535 -52.681 1.00 25.69 32 GLN C C 1
ATOM 5903 O O . GLN C 1 35 ? 71.988 48.571 -53.912 1.00 25.76 32 GLN C O 1
ATOM 5909 N N . HIS C 1 36 ? 71.973 47.423 -51.972 1.00 21.37 33 HIS C N 1
ATOM 5910 C CA . HIS C 1 36 ? 71.655 46.132 -52.555 1.00 20.97 33 HIS C CA 1
ATOM 5911 C C . HIS C 1 36 ? 70.381 45.621 -51.903 1.00 23.96 33 HIS C C 1
ATOM 5912 O O . HIS C 1 36 ? 70.274 45.624 -50.674 1.00 23.78 33 HIS C O 1
ATOM 5919 N N . PHE C 1 37 ? 69.436 45.166 -52.721 1.00 18.63 34 PHE C N 1
ATOM 5920 C CA . PHE C 1 37 ? 68.130 44.734 -52.244 1.00 19.25 34 PHE C CA 1
ATOM 5921 C C . PHE C 1 37 ? 67.886 43.279 -52.601 1.00 20.53 34 PHE C C 1
ATOM 5922 O O . PHE C 1 37 ? 68.152 42.848 -53.739 1.00 20.36 34 PHE C O 1
ATOM 5930 N N . TYR C 1 38 ? 67.303 42.551 -51.653 1.00 18.28 35 TYR C N 1
ATOM 5931 C CA . TYR C 1 38 ? 66.996 41.132 -51.841 1.00 21.24 35 TYR C CA 1
ATOM 5932 C C . TYR C 1 38 ? 65.634 40.853 -51.227 1.00 21.38 35 TYR C C 1
ATOM 5933 O O . TYR C 1 38 ? 65.388 41.227 -50.078 1.00 21.02 35 TYR C O 1
ATOM 5942 N N . GLU C 1 39 ? 64.764 40.192 -51.958 1.00 18.50 36 GLU C N 1
ATOM 5943 C CA . GLU C 1 39 ? 63.463 39.870 -51.393 1.00 18.90 36 GLU C CA 1
ATOM 5944 C C . GLU C 1 39 ? 63.190 38.390 -51.553 1.00 21.23 36 GLU C C 1
ATOM 5945 O O . GLU C 1 39 ? 63.623 37.769 -52.525 1.00 22.98 36 GLU C O 1
ATOM 5951 N N . PHE C 1 40 ? 62.431 37.834 -50.605 1.00 17.56 37 PHE C N 1
ATOM 5952 C CA . PHE C 1 40 ? 62.108 36.415 -50.617 1.00 19.07 37 PHE C CA 1
ATOM 5953 C C . PHE C 1 40 ? 60.638 36.221 -50.262 1.00 18.59 37 PHE C C 1
ATOM 5954 O O . PHE C 1 40 ? 60.141 36.855 -49.337 1.00 20.25 37 PHE C O 1
ATOM 5962 N N . GLY C 1 41 ? 59.961 35.320 -50.963 1.00 21.01 38 GLY C N 1
ATOM 5963 C CA . GLY C 1 41 ? 58.621 34.967 -50.484 1.00 21.56 38 GLY C CA 1
ATOM 5964 C C . GLY C 1 41 ? 57.566 36.055 -50.683 1.00 21.98 38 GLY C C 1
ATOM 5965 O O . GLY C 1 41 ? 57.665 36.918 -51.571 1.00 21.18 38 GLY C O 1
ATOM 5966 N N . VAL C 1 42 ? 56.536 36.019 -49.828 1.00 20.42 39 VAL C N 1
ATOM 5967 C CA . VAL C 1 42 ? 55.274 36.700 -50.111 1.00 22.03 39 VAL C CA 1
ATOM 5968 C C . VAL C 1 42 ? 54.818 37.564 -48.944 1.00 23.03 39 VAL C C 1
ATOM 5969 O O . VAL C 1 42 ? 55.106 37.284 -47.773 1.00 22.98 39 VAL C O 1
ATOM 5973 N N . VAL C 1 43 ? 54.064 38.616 -49.280 1.00 23.23 40 VAL C N 1
ATOM 5974 C CA . VAL C 1 43 ? 53.517 39.528 -48.278 1.00 24.13 40 VAL C CA 1
ATOM 5975 C C . VAL C 1 43 ? 52.338 38.917 -47.530 1.00 25.46 40 VAL C C 1
ATOM 5976 O O . VAL C 1 43 ? 52.019 39.355 -46.410 1.00 23.68 40 VAL C O 1
ATOM 5980 N N . SER C 1 44 ? 51.684 37.918 -48.120 1.00 21.36 41 SER C N 1
ATOM 5981 C CA . SER C 1 44 ? 50.458 37.348 -47.578 1.00 24.28 41 SER C CA 1
ATOM 5982 C C . SER C 1 44 ? 50.313 35.927 -48.094 1.00 27.55 41 SER C C 1
ATOM 5983 O O . SER C 1 44 ? 50.494 35.685 -49.290 1.00 26.73 41 SER C O 1
ATOM 5986 N N . LYS C 1 45 ? 49.954 34.999 -47.202 1.00 29.30 42 LYS C N 1
ATOM 5987 C CA . LYS C 1 45 ? 49.741 33.628 -47.641 1.00 29.09 42 LYS C CA 1
ATOM 5988 C C . LYS C 1 45 ? 48.532 33.531 -48.547 1.00 30.55 42 LYS C C 1
ATOM 5989 O O . LYS C 1 45 ? 48.478 32.657 -49.426 1.00 33.66 42 LYS C O 1
ATOM 5995 N N . GLN C 1 46 ? 47.548 34.415 -48.346 1.00 29.00 43 GLN C N 1
ATOM 5996 C CA . GLN C 1 46 ? 46.342 34.382 -49.161 1.00 32.17 43 GLN C CA 1
ATOM 5997 C C . GLN C 1 46 ? 46.613 34.908 -50.569 1.00 33.62 43 GLN C C 1
ATOM 5998 O O . GLN C 1 46 ? 46.305 34.240 -51.555 1.00 39.00 43 GLN C O 1
ATOM 6004 N N . THR C 1 47 ? 47.197 36.099 -50.694 1.00 34.61 44 THR C N 1
ATOM 6005 C CA . THR C 1 47 ? 47.366 36.661 -52.030 1.00 35.66 44 THR C CA 1
ATOM 6006 C C . THR C 1 47 ? 48.587 36.116 -52.757 1.00 32.10 44 THR C C 1
ATOM 6007 O O . THR C 1 47 ? 48.616 36.157 -53.990 1.00 31.67 44 THR C O 1
ATOM 6011 N N . GLN C 1 48 ? 49.594 35.632 -52.025 1.00 30.70 45 GLN C N 1
ATOM 6012 C CA . GLN C 1 48 ? 50.864 35.178 -52.597 1.00 31.34 45 GLN C CA 1
ATOM 6013 C C . GLN C 1 48 ? 51.588 36.294 -53.359 1.00 29.98 45 GLN C C 1
ATOM 6014 O O . GLN C 1 48 ? 52.461 36.030 -54.191 1.00 29.58 45 GLN C O 1
ATOM 6020 N N . ALA C 1 49 ? 51.259 37.551 -53.095 1.00 28.19 46 ALA C N 1
ATOM 6021 C CA . ALA C 1 49 ? 51.956 38.633 -53.771 1.00 29.73 46 ALA C CA 1
ATOM 6022 C C . ALA C 1 49 ? 53.390 38.756 -53.242 1.00 25.34 46 ALA C C 1
ATOM 6023 O O . ALA C 1 49 ? 53.635 38.563 -52.045 1.00 24.37 46 ALA C O 1
ATOM 6025 N N . PRO C 1 50 ? 54.354 39.060 -54.107 1.00 23.48 47 PRO C N 1
ATOM 6026 C CA . PRO C 1 50 ? 55.758 39.023 -53.698 1.00 23.48 47 PRO C CA 1
ATOM 6027 C C . PRO C 1 50 ? 56.135 40.189 -52.799 1.00 23.51 47 PRO C C 1
ATOM 6028 O O . PRO C 1 50 ? 55.614 41.303 -52.920 1.00 23.54 47 PRO C O 1
ATOM 6032 N N . VAL C 1 51 ? 57.045 39.896 -51.874 1.00 22.07 48 VAL C N 1
ATOM 6033 C CA . VAL C 1 51 ? 57.716 40.934 -51.102 1.00 21.30 48 VAL C CA 1
ATOM 6034 C C . VAL C 1 51 ? 58.548 41.785 -52.045 1.00 19.86 48 VAL C C 1
ATOM 6035 O O . VAL C 1 51 ? 59.228 41.258 -52.938 1.00 18.05 48 VAL C O 1
ATOM 6039 N N . THR C 1 52 ? 58.521 43.103 -51.833 1.00 21.27 49 THR C N 1
ATOM 6040 C CA . THR C 1 52 ? 59.371 44.044 -52.555 1.00 19.79 49 THR C CA 1
ATOM 6041 C C . THR C 1 52 ? 60.076 44.956 -51.560 1.00 21.10 49 THR C C 1
ATOM 6042 O O . THR C 1 52 ? 59.770 44.958 -50.368 1.00 20.19 49 THR C O 1
ATOM 6046 N N . ARG C 1 53 ? 61.030 45.753 -52.067 1.00 18.87 50 ARG C N 1
ATOM 6047 C CA . ARG C 1 53 ? 61.681 46.762 -51.240 1.00 19.39 50 ARG C CA 1
ATOM 6048 C C . ARG C 1 53 ? 60.721 47.852 -50.778 1.00 21.96 50 ARG C C 1
ATOM 6049 O O . ARG C 1 53 ? 61.118 48.697 -49.968 1.00 21.21 50 ARG C O 1
ATOM 6057 N N . ASP C 1 54 ? 59.486 47.874 -51.281 1.00 20.19 51 ASP C N 1
ATOM 6058 C CA . ASP C 1 54 ? 58.498 48.869 -50.878 1.00 20.08 51 ASP C CA 1
ATOM 6059 C C . ASP C 1 54 ? 57.368 48.262 -50.053 1.00 20.79 51 ASP C C 1
ATOM 6060 O O . ASP C 1 54 ? 56.373 48.944 -49.771 1.00 23.67 51 ASP C O 1
ATOM 6065 N N . THR C 1 55 ? 57.503 47.005 -49.660 1.00 18.24 52 THR C N 1
ATOM 6066 C CA . THR C 1 55 ? 56.553 46.358 -48.764 1.00 19.37 52 THR C CA 1
ATOM 6067 C C . THR C 1 55 ? 56.728 46.886 -47.348 1.00 19.34 52 THR C C 1
ATOM 6068 O O . THR C 1 55 ? 57.844 46.924 -46.836 1.00 18.95 52 THR C O 1
ATOM 6072 N N . LEU C 1 56 ? 55.625 47.285 -46.720 1.00 21.20 53 LEU C N 1
ATOM 6073 C CA . LEU C 1 56 ? 55.661 47.740 -45.335 1.00 21.92 53 LEU C CA 1
ATOM 6074 C C . LEU C 1 56 ? 55.591 46.557 -44.391 1.00 21.93 53 LEU C C 1
ATOM 6075 O O . LEU C 1 56 ? 54.707 45.701 -44.529 1.00 22.18 53 LEU C O 1
ATOM 6080 N N . PHE C 1 57 ? 56.509 46.527 -43.421 1.00 18.91 54 PHE C N 1
ATOM 6081 C CA . PHE C 1 57 ? 56.562 45.542 -42.346 1.00 18.67 54 PHE C CA 1
ATOM 6082 C C . PHE C 1 57 ? 56.534 46.273 -41.010 1.00 18.79 54 PHE C C 1
ATOM 6083 O O . PHE C 1 57 ? 56.970 47.423 -40.910 1.00 19.04 54 PHE C O 1
ATOM 6091 N N . GLU C 1 58 ? 56.067 45.593 -39.970 1.00 22.47 55 GLU C N 1
ATOM 6092 C CA . GLU C 1 58 ? 56.199 46.133 -38.623 1.00 23.49 55 GLU C CA 1
ATOM 6093 C C . GLU C 1 58 ? 57.621 45.922 -38.134 1.00 21.23 55 GLU C C 1
ATOM 6094 O O . GLU C 1 58 ? 58.113 44.791 -38.112 1.00 20.90 55 GLU C O 1
ATOM 6100 N N . ILE C 1 59 ? 58.278 47.007 -37.703 1.00 22.79 56 ILE C N 1
ATOM 6101 C CA . ILE C 1 59 ? 59.643 46.866 -37.211 1.00 22.40 56 ILE C CA 1
ATOM 6102 C C . ILE C 1 59 ? 59.705 46.673 -35.704 1.00 23.28 56 ILE C C 1
ATOM 6103 O O . ILE C 1 59 ? 60.804 46.488 -35.166 1.00 21.58 56 ILE C O 1
ATOM 6108 N N . GLY C 1 60 ? 58.567 46.710 -35.003 1.00 22.61 57 GLY C N 1
ATOM 6109 C CA . GLY C 1 60 ? 58.582 46.446 -33.567 1.00 22.57 57 GLY C CA 1
ATOM 6110 C C . GLY C 1 60 ? 59.523 47.384 -32.823 1.00 22.49 57 GLY C C 1
ATOM 6111 O O . GLY C 1 60 ? 59.548 48.590 -33.069 1.00 24.61 57 GLY C O 1
ATOM 6112 N N . SER C 1 61 ? 60.345 46.825 -31.930 1.00 24.03 58 SER C N 1
ATOM 6113 C CA . SER C 1 61 ? 61.198 47.666 -31.087 1.00 24.89 58 SER C CA 1
ATOM 6114 C C . SER C 1 61 ? 62.338 48.357 -31.828 1.00 25.30 58 SER C C 1
ATOM 6115 O O . SER C 1 61 ? 63.015 49.194 -31.219 1.00 24.25 58 SER C O 1
ATOM 6118 N N . VAL C 1 62 ? 62.570 48.066 -33.111 1.00 21.51 59 VAL C N 1
ATOM 6119 C CA . VAL C 1 62 ? 63.459 48.951 -33.854 1.00 19.72 59 VAL C CA 1
ATOM 6120 C C . VAL C 1 62 ? 62.891 50.366 -33.853 1.00 23.25 59 VAL C C 1
ATOM 6121 O O . VAL C 1 62 ? 63.642 51.349 -33.996 1.00 23.21 59 VAL C O 1
ATOM 6125 N N . SER C 1 63 ? 61.578 50.496 -33.612 1.00 20.52 60 SER C N 1
ATOM 6126 C CA . SER C 1 63 ? 60.964 51.813 -33.433 1.00 23.42 60 SER C CA 1
ATOM 6127 C C . SER C 1 63 ? 61.648 52.623 -32.337 1.00 22.56 60 SER C C 1
ATOM 6128 O O . SER C 1 63 ? 61.605 53.858 -32.370 1.00 24.01 60 SER C O 1
ATOM 6131 N N . LYS C 1 64 ? 62.228 51.964 -31.340 1.00 22.97 61 LYS C N 1
ATOM 6132 C CA . LYS C 1 64 ? 62.856 52.720 -30.264 1.00 23.01 61 LYS C CA 1
ATOM 6133 C C . LYS C 1 64 ? 64.033 53.552 -30.763 1.00 24.59 61 LYS C C 1
ATOM 6134 O O . LYS C 1 64 ? 64.367 54.566 -30.132 1.00 24.55 61 LYS C O 1
ATOM 6140 N N . THR C 1 65 ? 64.659 53.165 -31.887 1.00 22.47 62 THR C N 1
ATOM 6141 C CA . THR C 1 65 ? 65.693 54.020 -32.463 1.00 24.50 62 THR C CA 1
ATOM 6142 C C . THR C 1 65 ? 65.099 55.294 -33.039 1.00 24.25 62 THR C C 1
ATOM 6143 O O . THR C 1 65 ? 65.744 56.337 -32.993 1.00 24.59 62 THR C O 1
ATOM 6147 N N . PHE C 1 66 ? 63.883 55.221 -33.593 1.00 24.37 63 PHE C N 1
ATOM 6148 C CA . PHE C 1 66 ? 63.195 56.438 -34.024 1.00 26.02 63 PHE C CA 1
ATOM 6149 C C . PHE C 1 66 ? 62.766 57.286 -32.830 1.00 28.08 63 PHE C C 1
ATOM 6150 O O . PHE C 1 66 ? 62.941 58.503 -32.838 1.00 28.39 63 PHE C O 1
ATOM 6158 N N . THR C 1 67 ? 62.229 56.661 -31.779 1.00 27.82 64 THR C N 1
ATOM 6159 C CA . THR C 1 67 ? 61.865 57.438 -30.596 1.00 26.69 64 THR C CA 1
ATOM 6160 C C . THR C 1 67 ? 63.088 58.108 -29.979 1.00 27.98 64 THR C C 1
ATOM 6161 O O . THR C 1 67 ? 63.019 59.266 -29.551 1.00 26.87 64 THR C O 1
ATOM 6165 N N . ALA C 1 68 ? 64.226 57.403 -29.952 1.00 27.74 65 ALA C N 1
ATOM 6166 C CA . ALA C 1 68 ? 65.474 58.011 -29.493 1.00 28.13 65 ALA C CA 1
ATOM 6167 C C . ALA C 1 68 ? 65.870 59.197 -30.363 1.00 30.56 65 ALA C C 1
ATOM 6168 O O . ALA C 1 68 ? 66.389 60.196 -29.859 1.00 30.59 65 ALA C O 1
ATOM 6170 N N . THR C 1 69 ? 65.690 59.076 -31.682 1.00 30.35 66 THR C N 1
ATOM 6171 C CA . THR C 1 69 ? 65.980 60.197 -32.566 1.00 28.23 66 THR C CA 1
ATOM 6172 C C . THR C 1 69 ? 65.086 61.388 -32.242 1.00 30.03 66 THR C C 1
ATOM 6173 O O . THR C 1 69 ? 65.553 62.527 -32.225 1.00 30.52 66 THR C O 1
ATOM 6177 N N . LEU C 1 70 ? 63.809 61.142 -31.937 1.00 29.56 67 LEU C N 1
ATOM 6178 C CA . LEU C 1 70 ? 62.924 62.246 -31.566 1.00 30.79 67 LEU C CA 1
ATOM 6179 C C . LEU C 1 70 ? 63.374 62.905 -30.269 1.00 30.55 67 LEU C C 1
ATOM 6180 O O . LEU C 1 70 ? 63.307 64.132 -30.130 1.00 32.20 67 LEU C O 1
ATOM 6185 N N . ALA C 1 71 ? 63.820 62.107 -29.301 1.00 29.65 68 ALA C N 1
ATOM 6186 C CA . ALA C 1 71 ? 64.330 62.670 -28.058 1.00 30.59 68 ALA C CA 1
ATOM 6187 C C . ALA C 1 71 ? 65.567 63.506 -28.325 1.00 34.15 68 ALA C C 1
ATOM 6188 O O . ALA C 1 71 ? 65.719 64.590 -27.766 1.00 36.24 68 ALA C O 1
ATOM 6190 N N . GLY C 1 72 ? 66.452 63.026 -29.200 1.00 33.11 69 GLY C N 1
ATOM 6191 C CA . GLY C 1 72 ? 67.624 63.803 -29.554 1.00 31.92 69 GLY C CA 1
ATOM 6192 C C . GLY C 1 72 ? 67.263 65.086 -30.280 1.00 33.34 69 GLY C C 1
ATOM 6193 O O . GLY C 1 72 ? 67.877 66.130 -30.055 1.00 35.34 69 GLY C O 1
ATOM 6194 N N . TYR C 1 73 ? 66.246 65.026 -31.142 1.00 34.91 70 TYR C N 1
ATOM 6195 C CA . TYR C 1 73 ? 65.749 66.230 -31.802 1.00 34.81 70 TYR C CA 1
ATOM 6196 C C . TYR C 1 73 ? 65.255 67.241 -30.770 1.00 36.95 70 TYR C C 1
ATOM 6197 O O . TYR C 1 73 ? 65.615 68.420 -30.820 1.00 38.68 70 TYR C O 1
ATOM 6206 N N . ALA C 1 74 ? 64.467 66.778 -29.793 1.00 34.89 71 ALA C N 1
ATOM 6207 C CA . ALA C 1 74 ? 63.983 67.672 -28.746 1.00 40.20 71 ALA C CA 1
ATOM 6208 C C . ALA C 1 74 ? 65.135 68.232 -27.917 1.00 43.36 71 ALA C C 1
ATOM 6209 O O . ALA C 1 74 ? 65.137 69.421 -27.562 1.00 44.29 71 ALA C O 1
ATOM 6211 N N . ALA C 1 75 ? 66.132 67.398 -27.607 1.00 37.44 72 ALA C N 1
ATOM 6212 C CA . ALA C 1 75 ? 67.279 67.872 -26.839 1.00 40.76 72 ALA C CA 1
ATOM 6213 C C . ALA C 1 75 ? 68.105 68.893 -27.620 1.00 42.60 72 ALA C C 1
ATOM 6214 O O . ALA C 1 75 ? 68.579 69.876 -27.046 1.00 42.50 72 ALA C O 1
ATOM 6216 N N . THR C 1 76 ? 68.332 68.659 -28.917 1.00 43.95 73 THR C N 1
ATOM 6217 C CA . THR C 1 76 ? 69.144 69.606 -29.684 1.00 46.50 73 THR C CA 1
ATOM 6218 C C . THR C 1 76 ? 68.455 70.964 -29.791 1.00 48.28 73 THR C C 1
ATOM 6219 O O . THR C 1 76 ? 69.118 72.009 -29.765 1.00 51.03 73 THR C O 1
ATOM 6223 N N A ARG C 1 77 ? 67.128 70.970 -29.938 0.37 49.48 74 ARG C N 1
ATOM 6224 N N B ARG C 1 77 ? 67.124 70.960 -29.929 0.63 49.38 74 ARG C N 1
ATOM 6225 C CA A ARG C 1 77 ? 66.394 72.230 -29.938 0.37 52.59 74 ARG C CA 1
ATOM 6226 C CA B ARG C 1 77 ? 66.357 72.201 -29.937 0.63 52.48 74 ARG C CA 1
ATOM 6227 C C A ARG C 1 77 ? 66.539 72.936 -28.597 0.37 54.79 74 ARG C C 1
ATOM 6228 C C B ARG C 1 77 ? 66.492 72.929 -28.606 0.63 54.77 74 ARG C C 1
ATOM 6229 O O A ARG C 1 77 ? 66.814 74.140 -28.539 0.37 58.00 74 ARG C O 1
ATOM 6230 O O B ARG C 1 77 ? 66.711 74.146 -28.565 0.63 58.37 74 ARG C O 1
ATOM 6245 N N . GLY C 1 78 ? 66.378 72.194 -27.506 1.00 52.09 75 GLY C N 1
ATOM 6246 C CA . GLY C 1 78 ? 66.400 72.766 -26.183 1.00 51.89 75 GLY C CA 1
ATOM 6247 C C . GLY C 1 78 ? 65.052 72.812 -25.506 1.00 52.22 75 GLY C C 1
ATOM 6248 O O . GLY C 1 78 ? 64.913 73.515 -24.491 1.00 52.00 75 GLY C O 1
ATOM 6249 N N . VAL C 1 79 ? 64.046 72.118 -26.045 1.00 45.37 76 VAL C N 1
ATOM 6250 C CA . VAL C 1 79 ? 62.780 71.990 -25.331 1.00 45.45 76 VAL C CA 1
ATOM 6251 C C . VAL C 1 79 ? 62.899 71.004 -24.179 1.00 44.94 76 VAL C C 1
ATOM 6252 O O . VAL C 1 79 ? 62.038 70.992 -23.288 1.00 45.22 76 VAL C O 1
ATOM 6256 N N . LEU C 1 80 ? 63.946 70.185 -24.165 1.00 44.06 77 LEU C N 1
ATOM 6257 C CA . LEU C 1 80 ? 64.180 69.301 -23.037 1.00 45.34 77 LEU C CA 1
ATOM 6258 C C . LEU C 1 80 ? 65.669 69.054 -22.885 1.00 44.70 77 LEU C C 1
ATOM 6259 O O . LEU C 1 80 ? 66.456 69.291 -23.805 1.00 44.01 77 LEU C O 1
ATOM 6264 N N . ASN C 1 81 ? 66.036 68.556 -21.705 1.00 43.66 78 ASN C N 1
ATOM 6265 C CA . ASN C 1 81 ? 67.383 68.097 -21.404 1.00 50.06 78 ASN C CA 1
ATOM 6266 C C . ASN C 1 81 ? 67.282 66.702 -20.811 1.00 47.32 78 ASN C C 1
ATOM 6267 O O . ASN C 1 81 ? 66.380 66.430 -20.014 1.00 47.10 78 ASN C O 1
ATOM 6272 N N . LEU C 1 82 ? 68.207 65.816 -21.193 1.00 46.49 79 LEU C N 1
ATOM 6273 C CA . LEU C 1 82 ? 68.108 64.425 -20.751 1.00 46.51 79 LEU C CA 1
ATOM 6274 C C . LEU C 1 82 ? 68.315 64.260 -19.250 1.00 43.55 79 LEU C C 1
ATOM 6275 O O . LEU C 1 82 ? 67.947 63.216 -18.702 1.00 41.07 79 LEU C O 1
ATOM 6280 N N . ASP C 1 83 ? 68.886 65.257 -18.569 1.00 43.53 80 ASP C N 1
ATOM 6281 C CA . ASP C 1 83 ? 68.976 65.220 -17.116 1.00 52.20 80 ASP C CA 1
ATOM 6282 C C . ASP C 1 83 ? 67.670 65.592 -16.433 1.00 48.35 80 ASP C C 1
ATOM 6283 O O . ASP C 1 83 ? 67.582 65.481 -15.212 1.00 46.91 80 ASP C O 1
ATOM 6288 N N . ASP C 1 84 ? 66.667 66.040 -17.181 1.00 44.92 81 ASP C N 1
ATOM 6289 C CA . ASP C 1 84 ? 65.419 66.469 -16.577 1.00 49.54 81 ASP C CA 1
ATOM 6290 C C . ASP C 1 84 ? 64.656 65.276 -16.014 1.00 46.48 81 ASP C C 1
ATOM 6291 O O . ASP C 1 84 ? 64.889 64.121 -16.378 1.00 43.13 81 ASP C O 1
ATOM 6296 N N . HIS C 1 85 ? 63.720 65.574 -15.135 1.00 46.46 82 HIS C N 1
ATOM 6297 C CA . HIS C 1 85 ? 62.875 64.549 -14.571 1.00 46.15 82 HIS C CA 1
ATOM 6298 C C . HIS C 1 85 ? 61.479 64.632 -15.182 1.00 48.13 82 HIS C C 1
ATOM 6299 O O . HIS C 1 85 ? 61.081 65.689 -15.684 1.00 49.57 82 HIS C O 1
ATOM 6306 N N . PRO C 1 86 ? 60.737 63.523 -15.208 1.00 46.31 83 PRO C N 1
ATOM 6307 C CA . PRO C 1 86 ? 59.421 63.530 -15.876 1.00 42.98 83 PRO C CA 1
ATOM 6308 C C . PRO C 1 86 ? 58.479 64.623 -15.409 1.00 44.55 83 PRO C C 1
ATOM 6309 O O . PRO C 1 86 ? 57.719 65.163 -16.224 1.00 46.36 83 PRO C O 1
ATOM 6313 N N . GLY C 1 87 ? 58.512 64.964 -14.119 1.00 45.32 84 GLY C N 1
ATOM 6314 C CA . GLY C 1 87 ? 57.564 65.910 -13.554 1.00 47.23 84 GLY C CA 1
ATOM 6315 C C . GLY C 1 87 ? 57.693 67.324 -14.084 1.00 48.49 84 GLY C C 1
ATOM 6316 O O . GLY C 1 87 ? 56.763 68.122 -13.924 1.00 49.89 84 GLY C O 1
ATOM 6317 N N . ARG C 1 88 ? 58.827 67.654 -14.702 1.00 48.18 85 ARG C N 1
ATOM 6318 C CA . ARG C 1 88 ? 58.972 68.948 -15.366 1.00 50.68 85 ARG C CA 1
ATOM 6319 C C . ARG C 1 88 ? 58.070 69.060 -16.597 1.00 49.81 85 ARG C C 1
ATOM 6320 O O . ARG C 1 88 ? 57.678 70.173 -16.982 1.00 51.28 85 ARG C O 1
ATOM 6328 N N . TYR C 1 89 ? 57.731 67.931 -17.225 1.00 46.00 86 TYR C N 1
ATOM 6329 C CA . TYR C 1 89 ? 56.872 67.921 -18.403 1.00 44.99 86 TYR C CA 1
ATOM 6330 C C . TYR C 1 89 ? 55.465 67.409 -18.132 1.00 46.47 86 TYR C C 1
ATOM 6331 O O . TYR C 1 89 ? 54.510 67.921 -18.726 1.00 46.52 86 TYR C O 1
ATOM 6340 N N . LEU C 1 90 ? 55.309 66.457 -17.214 1.00 44.49 87 LEU C N 1
ATOM 6341 C CA . LEU C 1 90 ? 54.013 65.897 -16.829 1.00 49.40 87 LEU C CA 1
ATOM 6342 C C . LEU C 1 90 ? 53.749 66.241 -15.370 1.00 49.84 87 LEU C C 1
ATOM 6343 O O . LEU C 1 90 ? 54.180 65.508 -14.465 1.00 46.42 87 LEU C O 1
ATOM 6348 N N . PRO C 1 91 ? 53.046 67.342 -15.093 1.00 51.56 88 PRO C N 1
ATOM 6349 C CA . PRO C 1 91 ? 52.879 67.775 -13.691 1.00 50.74 88 PRO C CA 1
ATOM 6350 C C . PRO C 1 91 ? 52.287 66.718 -12.767 1.00 54.52 88 PRO C C 1
ATOM 6351 O O . PRO C 1 91 ? 52.566 66.742 -11.560 1.00 51.88 88 PRO C O 1
ATOM 6355 N N . ALA C 1 92 ? 51.481 65.789 -13.289 1.00 51.57 89 ALA C N 1
ATOM 6356 C CA . ALA C 1 92 ? 50.883 64.772 -12.435 1.00 53.38 89 ALA C CA 1
ATOM 6357 C C . ALA C 1 92 ? 51.897 63.756 -11.923 1.00 53.39 89 ALA C C 1
ATOM 6358 O O . ALA C 1 92 ? 51.572 63.001 -11.000 1.00 48.45 89 ALA C O 1
ATOM 6360 N N . LEU C 1 93 ? 53.109 63.721 -12.478 1.00 46.87 90 LEU C N 1
ATOM 6361 C CA . LEU C 1 93 ? 54.139 62.814 -11.988 1.00 48.29 90 LEU C CA 1
ATOM 6362 C C . LEU C 1 93 ? 55.132 63.481 -11.046 1.00 49.46 90 LEU C C 1
ATOM 6363 O O . LEU C 1 93 ? 56.019 62.798 -10.525 1.00 48.96 90 LEU C O 1
ATOM 6368 N N . ALA C 1 94 ? 55.014 64.788 -10.813 1.00 51.14 91 ALA C N 1
ATOM 6369 C CA . ALA C 1 94 ? 55.916 65.454 -9.884 1.00 52.57 91 ALA C CA 1
ATOM 6370 C C . ALA C 1 94 ? 55.768 64.872 -8.482 1.00 55.14 91 ALA C C 1
ATOM 6371 O O . ALA C 1 94 ? 54.655 64.728 -7.965 1.00 53.27 91 ALA C O 1
ATOM 6373 N N . GLY C 1 95 ? 56.900 64.538 -7.867 1.00 54.93 92 GLY C N 1
ATOM 6374 C CA . GLY C 1 95 ? 56.891 64.060 -6.501 1.00 55.56 92 GLY C CA 1
ATOM 6375 C C . GLY C 1 95 ? 56.511 62.609 -6.342 1.00 54.75 92 GLY C C 1
ATOM 6376 O O . GLY C 1 95 ? 56.077 62.207 -5.260 1.00 55.63 92 GLY C O 1
ATOM 6377 N N . THR C 1 96 ? 56.634 61.820 -7.392 1.00 51.67 93 THR C N 1
ATOM 6378 C CA . THR C 1 96 ? 56.387 60.396 -7.355 1.00 51.95 93 THR C CA 1
ATOM 6379 C C . THR C 1 96 ? 57.712 59.646 -7.428 1.00 51.02 93 THR C C 1
ATOM 6380 O O . THR C 1 96 ? 58.724 60.201 -7.867 1.00 48.51 93 THR C O 1
ATOM 6384 N N . PRO C 1 97 ? 57.755 58.386 -6.985 1.00 50.51 94 PRO C N 1
ATOM 6385 C CA . PRO C 1 97 ? 59.037 57.668 -7.007 1.00 50.16 94 PRO C CA 1
ATOM 6386 C C . PRO C 1 97 ? 59.672 57.585 -8.388 1.00 48.15 94 PRO C C 1
ATOM 6387 O O . PRO C 1 97 ? 60.904 57.648 -8.494 1.00 49.20 94 PRO C O 1
ATOM 6391 N N . ILE C 1 98 ? 58.884 57.468 -9.462 1.00 46.10 95 ILE C N 1
ATOM 6392 C CA . ILE C 1 98 ? 59.504 57.412 -10.781 1.00 46.00 95 ILE C CA 1
ATOM 6393 C C . ILE C 1 98 ? 60.111 58.758 -11.158 1.00 44.45 95 ILE C C 1
ATOM 6394 O O . ILE C 1 98 ? 60.989 58.817 -12.026 1.00 44.94 95 ILE C O 1
ATOM 6399 N N . ASP C 1 99 ? 59.694 59.845 -10.501 1.00 44.28 96 ASP C N 1
ATOM 6400 C CA . ASP C 1 99 ? 60.252 61.161 -10.790 1.00 46.20 96 ASP C CA 1
ATOM 6401 C C . ASP C 1 99 ? 61.712 61.284 -10.362 1.00 47.36 96 ASP C C 1
ATOM 6402 O O . ASP C 1 99 ? 62.366 62.265 -10.734 1.00 46.80 96 ASP C O 1
ATOM 6407 N N . ARG C 1 100 ? 62.242 60.318 -9.607 1.00 46.34 97 ARG C N 1
ATOM 6408 C CA . ARG C 1 100 ? 63.663 60.340 -9.283 1.00 52.31 97 ARG C CA 1
ATOM 6409 C C . ARG C 1 100 ? 64.527 60.001 -10.487 1.00 51.63 97 ARG C C 1
ATOM 6410 O O . ARG C 1 100 ? 65.714 60.344 -10.502 1.00 54.82 97 ARG C O 1
ATOM 6418 N N . ALA C 1 101 ? 63.961 59.341 -11.491 1.00 47.15 98 ALA C N 1
ATOM 6419 C CA . ALA C 1 101 ? 64.696 59.001 -12.702 1.00 44.51 98 ALA C CA 1
ATOM 6420 C C . ALA C 1 101 ? 64.799 60.203 -13.632 1.00 44.13 98 ALA C C 1
ATOM 6421 O O . ALA C 1 101 ? 63.951 61.099 -13.627 1.00 46.79 98 ALA C O 1
ATOM 6423 N N . GLU C 1 102 ? 65.852 60.219 -14.433 1.00 42.15 99 GLU C N 1
ATOM 6424 C CA . GLU C 1 102 ? 66.030 61.237 -15.456 1.00 43.51 99 GLU C CA 1
ATOM 6425 C C . GLU C 1 102 ? 65.540 60.701 -16.797 1.00 42.81 99 GLU C C 1
ATOM 6426 O O . GLU C 1 102 ? 65.332 59.494 -16.971 1.00 39.51 99 GLU C O 1
ATOM 6432 N N . LEU C 1 103 ? 65.315 61.613 -17.746 1.00 41.85 100 LEU C N 1
ATOM 6433 C CA . LEU C 1 103 ? 64.877 61.152 -19.064 1.00 39.66 100 LEU C CA 1
ATOM 6434 C C . LEU C 1 103 ? 65.880 60.172 -19.664 1.00 37.67 100 LEU C C 1
ATOM 6435 O O . LEU C 1 103 ? 65.485 59.228 -20.359 1.00 36.34 100 LEU C O 1
ATOM 6440 N N . ARG C 1 104 ? 67.175 60.363 -19.387 1.00 41.62 101 ARG C N 1
ATOM 6441 C CA . ARG C 1 104 ? 68.197 59.460 -19.915 1.00 41.37 101 ARG C CA 1
ATOM 6442 C C . ARG C 1 104 ? 68.017 58.049 -19.376 1.00 41.48 101 ARG C C 1
ATOM 6443 O O . ARG C 1 104 ? 68.259 57.064 -20.093 1.00 39.76 101 ARG C O 1
ATOM 6451 N N . ASN C 1 105 ? 67.625 57.933 -18.104 1.00 40.35 102 ASN C N 1
ATOM 6452 C CA . ASN C 1 105 ? 67.326 56.625 -17.535 1.00 39.64 102 ASN C CA 1
ATOM 6453 C C . ASN C 1 105 ? 66.179 55.958 -18.283 1.00 36.07 102 ASN C C 1
ATOM 6454 O O . ASN C 1 105 ? 66.222 54.751 -18.545 1.00 33.86 102 ASN C O 1
ATOM 6459 N N . LEU C 1 106 ? 65.138 56.727 -18.630 1.00 35.07 103 LEU C N 1
ATOM 6460 C CA . LEU C 1 106 ? 64.021 56.157 -19.387 1.00 34.96 103 LEU C CA 1
ATOM 6461 C C . LEU C 1 106 ? 64.489 55.596 -20.721 1.00 34.31 103 LEU C C 1
ATOM 6462 O O . LEU C 1 106 ? 64.042 54.519 -21.152 1.00 35.94 103 LEU C O 1
ATOM 6467 N N . GLY C 1 107 ? 65.383 56.317 -21.397 1.00 34.01 104 GLY C N 1
ATOM 6468 C CA . GLY C 1 107 ? 65.843 55.902 -22.710 1.00 32.17 104 GLY C CA 1
ATOM 6469 C C . GLY C 1 107 ? 66.802 54.729 -22.684 1.00 32.70 104 GLY C C 1
ATOM 6470 O O . GLY C 1 107 ? 67.007 54.089 -23.714 1.00 30.92 104 GLY C O 1
ATOM 6471 N N . THR C 1 108 ? 67.413 54.446 -21.535 1.00 32.99 105 THR C N 1
ATOM 6472 C CA . THR C 1 108 ? 68.369 53.351 -21.423 1.00 33.16 105 THR C CA 1
ATOM 6473 C C . THR C 1 108 ? 67.852 52.184 -20.580 1.00 33.60 105 THR C C 1
ATOM 6474 O O . THR C 1 108 ? 68.634 51.286 -20.247 1.00 31.75 105 THR C O 1
ATOM 6478 N N . TYR C 1 109 ? 66.559 52.179 -20.233 1.00 33.53 106 TYR C N 1
ATOM 6479 C CA . TYR C 1 109 ? 65.916 51.126 -19.437 1.00 31.75 106 TYR C CA 1
ATOM 6480 C C . TYR C 1 109 ? 66.521 51.012 -18.042 1.00 34.34 106 TYR C C 1
ATOM 6481 O O . TYR C 1 109 ? 66.457 49.938 -17.422 1.00 33.04 106 TYR C O 1
ATOM 6490 N N . THR C 1 110 ? 67.082 52.117 -17.525 1.00 36.38 107 THR C N 1
ATOM 6491 C CA . THR C 1 110 ? 67.680 52.149 -16.192 1.00 36.33 107 THR C CA 1
ATOM 6492 C C . THR C 1 110 ? 66.892 53.025 -15.212 1.00 37.83 107 THR C C 1
ATOM 6493 O O . THR C 1 110 ? 67.455 53.529 -14.236 1.00 40.69 107 THR C O 1
ATOM 6497 N N . ALA C 1 111 ? 65.584 53.185 -15.426 1.00 37.54 108 ALA C N 1
ATOM 6498 C CA . ALA C 1 111 ? 64.797 54.115 -14.620 1.00 40.58 108 ALA C CA 1
ATOM 6499 C C . ALA C 1 111 ? 64.314 53.544 -13.292 1.00 44.43 108 ALA C C 1
ATOM 6500 O O . ALA C 1 111 ? 63.682 54.281 -12.524 1.00 51.44 108 ALA C O 1
ATOM 6502 N N . GLY C 1 112 ? 64.610 52.289 -12.976 1.00 41.22 109 GLY C N 1
ATOM 6503 C CA . GLY C 1 112 ? 64.253 51.754 -11.676 1.00 44.38 109 GLY C CA 1
ATOM 6504 C C . GLY C 1 112 ? 63.440 50.479 -11.738 1.00 44.38 109 GLY C C 1
ATOM 6505 O O . GLY C 1 112 ? 62.734 50.132 -10.784 1.00 47.67 109 GLY C O 1
ATOM 6506 N N . GLY C 1 113 ? 63.534 49.767 -12.855 1.00 41.34 110 GLY C N 1
ATOM 6507 C CA . GLY C 1 113 ? 62.852 48.496 -12.991 1.00 38.86 110 GLY C CA 1
ATOM 6508 C C . GLY C 1 113 ? 61.464 48.573 -13.576 1.00 35.48 110 GLY C C 1
ATOM 6509 O O . GLY C 1 113 ? 60.629 47.710 -13.278 1.00 37.98 110 GLY C O 1
ATOM 6510 N N . LEU C 1 114 ? 61.171 49.591 -14.367 1.00 34.49 111 LEU C N 1
ATOM 6511 C CA . LEU C 1 114 ? 59.969 49.536 -15.179 1.00 35.64 111 LEU C CA 1
ATOM 6512 C C . LEU C 1 114 ? 59.944 48.219 -15.956 1.00 35.95 111 LEU C C 1
ATOM 6513 O O . LEU C 1 114 ? 60.980 47.785 -16.475 1.00 36.55 111 LEU C O 1
ATOM 6518 N N . PRO C 1 115 ? 58.808 47.544 -16.021 1.00 35.53 112 PRO C N 1
ATOM 6519 C CA . PRO C 1 115 ? 58.778 46.182 -16.559 1.00 34.82 112 PRO C CA 1
ATOM 6520 C C . PRO C 1 115 ? 58.732 46.170 -18.081 1.00 33.90 112 PRO C C 1
ATOM 6521 O O . PRO C 1 115 ? 58.574 47.195 -18.741 1.00 32.62 112 PRO C O 1
ATOM 6525 N N . LEU C 1 116 ? 58.860 44.960 -18.628 1.00 33.89 113 LEU C N 1
ATOM 6526 C CA . LEU C 1 116 ? 58.864 44.779 -20.077 1.00 34.07 113 LEU C CA 1
ATOM 6527 C C . LEU C 1 116 ? 57.630 45.402 -20.726 1.00 33.22 113 LEU C C 1
ATOM 6528 O O . LEU C 1 116 ? 57.741 46.159 -21.693 1.00 29.21 113 LEU C O 1
ATOM 6533 N N . GLN C 1 117 ? 56.442 45.096 -20.200 1.00 33.70 114 GLN C N 1
ATOM 6534 C CA . GLN C 1 117 ? 55.194 45.604 -20.741 1.00 36.48 114 GLN C CA 1
ATOM 6535 C C . GLN C 1 117 ? 54.374 46.243 -19.627 1.00 38.00 114 GLN C C 1
ATOM 6536 O O . GLN C 1 117 ? 54.538 45.918 -18.446 1.00 38.77 114 GLN C O 1
ATOM 6542 N N . PHE C 1 118 ? 53.469 47.142 -20.021 1.00 34.13 115 PHE C N 1
ATOM 6543 C CA . PHE C 1 118 ? 52.453 47.609 -19.086 1.00 36.94 115 PHE C CA 1
ATOM 6544 C C . PHE C 1 118 ? 51.634 46.416 -18.595 1.00 38.84 115 PHE C C 1
ATOM 6545 O O . PHE C 1 118 ? 51.434 45.443 -19.334 1.00 38.71 115 PHE C O 1
ATOM 6553 N N . PRO C 1 119 ? 51.134 46.467 -17.360 1.00 40.37 116 PRO C N 1
ATOM 6554 C CA . PRO C 1 119 ? 50.145 45.474 -16.933 1.00 42.95 116 PRO C CA 1
ATOM 6555 C C . PRO C 1 119 ? 48.910 45.566 -17.812 1.00 44.35 116 PRO C C 1
ATOM 6556 O O . PRO C 1 119 ? 48.646 46.591 -18.442 1.00 41.80 116 PRO C O 1
ATOM 6560 N N . GLU C 1 120 ? 48.142 44.474 -17.845 1.00 48.97 117 GLU C N 1
ATOM 6561 C CA . GLU C 1 120 ? 46.976 44.409 -18.722 1.00 54.74 117 GLU C CA 1
ATOM 6562 C C . GLU C 1 120 ? 45.908 45.426 -18.347 1.00 54.60 117 GLU C C 1
ATOM 6563 O O . GLU C 1 120 ? 45.097 45.801 -19.200 1.00 54.94 117 GLU C O 1
ATOM 6569 N N . SER C 1 121 ? 45.894 45.885 -17.097 1.00 53.53 118 SER C N 1
ATOM 6570 C CA . SER C 1 121 ? 44.908 46.856 -16.639 1.00 53.65 118 SER C CA 1
ATOM 6571 C C . SER C 1 121 ? 45.112 48.251 -17.228 1.00 50.76 118 SER C C 1
ATOM 6572 O O . SER C 1 121 ? 44.209 49.090 -17.121 1.00 49.45 118 SER C O 1
ATOM 6575 N N . VAL C 1 122 ? 46.256 48.524 -17.844 1.00 48.00 119 VAL C N 1
ATOM 6576 C CA . VAL C 1 122 ? 46.580 49.855 -18.340 1.00 46.06 119 VAL C CA 1
ATOM 6577 C C . VAL C 1 122 ? 46.181 49.909 -19.810 1.00 45.85 119 VAL C C 1
ATOM 6578 O O . VAL C 1 122 ? 46.854 49.326 -20.670 1.00 41.53 119 VAL C O 1
ATOM 6582 N N . THR C 1 123 ? 45.082 50.613 -20.114 1.00 48.30 120 THR C N 1
ATOM 6583 C CA . THR C 1 123 ? 44.556 50.628 -21.474 1.00 49.68 120 THR C CA 1
ATOM 6584 C C . THR C 1 123 ? 44.288 52.016 -22.045 1.00 49.06 120 THR C C 1
ATOM 6585 O O . THR C 1 123 ? 43.828 52.104 -23.185 1.00 49.55 120 THR C O 1
ATOM 6589 N N . ASP C 1 124 ? 44.558 53.094 -21.311 1.00 47.90 121 ASP C N 1
ATOM 6590 C CA . ASP C 1 124 ? 44.351 54.438 -21.832 1.00 49.27 121 ASP C CA 1
ATOM 6591 C C . ASP C 1 124 ? 45.311 55.390 -21.122 1.00 46.93 121 ASP C C 1
ATOM 6592 O O . ASP C 1 124 ? 46.078 54.982 -20.248 1.00 45.11 121 ASP C O 1
ATOM 6597 N N . ASP C 1 125 ? 45.253 56.675 -21.493 1.00 47.97 122 ASP C N 1
ATOM 6598 C CA . ASP C 1 125 ? 46.230 57.637 -20.987 1.00 50.11 122 ASP C CA 1
ATOM 6599 C C . ASP C 1 125 ? 46.026 57.924 -19.502 1.00 51.73 122 ASP C C 1
ATOM 6600 O O . ASP C 1 125 ? 46.997 58.154 -18.768 1.00 50.62 122 ASP C O 1
ATOM 6605 N N A GLU C 1 126 ? 44.770 57.921 -19.052 0.46 53.21 123 GLU C N 1
ATOM 6606 N N B GLU C 1 126 ? 44.772 57.936 -19.039 0.54 53.20 123 GLU C N 1
ATOM 6607 C CA A GLU C 1 126 ? 44.458 58.143 -17.645 0.46 54.25 123 GLU C CA 1
ATOM 6608 C CA B GLU C 1 126 ? 44.519 58.165 -17.620 0.54 54.17 123 GLU C CA 1
ATOM 6609 C C A GLU C 1 126 ? 45.026 57.025 -16.780 0.46 52.23 123 GLU C C 1
ATOM 6610 C C B GLU C 1 126 ? 45.050 57.017 -16.769 0.54 52.21 123 GLU C C 1
ATOM 6611 O O A GLU C 1 126 ? 45.618 57.274 -15.722 0.46 51.37 123 GLU C O 1
ATOM 6612 O O B GLU C 1 126 ? 45.625 57.245 -15.697 0.54 51.30 123 GLU C O 1
ATOM 6623 N N . GLN C 1 127 ? 44.860 55.777 -17.225 1.00 50.29 124 GLN C N 1
ATOM 6624 C CA . GLN C 1 127 ? 45.434 54.645 -16.514 1.00 49.04 124 GLN C CA 1
ATOM 6625 C C . GLN C 1 127 ? 46.955 54.643 -16.622 1.00 46.25 124 GLN C C 1
ATOM 6626 O O . GLN C 1 127 ? 47.641 54.153 -15.717 1.00 43.58 124 GLN C O 1
ATOM 6640 N N . ILE C 1 129 ? 48.931 57.427 -16.674 1.00 45.25 126 ILE C N 1
ATOM 6641 C CA . ILE C 1 129 ? 49.392 58.387 -15.666 1.00 45.30 126 ILE C CA 1
ATOM 6642 C C . ILE C 1 129 ? 49.283 57.779 -14.275 1.00 44.44 126 ILE C C 1
ATOM 6643 O O . ILE C 1 129 ? 50.225 57.831 -13.475 1.00 44.19 126 ILE C O 1
ATOM 6648 N N . ALA C 1 130 ? 48.125 57.193 -13.966 1.00 45.90 127 ALA C N 1
ATOM 6649 C CA . ALA C 1 130 ? 47.944 56.564 -12.662 1.00 48.45 127 ALA C CA 1
ATOM 6650 C C . ALA C 1 130 ? 48.937 55.426 -12.453 1.00 45.68 127 ALA C C 1
ATOM 6651 O O . ALA C 1 130 ? 49.448 55.239 -11.345 1.00 46.57 127 ALA C O 1
ATOM 6653 N N . TYR C 1 131 ? 49.234 54.660 -13.505 1.00 43.82 128 TYR C N 1
ATOM 6654 C CA . TYR C 1 131 ? 50.228 53.600 -13.368 1.00 45.20 128 TYR C CA 1
ATOM 6655 C C . TYR C 1 131 ? 51.587 54.170 -12.977 1.00 45.52 128 TYR C C 1
ATOM 6656 O O . TYR C 1 131 ? 52.241 53.671 -12.053 1.00 41.90 128 TYR C O 1
ATOM 6665 N N . PHE C 1 132 ? 52.037 55.216 -13.679 1.00 40.65 129 PHE C N 1
ATOM 6666 C CA . PHE C 1 132 ? 53.336 55.785 -13.346 1.00 42.71 129 PHE C CA 1
ATOM 6667 C C . PHE C 1 132 ? 53.325 56.459 -11.980 1.00 44.30 129 PHE C C 1
ATOM 6668 O O . PHE C 1 132 ? 54.343 56.434 -11.281 1.00 42.19 129 PHE C O 1
ATOM 6676 N N . GLN C 1 133 ? 52.193 57.057 -11.579 1.00 44.87 130 GLN C N 1
ATOM 6677 C CA . GLN C 1 133 ? 52.119 57.693 -10.264 1.00 46.14 130 GLN C CA 1
ATOM 6678 C C . GLN C 1 133 ? 52.348 56.687 -9.145 1.00 47.00 130 GLN C C 1
ATOM 6679 O O . GLN C 1 133 ? 52.935 57.025 -8.110 1.00 50.96 130 GLN C O 1
ATOM 6685 N N . GLN C 1 134 ? 51.905 55.453 -9.334 1.00 46.97 131 GLN C N 1
ATOM 6686 C CA . GLN C 1 134 ? 51.898 54.450 -8.282 1.00 51.98 131 GLN C CA 1
ATOM 6687 C C . GLN C 1 134 ? 53.063 53.479 -8.375 1.00 48.99 131 GLN C C 1
ATOM 6688 O O . GLN C 1 134 ? 53.200 52.615 -7.507 1.00 47.96 131 GLN C O 1
ATOM 6694 N N . PHE C 1 135 ? 53.898 53.595 -9.401 1.00 47.13 132 PHE C N 1
ATOM 6695 C CA . PHE C 1 135 ? 54.984 52.646 -9.598 1.00 47.36 132 PHE C CA 1
ATOM 6696 C C . PHE C 1 135 ? 56.028 52.790 -8.499 1.00 47.96 132 PHE C C 1
ATOM 6697 O O . PHE C 1 135 ? 56.479 53.897 -8.185 1.00 46.91 132 PHE C O 1
ATOM 6705 N N . GLN C 1 136 ? 56.418 51.661 -7.922 1.00 49.99 133 GLN C N 1
ATOM 6706 C CA . GLN C 1 136 ? 57.427 51.642 -6.870 1.00 52.90 133 GLN C CA 1
ATOM 6707 C C . GLN C 1 136 ? 58.713 51.067 -7.441 1.00 50.71 133 GLN C C 1
ATOM 6708 O O . GLN C 1 136 ? 58.761 49.867 -7.750 1.00 51.98 133 GLN C O 1
ATOM 6714 N N . PRO C 1 137 ? 59.761 51.868 -7.622 1.00 50.51 134 PRO C N 1
ATOM 6715 C CA . PRO C 1 137 ? 60.984 51.344 -8.236 1.00 49.51 134 PRO C CA 1
ATOM 6716 C C . PRO C 1 137 ? 61.588 50.243 -7.384 1.00 50.82 134 PRO C C 1
ATOM 6717 O O . PRO C 1 137 ? 61.579 50.302 -6.153 1.00 50.09 134 PRO C O 1
ATOM 6721 N N . VAL C 1 138 ? 62.079 49.207 -8.058 1.00 52.90 135 VAL C N 1
ATOM 6722 C CA . VAL C 1 138 ? 62.740 48.114 -7.364 1.00 59.26 135 VAL C CA 1
ATOM 6723 C C . VAL C 1 138 ? 64.230 48.380 -7.185 1.00 63.83 135 VAL C C 1
ATOM 6724 O O . VAL C 1 138 ? 64.847 47.811 -6.274 1.00 67.61 135 VAL C O 1
ATOM 6728 N N . THR C 1 139 ? 64.815 49.256 -7.997 1.00 62.29 136 THR C N 1
ATOM 6729 C CA . THR C 1 139 ? 66.209 49.642 -7.853 1.00 64.39 136 THR C CA 1
ATOM 6730 C C . THR C 1 139 ? 66.329 51.147 -8.045 1.00 60.23 136 THR C C 1
ATOM 6731 O O . THR C 1 139 ? 65.403 51.801 -8.527 1.00 57.68 136 THR C O 1
ATOM 6735 N N . ALA C 1 140 ? 67.476 51.691 -7.640 1.00 58.85 137 ALA C N 1
ATOM 6736 C CA . ALA C 1 140 ? 67.760 53.100 -7.858 1.00 57.24 137 ALA C CA 1
ATOM 6737 C C . ALA C 1 140 ? 68.062 53.344 -9.337 1.00 51.57 137 ALA C C 1
ATOM 6738 O O . ALA C 1 140 ? 68.498 52.430 -10.041 1.00 50.97 137 ALA C O 1
ATOM 6740 N N . PRO C 1 141 ? 67.837 54.564 -9.834 1.00 49.13 138 PRO C N 1
ATOM 6741 C CA . PRO C 1 141 ? 68.073 54.816 -11.261 1.00 45.70 138 PRO C CA 1
ATOM 6742 C C . PRO C 1 141 ? 69.545 54.657 -11.605 1.00 44.56 138 PRO C C 1
ATOM 6743 O O . PRO C 1 141 ? 70.427 54.905 -10.780 1.00 45.56 138 PRO C O 1
ATOM 6747 N N . GLY C 1 142 ? 69.803 54.202 -12.834 1.00 41.24 139 GLY C N 1
ATOM 6748 C CA . GLY C 1 142 ? 71.149 54.098 -13.353 1.00 43.67 139 GLY C CA 1
ATOM 6749 C C . GLY C 1 142 ? 71.894 52.817 -13.030 1.00 46.08 139 GLY C C 1
ATOM 6750 O O . GLY C 1 142 ? 73.001 52.622 -13.545 1.00 49.11 139 GLY C O 1
ATOM 6751 N N . LYS C 1 143 ? 71.333 51.931 -12.212 1.00 43.67 140 LYS C N 1
ATOM 6752 C CA . LYS C 1 143 ? 72.093 50.793 -11.700 1.00 47.18 140 LYS C CA 1
ATOM 6753 C C . LYS C 1 143 ? 71.777 49.476 -12.403 1.00 44.15 140 LYS C C 1
ATOM 6754 O O . LYS C 1 143 ? 72.677 48.648 -12.569 1.00 43.03 140 LYS C O 1
ATOM 6760 N N . ILE C 1 144 ? 70.533 49.245 -12.816 1.00 42.78 141 ILE C N 1
ATOM 6761 C CA . ILE C 1 144 ? 70.179 48.003 -13.482 1.00 42.59 141 ILE C CA 1
ATOM 6762 C C . ILE C 1 144 ? 69.405 48.335 -14.753 1.00 40.41 141 ILE C C 1
ATOM 6763 O O . ILE C 1 144 ? 68.589 49.266 -14.780 1.00 41.00 141 ILE C O 1
ATOM 6768 N N . ARG C 1 145 ? 69.688 47.589 -15.813 1.00 36.75 142 ARG C N 1
ATOM 6769 C CA . ARG C 1 145 ? 68.975 47.698 -17.075 1.00 34.57 142 ARG C CA 1
ATOM 6770 C C . ARG C 1 145 ? 67.886 46.639 -17.118 1.00 36.03 142 ARG C C 1
ATOM 6771 O O . ARG C 1 145 ? 68.167 45.445 -16.966 1.00 38.30 142 ARG C O 1
ATOM 6779 N N . GLN C 1 146 ? 66.646 47.071 -17.319 1.00 32.82 143 GLN C N 1
ATOM 6780 C CA . GLN C 1 146 ? 65.517 46.156 -17.453 1.00 31.87 143 GLN C CA 1
ATOM 6781 C C . GLN C 1 146 ? 64.782 46.574 -18.711 1.00 31.21 143 GLN C C 1
ATOM 6782 O O . GLN C 1 146 ? 64.120 47.617 -18.728 1.00 31.18 143 GLN C O 1
ATOM 6788 N N . TYR C 1 147 ? 64.915 45.781 -19.770 1.00 30.27 144 TYR C N 1
ATOM 6789 C CA . TYR C 1 147 ? 64.387 46.194 -21.064 1.00 30.79 144 TYR C CA 1
ATOM 6790 C C . TYR C 1 147 ? 62.876 46.402 -20.960 1.00 32.17 144 TYR C C 1
ATOM 6791 O O . TYR C 1 147 ? 62.175 45.596 -20.345 1.00 30.50 144 TYR C O 1
ATOM 6800 N N . SER C 1 148 ? 62.381 47.513 -21.515 1.00 31.26 145 SER C N 1
ATOM 6801 C CA . SER C 1 148 ? 61.075 48.017 -21.082 1.00 31.33 145 SER C CA 1
ATOM 6802 C C . SER C 1 148 ? 60.431 48.871 -22.156 1.00 31.41 145 SER C C 1
ATOM 6803 O O . SER C 1 148 ? 60.968 49.933 -22.498 1.00 29.07 145 SER C O 1
ATOM 6806 N N . ASN C 1 149 ? 59.249 48.449 -22.626 1.00 28.38 146 ASN C N 1
ATOM 6807 C CA . ASN C 1 149 ? 58.449 49.316 -23.493 1.00 31.36 146 ASN C CA 1
ATOM 6808 C C . ASN C 1 149 ? 57.922 50.544 -22.759 1.00 33.63 146 ASN C C 1
ATOM 6809 O O . ASN C 1 149 ? 58.064 51.657 -23.300 1.00 33.47 146 ASN C O 1
ATOM 6814 N N . PRO C 1 150 ? 57.293 50.435 -21.573 1.00 34.42 147 PRO C N 1
ATOM 6815 C CA . PRO C 1 150 ? 56.851 51.659 -20.870 1.00 37.31 147 PRO C CA 1
ATOM 6816 C C . PRO C 1 150 ? 57.949 52.689 -20.678 1.00 37.89 147 PRO C C 1
ATOM 6817 O O . PRO C 1 150 ? 57.673 53.893 -20.734 1.00 38.40 147 PRO C O 1
ATOM 6821 N N . SER C 1 151 ? 59.187 52.243 -20.442 1.00 36.40 148 SER C N 1
ATOM 6822 C CA . SER C 1 151 ? 60.290 53.168 -20.195 1.00 36.00 148 SER C CA 1
ATOM 6823 C C . SER C 1 151 ? 60.545 54.073 -21.400 1.00 33.50 148 SER C C 1
ATOM 6824 O O . SER C 1 151 ? 60.577 55.300 -21.267 1.00 31.95 148 SER C O 1
ATOM 6827 N N . VAL C 1 152 ? 60.769 53.482 -22.577 1.00 30.18 149 VAL C N 1
ATOM 6828 C CA . VAL C 1 152 ? 60.987 54.293 -23.776 1.00 30.76 149 VAL C CA 1
ATOM 6829 C C . VAL C 1 152 ? 59.694 54.964 -24.200 1.00 32.23 149 VAL C C 1
ATOM 6830 O O . VAL C 1 152 ? 59.710 56.104 -24.694 1.00 29.89 149 VAL C O 1
ATOM 6834 N N . GLY C 1 153 ? 58.556 54.283 -24.008 1.00 31.33 150 GLY C N 1
ATOM 6835 C CA . GLY C 1 153 ? 57.273 54.903 -24.297 1.00 32.28 150 GLY C CA 1
ATOM 6836 C C . GLY C 1 153 ? 57.109 56.242 -23.605 1.00 33.04 150 GLY C C 1
ATOM 6837 O O . GLY C 1 153 ? 56.742 57.240 -24.231 1.00 31.51 150 GLY C O 1
ATOM 6838 N N . LEU C 1 154 ? 57.421 56.290 -22.308 1.00 30.90 151 LEU C N 1
ATOM 6839 C CA . LEU C 1 154 ? 57.316 57.537 -21.560 1.00 32.30 151 LEU C CA 1
ATOM 6840 C C . LEU C 1 154 ? 58.274 58.595 -22.101 1.00 37.02 151 LEU C C 1
ATOM 6841 O O . LEU C 1 154 ? 57.909 59.775 -22.211 1.00 37.36 151 LEU C O 1
ATOM 6846 N N . LEU C 1 155 ? 59.500 58.200 -22.454 1.00 33.02 152 LEU C N 1
ATOM 6847 C CA . LEU C 1 155 ? 60.439 59.173 -23.007 1.00 34.63 152 LEU C CA 1
ATOM 6848 C C . LEU C 1 155 ? 59.903 59.794 -24.297 1.00 35.30 152 LEU C C 1
ATOM 6849 O O . LEU C 1 155 ? 60.069 61.001 -24.531 1.00 34.29 152 LEU C O 1
ATOM 6854 N N . GLY C 1 156 ? 59.242 58.990 -25.135 1.00 30.97 153 GLY C N 1
ATOM 6855 C CA . GLY C 1 156 ? 58.618 59.538 -26.330 1.00 30.02 153 GLY C CA 1
ATOM 6856 C C . GLY C 1 156 ? 57.456 60.461 -26.022 1.00 31.54 153 GLY C C 1
ATOM 6857 O O . GLY C 1 156 ? 57.304 61.509 -26.653 1.00 34.78 153 GLY C O 1
ATOM 6858 N N . HIS C 1 157 ? 56.601 60.071 -25.069 1.00 33.03 154 HIS C N 1
ATOM 6859 C CA . HIS C 1 157 ? 55.468 60.906 -24.681 1.00 37.42 154 HIS C CA 1
ATOM 6860 C C . HIS C 1 157 ? 55.952 62.259 -24.161 1.00 41.66 154 HIS C C 1
ATOM 6861 O O . HIS C 1 157 ? 55.404 63.314 -24.520 1.00 40.23 154 HIS C O 1
ATOM 6868 N N . ILE C 1 158 ? 57.019 62.245 -23.360 1.00 33.99 155 ILE C N 1
ATOM 6869 C CA . ILE C 1 158 ? 57.570 63.480 -22.816 1.00 36.07 155 ILE C CA 1
ATOM 6870 C C . ILE C 1 158 ? 58.223 64.314 -23.910 1.00 37.86 155 ILE C C 1
ATOM 6871 O O . ILE C 1 158 ? 58.157 65.553 -23.882 1.00 41.56 155 ILE C O 1
ATOM 6876 N N . SER C 1 159 ? 58.891 63.664 -24.868 1.00 34.19 156 SER C N 1
ATOM 6877 C CA . SER C 1 159 ? 59.453 64.402 -25.997 1.00 34.48 156 SER C CA 1
ATOM 6878 C C . SER C 1 159 ? 58.358 65.121 -26.772 1.00 36.54 156 SER C C 1
ATOM 6879 O O . SER C 1 159 ? 58.514 66.289 -27.145 1.00 36.70 156 SER C O 1
ATOM 6882 N N . ALA C 1 160 ? 57.234 64.442 -27.019 1.00 37.71 157 ALA C N 1
ATOM 6883 C CA . ALA C 1 160 ? 56.118 65.090 -27.705 1.00 39.93 157 ALA C CA 1
ATOM 6884 C C . ALA C 1 160 ? 55.596 66.283 -26.914 1.00 43.03 157 ALA C C 1
ATOM 6885 O O . ALA C 1 160 ? 55.381 67.362 -27.480 1.00 42.77 157 ALA C O 1
ATOM 6887 N N . ARG C 1 161 ? 55.378 66.106 -25.600 1.00 39.79 158 ARG C N 1
ATOM 6888 C CA . ARG C 1 161 ? 54.875 67.204 -24.777 1.00 44.37 158 ARG C CA 1
ATOM 6889 C C . ARG C 1 161 ? 55.842 68.378 -24.776 1.00 45.46 158 ARG C C 1
ATOM 6890 O O . ARG C 1 161 ? 55.426 69.531 -24.942 1.00 41.51 158 ARG C O 1
ATOM 6898 N N . ALA C 1 162 ? 57.138 68.106 -24.602 1.00 38.92 159 ALA C N 1
ATOM 6899 C CA . ALA C 1 162 ? 58.129 69.174 -24.646 1.00 46.04 159 ALA C CA 1
ATOM 6900 C C . ALA C 1 162 ? 58.076 69.938 -25.968 1.00 46.16 159 ALA C C 1
ATOM 6901 O O . ALA C 1 162 ? 58.222 71.162 -25.990 1.00 41.28 159 ALA C O 1
ATOM 6903 N N . LEU C 1 163 ? 57.870 69.234 -27.082 1.00 47.24 160 LEU C N 1
ATOM 6904 C CA . LEU C 1 163 ? 57.854 69.854 -28.405 1.00 44.89 160 LEU C CA 1
ATOM 6905 C C . LEU C 1 163 ? 56.519 70.502 -28.747 1.00 45.86 160 LEU C C 1
ATOM 6906 O O . LEU C 1 163 ? 56.427 71.200 -29.763 1.00 47.27 160 LEU C O 1
ATOM 6911 N N . GLY C 1 164 ? 55.483 70.272 -27.951 1.00 44.64 161 GLY C N 1
ATOM 6912 C CA . GLY C 1 164 ? 54.232 70.978 -28.125 1.00 47.07 161 GLY C CA 1
ATOM 6913 C C . GLY C 1 164 ? 53.285 70.378 -29.134 1.00 47.40 161 GLY C C 1
ATOM 6914 O O . GLY C 1 164 ? 52.401 71.084 -29.628 1.00 47.31 161 GLY C O 1
ATOM 6915 N N . GLY C 1 165 ? 53.431 69.099 -29.460 1.00 45.00 162 GLY C N 1
ATOM 6916 C CA . GLY C 1 165 ? 52.502 68.472 -30.375 1.00 45.85 162 GLY C CA 1
ATOM 6917 C C . GLY C 1 165 ? 52.211 67.036 -29.995 1.00 46.41 162 GLY C C 1
ATOM 6918 O O . GLY C 1 165 ? 52.641 66.568 -28.937 1.00 47.20 162 GLY C O 1
ATOM 6919 N N . GLN C 1 166 ? 51.468 66.339 -30.849 1.00 45.31 163 GLN C N 1
ATOM 6920 C CA . GLN C 1 166 ? 51.207 64.921 -30.667 1.00 44.20 163 GLN C CA 1
ATOM 6921 C C . GLN C 1 166 ? 52.401 64.116 -31.155 1.00 38.87 163 GLN C C 1
ATOM 6922 O O . GLN C 1 166 ? 53.045 64.478 -32.147 1.00 40.46 163 GLN C O 1
ATOM 6928 N N . PHE C 1 167 ? 52.694 63.016 -30.455 1.00 34.15 164 PHE C N 1
ATOM 6929 C CA . PHE C 1 167 ? 53.844 62.194 -30.816 1.00 32.27 164 PHE C CA 1
ATOM 6930 C C . PHE C 1 167 ? 53.767 61.760 -32.275 1.00 35.18 164 PHE C C 1
ATOM 6931 O O . PHE C 1 167 ? 54.758 61.823 -33.013 1.00 35.23 164 PHE C O 1
ATOM 6939 N N . THR C 1 168 ? 52.591 61.304 -32.707 1.00 37.68 165 THR C N 1
ATOM 6940 C CA . THR C 1 168 ? 52.469 60.766 -34.056 1.00 37.36 165 THR C CA 1
ATOM 6941 C C . THR C 1 168 ? 52.766 61.830 -35.107 1.00 36.48 165 THR C C 1
ATOM 6942 O O . THR C 1 168 ? 53.502 61.576 -36.070 1.00 35.57 165 THR C O 1
ATOM 6946 N N . ASP C 1 169 ? 52.230 63.035 -34.922 1.00 37.35 166 ASP C N 1
ATOM 6947 C CA . ASP C 1 169 ? 52.443 64.103 -35.895 1.00 40.91 166 ASP C CA 1
ATOM 6948 C C . ASP C 1 169 ? 53.904 64.526 -35.939 1.00 38.62 166 ASP C C 1
ATOM 6949 O O . ASP C 1 169 ? 54.462 64.733 -37.024 1.00 38.19 166 ASP C O 1
ATOM 6954 N N . LEU C 1 170 ? 54.536 64.667 -34.770 1.00 34.47 167 LEU C N 1
ATOM 6955 C CA . LEU C 1 170 ? 55.938 65.072 -34.728 1.00 32.98 167 LEU C CA 1
ATOM 6956 C C . LEU C 1 170 ? 56.842 64.009 -35.334 1.00 31.83 167 LEU C C 1
ATOM 6957 O O . LEU C 1 170 ? 57.769 64.329 -36.088 1.00 33.97 167 LEU C O 1
ATOM 6970 N N A GLN C 1 172 ? 56.051 61.696 -37.513 0.53 30.72 169 GLN C N 1
ATOM 6971 N N B GLN C 1 172 ? 56.061 61.738 -37.529 0.47 30.79 169 GLN C N 1
ATOM 6972 C CA A GLN C 1 172 ? 55.817 61.596 -38.947 0.53 31.77 169 GLN C CA 1
ATOM 6973 C CA B GLN C 1 172 ? 55.837 61.566 -38.959 0.47 31.68 169 GLN C CA 1
ATOM 6974 C C A GLN C 1 172 ? 56.454 62.769 -39.680 0.53 33.31 169 GLN C C 1
ATOM 6975 C C B GLN C 1 172 ? 56.284 62.784 -39.767 0.47 33.45 169 GLN C C 1
ATOM 6976 O O A GLN C 1 172 ? 57.182 62.580 -40.664 0.53 33.17 169 GLN C O 1
ATOM 6977 O O B GLN C 1 172 ? 56.724 62.629 -40.913 0.47 33.82 169 GLN C O 1
ATOM 6988 N N . SER C 1 173 ? 56.211 63.987 -39.196 1.00 34.64 170 SER C N 1
ATOM 6989 C CA . SER C 1 173 ? 56.626 65.176 -39.935 1.00 37.87 170 SER C CA 1
ATOM 6990 C C . SER C 1 173 ? 58.092 65.535 -39.697 1.00 40.43 170 SER C C 1
ATOM 6991 O O . SER C 1 173 ? 58.844 65.736 -40.654 1.00 45.28 170 SER C O 1
ATOM 6994 N N . GLN C 1 174 ? 58.525 65.603 -38.440 1.00 35.61 171 GLN C N 1
ATOM 6995 C CA . GLN C 1 174 ? 59.863 66.108 -38.151 1.00 33.19 171 GLN C CA 1
ATOM 6996 C C . GLN C 1 174 ? 60.937 65.050 -38.362 1.00 32.01 171 GLN C C 1
ATOM 6997 O O . GLN C 1 174 ? 62.048 65.373 -38.814 1.00 31.82 171 GLN C O 1
ATOM 7003 N N . ILE C 1 175 ? 60.633 63.790 -38.045 1.00 31.47 172 ILE C N 1
ATOM 7004 C CA . ILE C 1 175 ? 61.626 62.724 -38.098 1.00 29.74 172 ILE C CA 1
ATOM 7005 C C . ILE C 1 175 ? 61.520 61.905 -39.387 1.00 30.15 172 ILE C C 1
ATOM 7006 O O . ILE C 1 175 ? 62.452 61.886 -40.197 1.00 30.71 172 ILE C O 1
ATOM 7011 N N . LEU C 1 176 ? 60.407 61.204 -39.592 1.00 29.72 173 LEU C N 1
ATOM 7012 C CA . LEU C 1 176 ? 60.325 60.322 -40.755 1.00 29.11 173 LEU C CA 1
ATOM 7013 C C . LEU C 1 176 ? 60.389 61.123 -42.056 1.00 29.77 173 LEU C C 1
ATOM 7014 O O . LEU C 1 176 ? 61.285 60.914 -42.886 1.00 30.54 173 LEU C O 1
ATOM 7019 N N . THR C 1 177 ? 59.472 62.077 -42.241 1.00 30.48 174 THR C N 1
ATOM 7020 C CA . THR C 1 177 ? 59.562 62.930 -43.428 1.00 33.11 174 THR C CA 1
ATOM 7021 C C . THR C 1 177 ? 60.879 63.698 -43.460 1.00 32.92 174 THR C C 1
ATOM 7022 O O . THR C 1 177 ? 61.534 63.771 -44.510 1.00 31.08 174 THR C O 1
ATOM 7026 N N . GLY C 1 178 ? 61.317 64.224 -42.308 1.00 32.31 175 GLY C N 1
ATOM 7027 C CA . GLY C 1 178 ? 62.562 64.978 -42.277 1.00 32.69 175 GLY C CA 1
ATOM 7028 C C . GLY C 1 178 ? 63.765 64.171 -42.742 1.00 33.63 175 GLY C C 1
ATOM 7029 O O . GLY C 1 178 ? 64.670 64.707 -43.388 1.00 35.08 175 GLY C O 1
ATOM 7030 N N . LEU C 1 179 ? 63.793 62.874 -42.423 1.00 28.44 176 LEU C N 1
ATOM 7031 C CA . LEU C 1 179 ? 64.855 61.979 -42.878 1.00 29.56 176 LEU C CA 1
ATOM 7032 C C . LEU C 1 179 ? 64.619 61.401 -44.278 1.00 30.52 176 LEU C C 1
ATOM 7033 O O . LEU C 1 179 ? 65.379 60.516 -44.692 1.00 30.19 176 LEU C O 1
ATOM 7038 N N . GLY C 1 180 ? 63.607 61.863 -45.009 1.00 28.80 177 GLY C N 1
ATOM 7039 C CA . GLY C 1 180 ? 63.369 61.333 -46.337 1.00 28.76 177 GLY C CA 1
ATOM 7040 C C . GLY C 1 180 ? 62.730 59.967 -46.370 1.00 27.03 177 GLY C C 1
ATOM 7041 O O . GLY C 1 180 ? 62.795 59.284 -47.402 1.00 27.95 177 GLY C O 1
ATOM 7042 N N . LEU C 1 181 ? 62.087 59.562 -45.279 1.00 22.79 178 LEU C N 1
ATOM 7043 C CA . LEU C 1 181 ? 61.445 58.252 -45.146 1.00 25.58 178 LEU C CA 1
ATOM 7044 C C . LEU C 1 181 ? 59.953 58.457 -45.394 1.00 32.05 178 LEU C C 1
ATOM 7045 O O . LEU C 1 181 ? 59.142 58.523 -44.469 1.00 31.38 178 LEU C O 1
ATOM 7050 N N . ARG C 1 182 ? 59.594 58.554 -46.670 1.00 31.89 179 ARG C N 1
ATOM 7051 C CA . ARG C 1 182 ? 58.229 58.870 -47.066 1.00 36.99 179 ARG C CA 1
ATOM 7052 C C . ARG C 1 182 ? 57.342 57.645 -47.167 1.00 33.49 179 ARG C C 1
ATOM 7053 O O . ARG C 1 182 ? 56.162 57.788 -47.483 1.00 34.24 179 ARG C O 1
ATOM 7061 N N . ARG C 1 183 ? 57.885 56.449 -46.931 1.00 31.01 180 ARG C N 1
ATOM 7062 C CA . ARG C 1 183 ? 57.114 55.211 -46.882 1.00 33.55 180 ARG C CA 1
ATOM 7063 C C . ARG C 1 183 ? 57.166 54.572 -45.503 1.00 32.15 180 ARG C C 1
ATOM 7064 O O . ARG C 1 183 ? 57.006 53.353 -45.371 1.00 34.73 180 ARG C O 1
ATOM 7072 N N . SER C 1 184 ? 57.438 55.359 -44.479 1.00 25.54 181 SER C N 1
ATOM 7073 C CA . SER C 1 184 ? 57.470 54.871 -43.112 1.00 23.95 181 SER C CA 1
ATOM 7074 C C . SER C 1 184 ? 56.418 55.630 -42.319 1.00 23.49 181 SER C C 1
ATOM 7075 O O . SER C 1 184 ? 56.224 56.829 -42.535 1.00 25.95 181 SER C O 1
ATOM 7078 N N . PHE C 1 185 ? 55.728 54.925 -41.425 1.00 24.89 182 PHE C N 1
ATOM 7079 C CA . PHE C 1 185 ? 54.541 55.487 -40.784 1.00 26.88 182 PHE C CA 1
ATOM 7080 C C . PHE C 1 185 ? 54.406 54.950 -39.372 1.00 26.03 182 PHE C C 1
ATOM 7081 O O . PHE C 1 185 ? 54.747 53.793 -39.110 1.00 24.34 182 PHE C O 1
ATOM 7089 N N . VAL C 1 186 ? 53.836 55.758 -38.473 1.00 29.52 183 VAL C N 1
ATOM 7090 C CA . VAL C 1 186 ? 53.249 55.155 -37.279 1.00 33.45 183 VAL C CA 1
ATOM 7091 C C . VAL C 1 186 ? 51.796 54.766 -37.531 1.00 33.32 183 VAL C C 1
ATOM 7092 O O . VAL C 1 186 ? 51.351 53.714 -37.074 1.00 34.37 183 VAL C O 1
ATOM 7096 N N . ASP C 1 187 ? 51.058 55.558 -38.317 1.00 31.30 184 ASP C N 1
ATOM 7097 C CA . ASP C 1 187 ? 49.720 55.202 -38.791 1.00 33.86 184 ASP C CA 1
ATOM 7098 C C . ASP C 1 187 ? 49.746 55.115 -40.315 1.00 31.80 184 ASP C C 1
ATOM 7099 O O . ASP C 1 187 ? 49.877 56.138 -40.995 1.00 30.66 184 ASP C O 1
ATOM 7104 N N . VAL C 1 188 ? 49.621 53.902 -40.853 1.00 29.33 185 VAL C N 1
ATOM 7105 C CA . VAL C 1 188 ? 49.746 53.723 -42.295 1.00 28.44 185 VAL C CA 1
ATOM 7106 C C . VAL C 1 188 ? 48.585 54.421 -42.990 1.00 33.95 185 VAL C C 1
ATOM 7107 O O . VAL C 1 188 ? 47.415 54.263 -42.609 1.00 36.23 185 VAL C O 1
ATOM 7111 N N . THR C 1 189 ? 48.904 55.216 -44.004 1.00 33.67 186 THR C N 1
ATOM 7112 C CA . THR C 1 189 ? 47.881 55.969 -44.702 1.00 34.69 186 THR C CA 1
ATOM 7113 C C . THR C 1 189 ? 47.024 55.044 -45.561 1.00 34.59 186 THR C C 1
ATOM 7114 O O . THR C 1 189 ? 47.416 53.926 -45.905 1.00 28.67 186 THR C O 1
ATOM 7118 N N . ASP C 1 190 ? 45.840 55.545 -45.923 1.00 39.05 187 ASP C N 1
ATOM 7119 C CA . ASP C 1 190 ? 44.968 54.807 -46.833 1.00 41.52 187 ASP C CA 1
ATOM 7120 C C . ASP C 1 190 ? 45.709 54.406 -48.102 1.00 40.06 187 ASP C C 1
ATOM 7121 O O . ASP C 1 190 ? 45.545 53.283 -48.593 1.00 38.71 187 ASP C O 1
ATOM 7126 N N A GLU C 1 191 ? 46.565 55.290 -48.628 0.48 40.20 188 GLU C N 1
ATOM 7127 N N B GLU C 1 191 ? 46.535 55.311 -48.637 0.52 40.24 188 GLU C N 1
ATOM 7128 C CA A GLU C 1 191 ? 47.219 54.999 -49.901 0.48 41.44 188 GLU C CA 1
ATOM 7129 C CA B GLU C 1 191 ? 47.250 55.037 -49.879 0.52 41.41 188 GLU C CA 1
ATOM 7130 C C A GLU C 1 191 ? 48.318 53.949 -49.747 0.48 38.73 188 GLU C C 1
ATOM 7131 C C B GLU C 1 191 ? 48.258 53.910 -49.697 0.52 38.76 188 GLU C C 1
ATOM 7132 O O A GLU C 1 191 ? 48.501 53.106 -50.633 0.48 38.58 188 GLU C O 1
ATOM 7133 O O B GLU C 1 191 ? 48.318 52.977 -50.507 0.52 38.85 188 GLU C O 1
ATOM 7144 N N . ALA C 1 192 ? 49.067 53.984 -48.641 1.00 34.33 189 ALA C N 1
ATOM 7145 C CA . ALA C 1 192 ? 50.119 53.003 -48.431 1.00 31.92 189 ALA C CA 1
ATOM 7146 C C . ALA C 1 192 ? 49.591 51.675 -47.911 1.00 29.53 189 ALA C C 1
ATOM 7147 O O . ALA C 1 192 ? 50.362 50.722 -47.824 1.00 25.91 189 ALA C O 1
ATOM 7157 N N . ASP C 1 194 ? 47.887 49.412 -49.256 1.00 29.80 191 ASP C N 1
ATOM 7158 C CA . ASP C 1 194 ? 48.064 48.357 -50.257 1.00 30.26 191 ASP C CA 1
ATOM 7159 C C . ASP C 1 194 ? 49.414 47.653 -50.141 1.00 28.52 191 ASP C C 1
ATOM 7160 O O . ASP C 1 194 ? 49.553 46.523 -50.627 1.00 30.05 191 ASP C O 1
ATOM 7165 N N . PHE C 1 195 ? 50.416 48.305 -49.553 1.00 24.22 192 PHE C N 1
ATOM 7166 C CA . PHE C 1 195 ? 51.771 47.778 -49.456 1.00 25.88 192 PHE C CA 1
ATOM 7167 C C . PHE C 1 195 ? 52.070 47.133 -48.106 1.00 23.65 192 PHE C C 1
ATOM 7168 O O . PHE C 1 195 ? 53.170 46.614 -47.918 1.00 24.89 192 PHE C O 1
ATOM 7176 N N . TYR C 1 196 ? 51.134 47.168 -47.162 1.00 22.67 193 TYR C N 1
ATOM 7177 C CA . TYR C 1 196 ? 51.379 46.660 -45.811 1.00 22.96 193 TYR C CA 1
ATOM 7178 C C . TYR C 1 196 ? 51.240 45.141 -45.837 1.00 24.33 193 TYR C C 1
ATOM 7179 O O . TYR C 1 196 ? 50.185 44.622 -46.208 1.00 22.81 193 TYR C O 1
ATOM 7188 N N . ALA C 1 197 ? 52.306 44.429 -45.476 1.00 21.64 194 ALA C N 1
ATOM 7189 C CA . ALA C 1 197 ? 52.228 42.975 -45.442 1.00 22.65 194 ALA C CA 1
ATOM 7190 C C . ALA C 1 197 ? 51.321 42.519 -44.302 1.00 23.25 194 ALA C C 1
ATOM 7191 O O . ALA C 1 197 ? 50.926 43.296 -43.434 1.00 25.47 194 ALA C O 1
ATOM 7193 N N . TRP C 1 198 ? 50.988 41.236 -44.314 1.00 22.27 195 TRP C N 1
ATOM 7194 C CA . TRP C 1 198 ? 50.367 40.587 -43.171 1.00 24.53 195 TRP C CA 1
ATOM 7195 C C . TRP C 1 198 ? 51.437 39.848 -42.382 1.00 23.58 195 TRP C C 1
ATOM 7196 O O . TRP C 1 198 ? 52.392 39.319 -42.959 1.00 23.20 195 TRP C O 1
ATOM 7207 N N . GLY C 1 199 ? 51.288 39.840 -41.061 1.00 23.74 196 GLY C N 1
ATOM 7208 C CA . GLY C 1 199 ? 52.166 39.085 -40.195 1.00 22.14 196 GLY C CA 1
ATOM 7209 C C . GLY C 1 199 ? 51.539 37.746 -39.878 1.00 24.56 196 GLY C C 1
ATOM 7210 O O . GLY C 1 199 ? 50.335 37.556 -40.027 1.00 25.94 196 GLY C O 1
ATOM 7211 N N . TYR C 1 200 ? 52.361 36.790 -39.469 1.00 25.21 197 TYR C N 1
ATOM 7212 C CA . TYR C 1 200 ? 51.856 35.441 -39.243 1.00 23.07 197 TYR C CA 1
ATOM 7213 C C . TYR C 1 200 ? 52.322 34.974 -37.877 1.00 26.61 197 TYR C C 1
ATOM 7214 O O . TYR C 1 200 ? 53.524 34.979 -37.595 1.00 26.66 197 TYR C O 1
ATOM 7223 N N . ASP C 1 201 ? 51.367 34.650 -37.010 1.00 25.14 198 ASP C N 1
ATOM 7224 C CA . ASP C 1 201 ? 51.683 34.363 -35.614 1.00 29.27 198 ASP C CA 1
ATOM 7225 C C . ASP C 1 201 ? 52.101 32.896 -35.508 1.00 32.27 198 ASP C C 1
ATOM 7226 O O . ASP C 1 201 ? 52.261 32.202 -36.517 1.00 32.25 198 ASP C O 1
ATOM 7231 N N . LYS C 1 202 ? 52.252 32.397 -34.273 1.00 38.68 199 LYS C N 1
ATOM 7232 C CA . LYS C 1 202 ? 52.767 31.039 -34.078 1.00 43.96 199 LYS C CA 1
ATOM 7233 C C . LYS C 1 202 ? 51.828 29.986 -34.634 1.00 44.96 199 LYS C C 1
ATOM 7234 O O . LYS C 1 202 ? 52.268 28.880 -34.972 1.00 45.78 199 LYS C O 1
ATOM 7240 N N . LYS C 1 203 ? 50.541 30.292 -34.732 1.00 43.08 200 LYS C N 1
ATOM 7241 C CA . LYS C 1 203 ? 49.598 29.382 -35.363 1.00 43.22 200 LYS C CA 1
ATOM 7242 C C . LYS C 1 203 ? 49.426 29.668 -36.849 1.00 38.07 200 LYS C C 1
ATOM 7243 O O . LYS C 1 203 ? 48.529 29.099 -37.476 1.00 38.11 200 LYS C O 1
ATOM 7249 N N . ASN C 1 204 ? 50.265 30.538 -37.417 1.00 33.70 201 ASN C N 1
ATOM 7250 C CA . ASN C 1 204 ? 50.193 30.925 -38.823 1.00 34.30 201 ASN C CA 1
ATOM 7251 C C . ASN C 1 204 ? 48.901 31.671 -39.146 1.00 32.12 201 ASN C C 1
ATOM 7252 O O . ASN C 1 204 ? 48.407 31.618 -40.270 1.00 30.56 201 ASN C O 1
ATOM 7257 N N . HIS C 1 205 ? 48.356 32.342 -38.187 1.00 33.69 202 HIS C N 1
ATOM 7258 C CA . HIS C 1 205 ? 47.204 33.186 -38.472 1.00 32.78 202 HIS C CA 1
ATOM 7259 C C . HIS C 1 205 ? 47.677 34.579 -38.864 1.00 29.77 202 HIS C C 1
ATOM 7260 O O . HIS C 1 205 ? 48.660 35.078 -38.304 1.00 28.13 202 HIS C O 1
ATOM 7267 N N . PRO C 1 206 ? 47.017 35.201 -39.845 1.00 28.38 203 PRO C N 1
ATOM 7268 C CA . PRO C 1 206 ? 47.428 36.552 -40.278 1.00 25.54 203 PRO C CA 1
ATOM 7269 C C . PRO C 1 206 ? 47.035 37.583 -39.234 1.00 24.88 203 PRO C C 1
ATOM 7270 O O . PRO C 1 206 ? 45.881 37.627 -38.798 1.00 25.23 203 PRO C O 1
ATOM 7274 N N . VAL C 1 207 ? 48.001 38.410 -38.829 1.00 23.65 204 VAL C N 1
ATOM 7275 C CA . VAL C 1 207 ? 47.805 39.372 -37.752 1.00 23.13 204 VAL C CA 1
ATOM 7276 C C . VAL C 1 207 ? 48.582 40.638 -38.080 1.00 26.65 204 VAL C C 1
ATOM 7277 O O . VAL C 1 207 ? 49.526 40.629 -38.873 1.00 24.59 204 VAL C O 1
ATOM 7281 N N . ARG C 1 208 ? 48.178 41.735 -37.443 1.00 22.94 205 ARG C N 1
ATOM 7282 C CA . ARG C 1 208 ? 48.964 42.962 -37.394 1.00 22.97 205 ARG C CA 1
ATOM 7283 C C . ARG C 1 208 ? 48.951 43.466 -35.959 1.00 23.66 205 ARG C C 1
ATOM 7284 O O . ARG C 1 208 ? 48.166 42.995 -35.124 1.00 26.12 205 ARG C O 1
ATOM 7292 N N . VAL C 1 209 ? 49.842 44.415 -35.660 1.00 23.67 206 VAL C N 1
ATOM 7293 C CA . VAL C 1 209 ? 50.073 44.792 -34.261 1.00 23.57 206 VAL C CA 1
ATOM 7294 C C . VAL C 1 209 ? 48.800 45.383 -33.676 1.00 26.31 206 VAL C C 1
ATOM 7295 O O . VAL C 1 209 ? 48.164 46.252 -34.281 1.00 27.69 206 VAL C O 1
ATOM 7299 N N . ASN C 1 210 ? 48.418 44.904 -32.509 1.00 25.37 207 ASN C N 1
ATOM 7300 C CA . ASN C 1 210 ? 47.230 45.411 -31.837 1.00 29.78 207 ASN C CA 1
ATOM 7301 C C . ASN C 1 210 ? 47.519 46.748 -31.157 1.00 30.43 207 ASN C C 1
ATOM 7302 O O . ASN C 1 210 ? 48.661 47.038 -30.794 1.00 28.60 207 ASN C O 1
ATOM 7307 N N . PRO C 1 211 ? 46.506 47.587 -30.981 1.00 33.74 208 PRO C N 1
ATOM 7308 C CA . PRO C 1 211 ? 46.747 48.866 -30.316 1.00 33.56 208 PRO C CA 1
ATOM 7309 C C . PRO C 1 211 ? 47.049 48.657 -28.837 1.00 30.95 208 PRO C C 1
ATOM 7310 O O . PRO C 1 211 ? 46.556 47.724 -28.199 1.00 32.91 208 PRO C O 1
ATOM 7314 N N . GLY C 1 212 ? 47.892 49.535 -28.302 1.00 28.91 209 GLY C N 1
ATOM 7315 C CA . GLY C 1 212 ? 48.173 49.530 -26.879 1.00 29.12 209 GLY C CA 1
ATOM 7316 C C . GLY C 1 212 ? 48.733 50.873 -26.470 1.00 31.13 209 GLY C C 1
ATOM 7317 O O . GLY C 1 212 ? 49.127 51.685 -27.310 1.00 30.84 209 GLY C O 1
ATOM 7318 N N . VAL C 1 213 ? 48.770 51.097 -25.153 1.00 35.29 210 VAL C N 1
ATOM 7319 C CA . VAL C 1 213 ? 49.326 52.345 -24.639 1.00 35.22 210 VAL C CA 1
ATOM 7320 C C . VAL C 1 213 ? 50.790 52.454 -25.049 1.00 33.68 210 VAL C C 1
ATOM 7321 O O . VAL C 1 213 ? 51.564 51.490 -24.947 1.00 33.93 210 VAL C O 1
ATOM 7325 N N . PHE C 1 214 ? 51.169 53.628 -25.533 1.00 30.06 211 PHE C N 1
ATOM 7326 C CA . PHE C 1 214 ? 52.534 53.897 -25.996 1.00 31.75 211 PHE C CA 1
ATOM 7327 C C . PHE C 1 214 ? 52.959 52.991 -27.156 1.00 33.17 211 PHE C C 1
ATOM 7328 O O . PHE C 1 214 ? 54.158 52.795 -27.377 1.00 30.50 211 PHE C O 1
ATOM 7336 N N . ASP C 1 215 ? 52.008 52.459 -27.938 1.00 32.78 212 ASP C N 1
ATOM 7337 C CA . ASP C 1 215 ? 52.401 51.579 -29.041 1.00 30.90 212 ASP C CA 1
ATOM 7338 C C . ASP C 1 215 ? 53.236 52.334 -30.073 1.00 28.47 212 ASP C C 1
ATOM 7339 O O . ASP C 1 215 ? 54.334 51.887 -30.442 1.00 27.07 212 ASP C O 1
ATOM 7344 N N . ALA C 1 216 ? 52.746 53.495 -30.525 1.00 30.05 213 ALA C N 1
ATOM 7345 C CA . ALA C 1 216 ? 53.520 54.332 -31.443 1.00 30.61 213 ALA C CA 1
ATOM 7346 C C . ALA C 1 216 ? 54.898 54.643 -30.876 1.00 30.30 213 ALA C C 1
ATOM 7347 O O . ALA C 1 216 ? 55.898 54.627 -31.602 1.00 29.99 213 ALA C O 1
ATOM 7349 N N . GLU C 1 217 ? 54.961 54.923 -29.570 1.00 30.39 214 GLU C N 1
ATOM 7350 C CA . GLU C 1 217 ? 56.189 55.406 -28.953 1.00 32.92 214 GLU C CA 1
ATOM 7351 C C . GLU C 1 217 ? 57.214 54.296 -28.762 1.00 34.69 214 GLU C C 1
ATOM 7352 O O . GLU C 1 217 ? 58.420 54.566 -28.775 1.00 37.42 214 GLU C O 1
ATOM 7358 N N . ALA C 1 218 ? 56.769 53.047 -28.580 1.00 29.16 215 ALA C N 1
ATOM 7359 C CA . ALA C 1 218 ? 57.678 51.968 -28.206 1.00 29.90 215 ALA C CA 1
ATOM 7360 C C . ALA C 1 218 ? 57.888 50.925 -29.295 1.00 30.64 215 ALA C C 1
ATOM 7361 O O . ALA C 1 218 ? 58.944 50.286 -29.334 1.00 30.61 215 ALA C O 1
ATOM 7363 N N . TYR C 1 219 ? 56.921 50.728 -30.180 1.00 27.48 216 TYR C N 1
ATOM 7364 C CA . TYR C 1 219 ? 57.084 49.616 -31.123 1.00 25.19 216 TYR C CA 1
ATOM 7365 C C . TYR C 1 219 ? 56.195 49.737 -32.352 1.00 29.11 216 TYR C C 1
ATOM 7366 O O . TYR C 1 219 ? 55.967 48.713 -33.003 1.00 30.61 216 TYR C O 1
ATOM 7375 N N . GLY C 1 220 ? 55.687 50.914 -32.696 1.00 28.79 217 GLY C N 1
ATOM 7376 C CA . GLY C 1 220 ? 54.628 50.998 -33.677 1.00 30.84 217 GLY C CA 1
ATOM 7377 C C . GLY C 1 220 ? 54.992 51.451 -35.075 1.00 28.67 217 GLY C C 1
ATOM 7378 O O . GLY C 1 220 ? 54.084 51.647 -35.887 1.00 28.73 217 GLY C O 1
ATOM 7379 N N . VAL C 1 221 ? 56.268 51.623 -35.402 1.00 24.93 218 VAL C N 1
ATOM 7380 C CA . VAL C 1 221 ? 56.610 52.105 -36.739 1.00 23.17 218 VAL C CA 1
ATOM 7381 C C . VAL C 1 221 ? 56.492 50.965 -37.742 1.00 22.71 218 VAL C C 1
ATOM 7382 O O . VAL C 1 221 ? 56.875 49.822 -37.459 1.00 24.13 218 VAL C O 1
ATOM 7386 N N . LYS C 1 222 ? 55.941 51.275 -38.920 1.00 21.40 219 LYS C N 1
ATOM 7387 C CA . LYS C 1 222 ? 55.962 50.387 -40.074 1.00 22.38 219 LYS C CA 1
ATOM 7388 C C . LYS C 1 222 ? 56.877 50.997 -41.129 1.00 21.61 219 LYS C C 1
ATOM 7389 O O . LYS C 1 222 ? 56.830 52.205 -41.378 1.00 24.14 219 LYS C O 1
ATOM 7395 N N . SER C 1 223 ? 57.729 50.181 -41.737 1.00 20.57 220 SER C N 1
ATOM 7396 C CA . SER C 1 223 ? 58.690 50.732 -42.690 1.00 21.54 220 SER C CA 1
ATOM 7397 C C . SER C 1 223 ? 59.006 49.685 -43.759 1.00 20.19 220 SER C C 1
ATOM 7398 O O . SER C 1 223 ? 58.478 48.571 -43.747 1.00 21.20 220 SER C O 1
ATOM 7401 N N . THR C 1 224 ? 59.867 50.070 -44.701 1.00 19.00 221 THR C N 1
ATOM 7402 C CA . THR C 1 224 ? 60.235 49.249 -45.858 1.00 18.38 221 THR C CA 1
ATOM 7403 C C . THR C 1 224 ? 61.752 49.134 -45.886 1.00 19.41 221 THR C C 1
ATOM 7404 O O . THR C 1 224 ? 62.452 49.911 -45.230 1.00 20.89 221 THR C O 1
ATOM 7408 N N . THR C 1 225 ? 62.282 48.170 -46.646 1.00 18.27 222 THR C N 1
ATOM 7409 C CA . THR C 1 225 ? 63.739 48.131 -46.695 1.00 22.02 222 THR C CA 1
ATOM 7410 C C . THR C 1 225 ? 64.306 49.339 -47.441 1.00 20.50 222 THR C C 1
ATOM 7411 O O . THR C 1 225 ? 65.399 49.799 -47.107 1.00 21.42 222 THR C O 1
ATOM 7415 N N . ALA C 1 226 ? 63.582 49.880 -48.428 1.00 18.40 223 ALA C N 1
ATOM 7416 C CA . ALA C 1 226 ? 64.074 51.080 -49.091 1.00 20.84 223 ALA C CA 1
ATOM 7417 C C . ALA C 1 226 ? 64.203 52.236 -48.102 1.00 22.99 223 ALA C C 1
ATOM 7418 O O . ALA C 1 226 ? 65.207 52.967 -48.112 1.00 23.49 223 ALA C O 1
ATOM 7420 N N . ASP C 1 227 ? 63.207 52.424 -47.227 1.00 19.50 224 ASP C N 1
ATOM 7421 C CA . ASP C 1 227 ? 63.329 53.497 -46.239 1.00 20.04 224 ASP C CA 1
ATOM 7422 C C . ASP C 1 227 ? 64.338 53.140 -45.151 1.00 22.30 224 ASP C C 1
ATOM 7423 O O . ASP C 1 227 ? 65.138 53.998 -44.736 1.00 21.64 224 ASP C O 1
ATOM 7436 N N . ILE C 1 229 ? 66.989 51.289 -45.187 1.00 19.76 226 ILE C N 1
ATOM 7437 C CA . ILE C 1 229 ? 68.400 51.390 -45.560 1.00 18.96 226 ILE C CA 1
ATOM 7438 C C . ILE C 1 229 ? 68.809 52.858 -45.679 1.00 21.17 226 ILE C C 1
ATOM 7439 O O . ILE C 1 229 ? 69.965 53.211 -45.404 1.00 22.20 226 ILE C O 1
ATOM 7444 N N A ARG C 1 230 ? 67.865 53.738 -46.035 0.55 21.44 227 ARG C N 1
ATOM 7445 N N B ARG C 1 230 ? 67.870 53.747 -46.035 0.45 21.45 227 ARG C N 1
ATOM 7446 C CA A ARG C 1 230 ? 68.136 55.171 -46.020 0.55 21.92 227 ARG C CA 1
ATOM 7447 C CA B ARG C 1 230 ? 68.172 55.176 -46.011 0.45 22.02 227 ARG C CA 1
ATOM 7448 C C A ARG C 1 230 ? 68.370 55.669 -44.596 0.55 22.46 227 ARG C C 1
ATOM 7449 C C B ARG C 1 230 ? 68.384 55.669 -44.583 0.45 22.39 227 ARG C C 1
ATOM 7450 O O A ARG C 1 230 ? 69.291 56.459 -44.357 0.55 21.82 227 ARG C O 1
ATOM 7451 O O B ARG C 1 230 ? 69.299 56.461 -44.329 0.45 21.91 227 ARG C O 1
ATOM 7466 N N . PHE C 1 231 ? 67.559 55.200 -43.634 1.00 21.79 228 PHE C N 1
ATOM 7467 C CA . PHE C 1 231 ? 67.763 55.563 -42.222 1.00 22.98 228 PHE C CA 1
ATOM 7468 C C . PHE C 1 231 ? 69.122 55.092 -41.742 1.00 22.43 228 PHE C C 1
ATOM 7469 O O . PHE C 1 231 ? 69.837 55.825 -41.054 1.00 23.03 228 PHE C O 1
ATOM 7477 N N . ILE C 1 232 ? 69.494 53.863 -42.109 1.00 20.49 229 ILE C N 1
ATOM 7478 C CA . ILE C 1 232 ? 70.798 53.321 -41.751 1.00 21.95 229 ILE C CA 1
ATOM 7479 C C . ILE C 1 232 ? 71.915 54.137 -42.396 1.00 23.05 229 ILE C C 1
ATOM 7480 O O . ILE C 1 232 ? 72.963 54.370 -41.779 1.00 21.82 229 ILE C O 1
ATOM 7485 N N . GLU C 1 233 ? 71.723 54.578 -43.654 1.00 22.07 230 GLU C N 1
ATOM 7486 C CA . GLU C 1 233 ? 72.757 55.413 -44.262 1.00 23.00 230 GLU C CA 1
ATOM 7487 C C . GLU C 1 233 ? 72.862 56.770 -43.569 1.00 22.50 230 GLU C C 1
ATOM 7488 O O . GLU C 1 233 ? 73.964 57.325 -43.479 1.00 22.98 230 GLU C O 1
ATOM 7494 N N . HIS C 1 234 ? 71.748 57.320 -43.069 1.00 20.00 231 HIS C N 1
ATOM 7495 C CA . HIS C 1 234 ? 71.870 58.549 -42.281 1.00 22.46 231 HIS C CA 1
ATOM 7496 C C . HIS C 1 234 ? 72.645 58.277 -40.996 1.00 23.30 231 HIS C C 1
ATOM 7497 O O . HIS C 1 234 ? 73.438 59.112 -40.562 1.00 24.58 231 HIS C O 1
ATOM 7504 N N . ASN C 1 235 ? 72.427 57.109 -40.380 1.00 21.13 232 ASN C N 1
ATOM 7505 C CA . ASN C 1 235 ? 73.149 56.783 -39.158 1.00 22.44 232 ASN C CA 1
ATOM 7506 C C . ASN C 1 235 ? 74.628 56.534 -39.443 1.00 25.42 232 ASN C C 1
ATOM 7507 O O . ASN C 1 235 ? 75.495 56.913 -38.645 1.00 29.15 232 ASN C O 1
ATOM 7512 N N . ILE C 1 236 ? 74.936 55.933 -40.592 1.00 25.00 233 ILE C N 1
ATOM 7513 C CA . ILE C 1 236 ? 76.334 55.708 -40.968 1.00 22.74 233 ILE C CA 1
ATOM 7514 C C . ILE C 1 236 ? 77.073 57.037 -41.137 1.00 24.59 233 ILE C C 1
ATOM 7515 O O . ILE C 1 236 ? 78.186 57.217 -40.635 1.00 25.53 233 ILE C O 1
ATOM 7520 N N . ASP C 1 237 ? 76.478 57.987 -41.854 1.00 23.46 234 ASP C N 1
ATOM 7521 C CA . ASP C 1 237 ? 77.115 59.281 -42.083 1.00 29.04 234 ASP C CA 1
ATOM 7522 C C . ASP C 1 237 ? 76.034 60.349 -42.090 1.00 30.99 234 ASP C C 1
ATOM 7523 O O . ASP C 1 237 ? 75.425 60.626 -43.127 1.00 29.63 234 ASP C O 1
ATOM 7528 N N . PRO C 1 238 ? 75.752 60.956 -40.938 1.00 30.77 235 PRO C N 1
ATOM 7529 C CA . PRO C 1 238 ? 74.700 61.972 -40.871 1.00 33.58 235 PRO C CA 1
ATOM 7530 C C . PRO C 1 238 ? 75.121 63.341 -41.379 1.00 37.42 235 PRO C C 1
ATOM 7531 O O . PRO C 1 238 ? 74.339 64.290 -41.255 1.00 34.83 235 PRO C O 1
ATOM 7535 N N . GLY C 1 239 ? 76.323 63.438 -41.963 1.00 39.52 236 GLY C N 1
ATOM 7536 C CA . GLY C 1 239 ? 76.916 64.715 -42.320 1.00 39.98 236 GLY C CA 1
ATOM 7537 C C . GLY C 1 239 ? 76.165 65.468 -43.389 1.00 40.77 236 GLY C C 1
ATOM 7538 O O . GLY C 1 239 ? 76.316 66.688 -43.489 1.00 42.65 236 GLY C O 1
ATOM 7539 N N . ALA C 1 240 ? 75.350 64.777 -44.181 1.00 37.50 237 ALA C N 1
ATOM 7540 C CA . ALA C 1 240 ? 74.549 65.461 -45.185 1.00 39.13 237 ALA C CA 1
ATOM 7541 C C . ALA C 1 240 ? 73.229 65.987 -44.640 1.00 36.84 237 ALA C C 1
ATOM 7542 O O . ALA C 1 240 ? 72.545 66.736 -45.341 1.00 38.59 237 ALA C O 1
ATOM 7544 N N . LEU C 1 241 ? 72.869 65.632 -43.412 1.00 33.11 238 LEU C N 1
ATOM 7545 C CA . LEU C 1 241 ? 71.640 66.122 -42.809 1.00 30.12 238 LEU C CA 1
ATOM 7546 C C . LEU C 1 241 ? 71.777 67.572 -42.359 1.00 32.96 238 LEU C C 1
ATOM 7547 O O . LEU C 1 241 ? 72.854 68.032 -41.975 1.00 32.58 238 LEU C O 1
ATOM 7552 N N . GLU C 1 242 ? 70.661 68.295 -42.430 1.00 33.31 239 GLU C N 1
ATOM 7553 C CA . GLU C 1 242 ? 70.479 69.573 -41.756 1.00 35.96 239 GLU C CA 1
ATOM 7554 C C . GLU C 1 242 ? 70.897 69.414 -40.293 1.00 31.54 239 GLU C C 1
ATOM 7555 O O . GLU C 1 242 ? 70.662 68.349 -39.715 1.00 28.46 239 GLU C O 1
ATOM 7561 N N . PRO C 1 243 ? 71.496 70.443 -39.665 1.00 32.39 240 PRO C N 1
ATOM 7562 C CA . PRO C 1 243 ? 72.117 70.249 -38.338 1.00 33.90 240 PRO C CA 1
ATOM 7563 C C . PRO C 1 243 ? 71.187 69.747 -37.244 1.00 31.87 240 PRO C C 1
ATOM 7564 O O . PRO C 1 243 ? 71.637 68.980 -36.386 1.00 29.69 240 PRO C O 1
ATOM 7568 N N . THR C 1 244 ? 69.926 70.179 -37.198 1.00 30.43 241 THR C N 1
ATOM 7569 C CA . THR C 1 244 ? 69.053 69.667 -36.138 1.00 31.89 241 THR C CA 1
ATOM 7570 C C . THR C 1 244 ? 68.913 68.153 -36.242 1.00 32.32 241 THR C C 1
ATOM 7571 O O . THR C 1 244 ? 69.187 67.420 -35.283 1.00 32.45 241 THR C O 1
ATOM 7575 N N . LEU C 1 245 ? 68.511 67.657 -37.413 1.00 31.71 242 LEU C N 1
ATOM 7576 C CA . LEU C 1 245 ? 68.412 66.211 -37.579 1.00 31.35 242 LEU C CA 1
ATOM 7577 C C . LEU C 1 245 ? 69.766 65.522 -37.467 1.00 29.94 242 LEU C C 1
ATOM 7578 O O . LEU C 1 245 ? 69.839 64.383 -37.000 1.00 27.85 242 LEU C O 1
ATOM 7583 N N . ARG C 1 246 ? 70.848 66.172 -37.900 1.00 30.86 243 ARG C N 1
ATOM 7584 C CA . ARG C 1 246 ? 72.164 65.544 -37.790 1.00 28.54 243 ARG C CA 1
ATOM 7585 C C . ARG C 1 246 ? 72.515 65.247 -36.336 1.00 29.42 243 ARG C C 1
ATOM 7586 O O . ARG C 1 246 ? 72.968 64.141 -36.005 1.00 28.50 243 ARG C O 1
ATOM 7594 N N . GLU C 1 247 ? 72.331 66.234 -35.459 1.00 28.54 244 GLU C N 1
ATOM 7595 C CA . GLU C 1 247 ? 72.598 66.008 -34.038 1.00 32.33 244 GLU C CA 1
ATOM 7596 C C . GLU C 1 247 ? 71.626 65.005 -33.444 1.00 30.56 244 GLU C C 1
ATOM 7597 O O . GLU C 1 247 ? 71.989 64.242 -32.541 1.00 31.84 244 GLU C O 1
ATOM 7603 N N . ALA C 1 248 ? 70.375 65.032 -33.900 1.00 30.53 245 ALA C N 1
ATOM 7604 C CA . ALA C 1 248 ? 69.391 64.084 -33.398 1.00 30.06 245 ALA C CA 1
ATOM 7605 C C . ALA C 1 248 ? 69.815 62.657 -33.703 1.00 29.49 245 ALA C C 1
ATOM 7606 O O . ALA C 1 248 ? 69.733 61.787 -32.834 1.00 28.79 245 ALA C O 1
ATOM 7608 N N . VAL C 1 249 ? 70.311 62.410 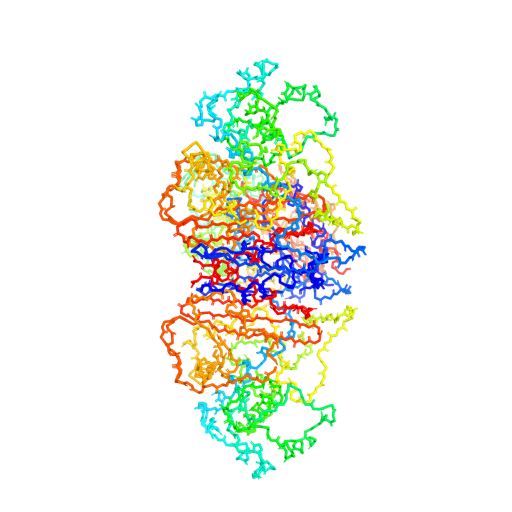-34.915 1.00 28.00 246 VAL C N 1
ATOM 7609 C CA . VAL C 1 249 ? 70.812 61.078 -35.261 1.00 26.48 246 VAL C CA 1
ATOM 7610 C C . VAL C 1 249 ? 72.074 60.768 -34.468 1.00 28.68 246 VAL C C 1
ATOM 7611 O O . VAL C 1 249 ? 72.221 59.681 -33.895 1.00 29.88 246 VAL C O 1
ATOM 7615 N N . LYS C 1 250 ? 73.016 61.715 -34.435 1.00 28.37 247 LYS C N 1
ATOM 7616 C CA . LYS C 1 250 ? 74.244 61.472 -33.691 1.00 28.28 247 LYS C CA 1
ATOM 7617 C C . LYS C 1 250 ? 73.947 61.142 -32.243 1.00 28.83 247 LYS C C 1
ATOM 7618 O O . LYS C 1 250 ? 74.669 60.347 -31.635 1.00 31.77 247 LYS C O 1
ATOM 7624 N N . SER C 1 251 ? 72.889 61.732 -31.674 1.00 28.99 248 SER C N 1
ATOM 7625 C CA . SER C 1 251 ? 72.621 61.553 -30.245 1.00 30.98 248 SER C CA 1
ATOM 7626 C C . SER C 1 251 ? 72.290 60.108 -29.904 1.00 30.04 248 SER C C 1
ATOM 7627 O O . SER C 1 251 ? 72.418 59.723 -28.734 1.00 29.52 248 SER C O 1
ATOM 7630 N N . THR C 1 252 ? 71.850 59.309 -30.889 1.00 25.48 249 THR C N 1
ATOM 7631 C CA . THR C 1 252 ? 71.534 57.897 -30.647 1.00 25.94 249 THR C CA 1
ATOM 7632 C C . THR C 1 252 ? 72.758 56.992 -30.659 1.00 25.67 249 THR C C 1
ATOM 7633 O O . THR C 1 252 ? 72.622 55.789 -30.382 1.00 25.20 249 THR C O 1
ATOM 7637 N N . GLN C 1 253 ? 73.936 57.524 -30.973 1.00 26.87 250 GLN C N 1
ATOM 7638 C CA . GLN C 1 253 ? 75.155 56.729 -31.074 1.00 28.76 250 GLN C CA 1
ATOM 7639 C C . GLN C 1 253 ? 76.102 56.977 -29.903 1.00 30.29 250 GLN C C 1
ATOM 7640 O O . GLN C 1 253 ? 77.265 56.555 -29.942 1.00 32.37 250 GLN C O 1
ATOM 7646 N N . VAL C 1 254 ? 75.618 57.626 -28.853 1.00 29.18 251 VAL C N 1
ATOM 7647 C CA . VAL C 1 254 ? 76.410 57.902 -27.659 1.00 31.84 251 VAL C CA 1
ATOM 7648 C C . VAL C 1 254 ? 76.141 56.774 -26.667 1.00 33.35 251 VAL C C 1
ATOM 7649 O O . VAL C 1 254 ? 74.996 56.570 -26.247 1.00 31.95 251 VAL C O 1
ATOM 7653 N N . GLY C 1 255 ? 77.183 56.021 -26.320 1.00 33.20 252 GLY C N 1
ATOM 7654 C CA . GLY C 1 255 ? 77.031 54.962 -25.330 1.00 33.92 252 GLY C CA 1
ATOM 7655 C C . GLY C 1 255 ? 77.004 55.530 -23.915 1.00 35.16 252 GLY C C 1
ATOM 7656 O O . GLY C 1 255 ? 77.802 56.395 -23.547 1.00 38.23 252 GLY C O 1
ATOM 7657 N N . TYR C 1 256 ? 76.060 55.039 -23.113 1.00 33.02 253 TYR C N 1
ATOM 7658 C CA . TYR C 1 256 ? 75.919 55.510 -21.740 1.00 34.33 253 TYR C CA 1
ATOM 7659 C C . TYR C 1 256 ? 76.214 54.465 -20.677 1.00 36.14 253 TYR C C 1
ATOM 7660 O O . TYR C 1 256 ? 76.684 54.831 -19.600 1.00 36.25 253 TYR C O 1
ATOM 7669 N N . TYR C 1 257 ? 75.945 53.188 -20.937 1.00 35.96 254 TYR C N 1
ATOM 7670 C CA . TYR C 1 257 ? 76.145 52.140 -19.945 1.00 35.81 254 TYR C CA 1
ATOM 7671 C C . TYR C 1 257 ? 76.827 50.941 -20.577 1.00 33.16 254 TYR C C 1
ATOM 7672 O O . TYR C 1 257 ? 76.547 50.583 -21.727 1.00 33.51 254 TYR C O 1
ATOM 7681 N N . LYS C 1 258 ? 77.715 50.312 -19.817 1.00 32.69 255 LYS C N 1
ATOM 7682 C CA . LYS C 1 258 ? 78.180 48.984 -20.172 1.00 34.52 255 LYS C CA 1
ATOM 7683 C C . LYS C 1 258 ? 77.298 47.969 -19.464 1.00 34.63 255 LYS C C 1
ATOM 7684 O O . LYS C 1 258 ? 77.048 48.087 -18.257 1.00 34.59 255 LYS C O 1
ATOM 7690 N N . VAL C 1 259 ? 76.787 47.013 -20.236 1.00 33.48 256 VAL C N 1
ATOM 7691 C CA . VAL C 1 259 ? 75.904 45.958 -19.736 1.00 35.92 256 VAL C CA 1
ATOM 7692 C C . VAL C 1 259 ? 76.484 44.649 -20.262 1.00 35.58 256 VAL C C 1
ATOM 7693 O O . VAL C 1 259 ? 76.075 44.153 -21.317 1.00 36.12 256 VAL C O 1
ATOM 7697 N N . GLY C 1 260 ? 77.458 44.089 -19.543 1.00 38.29 257 GLY C N 1
ATOM 7698 C CA . GLY C 1 260 ? 78.149 42.914 -20.010 1.00 35.92 257 GLY C CA 1
ATOM 7699 C C . GLY C 1 260 ? 78.764 43.146 -21.376 1.00 35.85 257 GLY C C 1
ATOM 7700 O O . GLY C 1 260 ? 79.534 44.089 -21.584 1.00 35.77 257 GLY C O 1
ATOM 7701 N N . PRO C 1 261 ? 78.398 42.309 -22.351 1.00 31.93 258 PRO C N 1
ATOM 7702 C CA . PRO C 1 261 ? 79.014 42.392 -23.681 1.00 33.47 258 PRO C CA 1
ATOM 7703 C C . PRO C 1 261 ? 78.483 43.527 -24.548 1.00 32.41 258 PRO C C 1
ATOM 7704 O O . PRO C 1 261 ? 78.950 43.684 -25.681 1.00 34.29 258 PRO C O 1
ATOM 7716 N N . VAL C 1 263 ? 76.868 47.737 -25.004 1.00 27.58 260 VAL C N 1
ATOM 7717 C CA . VAL C 1 263 ? 76.832 49.107 -24.504 1.00 28.75 260 VAL C CA 1
ATOM 7718 C C . VAL C 1 263 ? 75.503 49.727 -24.921 1.00 30.30 260 VAL C C 1
ATOM 7719 O O . VAL C 1 263 ? 75.105 49.629 -26.088 1.00 28.45 260 VAL C O 1
ATOM 7723 N N . GLN C 1 264 ? 74.807 50.331 -23.962 1.00 31.77 261 GLN C N 1
ATOM 7724 C CA . GLN C 1 264 ? 73.466 50.852 -24.176 1.00 29.34 261 GLN C CA 1
ATOM 7725 C C . GLN C 1 264 ? 73.537 52.320 -24.569 1.00 27.93 261 GLN C C 1
ATOM 7726 O O . GLN C 1 264 ? 74.069 53.143 -23.813 1.00 28.41 261 GLN C O 1
ATOM 7732 N N . ASP C 1 265 ? 73.019 52.642 -25.762 1.00 29.10 262 ASP C N 1
ATOM 7733 C CA . ASP C 1 265 ? 72.745 54.009 -26.167 1.00 30.14 262 ASP C CA 1
ATOM 7734 C C . ASP C 1 265 ? 71.275 54.344 -25.903 1.00 30.25 262 ASP C C 1
ATOM 7735 O O . ASP C 1 265 ? 70.509 53.540 -25.366 1.00 28.17 262 ASP C O 1
ATOM 7740 N N . LEU C 1 266 ? 70.859 55.538 -26.323 1.00 31.22 263 LEU C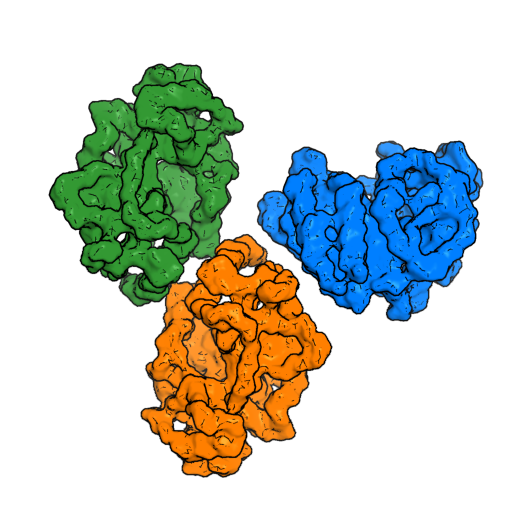 N 1
ATOM 7741 C CA . LEU C 1 266 ? 69.444 55.786 -26.538 1.00 29.76 263 LEU C CA 1
ATOM 7742 C C . LEU C 1 266 ? 69.078 55.114 -27.861 1.00 29.94 263 LEU C C 1
ATOM 7743 O O . LEU C 1 266 ? 69.649 55.441 -28.907 1.00 29.21 263 LEU C O 1
ATOM 7748 N N . GLY C 1 267 ? 68.193 54.127 -27.815 1.00 28.75 264 GLY C N 1
ATOM 7749 C CA . GLY C 1 267 ? 67.849 53.429 -29.047 1.00 28.44 264 GLY C CA 1
ATOM 7750 C C . GLY C 1 267 ? 68.797 52.310 -29.434 1.00 26.08 264 GLY C C 1
ATOM 7751 O O . GLY C 1 267 ? 68.499 51.133 -29.193 1.00 26.65 264 GLY C O 1
ATOM 7752 N N . TRP C 1 268 ? 69.948 52.644 -30.023 1.00 24.26 265 TRP C N 1
ATOM 7753 C CA . TRP C 1 268 ? 70.864 51.596 -30.457 1.00 21.24 265 TRP C CA 1
ATOM 7754 C C . TRP C 1 268 ? 71.571 50.932 -29.273 1.00 23.84 265 TRP C C 1
ATOM 7755 O O . TRP C 1 268 ? 71.674 51.484 -28.173 1.00 26.35 265 TRP C O 1
ATOM 7766 N N . GLU C 1 269 ? 72.053 49.719 -29.524 1.00 21.69 266 GLU C N 1
ATOM 7767 C CA . GLU C 1 269 ? 72.981 49.006 -28.656 1.00 26.89 266 GLU C CA 1
ATOM 7768 C C . GLU C 1 269 ? 74.248 48.796 -29.473 1.00 27.42 266 GLU C C 1
ATOM 7769 O O . GLU C 1 269 ? 74.164 48.498 -30.673 1.00 25.85 266 GLU C O 1
ATOM 7775 N N A GLN C 1 270 ? 75.417 48.963 -28.855 0.92 24.39 267 GLN C N 1
ATOM 7776 N N B GLN C 1 270 ? 75.401 48.960 -28.810 0.08 25.80 267 GLN C N 1
ATOM 7777 C CA A GLN C 1 270 ? 76.638 49.023 -29.642 0.92 25.57 267 GLN C CA 1
ATOM 7778 C CA B GLN C 1 270 ? 76.724 49.099 -29.411 0.08 25.77 267 GLN C CA 1
ATOM 7779 C C A GLN C 1 270 ? 77.695 48.059 -29.118 0.92 26.19 267 GLN C C 1
ATOM 7780 C C B GLN C 1 270 ? 77.600 47.878 -29.164 0.0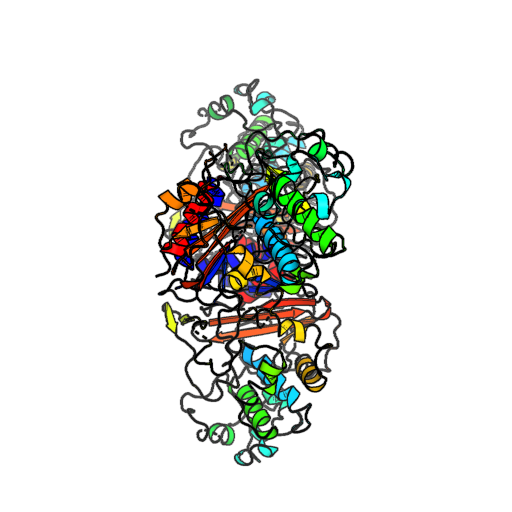8 25.79 267 GLN C C 1
ATOM 7781 O O A GLN C 1 270 ? 77.694 47.649 -27.949 0.92 27.79 267 GLN C O 1
ATOM 7782 O O B GLN C 1 270 ? 77.408 47.127 -28.203 0.08 26.66 267 GLN C O 1
ATOM 7793 N N . TYR C 1 271 ? 78.603 47.721 -30.027 1.00 23.55 268 TYR C N 1
ATOM 7794 C CA . TYR C 1 271 ? 79.617 46.685 -29.901 1.00 24.20 268 TYR C CA 1
ATOM 7795 C C . TYR C 1 271 ? 80.870 47.193 -30.585 1.00 27.19 268 TYR C C 1
ATOM 7796 O O . TYR C 1 271 ? 80.793 48.084 -31.439 1.00 29.01 268 TYR C O 1
ATOM 7805 N N . PRO C 1 272 ? 82.036 46.656 -30.238 1.00 27.45 269 PRO C N 1
ATOM 7806 C CA . PRO C 1 272 ? 83.217 46.882 -31.070 1.00 28.46 269 PRO C CA 1
ATOM 7807 C C . PRO C 1 272 ? 83.003 46.276 -32.447 1.00 30.92 269 PRO C C 1
ATOM 7808 O O . PRO C 1 272 ? 82.147 45.412 -32.649 1.00 32.45 269 PRO C O 1
ATOM 7812 N N . TYR C 1 273 ? 83.796 46.735 -33.400 1.00 28.31 270 TYR C N 1
ATOM 7813 C CA . TYR C 1 273 ? 83.815 46.088 -34.709 1.00 28.27 270 TYR C CA 1
ATOM 7814 C C . TYR C 1 273 ? 85.262 46.028 -35.182 1.00 31.73 270 TYR C C 1
ATOM 7815 O O . TYR C 1 273 ? 85.986 47.005 -35.040 1.00 31.74 270 TYR C O 1
ATOM 7824 N N . PRO C 1 274 ? 85.708 44.874 -35.705 1.00 33.35 271 PRO C N 1
ATOM 7825 C CA . PRO C 1 274 ? 84.944 43.627 -35.863 1.00 33.36 271 PRO C CA 1
ATOM 7826 C C . PRO C 1 274 ? 84.536 43.039 -34.518 1.00 31.39 271 PRO C C 1
ATOM 7827 O O . PRO C 1 274 ? 85.091 43.389 -33.471 1.00 28.10 271 PRO C O 1
ATOM 7831 N N . VAL C 1 275 ? 83.553 42.155 -34.568 1.00 29.52 272 VAL C N 1
ATOM 7832 C CA . VAL C 1 275 ? 82.954 41.560 -33.384 1.00 30.69 272 VAL C CA 1
ATOM 7833 C C . VAL C 1 275 ? 82.781 40.075 -33.664 1.00 30.18 272 VAL C C 1
ATOM 7834 O O . VAL C 1 275 ? 82.445 39.681 -34.786 1.00 28.90 272 VAL C O 1
ATOM 7838 N N . ALA C 1 276 ? 83.049 39.247 -32.656 1.00 28.71 273 ALA C N 1
ATOM 7839 C CA . ALA C 1 276 ? 82.725 37.834 -32.769 1.00 26.57 273 ALA C CA 1
ATOM 7840 C C . ALA C 1 276 ? 81.216 37.672 -32.722 1.00 25.55 273 ALA C C 1
ATOM 7841 O O . ALA C 1 276 ? 80.537 38.333 -31.932 1.00 25.18 273 ALA C O 1
ATOM 7843 N N . LEU C 1 277 ? 80.682 36.802 -33.582 1.00 24.59 274 LEU C N 1
ATOM 7844 C CA . LEU C 1 277 ? 79.247 36.544 -33.531 1.00 23.48 274 LEU C CA 1
ATOM 7845 C C . LEU C 1 277 ? 78.803 36.151 -32.121 1.00 21.74 274 LEU C C 1
ATOM 7846 O O . LEU C 1 277 ? 77.731 36.569 -31.664 1.00 26.44 274 LEU C O 1
ATOM 7851 N N . ASP C 1 278 ? 79.634 35.404 -31.392 1.00 24.10 275 ASP C N 1
ATOM 7852 C CA . ASP C 1 278 ? 79.222 34.995 -30.053 1.00 26.09 275 ASP C CA 1
ATOM 7853 C C . ASP C 1 278 ? 78.935 36.202 -29.158 1.00 29.51 275 ASP C C 1
ATOM 7854 O O . ASP C 1 278 ? 77.977 36.181 -28.372 1.00 26.66 275 ASP C O 1
ATOM 7859 N N . GLN C 1 279 ? 79.746 37.266 -29.270 1.00 28.74 276 GLN C N 1
ATOM 7860 C CA . GLN C 1 279 ? 79.507 38.459 -28.455 1.00 27.91 276 GLN C CA 1
ATOM 7861 C C . GLN C 1 279 ? 78.197 39.135 -28.852 1.00 25.74 276 GLN C C 1
ATOM 7862 O O . GLN C 1 279 ? 77.412 39.531 -27.977 1.00 26.35 276 GLN C O 1
ATOM 7868 N N . LEU C 1 280 ? 77.940 39.258 -30.165 1.00 23.89 277 LEU C N 1
ATOM 7869 C CA . LEU C 1 280 ? 76.664 39.781 -30.652 1.00 22.92 277 LEU C CA 1
ATOM 7870 C C . LEU C 1 280 ? 75.490 38.936 -30.184 1.00 24.53 277 LEU C C 1
ATOM 7871 O O . LEU C 1 280 ? 74.423 39.476 -29.865 1.00 25.56 277 LEU C O 1
ATOM 7876 N N . LEU C 1 281 ? 75.644 37.602 -30.168 1.00 21.30 278 LEU C N 1
ATOM 7877 C CA . LEU C 1 281 ? 74.555 36.770 -29.669 1.00 23.25 278 LEU C CA 1
ATOM 7878 C C . LEU C 1 281 ? 74.361 36.944 -28.165 1.00 26.83 278 LEU C C 1
ATOM 7879 O O . LEU C 1 281 ? 73.225 36.985 -27.684 1.00 29.41 278 LEU C O 1
ATOM 7884 N N . ALA C 1 282 ? 75.456 37.031 -27.407 1.00 26.30 279 ALA C N 1
ATOM 7885 C CA . ALA C 1 282 ? 75.346 37.255 -25.969 1.00 25.27 279 ALA C CA 1
ATOM 7886 C C . ALA C 1 282 ? 74.621 38.563 -25.669 1.00 27.72 279 ALA C C 1
ATOM 7887 O O . ALA C 1 282 ? 73.780 38.622 -24.763 1.00 27.67 279 ALA C O 1
ATOM 7889 N N . GLY C 1 283 ? 74.939 39.632 -26.408 1.00 25.76 280 GLY C N 1
ATOM 7890 C CA . GLY C 1 283 ? 74.299 40.907 -26.122 1.00 25.13 280 GLY C CA 1
ATOM 7891 C C . GLY C 1 283 ? 72.848 40.962 -26.541 1.00 24.81 280 GLY C C 1
ATOM 7892 O O . GLY C 1 283 ? 72.084 41.770 -26.004 1.00 27.42 280 GLY C O 1
ATOM 7893 N N . ASN C 1 284 ? 72.457 40.131 -27.506 1.00 22.79 281 ASN C N 1
ATOM 7894 C CA . ASN C 1 284 ? 71.090 40.052 -28.002 1.00 22.63 281 ASN C CA 1
ATOM 7895 C C . ASN C 1 284 ? 70.313 38.871 -27.416 1.00 27.11 281 ASN C C 1
ATOM 7896 O O . ASN C 1 284 ? 69.294 38.463 -27.984 1.00 27.31 281 ASN C O 1
ATOM 7901 N N . SER C 1 285 ? 70.777 38.311 -26.305 1.00 26.24 282 SER C N 1
ATOM 7902 C CA . SER C 1 285 ? 70.190 37.086 -25.783 1.00 26.81 282 SER C CA 1
ATOM 7903 C C . SER C 1 285 ? 68.813 37.353 -25.189 1.00 28.53 282 SER C C 1
ATOM 7904 O O . SER C 1 285 ? 68.440 38.494 -24.898 1.00 29.91 282 SER C O 1
ATOM 7907 N N . GLY C 1 286 ? 68.051 36.272 -25.006 1.00 30.10 283 GLY C N 1
ATOM 7908 C CA . GLY C 1 286 ? 66.763 36.400 -24.353 1.00 28.12 283 GLY C CA 1
ATOM 7909 C C . GLY C 1 286 ? 66.907 36.856 -22.916 1.00 30.17 283 GLY C C 1
ATOM 7910 O O . GLY C 1 286 ? 66.080 37.619 -22.416 1.00 32.40 283 GLY C O 1
ATOM 7911 N N . GLU C 1 287 ? 67.976 36.409 -22.243 1.00 29.93 284 GLU C N 1
ATOM 7912 C CA . GLU C 1 287 ? 68.220 36.817 -20.859 1.00 34.67 284 GLU C CA 1
ATOM 7913 C C . GLU C 1 287 ? 68.474 38.321 -20.753 1.00 33.18 284 GLU C C 1
ATOM 7914 O O . GLU C 1 287 ? 68.034 38.972 -19.792 1.00 32.76 284 GLU C O 1
ATOM 7936 N N . ALA C 1 289 ? 67.129 40.529 -22.600 1.00 31.02 286 ALA C N 1
ATOM 7937 C CA . ALA C 1 289 ? 65.850 41.199 -22.837 1.00 29.80 286 ALA C CA 1
ATOM 7938 C C . ALA C 1 289 ? 64.808 40.949 -21.750 1.00 33.72 286 ALA C C 1
ATOM 7939 O O . ALA C 1 289 ? 63.859 41.734 -21.636 1.00 32.04 286 ALA C O 1
ATOM 7957 N N . SER C 1 291 ? 65.571 39.789 -18.225 1.00 37.69 288 SER C N 1
ATOM 7958 C CA . SER C 1 291 ? 66.051 39.806 -16.855 1.00 39.24 288 SER C CA 1
ATOM 7959 C C . SER C 1 291 ? 66.750 41.116 -16.528 1.00 39.22 288 SER C C 1
ATOM 7960 O O . SER C 1 291 ? 67.271 41.790 -17.426 1.00 38.71 288 SER C O 1
ATOM 7963 N N . PRO C 1 292 ? 66.790 41.506 -15.251 1.00 37.40 289 PRO C N 1
ATOM 7964 C CA . PRO C 1 292 ? 67.590 42.681 -14.869 1.00 39.56 289 PRO C CA 1
ATOM 7965 C C . PRO C 1 292 ? 69.073 42.390 -15.030 1.00 37.52 289 PRO C C 1
ATOM 7966 O O . PRO C 1 292 ? 69.551 41.310 -14.685 1.00 38.83 289 PRO C O 1
ATOM 7970 N N . GLN C 1 293 ? 69.806 43.364 -15.553 1.00 34.67 290 GLN C N 1
ATOM 7971 C CA . GLN C 1 293 ? 71.247 43.226 -15.747 1.00 36.34 290 GLN C CA 1
ATOM 7972 C C . GLN C 1 293 ? 71.958 44.432 -15.152 1.00 36.78 290 GLN C C 1
ATOM 7973 O O . GLN C 1 293 ? 71.534 45.573 -15.364 1.00 36.70 290 GLN C O 1
ATOM 7979 N N . ALA C 1 294 ? 73.031 44.182 -14.405 1.00 37.72 291 ALA C N 1
ATOM 7980 C CA . ALA C 1 294 ? 73.805 45.270 -13.826 1.00 39.60 291 ALA C CA 1
ATOM 7981 C C . ALA C 1 294 ? 74.289 46.214 -14.920 1.00 37.12 291 ALA C C 1
ATOM 7982 O O . ALA C 1 294 ? 74.815 45.780 -15.946 1.00 35.77 291 ALA C O 1
ATOM 7984 N N . ALA C 1 295 ? 74.070 47.513 -14.728 1.00 37.85 292 ALA C N 1
ATOM 7985 C CA . ALA C 1 295 ? 74.503 48.511 -15.697 1.00 36.62 292 ALA C CA 1
ATOM 7986 C C . ALA C 1 295 ? 75.531 49.422 -15.046 1.00 37.41 292 ALA C C 1
ATOM 7987 O O . ALA C 1 295 ? 75.340 49.869 -13.911 1.00 39.57 292 ALA C O 1
ATOM 7989 N N . THR C 1 296 ? 76.615 49.691 -15.768 1.00 37.38 293 THR C N 1
ATOM 7990 C CA . THR C 1 296 ? 77.722 50.512 -15.290 1.00 41.10 293 THR C CA 1
ATOM 7991 C C . THR C 1 296 ? 77.836 51.755 -16.163 1.00 41.03 293 THR C C 1
ATOM 7992 O O . THR C 1 296 ? 78.109 51.648 -17.367 1.00 37.86 293 THR C O 1
ATOM 7996 N N . ALA C 1 297 ? 77.628 52.926 -15.562 1.00 41.29 294 ALA C N 1
ATOM 7997 C CA . ALA C 1 297 ? 77.756 54.172 -16.308 1.00 41.29 294 ALA C CA 1
ATOM 7998 C C . ALA C 1 297 ? 79.188 54.321 -16.806 1.00 42.36 294 ALA C C 1
ATOM 7999 O O . ALA C 1 297 ? 80.141 54.085 -16.059 1.00 41.69 294 ALA C O 1
ATOM 8001 N N . ILE C 1 298 ? 79.349 54.686 -18.079 1.00 41.44 295 ILE C N 1
ATOM 8002 C CA . ILE C 1 298 ? 80.675 54.765 -18.676 1.00 44.12 295 ILE C CA 1
ATOM 8003 C C . ILE C 1 298 ? 80.835 56.088 -19.411 1.00 48.89 295 ILE C C 1
ATOM 8004 O O . ILE C 1 298 ? 79.883 56.852 -19.594 1.00 47.69 295 ILE C O 1
ATOM 8009 N N A ALA C 1 299 ? 82.081 56.398 -19.751 0.48 51.80 296 ALA C N 1
ATOM 8010 N N B ALA C 1 299 ? 82.076 56.321 -19.871 0.52 51.51 296 ALA C N 1
ATOM 8011 C CA A ALA C 1 299 ? 82.329 57.529 -20.623 0.48 52.70 296 ALA C CA 1
ATOM 8012 C CA B ALA C 1 299 ? 82.412 57.332 -20.862 0.52 52.47 296 ALA C CA 1
ATOM 8013 C C A ALA C 1 299 ? 81.803 57.193 -22.014 0.48 50.13 296 ALA C C 1
ATOM 8014 C C B ALA C 1 299 ? 82.170 56.773 -22.263 0.52 49.94 296 ALA C C 1
ATOM 8015 O O A ALA C 1 299 ? 81.832 56.028 -22.420 0.48 48.54 296 ALA C O 1
ATOM 8016 O O B ALA C 1 299 ? 82.485 55.607 -22.529 0.52 47.86 296 ALA C O 1
ATOM 8019 N N A PRO C 1 300 ? 81.293 58.180 -22.746 0.48 50.48 297 PRO C N 1
ATOM 8020 N N B PRO C 1 300 ? 81.630 57.580 -23.171 0.52 50.43 297 PRO C N 1
ATOM 8021 C CA A PRO C 1 300 ? 80.848 57.928 -24.120 0.48 49.09 297 PRO C CA 1
ATOM 8022 C CA B PRO C 1 300 ? 81.185 57.056 -24.470 0.52 49.13 297 PRO C CA 1
ATOM 8023 C C A PRO C 1 300 ? 81.964 57.293 -24.929 0.48 50.23 297 PRO C C 1
ATOM 8024 C C B PRO C 1 300 ? 82.359 56.713 -25.370 0.52 50.51 297 PRO C C 1
ATOM 8025 O O A PRO C 1 300 ? 82.992 57.936 -25.190 0.48 52.92 297 PRO C O 1
ATOM 8026 O O B PRO C 1 300 ? 83.291 57.515 -25.524 0.52 52.52 297 PRO C O 1
ATOM 8033 N N A PRO C 1 301 ? 81.819 56.017 -25.310 0.48 49.61 298 PRO C N 1
ATOM 8034 N N B PRO C 1 301 ? 82.356 55.530 -25.983 0.52 49.96 298 PRO C N 1
ATOM 8035 C CA A PRO C 1 301 ? 82.901 55.348 -26.041 0.48 50.43 298 PRO C CA 1
ATOM 8036 C CA B PRO C 1 301 ? 83.316 55.262 -27.062 0.52 50.40 298 PRO C CA 1
ATOM 8037 C C A PRO C 1 301 ? 83.083 55.918 -27.438 0.48 50.31 298 PRO C C 1
ATOM 8038 C C B PRO C 1 301 ? 83.066 56.183 -28.250 0.52 49.67 298 PRO C C 1
ATOM 8039 O O A PRO C 1 301 ? 82.224 55.760 -28.310 0.48 48.35 298 PRO C O 1
ATOM 8040 O O B PRO C 1 301 ? 81.970 56.721 -28.431 0.52 47.63 298 PRO C O 1
ATOM 8047 N N A SER C 1 302 ? 84.200 56.602 -27.659 0.48 52.55 299 SER C N 1
ATOM 8048 N N B SER C 1 302 ? 84.106 56.372 -29.068 0.52 50.74 299 SER C N 1
ATOM 8049 C CA A SER C 1 302 ? 84.497 57.106 -28.992 0.48 52.18 299 SER C CA 1
ATOM 8050 C CA B SER C 1 302 ? 84.051 57.425 -30.077 0.52 51.25 299 SER C CA 1
ATOM 8051 C C A SER C 1 302 ? 85.191 56.025 -29.802 0.48 51.16 299 SER C C 1
ATOM 8052 C C B SER C 1 302 ? 85.173 57.380 -31.113 0.52 52.02 299 SER C C 1
ATOM 8053 O O A SER C 1 302 ? 86.079 56.322 -30.605 0.48 52.25 299 SER C O 1
ATOM 8054 O O B SER C 1 302 ? 85.236 58.254 -31.983 0.52 52.40 299 SER C O 1
ATOM 8059 N N A VAL C 1 303 ? 84.797 54.767 -29.590 0.48 49.80 300 VAL C N 1
ATOM 8060 N N B VAL C 1 303 ? 86.080 56.405 -31.028 0.52 51.73 300 VAL C N 1
ATOM 8061 C CA A VAL C 1 303 ? 85.525 53.667 -30.202 0.48 48.57 300 VAL C CA 1
ATOM 8062 C CA B VAL C 1 303 ? 87.178 56.299 -31.985 0.52 50.62 300 VAL C CA 1
ATOM 8063 C C A VAL C 1 303 ? 85.459 53.824 -31.712 0.48 45.69 300 VAL C C 1
ATOM 8064 C C B VAL C 1 303 ? 87.288 54.851 -32.441 0.52 48.13 300 VAL C C 1
ATOM 8065 O O A VAL C 1 303 ? 84.385 54.033 -32.294 0.48 42.65 300 VAL C O 1
ATOM 8066 O O B VAL C 1 303 ? 86.892 53.924 -31.728 0.52 46.48 300 VAL C O 1
ATOM 8073 N N A GLY C 1 304 ? 86.639 53.820 -32.340 0.48 46.37 301 GLY C N 1
ATOM 8074 N N B GLY C 1 304 ? 87.824 54.661 -33.646 0.52 47.77 301 GLY C N 1
ATOM 8075 C CA A GLY C 1 304 ? 86.738 54.231 -33.732 0.48 46.15 301 GLY C CA 1
ATOM 8076 C CA B GLY C 1 304 ? 87.877 53.330 -34.221 0.52 46.68 301 GLY C CA 1
ATOM 8077 C C A GLY C 1 304 ? 85.917 53.364 -34.664 0.48 43.79 301 GLY C C 1
ATOM 8078 C C B GLY C 1 304 ? 86.543 52.921 -34.827 0.52 44.35 301 GLY C C 1
ATOM 8079 O O A GLY C 1 304 ? 85.291 53.862 -35.604 0.48 43.17 301 GLY C O 1
ATOM 8080 O O B GLY C 1 304 ? 85.781 53.747 -35.334 0.52 44.00 301 GLY C O 1
ATOM 8081 N N A SER C 1 305 ? 85.909 52.059 -34.422 0.48 42.54 302 SER C N 1
ATOM 8082 N N B SER C 1 305 ? 86.256 51.623 -34.763 0.52 42.52 302 SER C N 1
ATOM 8083 C CA A SER C 1 305 ? 85.109 51.132 -35.209 0.48 39.15 302 SER C CA 1
ATOM 8084 C CA B SER C 1 305 ? 85.057 51.059 -35.366 0.52 39.10 302 SER C CA 1
ATOM 8085 C C A SER C 1 305 ? 84.112 50.479 -34.264 0.48 35.27 302 SER C C 1
ATOM 8086 C C B SER C 1 305 ? 84.125 50.506 -34.294 0.52 35.27 302 SER C C 1
ATOM 8087 O O A SER C 1 305 ? 84.498 49.702 -33.381 0.48 34.13 302 SER C O 1
ATOM 8088 O O B SER C 1 305 ? 84.568 49.821 -33.362 0.52 34.18 302 SER C O 1
ATOM 8093 N N . ALA C 1 306 ? 82.840 50.823 -34.431 1.00 31.75 303 ALA C N 1
ATOM 8094 C CA . ALA C 1 306 ? 81.766 50.326 -33.586 1.00 28.51 303 ALA C CA 1
ATOM 8095 C C . ALA C 1 306 ? 80.637 49.810 -34.460 1.00 24.87 303 ALA C C 1
ATOM 8096 O O . ALA C 1 306 ? 80.357 50.368 -35.522 1.00 24.64 303 ALA C O 1
ATOM 8098 N N . LEU C 1 307 ? 79.997 48.743 -34.011 1.00 23.71 304 LEU C N 1
ATOM 8099 C CA . LEU C 1 307 ? 78.781 48.244 -34.628 1.00 24.72 304 LEU C CA 1
ATOM 8100 C C . LEU C 1 307 ? 77.606 48.653 -33.753 1.00 25.97 304 LEU C C 1
ATOM 8101 O O . LEU C 1 307 ? 77.679 48.561 -32.520 1.00 26.99 304 LEU C O 1
ATOM 8106 N N . PHE C 1 308 ? 76.535 49.115 -34.393 1.00 21.08 305 PHE C N 1
ATOM 8107 C CA . PHE C 1 308 ? 75.291 49.488 -33.729 1.00 20.51 305 PHE C CA 1
ATOM 8108 C C . PHE C 1 308 ? 74.176 48.593 -34.243 1.00 21.49 305 PHE C C 1
ATOM 8109 O O . PHE C 1 308 ? 74.119 48.308 -35.441 1.00 23.30 305 PHE C O 1
ATOM 8117 N N . ASN C 1 309 ? 73.265 48.164 -33.366 1.00 20.57 306 ASN C N 1
ATOM 8118 C CA . ASN C 1 309 ? 72.183 47.312 -33.844 1.00 19.03 306 ASN C CA 1
ATOM 8119 C C . ASN C 1 309 ? 70.939 47.488 -32.986 1.00 20.44 306 ASN C C 1
ATOM 8120 O O . ASN C 1 309 ? 70.977 48.075 -31.898 1.00 20.94 306 ASN C O 1
ATOM 8125 N N . LYS C 1 310 ? 69.827 46.945 -33.492 1.00 19.98 307 LYS C N 1
ATOM 8126 C CA . LYS C 1 310 ? 68.591 46.863 -32.722 1.00 18.23 307 LYS C CA 1
ATOM 8127 C C . LYS C 1 310 ? 67.720 45.768 -33.328 1.00 19.16 307 LYS C C 1
ATOM 8128 O O . LYS C 1 310 ? 67.490 45.762 -34.548 1.00 18.56 307 LYS C O 1
ATOM 8134 N N . THR C 1 311 ? 67.269 44.841 -32.489 1.00 18.67 308 THR C N 1
ATOM 8135 C CA . THR C 1 311 ? 66.247 43.867 -32.870 1.00 20.95 308 THR C CA 1
ATOM 8136 C C . THR C 1 311 ? 64.865 44.467 -32.642 1.00 22.31 308 THR C C 1
ATOM 8137 O O . THR C 1 311 ? 64.691 45.384 -31.842 1.00 22.51 308 THR C O 1
ATOM 8141 N N . GLY C 1 312 ? 63.864 43.920 -33.328 1.00 19.21 309 GLY C N 1
ATOM 8142 C CA . GLY C 1 312 ? 62.491 44.261 -32.998 1.00 21.79 309 GLY C CA 1
ATOM 8143 C C . GLY C 1 312 ? 61.535 43.205 -33.496 1.00 22.17 309 GLY C C 1
ATOM 8144 O O . GLY C 1 312 ? 61.781 42.560 -34.521 1.00 21.75 309 GLY C O 1
ATOM 8145 N N . SER C 1 313 ? 60.433 43.028 -32.764 1.00 22.79 310 SER C N 1
ATOM 8146 C CA . SER C 1 313 ? 59.462 42.000 -33.100 1.00 23.54 310 SER C CA 1
ATOM 8147 C C . SER C 1 313 ? 58.081 42.502 -32.735 1.00 24.37 310 SER C C 1
ATOM 8148 O O . SER C 1 313 ? 57.932 43.336 -31.840 1.00 25.06 310 SER C O 1
ATOM 8151 N N . THR C 1 314 ? 57.076 41.990 -33.440 1.00 20.97 311 THR C N 1
ATOM 8152 C CA . THR C 1 314 ? 55.695 42.039 -32.997 1.00 22.54 311 THR C CA 1
ATOM 8153 C C . THR C 1 314 ? 55.147 40.619 -33.063 1.00 23.88 311 THR C C 1
ATOM 8154 O O . THR C 1 314 ? 55.865 39.684 -33.422 1.00 23.22 311 THR C O 1
ATOM 8158 N N . ASP C 1 315 ? 53.873 40.440 -32.689 1.00 24.27 312 ASP C N 1
ATOM 8159 C CA . ASP C 1 315 ? 53.312 39.085 -32.721 1.00 26.85 312 ASP C CA 1
ATOM 8160 C C . ASP C 1 315 ? 53.484 38.421 -34.083 1.00 24.81 312 ASP C C 1
ATOM 8161 O O . ASP C 1 315 ? 53.690 37.202 -34.159 1.00 23.59 312 ASP C O 1
ATOM 8166 N N . GLY C 1 316 ? 53.419 39.193 -35.167 1.00 24.28 313 GLY C N 1
ATOM 8167 C CA . GLY C 1 316 ? 53.529 38.600 -36.485 1.00 23.50 313 GLY C CA 1
ATOM 8168 C C . GLY C 1 316 ? 54.761 38.963 -37.290 1.00 21.91 313 GLY C C 1
ATOM 8169 O O . GLY C 1 316 ? 54.892 38.510 -38.425 1.00 20.50 313 GLY C O 1
ATOM 8170 N N . PHE C 1 317 ? 55.683 39.754 -36.740 1.00 21.54 314 PHE C N 1
ATOM 8171 C CA . PHE C 1 317 ? 56.793 40.266 -37.539 1.00 19.42 314 PHE C CA 1
ATOM 8172 C C . PHE C 1 317 ? 58.111 40.170 -36.785 1.00 19.97 314 PHE C C 1
ATOM 8173 O O . PHE C 1 317 ? 58.153 40.198 -35.557 1.00 17.89 314 PHE C O 1
ATOM 8181 N N . GLY C 1 318 ? 59.196 40.120 -37.545 1.00 20.73 315 GLY C N 1
ATOM 8182 C CA . GLY C 1 318 ? 60.528 40.172 -36.982 1.00 20.44 315 GLY C CA 1
ATOM 8183 C C . GLY C 1 318 ? 61.426 41.108 -37.775 1.00 24.54 315 GLY C C 1
ATOM 8184 O O . GLY C 1 318 ? 61.313 41.188 -39.008 1.00 24.15 315 GLY C O 1
ATOM 8185 N N . ALA C 1 319 ? 62.305 41.840 -37.094 1.00 21.24 316 ALA C N 1
ATOM 8186 C CA . ALA C 1 319 ? 63.187 42.780 -37.782 1.00 20.19 316 ALA C CA 1
ATOM 8187 C C . ALA C 1 319 ? 64.555 42.805 -37.105 1.00 23.51 316 ALA C C 1
ATOM 8188 O O . ALA C 1 319 ? 64.682 42.481 -35.921 1.00 22.26 316 ALA C O 1
ATOM 8190 N N . TYR C 1 320 ? 65.582 43.210 -37.870 1.00 20.55 317 TYR C N 1
ATOM 8191 C CA . TYR C 1 320 ? 66.917 43.454 -37.321 1.00 19.74 317 TYR C CA 1
ATOM 8192 C C . TYR C 1 320 ? 67.639 44.498 -38.172 1.00 21.32 317 TYR C C 1
ATOM 8193 O O . TYR C 1 320 ? 67.548 44.469 -39.401 1.00 20.46 317 TYR C O 1
ATOM 8202 N N . ALA C 1 321 ? 68.348 45.429 -37.522 1.00 16.81 318 ALA C N 1
ATOM 8203 C CA . ALA C 1 321 ? 69.153 46.423 -38.232 1.00 14.65 318 ALA C CA 1
ATOM 8204 C C . ALA C 1 321 ? 70.514 46.526 -37.567 1.00 21.58 318 ALA C C 1
ATOM 8205 O O . ALA C 1 321 ? 70.596 46.518 -36.340 1.00 20.14 318 ALA C O 1
ATOM 8207 N N . ALA C 1 322 ? 71.577 46.620 -38.368 1.00 22.70 319 ALA C N 1
ATOM 8208 C CA . ALA C 1 322 ? 72.922 46.715 -37.814 1.00 22.86 319 ALA C CA 1
ATOM 8209 C C . ALA C 1 322 ? 73.785 47.498 -38.787 1.00 24.31 319 ALA C C 1
ATOM 8210 O O . ALA C 1 322 ? 73.593 47.396 -39.999 1.00 22.99 319 ALA C O 1
ATOM 8212 N N . PHE C 1 323 ? 74.707 48.303 -38.260 1.00 22.22 320 PHE C N 1
ATOM 8213 C CA . PHE C 1 323 ? 75.536 49.100 -39.155 1.00 21.28 320 PHE C CA 1
ATOM 8214 C C . PHE C 1 323 ? 76.838 49.467 -38.458 1.00 22.46 320 PHE C C 1
ATOM 8215 O O . PHE C 1 323 ? 76.933 49.465 -37.222 1.00 23.36 320 PHE C O 1
ATOM 8223 N N . VAL C 1 324 ? 77.853 49.738 -39.281 1.00 20.34 321 VAL C N 1
ATOM 8224 C CA . VAL C 1 324 ? 79.200 50.083 -38.811 1.00 19.90 321 VAL C CA 1
ATOM 8225 C C . VAL C 1 324 ? 79.600 51.380 -39.499 1.00 22.33 321 VAL C C 1
ATOM 8226 O O . VAL C 1 324 ? 80.002 51.352 -40.676 1.00 23.23 321 VAL C O 1
ATOM 8230 N N . PRO C 1 325 ? 79.475 52.530 -38.826 1.00 25.08 322 PRO C N 1
ATOM 8231 C CA . PRO C 1 325 ? 79.809 53.808 -39.481 1.00 23.92 322 PRO C CA 1
ATOM 8232 C C . PRO C 1 325 ? 81.207 53.867 -40.084 1.00 27.87 322 PRO C C 1
ATOM 8233 O O . PRO C 1 325 ? 81.362 54.287 -41.241 1.00 27.30 322 PRO C O 1
ATOM 8237 N N . GLU C 1 326 ? 82.238 53.459 -39.340 1.00 25.48 323 GLU C N 1
ATOM 8238 C CA . GLU C 1 326 ? 83.593 53.639 -39.859 1.00 30.93 323 GLU C CA 1
ATOM 8239 C C . GLU C 1 326 ? 83.837 52.834 -41.137 1.00 30.04 323 GLU C C 1
ATOM 8240 O O . GLU C 1 326 ? 84.640 53.245 -41.979 1.00 31.85 323 GLU C O 1
ATOM 8246 N N A ARG C 1 327 ? 83.166 51.689 -41.281 0.59 28.22 324 ARG C N 1
ATOM 8247 N N B ARG C 1 327 ? 83.148 51.708 -41.315 0.41 28.45 324 ARG C N 1
ATOM 8248 C CA A ARG C 1 327 ? 83.268 50.836 -42.457 0.59 29.16 324 ARG C CA 1
ATOM 8249 C CA B ARG C 1 327 ? 83.300 50.907 -42.523 0.41 29.22 324 ARG C CA 1
ATOM 8250 C C A ARG C 1 327 ? 82.244 51.177 -43.533 0.59 28.11 324 ARG C C 1
ATOM 8251 C C B ARG C 1 327 ? 82.226 51.180 -43.570 0.41 28.10 324 ARG C C 1
ATOM 8252 O O A ARG C 1 327 ? 82.348 50.656 -44.649 0.59 27.69 324 ARG C O 1
ATOM 8253 O O B ARG C 1 327 ? 82.280 50.591 -44.654 0.41 27.61 324 ARG C O 1
ATOM 8268 N N A ARG C 1 328 ? 81.266 52.030 -43.218 0.59 28.08 325 ARG C N 1
ATOM 8269 N N B ARG C 1 328 ? 81.261 52.054 -43.273 0.41 28.03 325 ARG C N 1
ATOM 8270 C CA A ARG C 1 328 ? 80.203 52.420 -44.148 0.59 27.66 325 ARG C CA 1
ATOM 8271 C CA B ARG C 1 328 ? 80.192 52.419 -44.209 0.41 27.57 325 ARG C CA 1
ATOM 8272 C C A ARG C 1 328 ? 79.438 51.208 -44.697 0.59 25.97 325 ARG C C 1
ATOM 8273 C C B ARG C 1 328 ? 79.417 51.197 -44.715 0.41 25.90 325 ARG C C 1
ATOM 8274 O O A ARG C 1 328 ? 79.077 51.160 -45.882 0.59 26.04 325 ARG C O 1
ATOM 8275 O O B ARG C 1 328 ? 79.033 51.126 -45.889 0.41 25.81 325 ARG C O 1
ATOM 8290 N N . ILE C 1 329 ? 79.161 50.234 -43.825 1.00 22.49 326 ILE C N 1
ATOM 8291 C CA . ILE C 1 329 ? 78.363 49.061 -44.173 1.00 20.20 326 ILE C CA 1
ATOM 8292 C C . ILE C 1 329 ? 77.179 48.968 -43.209 1.00 21.69 326 ILE C C 1
ATOM 8293 O O . ILE C 1 329 ? 77.263 49.390 -42.054 1.00 21.45 326 ILE C O 1
ATOM 8298 N N . GLY C 1 330 ? 76.065 48.435 -43.699 1.00 20.96 327 GLY C N 1
ATOM 8299 C CA . GLY C 1 330 ? 74.859 48.320 -42.893 1.00 19.76 327 GLY C CA 1
ATOM 8300 C C . GLY C 1 330 ? 73.902 47.341 -43.537 1.00 21.10 327 GLY C C 1
ATOM 8301 O O . GLY C 1 330 ? 73.986 47.062 -44.738 1.00 19.36 327 GLY C O 1
ATOM 8302 N N . ILE C 1 331 ? 72.977 46.835 -42.731 1.00 21.39 328 ILE C N 1
ATOM 8303 C CA . ILE C 1 331 ? 72.059 45.808 -43.195 1.00 19.28 328 ILE C CA 1
ATOM 8304 C C . ILE C 1 331 ? 70.763 45.911 -42.407 1.00 20.95 328 ILE C C 1
ATOM 8305 O O . ILE C 1 331 ? 70.764 46.211 -41.210 1.00 19.80 328 ILE C O 1
ATOM 8310 N N . VAL C 1 332 ? 69.640 45.678 -43.089 1.00 18.85 329 VAL C N 1
ATOM 8311 C CA . VAL C 1 332 ? 68.347 45.556 -42.422 1.00 17.14 329 VAL C CA 1
ATOM 8312 C C . VAL C 1 332 ? 67.637 44.324 -42.957 1.00 20.50 329 VAL C C 1
ATOM 8313 O O . VAL C 1 332 ? 67.719 44.020 -44.155 1.00 20.56 329 VAL C O 1
ATOM 8325 N N . LEU C 1 334 ? 63.643 42.638 -42.675 1.00 17.99 331 LEU C N 1
ATOM 8326 C CA . LEU C 1 334 ? 62.257 42.719 -42.235 1.00 16.16 331 LEU C CA 1
ATOM 8327 C C . LEU C 1 334 ? 61.563 41.426 -42.646 1.00 21.26 331 LEU C C 1
ATOM 8328 O O . LEU C 1 334 ? 61.752 40.958 -43.769 1.00 21.47 331 LEU C O 1
ATOM 8333 N N . ALA C 1 335 ? 60.791 40.822 -41.739 1.00 20.76 332 ALA C N 1
ATOM 8334 C CA . ALA C 1 335 ? 60.126 39.567 -42.047 1.00 18.85 332 ALA C CA 1
ATOM 8335 C C . ALA C 1 335 ? 58.735 39.553 -41.439 1.00 20.33 332 ALA C C 1
ATOM 8336 O O . ALA C 1 335 ? 58.492 40.172 -40.401 1.00 19.18 332 ALA C O 1
ATOM 8338 N N . ASN C 1 336 ? 57.824 38.818 -42.075 1.00 18.38 333 ASN C N 1
ATOM 8339 C CA . ASN C 1 336 ? 56.456 38.756 -41.557 1.00 19.16 333 ASN C CA 1
ATOM 8340 C C . ASN C 1 336 ? 56.228 37.465 -40.796 1.00 20.00 333 ASN C C 1
ATOM 8341 O O . ASN C 1 336 ? 55.160 36.843 -40.850 1.00 20.20 333 ASN C O 1
ATOM 8346 N N . LYS C 1 337 ? 57.255 37.069 -40.048 1.00 23.00 334 LYS C N 1
ATOM 8347 C CA . LYS C 1 337 ? 57.109 36.112 -38.969 1.00 20.55 334 LYS C CA 1
ATOM 8348 C C . LYS C 1 337 ? 58.111 36.477 -37.885 1.00 20.46 334 LYS C C 1
ATOM 8349 O O . LYS C 1 337 ? 59.240 36.862 -38.181 1.00 20.98 334 LYS C O 1
ATOM 8355 N N . ASN C 1 338 ? 57.678 36.394 -36.635 1.00 23.50 335 ASN C N 1
ATOM 8356 C CA . ASN C 1 338 ? 58.570 36.667 -35.503 1.00 23.62 335 ASN C CA 1
ATOM 8357 C C . ASN C 1 338 ? 59.345 35.383 -35.252 1.00 22.27 335 ASN C C 1
ATOM 8358 O O . ASN C 1 338 ? 58.911 34.529 -34.497 1.00 24.63 335 ASN C O 1
ATOM 8363 N N . PHE C 1 339 ? 60.486 35.219 -35.910 1.00 20.02 336 PHE C N 1
ATOM 8364 C CA . PHE C 1 339 ? 61.292 34.018 -35.731 1.00 24.31 336 PHE C CA 1
ATOM 8365 C C . PHE C 1 339 ? 62.550 34.356 -34.911 1.00 24.46 336 PHE C C 1
ATOM 8366 O O . PHE C 1 339 ? 62.870 35.533 -34.714 1.00 23.57 336 PHE C O 1
ATOM 8374 N N . PRO C 1 340 ? 63.256 33.347 -34.371 1.00 25.02 337 PRO C N 1
ATOM 8375 C CA . PRO C 1 340 ? 64.224 33.617 -33.290 1.00 24.21 337 PRO C CA 1
ATOM 8376 C C . PRO C 1 340 ? 65.295 34.654 -33.632 1.00 24.89 337 PRO C C 1
ATOM 8377 O O . PRO C 1 340 ? 65.909 34.641 -34.704 1.00 21.01 337 PRO C O 1
ATOM 8381 N N . ILE C 1 341 ? 65.515 35.555 -32.663 1.00 23.59 338 ILE C N 1
ATOM 8382 C CA . ILE C 1 341 ? 66.523 36.608 -32.838 1.00 22.88 338 ILE C CA 1
ATOM 8383 C C . ILE C 1 341 ? 67.894 36.043 -33.175 1.00 22.62 338 ILE C C 1
ATOM 8384 O O . ILE C 1 341 ? 68.582 36.624 -34.030 1.00 21.30 338 ILE C O 1
ATOM 8389 N N . PRO C 1 342 ? 68.383 34.960 -32.540 1.00 22.40 339 PRO C N 1
ATOM 8390 C CA . PRO C 1 342 ? 69.719 34.461 -32.908 1.00 22.73 339 PRO C CA 1
ATOM 8391 C C . PRO C 1 342 ? 69.878 34.199 -34.388 1.00 23.41 339 PRO C C 1
ATOM 8392 O O . PRO C 1 342 ? 70.972 34.421 -34.918 1.00 25.70 339 PRO C O 1
ATOM 8396 N N . ALA C 1 343 ? 68.839 33.685 -35.061 1.00 22.85 340 ALA C N 1
ATOM 8397 C CA . ALA C 1 343 ? 68.946 33.434 -36.496 1.00 21.90 340 ALA C CA 1
ATOM 8398 C C . ALA C 1 343 ? 69.043 34.737 -37.281 1.00 23.33 340 ALA C C 1
ATOM 8399 O O . ALA C 1 343 ? 69.805 34.823 -38.255 1.00 24.36 340 ALA C O 1
ATOM 8401 N N . ARG C 1 344 ? 68.307 35.776 -36.869 1.00 20.05 341 ARG C N 1
ATOM 8402 C CA . ARG C 1 344 ? 68.420 37.070 -37.547 1.00 21.49 341 ARG C CA 1
ATOM 8403 C C . ARG C 1 344 ? 69.820 37.628 -37.395 1.00 21.50 341 ARG C C 1
ATOM 8404 O O . ARG C 1 344 ? 70.414 38.143 -38.349 1.00 19.22 341 ARG C O 1
ATOM 8412 N N . VAL C 1 345 ? 70.346 37.578 -36.167 1.00 19.46 342 VAL C N 1
ATOM 8413 C CA . VAL C 1 345 ? 71.635 38.200 -35.908 1.00 21.84 342 VAL C CA 1
ATOM 8414 C C . VAL C 1 345 ? 72.743 37.444 -36.633 1.00 22.56 342 VAL C C 1
ATOM 8415 O O . VAL C 1 345 ? 73.672 38.050 -37.189 1.00 25.05 342 VAL C O 1
ATOM 8419 N N . THR C 1 346 ? 72.670 36.112 -36.624 1.00 19.07 343 THR C N 1
ATOM 8420 C CA . THR C 1 346 ? 73.679 35.296 -37.294 1.00 20.61 343 THR C CA 1
ATOM 8421 C C . THR C 1 346 ? 73.704 35.5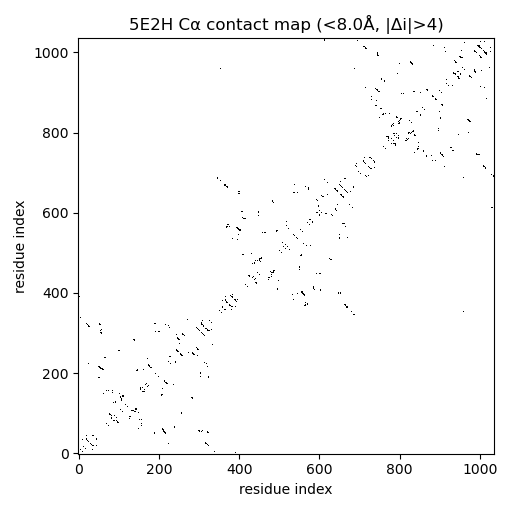97 -38.786 1.00 22.40 343 THR C C 1
ATOM 8422 O O . THR C 1 346 ? 74.773 35.768 -39.382 1.00 23.84 343 THR C O 1
ATOM 8426 N N . ALA C 1 347 ? 72.532 35.623 -39.413 1.00 20.21 344 ALA C N 1
ATOM 8427 C CA . ALA C 1 347 ? 72.487 35.900 -40.850 1.00 22.74 344 ALA C CA 1
ATOM 8428 C C . ALA C 1 347 ? 73.129 37.247 -41.158 1.00 23.83 344 ALA C C 1
ATOM 8429 O O . ALA C 1 347 ? 74.021 37.345 -42.011 1.00 24.08 344 ALA C O 1
ATOM 8431 N N . ALA C 1 348 ? 72.706 38.294 -40.443 1.00 21.32 345 ALA C N 1
ATOM 8432 C CA . ALA C 1 348 ? 73.216 39.639 -40.688 1.00 23.77 345 ALA C CA 1
ATOM 8433 C C . ALA C 1 348 ? 74.719 39.741 -40.427 1.00 23.72 345 ALA C C 1
ATOM 8434 O O . ALA C 1 348 ? 75.453 40.369 -41.205 1.00 23.32 345 ALA C O 1
ATOM 8436 N N . HIS C 1 349 ? 75.195 39.149 -39.331 1.00 21.31 346 HIS C N 1
ATOM 8437 C CA . HIS C 1 349 ? 76.622 39.224 -39.020 1.00 24.62 346 HIS C CA 1
ATOM 8438 C C . HIS C 1 349 ? 77.452 38.503 -40.078 1.00 23.80 346 HIS C C 1
ATOM 8439 O O . HIS C 1 349 ? 78.514 38.988 -40.481 1.00 23.24 346 HIS C O 1
ATOM 8446 N N . THR C 1 350 ? 76.964 37.355 -40.561 1.00 20.79 347 THR C N 1
ATOM 8447 C CA . THR C 1 350 ? 77.669 36.610 -41.603 1.00 22.77 347 THR C CA 1
ATOM 8448 C C . THR C 1 350 ? 77.839 37.446 -42.873 1.00 24.07 347 THR C C 1
ATOM 8449 O O . THR C 1 350 ? 78.908 37.443 -43.500 1.00 23.37 347 THR C O 1
ATOM 8453 N N . VAL C 1 351 ? 76.810 38.197 -43.239 1.00 22.02 348 VAL C N 1
ATOM 8454 C CA . VAL C 1 351 ? 76.884 39.027 -44.442 1.00 21.07 348 VAL C CA 1
ATOM 8455 C C . VAL C 1 351 ? 77.854 40.184 -44.231 1.00 20.50 348 VAL C C 1
ATOM 8456 O O . VAL C 1 351 ? 78.726 40.433 -45.067 1.00 22.21 348 VAL C O 1
ATOM 8460 N N . LEU C 1 352 ? 77.738 40.892 -43.101 1.00 21.43 349 LEU C N 1
ATOM 8461 C CA . LEU C 1 352 ? 78.666 41.997 -42.826 1.00 21.53 349 LEU C CA 1
ATOM 8462 C C . LEU C 1 352 ? 80.115 41.517 -42.785 1.00 25.61 349 LEU C C 1
ATOM 8463 O O . LEU C 1 352 ? 81.013 42.163 -43.353 1.00 25.60 349 LEU C O 1
ATOM 8468 N N . ASP C 1 353 ? 80.368 40.395 -42.095 1.00 25.63 350 ASP C N 1
ATOM 8469 C CA . ASP C 1 353 ? 81.726 39.848 -42.009 1.00 27.66 350 ASP C CA 1
ATOM 8470 C C . ASP C 1 353 ? 82.286 39.502 -43.382 1.00 28.15 350 ASP C C 1
ATOM 8471 O O . ASP C 1 353 ? 83.509 39.563 -43.585 1.00 29.89 350 ASP C O 1
ATOM 8476 N N . ALA C 1 354 ? 81.416 39.073 -44.309 1.00 25.20 351 ALA C N 1
ATOM 8477 C CA . ALA C 1 354 ? 81.846 38.681 -45.650 1.00 28.73 351 ALA C CA 1
ATOM 8478 C C . ALA C 1 354 ? 82.304 39.885 -46.471 1.00 32.03 351 ALA C C 1
ATOM 8479 O O . ALA C 1 354 ? 83.112 39.729 -47.395 1.00 33.49 351 ALA C O 1
ATOM 8481 N N . LEU C 1 355 ? 81.801 41.078 -46.159 1.00 30.02 352 LEU C N 1
ATOM 8482 C CA . LEU C 1 355 ? 82.287 42.295 -46.802 1.00 31.21 352 LEU C CA 1
ATOM 8483 C C . LEU C 1 355 ? 83.666 42.644 -46.243 1.00 42.29 352 LEU C C 1
ATOM 8484 O O . LEU C 1 355 ? 83.810 42.894 -45.043 1.00 43.69 352 LEU C O 1
ATOM 8489 N N . ASP C 1 356 ? 84.675 42.664 -47.109 1.00 52.68 353 ASP C N 1
ATOM 8490 C CA . ASP C 1 356 ? 86.082 42.702 -46.674 1.00 64.12 353 ASP C CA 1
ATOM 8491 C C . ASP C 1 356 ? 86.389 41.505 -45.782 1.00 65.65 353 ASP C C 1
ATOM 8492 O O . ASP C 1 356 ? 87.388 40.818 -45.981 1.00 68.55 353 ASP C O 1
#

CATH classification: 3.40.710.10

Organism: Mycolicibacterium smegmatis (strain ATCC 700084 / mc(2)155) (NCBI:txid246196)